Protein AF-A0A812VV67-F1 (afdb_monomer)

Sequence (966 aa):
GTPDAELELPINRCVVRDMWKFAQNNAITRAALGIFGKLQSSSAFGGREEDITLLEQRFRSFDEHSSGKISAETFIKVLKESLQVQISSSEETEFFDRIADVSLPADEEEVQAEDISKHCDRWTREVNYKEFILITKAQRRNITTAAIREVFRAFDENGDGYIKEDDAHSLLGQEFKDTISSYVNKLGKDVIDYRDFSKLVSLEISKAEDQNHSEEAKADVQIVEDPEADPGEAPSHGLAEVPSTCPPLAREVSPTTVVTKRIEPDVREGALPSLESVRSGSHDTTEECDADAQSDEEQLVNVEETSENDPARSQETESKEIIKYKESGSSNRWTNSFSLSLAGSSEYDDSHAGGGLNRVISRPSDIYYIKQLPGFHKKILRPFYAARPVSNVVMGLIRGTSLYARQSVVSKIATIIHTKCGSFFIMPNPKYHTEVDARKGLLSKDAGKFRFVAWWIHPGFVQTIKHWFQKLESEERRTLGSRLQGAGEEGQPGAPPMTTPAGRGSGDFTAGTPGPTGEKGREGNANPGILNVDGNFLNAPYDDPSAQKGGEEFMGSPGDFRFSDVPKPENYLHTYRDLYTKDHVIMLQQLMEGTMRFLRSLFDESFIKNWELNAGFHYPVRTQYATLHMHVRVNSGPFCREDGRGMDAQKLMEILRADRTIFERDDQTMKYQVTENAKVCLLAAAQEYEAANDSPHPCHQISPNMFELGHHAMPTIHDDEDEDEEQGPQERSESPSLPDFQKLYPSHVFDANIQLSQLDDASNQYLVNVQPTLGSAFYQVLYKLRKQSRERYGPDPTHLYPLHVSVTGFFEACGTQLRQLVTGMTELLQQELAGDNAIEVREVVCTPTGYVLYDMHAPAISRFSQRLNAWAQQELGLCVRPKAVNHISLASNRPDEASRDNIKQIFEPGGDSQEGLDVAGAIKTATFDLVFSRLLQRGSFETFDEEGPHRFMEVARIPVTRSTSA

Foldseek 3Di:
DDPDDPPDDAQDPVLVLLLQLLLVAFLLLLLLLLVLLVVPVPDDDDDPCPSLVVLVVLVCVQPPPSPLKHFLVSNVVSCCVRHVDPDDPVNSVVSCCSQLVPPPPPPCPDDDPVVVVVVVVPCRSIDNVVSVSSSSVSLVDDCDPVSLVVSVCQLVVVPPQWRALVSCCVRRNPVCNVVVVVLCVVVVHRIAGSVNSVCSNVVSSVVSVVVVVVVVVVVVPDDDDDDDDDDDDDDDDDDDDDDDDDDDDDDDDDDDDDDDDDDDDDDDDDDDDDDDDDDDDDDDDPDDDPPDDDDPDDDDDDDDDDDDDDDDDDDDDDDDDDDDDDDDDDDDDDDDDDDDDDDDDDDDDDDDDDDDDDPVPPDPFDKFKFWFAFCCCVQFVVVLLLQFAAFLVLVCLLQVVAPQLLLQLLLLQWDWQDALFAIKTKHFDCVQQVDRDNVVASPPPPDLKTKMKIFGDGRVSRVSSVVVSVVSVVVSVVVVVVVVVVVPPPDDDDDDDDDDDDDDDDDDDDDDDDDDDDDDDDDDDDDDDDDDDDDDDDDDDDDDPPDDPDPPPQRDHNVPRDGHPHRDDPLFQQFLLSFQDPRSLRRLVSVVVRVVVSVPVRDDPVLVVPKDKWKKTFHDLASSSRHTMMMIMINNDHPDDPQRRIDTSVRSSVVCVVHSCVSVSSNDTDIGMGGPSNVVSSVVSLVVSCVVPPDPDPDPDPDPVPRPSPDDDDDDDDDDDDDDDDDDDDDDPDDDDDDDVCVLDPPPVPPLPPDLVVFAQDKFKKFKWKAFPPPALLLVLLVVLLVVLCVVPNDAQLQLDHFTFGFWDIWIDGSVLLVVLVVLLQVLLLVLLQDPFDKAFDAWDDDLQFWTKTFIRGVSSQVSSVVSQVCCCVPPVIHIGGDNRTITTSHGPHNDPVSNVVSSVSQALPDPDPSSVSNVVSNVVTWMKIWMWTFPDPDDPVCCVPRNHTRIDTSDIGTSDRPPPD

Mean predicted aligned error: 21.03 Å

Secondary structure (DSSP, 8-state):
-------PPPPPTHHHHHHHHHHHS-HHHHHHHHHHHHHHTTSPPPSS-HHHHHHHHHHHHH-TT-SSEEEHHHHHHHHHHHH-----HHHHHHHHHHHTT----TT-TTS-HHHHHHHGGG---EEEHHHHHHHHHHHTS---HHHHHHHHHHH-TT-SSEEEHHHHHHHH-GGGHHHHHHHHHHHT-SEEEHHHHHHHHHHHHHHHHHHHHHHHHHHTT-PPPPP----------------------------------------------------------------------------PPPP--------------------------------------------------------PPPEEEEEEPTTHIIIIIHHHHHTSPPBHHHHHHHHT--HHHHHHHHTT--EEEEETTEEEEEEE-TTT-----TTT-S--TTTS-EEEEEEEE-HHHHHHHHHHHHHHHHHHHHHHHHHHHTTSSS-PPPPPP-----------------------------------------------TT------TT-PPTT--SBPS-PPPTT---SGGG--SHHHHHHHHHHHHHHHHHHHHHS-HHHHHH--EEEEEE--SSGGG-S-EEEEEESS--SS-TT-SEEEHHHHHHHHHH-TTHHHH--SPEEEEEEHHHHHHHHHHHHHHHHHH--S-------GGGS-SS---PPPP-PPP-------------PPPPPPHHHHS------TTSSGGGS-SS-EEEEEEEEEPTT-HHHHHHHHHHHHHHHHH---GGGGS-S-EE-B--EEE-HHHHHHHHHHHHHHHHHHTTSS---EEEEEEE-TTS-EEEEEE-HHHHHHHHHHHHHHHHHH-----B----EEEEE-----HHHHHHHHHHHSS--SSHHHHHHHHHHHT--EEEEEEEEEE---STTHHHH-SPEEEEEEEEE-------

Solvent-accessible surface area (backbone atoms only — not comparable to full-atom values): 61150 Å² total; per-residue (Å²): 147,72,84,82,82,76,82,77,77,77,37,59,62,64,55,59,55,51,51,54,52,52,57,69,46,52,70,70,47,46,50,43,33,42,47,50,22,62,76,54,70,84,61,93,81,75,91,79,50,61,49,57,52,51,50,50,53,53,54,53,73,65,20,88,78,72,72,43,42,34,44,48,70,57,52,52,49,52,48,37,70,53,46,74,52,91,74,52,78,64,58,52,52,55,55,44,53,50,69,66,65,66,77,73,75,89,81,68,90,78,71,59,75,76,57,54,63,67,59,58,78,72,62,74,54,66,39,52,54,52,60,49,53,35,27,54,55,30,70,78,42,87,84,43,77,66,56,54,50,57,43,48,50,69,37,17,75,84,69,81,65,47,31,36,65,67,35,47,32,76,74,70,37,76,88,47,48,69,63,51,52,53,53,30,58,75,70,75,33,85,51,42,37,63,66,57,49,49,48,54,46,48,50,58,61,45,52,65,55,62,54,56,66,58,50,63,68,53,69,78,67,76,74,87,83,83,88,90,85,86,88,83,83,87,84,89,86,82,91,84,84,88,84,90,85,88,90,89,87,86,90,84,86,88,89,86,85,87,84,89,82,90,84,87,90,87,84,87,81,90,81,88,85,90,84,83,89,84,82,93,78,92,73,92,78,84,84,74,85,88,85,84,89,83,79,100,74,90,84,89,83,91,79,89,84,84,88,82,89,88,87,84,84,89,78,89,80,90,85,88,86,90,88,82,89,82,91,82,87,82,89,83,83,90,88,85,83,88,86,87,88,88,83,86,82,95,81,88,88,86,84,90,87,85,91,75,89,77,71,87,70,76,69,84,65,55,77,42,62,41,46,45,55,54,38,42,56,71,73,30,47,48,52,51,44,58,75,39,42,38,24,28,62,59,48,22,58,41,70,60,64,28,61,68,58,50,43,25,45,69,46,65,56,32,53,75,36,72,38,82,75,22,32,30,47,34,31,66,26,66,92,76,44,88,70,76,42,69,86,75,43,86,66,52,87,82,74,81,44,46,50,32,36,29,40,58,36,55,58,92,47,43,64,52,32,49,52,51,51,53,49,47,61,49,51,54,54,49,59,53,49,53,58,57,58,73,72,67,75,87,78,82,82,83,82,84,90,79,79,87,80,87,82,87,82,87,81,88,87,89,86,80,88,81,88,84,90,89,83,83,90,85,88,82,90,78,88,83,87,84,84,88,85,86,86,89,89,86,88,79,83,90,75,78,86,88,78,78,92,84,76,79,90,81,72,75,57,82,88,41,73,50,67,38,93,47,70,53,60,88,89,67,51,37,35,73,59,67,48,42,50,75,56,46,51,51,21,53,52,38,46,51,54,40,49,52,54,52,52,58,73,77,46,54,73,75,56,62,73,74,59,45,81,26,44,22,31,45,68,48,52,40,75,52,46,46,42,28,44,37,42,37,24,31,58,59,58,72,67,46,56,97,48,49,51,36,43,39,50,67,60,48,45,51,50,41,70,76,42,32,49,62,49,67,64,28,74,60,71,44,74,33,38,37,41,51,59,32,50,54,44,54,50,53,27,50,53,53,48,48,69,75,62,74,60,101,63,93,65,83,84,77,58,74,87,68,52,54,64,74,68,90,75,82,83,82,81,86,76,79,92,81,88,89,84,92,79,84,90,77,91,80,92,73,78,86,82,73,85,56,66,68,72,77,56,63,84,70,78,68,58,81,83,74,53,70,84,71,49,60,75,57,75,42,47,30,38,38,28,38,28,53,28,86,86,35,61,31,36,53,52,54,54,52,44,49,50,54,46,31,74,75,69,48,81,42,66,44,63,39,49,78,72,38,24,53,31,35,46,77,30,68,50,34,37,76,53,49,60,54,48,55,54,51,51,52,54,47,44,53,61,39,46,71,49,100,51,68,70,42,74,61,60,70,46,74,47,91,86,9,33,29,29,36,38,34,49,27,67,30,56,30,52,33,25,53,49,48,22,56,47,33,36,70,78,67,71,31,78,48,48,57,36,78,38,46,42,33,62,74,42,40,85,36,77,50,62,69,60,36,53,56,53,40,60,66,73,39,53,81,45,100,46,74,68,16,54,52,45,48,53,18,54,76,63,47,53,40,22,42,36,36,29,35,61,75,40,84,41,46,71,94,42,32,92,80,65,32,44,46,39,68,44,80,71,46,77,46,72,68,60,73,78,73,83,126

pLDDT: mean 71.44, std 26.39, range [21.19, 98.5]

Radius of gyration: 40.29 Å; Cα contacts (8 Å, |Δi|>4): 1019; chains: 1; bounding box: 133×134×86 Å

Structure (mmCIF, N/CA/C/O backbone):
data_AF-A0A812VV67-F1
#
_entry.id   AF-A0A812VV67-F1
#
loop_
_atom_site.group_PDB
_atom_site.id
_atom_site.type_symbol
_atom_site.label_atom_id
_atom_site.label_alt_id
_atom_site.label_comp_id
_atom_site.label_asym_id
_atom_site.label_entity_id
_atom_site.label_seq_id
_atom_site.pdbx_PDB_ins_code
_atom_site.Cartn_x
_atom_site.Cartn_y
_atom_site.Cartn_z
_atom_site.occupancy
_atom_site.B_iso_or_equiv
_atom_site.auth_seq_id
_atom_site.auth_comp_id
_atom_site.auth_asym_id
_atom_site.auth_atom_id
_atom_site.pdbx_PDB_model_num
ATOM 1 N N . GLY A 1 1 ? -45.642 11.948 -41.168 1.00 39.47 1 GLY A N 1
ATOM 2 C CA . GLY A 1 1 ? -44.635 12.997 -41.390 1.00 39.47 1 GLY A CA 1
ATOM 3 C C . GLY A 1 1 ? -44.727 14.009 -40.277 1.00 39.47 1 GLY A C 1
ATOM 4 O O . GLY A 1 1 ? -45.273 15.079 -40.486 1.00 39.47 1 GLY A O 1
ATOM 5 N N . THR A 1 2 ? -44.226 13.621 -39.114 1.00 33.94 2 THR A N 1
ATOM 6 C CA . THR A 1 2 ? -43.904 14.444 -37.944 1.00 33.94 2 THR A CA 1
ATOM 7 C C . THR A 1 2 ? -42.638 13.780 -37.407 1.00 33.94 2 THR A C 1
ATOM 9 O O . THR A 1 2 ? -42.670 12.555 -37.270 1.00 33.94 2 THR A O 1
ATOM 12 N N . PRO A 1 3 ? -41.515 14.498 -37.259 1.00 44.41 3 PRO A N 1
ATOM 13 C CA . PRO A 1 3 ? -40.272 13.885 -36.810 1.00 44.41 3 PRO A CA 1
ATOM 14 C C . PRO A 1 3 ? -40.444 13.407 -35.366 1.00 44.41 3 PRO A C 1
ATOM 16 O O . PRO A 1 3 ? -41.180 14.025 -34.595 1.00 44.41 3 PRO A O 1
ATOM 19 N N . ASP A 1 4 ? -39.827 12.269 -35.066 1.00 41.59 4 ASP A N 1
ATOM 20 C CA . ASP A 1 4 ? -39.929 11.538 -33.809 1.00 41.59 4 ASP A CA 1
ATOM 21 C C . ASP A 1 4 ? -39.682 12.446 -32.595 1.00 41.59 4 ASP A C 1
ATOM 23 O O . ASP A 1 4 ? -38.682 13.158 -32.524 1.00 41.59 4 ASP A O 1
ATOM 27 N N . ALA A 1 5 ? -40.612 12.427 -31.637 1.00 45.59 5 ALA A N 1
ATOM 28 C CA . ALA A 1 5 ? -40.388 12.995 -30.317 1.00 45.59 5 ALA A CA 1
ATOM 29 C C . ALA A 1 5 ? -39.431 12.055 -29.572 1.00 45.59 5 ALA A C 1
ATOM 31 O O . ALA A 1 5 ? -39.859 11.037 -29.026 1.00 45.59 5 ALA A O 1
ATOM 32 N N . GLU A 1 6 ? -38.134 12.360 -29.618 1.00 44.91 6 GLU A N 1
ATOM 33 C CA . GLU A 1 6 ? -37.131 11.724 -28.764 1.00 44.91 6 GLU A CA 1
ATOM 34 C C . GLU A 1 6 ? -37.592 11.841 -27.303 1.00 44.91 6 GLU A C 1
ATOM 36 O O . GLU A 1 6 ? -37.841 12.934 -26.794 1.00 44.91 6 GLU A O 1
ATOM 41 N N . LEU A 1 7 ? -37.778 10.695 -26.644 1.00 48.62 7 LEU A N 1
ATOM 42 C CA . LEU A 1 7 ? -38.094 10.610 -25.221 1.00 48.62 7 LEU A CA 1
ATOM 43 C C . LEU A 1 7 ? -36.892 11.142 -24.431 1.00 48.62 7 LEU A C 1
ATOM 45 O O . LEU A 1 7 ? -35.936 10.409 -24.189 1.00 48.62 7 LEU A O 1
ATOM 49 N N . GLU A 1 8 ? -36.926 12.423 -24.061 1.00 57.84 8 GLU A N 1
ATOM 50 C CA . GLU A 1 8 ? -35.922 13.030 -23.185 1.00 57.84 8 GLU A CA 1
ATOM 51 C C . GLU A 1 8 ? -35.868 12.262 -21.855 1.00 57.84 8 GLU A C 1
ATOM 53 O O . GLU A 1 8 ? -36.875 12.126 -21.154 1.00 57.84 8 GLU A O 1
ATOM 58 N N . LEU A 1 9 ? -34.690 11.734 -21.513 1.00 61.88 9 LEU A N 1
ATOM 59 C CA . LEU A 1 9 ? -34.477 11.041 -20.246 1.00 61.88 9 LEU A CA 1
ATOM 60 C C . LEU A 1 9 ? -34.614 12.040 -19.080 1.00 61.88 9 LEU A C 1
ATOM 62 O O . LEU A 1 9 ? -34.042 13.131 -19.143 1.00 61.88 9 LEU A O 1
ATOM 66 N N . PRO A 1 10 ? -35.351 11.698 -18.008 1.00 75.38 10 PRO A N 1
ATOM 67 C CA . PRO A 1 10 ? -35.519 12.586 -16.863 1.00 75.38 10 PRO A CA 1
ATOM 68 C C . PRO A 1 10 ? -34.181 12.811 -16.142 1.00 75.38 10 PRO A C 1
ATOM 70 O O . PRO A 1 10 ? -33.437 11.863 -15.887 1.00 75.38 10 PRO A O 1
ATOM 73 N N . ILE A 1 11 ? -33.886 14.065 -15.778 1.00 77.56 11 ILE A N 1
ATOM 74 C CA . ILE A 1 11 ? -32.690 14.409 -14.996 1.00 77.56 11 ILE A CA 1
ATOM 75 C C . ILE A 1 11 ? -32.801 13.766 -13.609 1.00 77.56 11 ILE A C 1
ATOM 77 O O . ILE A 1 11 ? -33.846 13.824 -12.958 1.00 77.56 11 ILE A O 1
ATOM 81 N N . ASN A 1 12 ? -31.717 13.147 -13.143 1.00 77.00 12 ASN A N 1
ATOM 82 C CA . ASN A 1 12 ? -31.704 12.434 -11.874 1.00 77.00 12 ASN A CA 1
ATOM 83 C C . ASN A 1 12 ? -31.952 13.392 -10.689 1.00 77.00 12 ASN A C 1
ATOM 85 O O . ASN A 1 12 ? -31.243 14.385 -10.515 1.00 77.00 12 ASN A O 1
ATOM 89 N N . ARG A 1 13 ? -32.911 13.057 -9.812 1.00 76.81 13 ARG A N 1
ATOM 90 C CA . ARG A 1 13 ? -33.230 13.829 -8.593 1.00 76.81 13 ARG A CA 1
ATOM 91 C C . ARG A 1 13 ? -32.046 13.985 -7.634 1.00 76.81 13 ARG A C 1
ATOM 93 O O . ARG A 1 13 ? -32.022 14.943 -6.864 1.00 76.81 13 ARG A O 1
ATOM 100 N N . CYS A 1 14 ? -31.036 13.114 -7.712 1.00 76.62 14 CYS A N 1
ATOM 101 C CA . CYS A 1 14 ? -29.779 13.275 -6.981 1.00 76.62 14 CYS A CA 1
ATOM 102 C C . CYS A 1 14 ? -29.118 14.631 -7.244 1.00 76.62 14 CYS A C 1
ATOM 104 O O . CYS A 1 14 ? -28.494 15.156 -6.329 1.00 76.62 14 CYS A O 1
ATOM 106 N N . VAL A 1 15 ? -29.302 15.225 -8.435 1.00 76.88 15 VAL A N 1
ATOM 107 C CA . VAL A 1 15 ? -28.765 16.559 -8.740 1.00 76.88 15 VAL A CA 1
ATOM 108 C C . VAL A 1 15 ? -29.267 17.575 -7.720 1.00 76.88 15 VAL A C 1
ATOM 110 O O . VAL A 1 15 ? -28.433 18.247 -7.136 1.00 76.88 15 VAL A O 1
ATOM 113 N N . VAL A 1 16 ? -30.578 17.623 -7.432 1.00 71.00 16 VAL A N 1
ATOM 114 C CA . VAL A 1 16 ? -31.205 18.561 -6.467 1.00 71.00 16 VAL A CA 1
ATOM 115 C C . VAL A 1 16 ? -30.629 18.408 -5.068 1.00 71.00 16 VAL A C 1
ATOM 117 O O . VAL A 1 16 ? -30.339 19.393 -4.393 1.00 71.00 16 VAL A O 1
ATOM 120 N N . ARG A 1 17 ? -30.426 17.161 -4.645 1.00 74.69 17 ARG A N 1
ATOM 121 C CA . ARG A 1 17 ? -29.826 16.846 -3.349 1.00 74.69 17 ARG A CA 1
ATOM 122 C C . ARG A 1 17 ? -28.382 17.343 -3.266 1.00 74.69 17 ARG A C 1
ATOM 124 O O . ARG A 1 17 ? -28.009 17.928 -2.252 1.00 74.69 17 ARG A O 1
ATOM 131 N N . ASP A 1 18 ? -27.601 17.174 -4.331 1.00 78.44 18 ASP A N 1
ATOM 132 C CA . ASP A 1 18 ? -26.246 17.733 -4.428 1.00 78.44 18 ASP A CA 1
ATOM 133 C C . ASP A 1 18 ? -26.292 19.278 -4.325 1.00 78.44 18 ASP A C 1
ATOM 135 O O . ASP A 1 18 ? -25.490 19.883 -3.609 1.00 78.44 18 ASP A O 1
ATOM 139 N N . MET A 1 19 ? -27.309 19.925 -4.920 1.00 72.81 19 MET A N 1
ATOM 140 C CA . MET A 1 19 ? -27.523 21.385 -4.811 1.00 72.81 19 MET A CA 1
ATOM 141 C C . MET A 1 19 ? -27.795 21.839 -3.385 1.00 72.81 19 MET A C 1
ATOM 143 O O . MET A 1 19 ? -27.248 22.842 -2.930 1.00 72.81 19 MET A O 1
ATOM 147 N N . TRP A 1 20 ? -28.675 21.127 -2.690 1.00 74.12 20 TRP A N 1
ATOM 148 C CA . TRP A 1 20 ? -29.076 21.508 -1.345 1.00 74.12 20 TRP A CA 1
ATOM 149 C C . TRP A 1 20 ? -27.904 21.378 -0.373 1.00 74.12 20 TRP A C 1
ATOM 151 O O . TRP A 1 20 ? -27.636 22.291 0.405 1.00 74.12 20 TRP A O 1
ATOM 161 N N . LYS A 1 21 ? -27.114 20.308 -0.510 1.00 77.31 21 LYS A N 1
ATOM 162 C CA . LYS A 1 21 ? -25.864 20.124 0.241 1.00 77.31 21 LYS A CA 1
ATOM 163 C C . LYS A 1 21 ? -24.844 21.211 -0.063 1.00 77.31 21 LYS A C 1
ATOM 165 O O . LYS A 1 21 ? -24.182 21.710 0.840 1.00 77.31 21 LYS A O 1
ATOM 170 N N . PHE A 1 22 ? -24.722 21.612 -1.327 1.00 78.88 22 PHE A N 1
ATOM 171 C CA . PHE A 1 22 ? -23.852 22.724 -1.689 1.00 78.88 22 PHE A CA 1
ATOM 172 C C . PHE A 1 22 ? -24.243 24.024 -0.974 1.00 78.88 22 PHE A C 1
ATOM 174 O O . PHE A 1 22 ? -23.369 24.686 -0.414 1.00 78.88 22 PHE A O 1
ATOM 181 N N . ALA A 1 23 ? -25.536 24.358 -0.937 1.00 75.88 23 ALA A N 1
ATOM 182 C CA . ALA A 1 23 ? -26.024 25.554 -0.250 1.00 75.88 23 ALA A CA 1
ATOM 183 C C . ALA A 1 23 ? -25.760 25.523 1.271 1.00 75.88 23 ALA A C 1
ATOM 185 O O . ALA A 1 23 ? -25.699 26.573 1.906 1.00 75.88 23 ALA A O 1
ATOM 186 N N . GLN A 1 24 ? -25.569 24.336 1.854 1.00 79.69 24 GLN A N 1
ATOM 187 C CA . GLN A 1 24 ? -25.233 24.158 3.272 1.00 79.69 24 GLN A CA 1
ATOM 188 C C . GLN A 1 24 ? -23.740 24.217 3.579 1.00 79.69 24 GLN A C 1
ATOM 190 O O . GLN A 1 24 ? -23.358 24.474 4.722 1.00 79.69 24 GLN A O 1
ATOM 195 N N . ASN A 1 25 ? -22.890 23.988 2.580 1.00 82.69 25 ASN A N 1
ATOM 196 C CA . ASN A 1 25 ? -21.449 24.043 2.767 1.00 82.69 25 ASN A CA 1
ATOM 197 C C . ASN A 1 25 ? -21.012 25.469 3.106 1.00 82.69 25 ASN A C 1
ATOM 199 O O . ASN A 1 25 ? -21.520 26.443 2.553 1.00 82.69 25 ASN A O 1
ATOM 203 N N . ASN A 1 26 ? -20.012 25.597 3.976 1.00 85.50 26 ASN A N 1
ATOM 204 C CA . ASN A 1 26 ? -19.416 26.895 4.284 1.00 85.50 26 ASN A CA 1
ATOM 205 C C . ASN A 1 26 ? -18.694 27.506 3.070 1.00 85.50 26 ASN A C 1
ATOM 207 O O . ASN A 1 26 ? -18.261 26.787 2.169 1.00 85.50 26 ASN A O 1
ATOM 211 N N . ALA A 1 27 ? -18.522 28.831 3.072 1.00 84.50 27 ALA A N 1
ATOM 212 C CA . ALA A 1 27 ? -17.929 29.579 1.960 1.00 84.50 27 ALA A CA 1
ATOM 213 C C . ALA A 1 27 ? -16.558 29.036 1.508 1.00 84.50 27 ALA A C 1
ATOM 215 O O . ALA A 1 27 ? -16.323 28.890 0.310 1.00 84.50 27 ALA A O 1
ATOM 216 N N . ILE A 1 28 ? -15.693 28.642 2.453 1.00 87.19 28 ILE A N 1
ATOM 217 C CA . ILE A 1 28 ? -14.367 28.068 2.162 1.00 87.19 28 ILE A CA 1
ATOM 218 C C . ILE A 1 28 ? -14.507 26.757 1.377 1.00 87.19 28 ILE A C 1
ATOM 220 O O . ILE A 1 28 ? -13.848 26.558 0.359 1.00 87.19 28 ILE A O 1
ATOM 224 N N . THR A 1 29 ? -15.408 25.877 1.811 1.00 88.81 29 THR A N 1
ATOM 225 C CA . THR A 1 29 ? -15.679 24.598 1.141 1.00 88.81 29 THR A CA 1
ATOM 226 C C . THR A 1 29 ? -16.309 24.819 -0.230 1.00 88.81 29 THR A C 1
ATOM 228 O O . THR A 1 29 ? -15.934 24.152 -1.193 1.00 88.81 29 THR A O 1
ATOM 231 N N . ARG A 1 30 ? -17.238 25.775 -0.354 1.00 86.44 30 ARG A N 1
ATOM 232 C CA . ARG A 1 30 ? -17.868 26.121 -1.637 1.00 86.44 30 ARG A CA 1
ATOM 233 C C . ARG A 1 30 ? -16.834 26.593 -2.655 1.00 86.44 30 ARG A C 1
ATOM 235 O O . ARG A 1 30 ? -16.796 26.080 -3.771 1.00 86.44 30 ARG A O 1
ATOM 242 N N . ALA A 1 31 ? -15.943 27.491 -2.250 1.00 88.31 31 ALA A N 1
ATOM 243 C CA . ALA A 1 31 ? -14.860 27.955 -3.106 1.00 88.31 31 ALA A CA 1
ATOM 244 C C . ALA A 1 31 ? -13.839 26.857 -3.420 1.00 88.31 31 ALA A C 1
ATOM 246 O O . ALA A 1 31 ? -13.394 26.752 -4.563 1.00 88.31 31 ALA A O 1
ATOM 247 N N . ALA A 1 32 ? -13.531 25.982 -2.457 1.00 89.94 32 ALA A N 1
ATOM 248 C CA . ALA A 1 32 ? -12.706 24.804 -2.700 1.00 89.94 32 ALA A CA 1
ATOM 249 C C . ALA A 1 32 ? -13.310 23.915 -3.803 1.00 89.94 32 ALA A C 1
ATOM 251 O O . ALA A 1 32 ? -12.615 23.576 -4.760 1.00 89.94 32 ALA A O 1
ATOM 252 N N . LEU A 1 33 ? -14.612 23.610 -3.726 1.00 87.94 33 LEU A N 1
ATOM 253 C CA . LEU A 1 33 ? -15.373 22.883 -4.759 1.00 87.94 33 LEU A CA 1
ATOM 254 C C . LEU A 1 33 ? -15.384 23.605 -6.110 1.00 87.94 33 LEU A C 1
ATOM 256 O O . LEU A 1 33 ? -15.214 22.962 -7.148 1.00 87.94 33 LEU A O 1
ATOM 260 N N . GLY A 1 34 ? -15.493 24.934 -6.111 1.00 86.75 34 GLY A N 1
ATOM 261 C CA . GLY A 1 34 ? -15.362 25.740 -7.324 1.00 86.75 34 GLY A CA 1
ATOM 262 C C . GLY A 1 34 ? -13.986 25.589 -7.982 1.00 86.75 34 GLY A C 1
ATOM 263 O O . GLY A 1 34 ? -13.895 25.383 -9.195 1.00 86.75 34 GLY A O 1
ATOM 264 N N . ILE A 1 35 ? -12.906 25.629 -7.194 1.00 87.50 35 ILE A N 1
ATOM 265 C CA . ILE A 1 35 ? -11.535 25.433 -7.692 1.00 87.50 35 ILE A CA 1
ATOM 266 C C . ILE A 1 35 ? -11.331 23.995 -8.181 1.00 87.50 35 ILE A C 1
ATOM 268 O O . ILE A 1 35 ? -10.756 23.809 -9.255 1.00 87.50 35 ILE A O 1
ATOM 272 N N . PHE A 1 36 ? -11.841 22.987 -7.462 1.00 86.69 36 PHE A N 1
ATOM 273 C CA . PHE A 1 36 ? -11.803 21.586 -7.900 1.00 86.69 36 PHE A CA 1
ATOM 274 C C . PHE A 1 36 ? -12.396 21.415 -9.295 1.00 86.69 36 PHE A C 1
ATOM 276 O O . PHE A 1 36 ? -11.761 20.817 -10.167 1.00 86.69 36 PHE A O 1
ATOM 283 N N . GLY A 1 37 ? -13.583 21.981 -9.519 1.00 83.62 37 GLY A N 1
ATOM 284 C CA . GLY A 1 37 ? -14.220 21.920 -10.824 1.00 83.62 37 GLY A CA 1
ATOM 285 C C . GLY A 1 37 ? -13.379 22.609 -11.902 1.00 83.62 37 GLY A C 1
ATOM 286 O O . GLY A 1 37 ? -13.169 22.019 -12.960 1.00 83.62 37 GLY A O 1
ATOM 287 N N . LYS A 1 38 ? -12.809 23.798 -11.623 1.00 83.31 38 LYS A N 1
ATOM 288 C CA . LYS A 1 38 ? -11.932 24.514 -12.577 1.00 83.31 38 LYS A CA 1
ATOM 289 C C . LYS A 1 38 ? -10.697 23.698 -12.957 1.00 83.31 38 LYS A C 1
ATOM 291 O O . LYS A 1 38 ? -10.424 23.555 -14.150 1.00 83.31 38 LYS A O 1
ATOM 296 N N . LEU A 1 39 ? -9.983 23.149 -11.970 1.00 79.12 39 LEU A N 1
ATOM 297 C CA . LEU A 1 39 ? -8.736 22.395 -12.170 1.00 79.12 39 LEU A CA 1
ATOM 298 C C . LEU A 1 39 ? -8.922 21.144 -13.034 1.00 79.12 39 LEU A C 1
ATOM 300 O O . LEU A 1 39 ? -7.978 20.697 -13.677 1.00 79.12 39 LEU A O 1
ATOM 304 N N . GLN A 1 40 ? -10.133 20.592 -13.064 1.00 72.62 40 GLN A N 1
ATOM 305 C CA . GLN A 1 40 ? -10.426 19.332 -13.738 1.00 72.62 40 GLN A CA 1
ATOM 306 C C . GLN A 1 40 ? -11.199 19.497 -15.054 1.00 72.62 40 GLN A C 1
ATOM 308 O O . GLN A 1 40 ? -11.503 18.501 -15.698 1.00 72.62 40 GLN A O 1
ATOM 313 N N . SER A 1 41 ? -11.519 20.725 -15.476 1.00 65.19 41 SER A N 1
ATOM 314 C CA . SER A 1 41 ? -12.292 21.019 -16.702 1.00 65.19 41 SER A CA 1
ATOM 315 C C . SER A 1 41 ? -11.621 20.569 -18.016 1.00 65.19 41 SER A C 1
ATOM 317 O O . SER A 1 41 ? -12.221 20.709 -19.078 1.00 65.19 41 SER A O 1
ATOM 319 N N . SER A 1 42 ? -10.366 20.109 -17.977 1.00 56.50 42 SER A N 1
ATOM 320 C CA . SER A 1 42 ? -9.498 19.901 -19.146 1.00 56.50 42 SER A CA 1
ATOM 321 C C . SER A 1 42 ? -9.406 18.453 -19.659 1.00 56.50 42 SER A C 1
ATOM 323 O O . SER A 1 42 ? -8.772 18.235 -20.690 1.00 56.50 42 SER A O 1
ATOM 325 N N . SER A 1 43 ? -10.043 17.474 -19.008 1.00 50.12 43 SER A N 1
ATOM 326 C CA . SER A 1 43 ? -10.029 16.053 -19.407 1.00 50.12 43 SER A CA 1
ATOM 327 C C . SER A 1 43 ? -11.411 15.565 -19.859 1.00 50.12 43 SER A C 1
ATOM 329 O O . SER A 1 43 ? -12.410 15.911 -19.239 1.00 50.12 43 SER A O 1
ATOM 331 N N . ALA A 1 44 ? -11.478 14.757 -20.924 1.00 46.31 44 ALA A N 1
ATOM 332 C CA . ALA A 1 44 ? -12.731 14.206 -21.450 1.00 46.31 44 ALA A CA 1
ATOM 333 C C . ALA A 1 44 ? -13.393 13.251 -20.433 1.00 46.31 44 ALA A C 1
ATOM 335 O O . ALA A 1 44 ? -12.730 12.372 -19.892 1.00 46.31 44 ALA A O 1
ATOM 336 N N . PHE A 1 45 ? -14.684 13.458 -20.159 1.00 57.28 45 PHE A N 1
ATOM 337 C CA . PHE A 1 45 ? -15.411 12.871 -19.024 1.00 57.28 45 PHE A CA 1
ATOM 338 C C . PHE A 1 45 ? -16.186 11.593 -19.385 1.00 57.28 45 PHE A C 1
ATOM 340 O O . PHE A 1 45 ? -16.713 11.479 -20.491 1.00 57.28 45 PHE A O 1
ATOM 347 N N . GLY A 1 46 ? -16.295 10.653 -18.436 1.00 46.66 46 GLY A N 1
ATOM 348 C CA . GLY A 1 46 ? -17.040 9.396 -18.580 1.00 46.66 46 GLY A CA 1
ATOM 349 C C . GLY A 1 46 ? -18.446 9.419 -17.955 1.00 46.66 46 GLY A C 1
ATOM 350 O O . GLY A 1 46 ? -18.602 9.793 -16.797 1.00 46.66 46 GLY A O 1
ATOM 351 N N . GLY A 1 47 ? -19.453 8.996 -18.732 1.00 47.16 47 GLY A N 1
ATOM 352 C CA . GLY A 1 47 ? -20.746 8.360 -18.385 1.00 47.16 47 GLY A CA 1
ATOM 353 C C . GLY A 1 47 ? -21.720 8.940 -17.337 1.00 47.16 47 GLY A C 1
ATOM 354 O O . GLY A 1 47 ? -22.925 8.814 -17.514 1.00 47.16 47 GLY A O 1
ATOM 355 N N . ARG A 1 48 ? -21.270 9.553 -16.234 1.00 59.91 48 ARG A N 1
ATOM 356 C CA . ARG A 1 48 ? -22.135 9.955 -15.096 1.00 59.91 48 ARG A CA 1
ATOM 357 C C . ARG A 1 48 ? -22.545 11.428 -15.059 1.00 59.91 48 ARG A C 1
ATOM 359 O O . ARG A 1 48 ? -23.219 11.838 -14.120 1.00 59.91 48 ARG A O 1
ATOM 366 N N . GLU A 1 49 ? -22.135 12.222 -16.043 1.00 71.12 49 GLU A N 1
ATOM 367 C CA . GLU A 1 49 ? -22.462 13.655 -16.119 1.00 71.12 49 GLU A CA 1
ATOM 368 C C . GLU A 1 49 ? -23.483 13.982 -17.221 1.00 71.12 49 GLU A C 1
ATOM 370 O O . GLU A 1 49 ? -23.690 15.157 -17.520 1.00 71.12 49 GLU A O 1
ATOM 375 N N . GLU A 1 50 ? -24.125 12.989 -17.845 1.00 80.06 50 GLU A N 1
ATOM 376 C CA . GLU A 1 50 ? -25.137 13.233 -18.888 1.00 80.06 50 GLU A CA 1
ATOM 377 C C . GLU A 1 50 ? -26.316 14.057 -18.351 1.00 80.06 50 GLU A C 1
ATOM 379 O O . GLU A 1 50 ? -26.764 15.002 -18.998 1.00 80.06 50 GLU A O 1
ATOM 384 N N . ASP A 1 51 ? -26.746 13.779 -17.120 1.00 80.44 51 ASP A N 1
ATOM 385 C CA . ASP A 1 51 ? -27.817 14.502 -16.434 1.00 80.44 51 ASP A CA 1
ATOM 386 C C . ASP A 1 51 ? -27.420 15.951 -16.089 1.00 80.44 51 ASP A C 1
ATOM 388 O O . ASP A 1 51 ? -28.210 16.877 -16.280 1.00 80.44 51 ASP A O 1
ATOM 392 N N . ILE A 1 52 ? -26.175 16.178 -15.660 1.00 84.62 52 ILE A N 1
ATOM 393 C CA . ILE A 1 52 ? -25.634 17.522 -15.410 1.00 84.62 52 ILE A CA 1
ATOM 394 C C . ILE A 1 52 ? -25.425 18.283 -16.721 1.00 84.62 52 ILE A C 1
ATOM 396 O O . ILE A 1 52 ? -25.668 19.486 -16.776 1.00 84.62 52 ILE A O 1
ATOM 400 N N . THR A 1 53 ? -24.990 17.607 -17.782 1.00 86.88 53 THR A N 1
ATOM 401 C CA . THR A 1 53 ? -24.791 18.217 -19.104 1.00 86.88 53 THR A CA 1
ATOM 402 C C . THR A 1 53 ? -26.129 18.637 -19.703 1.00 86.88 53 THR A C 1
ATOM 404 O O . THR A 1 53 ? -26.243 19.743 -20.235 1.00 86.88 53 THR A O 1
ATOM 407 N N . LEU A 1 54 ? -27.165 17.807 -19.541 1.00 87.81 54 LEU A N 1
ATOM 408 C CA . LEU A 1 54 ? -28.532 18.147 -19.924 1.00 87.81 54 LEU A CA 1
ATOM 409 C C . LEU A 1 54 ? -29.056 19.335 -19.103 1.00 87.81 54 LEU A C 1
ATOM 411 O O . LEU A 1 54 ? -29.626 20.268 -19.671 1.00 87.81 54 LEU A O 1
ATOM 415 N N . LEU A 1 55 ? -28.796 19.362 -17.790 1.00 88.00 55 LEU A N 1
ATOM 416 C CA . LEU A 1 55 ? -29.162 20.493 -16.933 1.00 88.00 55 LEU A CA 1
ATOM 417 C C . LEU A 1 55 ? -28.418 21.784 -17.324 1.00 88.00 55 LEU A C 1
ATOM 419 O O . LEU A 1 55 ? -29.018 22.856 -17.376 1.00 88.00 55 LEU A O 1
ATOM 423 N N . GLU A 1 56 ? -27.130 21.692 -17.656 1.00 92.38 56 GLU A N 1
ATOM 424 C CA . GLU A 1 56 ? -26.326 22.815 -18.149 1.00 92.38 56 GLU A CA 1
ATOM 425 C C . GLU A 1 56 ? -26.881 23.351 -19.475 1.00 92.38 56 GLU A C 1
ATOM 427 O O . GLU A 1 56 ? -27.008 24.564 -19.650 1.00 92.38 56 GLU A O 1
ATOM 432 N N . GLN A 1 57 ? -27.254 22.461 -20.400 1.00 92.06 57 GLN A N 1
ATOM 433 C CA . GLN A 1 57 ? -27.879 22.833 -21.669 1.00 92.06 57 GLN A CA 1
ATOM 434 C C . GLN A 1 57 ? -29.228 23.527 -21.447 1.00 92.06 57 GLN A C 1
ATOM 436 O O . GLN A 1 57 ? -29.523 24.522 -22.117 1.00 92.06 57 GLN A O 1
ATOM 441 N N . ARG A 1 58 ? -30.020 23.052 -20.477 1.00 90.75 58 ARG A N 1
ATOM 442 C CA . ARG A 1 58 ? -31.281 23.687 -20.081 1.00 90.75 58 ARG A CA 1
ATOM 443 C C . ARG A 1 58 ? -31.042 25.083 -19.529 1.00 90.75 58 ARG A C 1
ATOM 445 O O . ARG A 1 58 ? -31.623 26.020 -20.065 1.00 90.75 58 ARG A O 1
ATOM 452 N N . PHE A 1 59 ? -30.135 25.269 -18.572 1.00 93.81 59 PHE A N 1
ATOM 453 C CA . PHE A 1 59 ? -29.808 26.614 -18.086 1.00 93.81 59 PHE A CA 1
ATOM 454 C C . PHE A 1 59 ? -29.306 27.539 -19.196 1.00 93.81 59 PHE A C 1
ATOM 456 O O . PHE A 1 59 ? -29.742 28.684 -19.290 1.00 93.81 59 PHE A O 1
ATOM 463 N N . ARG A 1 60 ? -28.458 27.025 -20.092 1.00 95.00 60 ARG A N 1
ATOM 464 C CA . ARG A 1 60 ? -27.939 27.785 -21.234 1.00 95.00 60 ARG A CA 1
ATOM 465 C C . ARG A 1 60 ? -29.048 28.261 -22.177 1.00 95.00 60 ARG A C 1
ATOM 467 O O . ARG A 1 60 ? -28.915 29.334 -22.751 1.00 95.00 60 ARG A O 1
ATOM 474 N N . SER A 1 61 ? -30.141 27.506 -22.318 1.00 94.56 61 SER A N 1
ATOM 475 C CA . SER A 1 61 ? -31.287 27.914 -23.148 1.00 94.56 61 SER A CA 1
ATOM 476 C C . SER A 1 61 ? -32.052 29.125 -22.598 1.00 94.56 61 SER A C 1
ATOM 478 O O . SER A 1 61 ? -32.714 29.818 -23.366 1.00 94.56 61 SER A O 1
ATOM 480 N N . PHE A 1 62 ? -31.919 29.406 -21.298 1.00 92.94 62 PHE A N 1
ATOM 481 C CA . PHE A 1 62 ? -32.523 30.557 -20.624 1.00 92.94 62 PHE A CA 1
ATOM 482 C C . PHE A 1 62 ? -31.525 31.698 -20.344 1.00 92.94 62 PHE A C 1
ATOM 484 O O . PHE A 1 62 ? -31.910 32.751 -19.843 1.00 92.94 62 PHE A O 1
ATOM 491 N N . ASP A 1 63 ? -30.247 31.513 -20.676 1.00 94.94 63 ASP A N 1
ATOM 492 C CA . ASP A 1 63 ? -29.189 32.520 -20.561 1.00 94.94 63 ASP A CA 1
ATOM 493 C C . ASP A 1 63 ? -29.023 33.259 -21.896 1.00 94.94 63 ASP A C 1
ATOM 495 O O . ASP A 1 63 ? -28.076 33.017 -22.651 1.00 94.94 63 ASP A O 1
ATOM 499 N N . GLU A 1 64 ? -29.963 34.161 -22.203 1.00 93.56 64 GLU A N 1
ATOM 500 C CA . GLU A 1 64 ? -30.034 34.890 -23.486 1.00 93.56 64 GLU A CA 1
ATOM 501 C C . GLU A 1 64 ? -28.724 35.607 -23.853 1.00 93.56 64 GLU A C 1
ATOM 503 O O . GLU A 1 64 ? -28.384 35.756 -25.029 1.00 93.56 64 GLU A O 1
ATOM 508 N N . HIS A 1 65 ? -27.962 36.038 -22.847 1.00 93.19 65 HIS A N 1
ATOM 509 C CA . HIS A 1 65 ? -26.706 36.765 -23.021 1.00 93.19 65 HIS A CA 1
ATOM 510 C C . HIS A 1 65 ? -25.460 35.874 -22.927 1.00 93.19 65 HIS A C 1
ATOM 512 O O . HIS A 1 65 ? -24.343 36.384 -23.033 1.00 93.19 65 HIS A O 1
ATOM 518 N N . SER A 1 66 ? -25.621 34.557 -22.733 1.00 91.88 66 SER A N 1
ATOM 519 C CA . SER A 1 66 ? -24.518 33.608 -22.491 1.00 91.88 66 SER A CA 1
ATOM 520 C C . SER A 1 66 ? -23.583 34.036 -21.348 1.00 91.88 66 SER A C 1
ATOM 522 O O . SER A 1 66 ? -22.402 33.659 -21.293 1.00 91.88 66 SER A O 1
ATOM 524 N N . SER A 1 67 ? -24.120 34.827 -20.423 1.00 93.06 67 SER A N 1
ATOM 525 C CA . SER A 1 67 ? -23.414 35.454 -19.310 1.00 93.06 67 SER A CA 1
ATOM 526 C C . SER A 1 67 ? -22.925 34.427 -18.284 1.00 93.06 67 SER A C 1
ATOM 528 O O . SER A 1 67 ? -21.990 34.688 -17.529 1.00 93.06 67 SER A O 1
ATOM 530 N N . GLY A 1 68 ? -23.506 33.223 -18.293 1.00 91.50 68 GLY A N 1
ATOM 531 C CA . GLY A 1 68 ? -23.383 32.247 -17.216 1.00 91.50 68 GLY A CA 1
ATOM 532 C C . GLY A 1 68 ? -24.295 32.533 -16.030 1.00 91.50 68 GLY A C 1
ATOM 533 O O . GLY A 1 68 ? -24.205 31.823 -15.031 1.00 91.50 68 GLY A O 1
ATOM 534 N N . LYS A 1 69 ? -25.153 33.551 -16.136 1.00 93.12 69 LYS A N 1
ATOM 535 C CA . LYS A 1 69 ? -26.087 33.982 -15.106 1.00 93.12 69 LYS A CA 1
ATOM 536 C C . LYS A 1 69 ? -27.514 33.972 -15.642 1.00 93.12 69 LYS A C 1
ATOM 538 O O . LYS A 1 69 ? -27.740 34.269 -16.809 1.00 93.12 69 LYS A O 1
ATOM 543 N N . ILE A 1 70 ? -28.468 33.634 -14.785 1.00 92.56 70 ILE A N 1
ATOM 544 C CA . ILE A 1 70 ? -29.907 33.727 -15.070 1.00 92.56 70 ILE A CA 1
ATOM 545 C C . ILE A 1 70 ? -30.634 34.277 -13.846 1.00 92.56 70 ILE A C 1
ATOM 547 O O . ILE A 1 70 ? -30.099 34.208 -12.740 1.00 92.56 70 ILE A O 1
ATOM 551 N N . SER A 1 71 ? -31.842 34.820 -14.011 1.00 91.00 71 SER A N 1
ATOM 552 C CA . SER A 1 71 ? -32.622 35.278 -12.853 1.00 91.00 71 SER A CA 1
ATOM 553 C C . SER A 1 71 ? -32.973 34.103 -11.930 1.00 91.00 71 SER A C 1
ATOM 555 O O . SER A 1 71 ? -33.125 32.968 -12.391 1.00 91.00 71 SER A O 1
ATOM 557 N N . ALA A 1 72 ? -33.124 34.365 -10.635 1.00 85.12 72 ALA A N 1
ATOM 558 C CA . ALA A 1 72 ? -33.532 33.383 -9.634 1.00 85.12 72 ALA A CA 1
ATOM 559 C C . ALA A 1 72 ? -34.823 32.649 -10.029 1.00 85.12 72 ALA A C 1
ATOM 561 O O . ALA A 1 72 ? -34.892 31.422 -9.967 1.00 85.12 72 ALA A O 1
ATOM 562 N N . GLU A 1 73 ? -35.816 33.383 -10.529 1.00 87.62 73 GLU A N 1
ATOM 563 C CA . GLU A 1 73 ? -37.098 32.833 -10.985 1.00 87.62 73 GLU A CA 1
ATOM 564 C C . GLU A 1 73 ? -36.896 31.883 -12.167 1.00 87.62 73 GLU A C 1
ATOM 566 O O . GLU A 1 73 ? -37.509 30.817 -12.247 1.00 87.62 73 GLU A O 1
ATOM 571 N N . THR A 1 74 ? -35.991 32.254 -13.072 1.00 91.06 74 THR A N 1
ATOM 572 C CA . THR A 1 74 ? -35.624 31.448 -14.235 1.00 91.06 74 THR A CA 1
ATOM 573 C C . THR A 1 74 ? -34.869 30.188 -13.812 1.00 91.06 74 THR A C 1
ATOM 575 O O . THR A 1 74 ? -35.144 29.105 -14.324 1.00 91.06 74 THR A O 1
ATOM 578 N N . PHE A 1 75 ? -33.977 30.295 -12.826 1.00 88.88 75 PHE A N 1
ATOM 579 C CA . PHE A 1 75 ? -33.263 29.158 -12.249 1.00 88.88 75 PHE A CA 1
ATOM 580 C C . PHE A 1 75 ? -34.234 28.150 -11.610 1.00 88.88 75 PHE A C 1
ATOM 582 O O . PHE A 1 75 ? -34.174 26.964 -11.933 1.00 88.88 75 PHE A O 1
ATOM 589 N N . ILE A 1 76 ? -35.192 28.614 -10.793 1.00 83.88 76 ILE A N 1
ATOM 590 C CA . ILE A 1 76 ? -36.252 27.770 -10.201 1.00 83.88 76 ILE A CA 1
ATOM 591 C C . ILE A 1 76 ? -37.064 27.083 -11.283 1.00 83.88 76 ILE A C 1
ATOM 593 O O . ILE A 1 76 ? -37.326 25.882 -11.201 1.00 83.88 76 ILE A O 1
ATOM 597 N N . LYS A 1 77 ? -37.487 27.855 -12.286 1.00 88.12 77 LYS A N 1
ATOM 598 C CA . LYS A 1 77 ? -38.297 27.341 -13.382 1.00 88.12 77 LYS A CA 1
ATOM 599 C C . LYS A 1 77 ? -37.585 26.182 -14.076 1.00 88.12 77 LYS A C 1
ATOM 601 O O . LYS A 1 77 ? -38.186 25.122 -14.225 1.00 88.12 77 LYS A O 1
ATOM 606 N N . VAL A 1 78 ? -36.299 26.341 -14.400 1.00 89.31 78 VAL A N 1
ATOM 607 C CA . VAL A 1 78 ? -35.491 25.277 -15.014 1.00 89.31 78 VAL A CA 1
ATOM 608 C C . VAL A 1 78 ? -35.412 24.042 -14.118 1.00 89.31 78 VAL A C 1
ATOM 610 O O . VAL A 1 78 ? -35.573 22.932 -14.623 1.00 89.31 78 VAL A O 1
ATOM 613 N N . LEU A 1 79 ? -35.218 24.196 -12.804 1.00 84.31 79 LEU A N 1
ATOM 614 C CA . LEU A 1 79 ? -35.174 23.053 -11.885 1.00 84.31 79 LEU A CA 1
ATOM 615 C C . LEU A 1 79 ? -36.518 22.328 -11.782 1.00 84.31 79 LEU A C 1
ATOM 617 O O . LEU A 1 79 ? -36.557 21.104 -11.894 1.00 84.31 79 LEU A O 1
ATOM 621 N N . LYS A 1 80 ? -37.621 23.067 -11.614 1.00 84.00 80 LYS A N 1
ATOM 622 C CA . LYS A 1 80 ? -38.977 22.499 -11.543 1.00 84.00 80 LYS A CA 1
ATOM 623 C C . LYS A 1 80 ? -39.324 21.735 -12.816 1.00 84.00 80 LYS A C 1
ATOM 625 O O . LYS A 1 80 ? -39.811 20.608 -12.740 1.00 84.00 80 LYS A O 1
ATOM 630 N N . GLU A 1 81 ? -39.041 22.335 -13.972 1.00 85.00 81 GLU A N 1
ATOM 631 C CA . GLU A 1 81 ? -39.318 21.738 -15.280 1.00 85.00 81 GLU A CA 1
ATOM 632 C C . GLU A 1 81 ? -38.425 20.523 -15.557 1.00 85.00 81 GLU A C 1
ATOM 634 O O . GLU A 1 81 ? -38.916 19.509 -16.049 1.00 85.00 81 GLU A O 1
ATOM 639 N N . SER A 1 82 ? -37.135 20.589 -15.214 1.00 82.06 82 SER A N 1
ATOM 640 C CA . SER A 1 82 ? -36.174 19.540 -15.587 1.00 82.06 82 SER A CA 1
ATOM 641 C C . SER A 1 82 ? -36.152 18.349 -14.624 1.00 82.06 82 SER A C 1
ATOM 643 O O . SER A 1 82 ? -35.802 17.244 -15.032 1.00 82.06 82 SER A O 1
ATOM 645 N N . LEU A 1 83 ? -36.513 18.553 -13.352 1.00 75.25 83 LEU A N 1
ATOM 646 C CA . LEU A 1 83 ? -36.394 17.532 -12.297 1.00 75.25 83 LEU A CA 1
ATOM 647 C C . LEU A 1 83 ? -37.753 17.016 -11.800 1.00 75.25 83 LEU A C 1
ATOM 649 O O . LEU A 1 83 ? -37.797 16.078 -11.001 1.00 75.25 83 LEU A O 1
ATOM 653 N N . GLN A 1 84 ? -38.860 17.617 -12.260 1.00 79.12 84 GLN A N 1
ATOM 654 C CA . GLN A 1 84 ? -40.229 17.278 -11.846 1.00 79.12 84 GLN A CA 1
ATOM 655 C C . GLN A 1 84 ? -40.386 17.232 -10.313 1.00 79.12 84 GLN A C 1
ATOM 657 O O . GLN A 1 84 ? -41.023 16.331 -9.758 1.00 79.12 84 GLN A O 1
ATOM 662 N N . VAL A 1 85 ? -39.744 18.172 -9.611 1.00 70.56 85 VAL A N 1
ATOM 663 C CA . VAL A 1 85 ? -39.792 18.271 -8.145 1.00 70.56 85 VAL A CA 1
ATOM 664 C C . VAL A 1 85 ? -40.851 19.292 -7.744 1.00 70.56 85 VAL A C 1
ATOM 666 O O . VAL A 1 85 ? -40.847 20.426 -8.224 1.00 70.56 85 VAL A O 1
ATOM 669 N N . GLN A 1 86 ? -41.754 18.890 -6.849 1.00 72.88 86 GLN A N 1
ATOM 670 C CA . GLN A 1 86 ? -42.679 19.798 -6.174 1.00 72.88 86 GLN A CA 1
ATOM 671 C C . GLN A 1 86 ? -41.938 20.458 -5.006 1.00 72.88 86 GLN A C 1
ATOM 673 O O . GLN A 1 86 ? -41.969 19.952 -3.893 1.00 72.88 86 GLN A O 1
ATOM 678 N N . ILE A 1 87 ? -41.217 21.546 -5.279 1.00 72.19 87 ILE A N 1
ATOM 679 C CA . ILE A 1 87 ? -40.616 22.378 -4.228 1.00 72.19 87 ILE A CA 1
ATOM 680 C C . ILE A 1 87 ? -41.710 23.316 -3.708 1.00 72.19 87 ILE A C 1
ATOM 682 O O . ILE A 1 87 ? -42.453 23.899 -4.506 1.00 72.19 87 ILE A O 1
ATOM 686 N N . SER A 1 88 ? -41.858 23.422 -2.387 1.00 80.12 88 SER A N 1
ATOM 687 C CA . SER A 1 88 ? -42.797 24.371 -1.783 1.00 80.12 88 SER A CA 1
ATOM 688 C C . SER A 1 88 ? -42.281 25.812 -1.902 1.00 80.12 88 SER A C 1
ATOM 690 O O . SER A 1 88 ? -41.077 26.064 -1.943 1.00 80.12 88 SER A O 1
ATOM 692 N N . SER A 1 89 ? -43.183 26.800 -1.896 1.00 73.75 89 SER A N 1
ATOM 693 C CA . SER A 1 89 ? -42.793 28.218 -1.986 1.00 73.75 89 SER A CA 1
ATOM 694 C C . SER A 1 89 ? -41.905 28.684 -0.820 1.00 73.75 89 SER A C 1
ATOM 696 O O . SER A 1 89 ? -41.122 29.621 -0.972 1.00 73.75 89 SER A O 1
ATOM 698 N N . SER A 1 90 ? -42.010 28.039 0.348 1.00 78.00 90 SER A N 1
ATOM 699 C CA . SER A 1 90 ? -41.147 28.303 1.506 1.00 78.00 90 SER A CA 1
ATOM 700 C C . SER A 1 90 ? -39.735 27.752 1.318 1.00 78.00 90 SER A C 1
ATOM 702 O O . SER A 1 90 ? -38.777 28.463 1.605 1.00 78.00 90 SER A O 1
ATOM 704 N N . GLU A 1 91 ? -39.595 26.534 0.789 1.00 74.00 91 GLU A N 1
ATOM 705 C CA . GLU A 1 91 ? -38.285 25.931 0.498 1.00 74.00 91 GLU A CA 1
ATOM 706 C C . GLU A 1 91 ? -37.561 26.674 -0.625 1.00 74.00 91 GLU A C 1
ATOM 708 O O . GLU A 1 91 ? -36.345 26.828 -0.568 1.00 74.00 91 GLU A O 1
ATOM 713 N N . GLU A 1 92 ? -38.298 27.184 -1.619 1.00 75.12 92 GLU A N 1
ATOM 714 C CA . GLU A 1 92 ? -37.745 28.094 -2.627 1.00 75.12 92 GLU A CA 1
ATOM 715 C C . GLU A 1 92 ? -37.135 29.324 -1.959 1.00 75.12 92 GLU A C 1
ATOM 717 O O . GLU A 1 92 ? -35.967 29.629 -2.178 1.00 75.12 92 GLU A O 1
ATOM 722 N N . THR A 1 93 ? -37.893 29.999 -1.096 1.00 73.94 93 THR A N 1
ATOM 723 C CA . THR A 1 93 ? -37.415 31.213 -0.422 1.00 73.94 93 THR A CA 1
ATOM 724 C C . THR A 1 93 ? -36.171 30.928 0.430 1.00 73.94 93 THR A C 1
ATOM 726 O O . THR A 1 93 ? -35.161 31.615 0.290 1.00 73.94 93 THR A O 1
ATOM 729 N N . GLU A 1 94 ? -36.188 29.854 1.225 1.00 76.69 94 GLU A N 1
ATOM 730 C CA . GLU A 1 94 ? -35.057 29.462 2.078 1.00 76.69 94 GLU A CA 1
ATOM 731 C C . GLU A 1 94 ? -33.810 29.069 1.270 1.00 76.69 94 GLU A C 1
ATOM 733 O O . GLU A 1 94 ? -32.685 29.436 1.620 1.00 76.69 94 GLU A O 1
ATOM 738 N N . PHE A 1 95 ? -33.994 28.344 0.165 1.00 72.44 95 PHE A N 1
ATOM 739 C CA . PHE A 1 95 ? -32.909 27.965 -0.736 1.00 72.44 95 PHE A CA 1
ATOM 740 C C . PHE A 1 95 ? -32.236 29.198 -1.354 1.00 72.44 95 PHE A C 1
ATOM 742 O O . PHE A 1 95 ? -31.006 29.261 -1.431 1.00 72.44 95 PHE A O 1
ATOM 749 N N . PHE A 1 96 ? -33.020 30.208 -1.745 1.00 69.62 96 PHE A N 1
ATOM 750 C CA . PHE A 1 96 ? -32.487 31.439 -2.329 1.00 69.62 96 PHE A CA 1
ATOM 751 C C . PHE A 1 96 ? -31.832 32.361 -1.325 1.00 69.62 96 PHE A C 1
ATOM 753 O O . PHE A 1 96 ? -30.784 32.917 -1.641 1.00 69.62 96 PHE A O 1
ATOM 760 N N . ASP A 1 97 ? -32.400 32.513 -0.135 1.00 71.44 97 ASP A N 1
ATOM 761 C CA . ASP A 1 97 ? -31.786 33.360 0.885 1.00 71.44 97 ASP A CA 1
ATOM 762 C C . ASP A 1 97 ? -30.409 32.810 1.300 1.00 71.44 97 ASP A C 1
ATOM 764 O O . ASP A 1 97 ? -29.502 33.581 1.608 1.00 71.44 97 ASP A O 1
ATOM 768 N N . ARG A 1 98 ? -30.196 31.490 1.175 1.00 72.00 98 ARG A N 1
ATOM 769 C CA . ARG A 1 98 ? -28.887 30.849 1.383 1.00 72.00 98 ARG A CA 1
ATOM 770 C C . ARG A 1 98 ? -27.926 30.965 0.202 1.00 72.00 98 ARG A C 1
ATOM 772 O O . ARG A 1 98 ? -26.733 31.140 0.420 1.00 72.00 98 ARG A O 1
ATOM 779 N N . ILE A 1 99 ? -28.404 30.845 -1.038 1.00 66.19 99 ILE A N 1
ATOM 780 C CA . ILE A 1 99 ? -27.533 30.930 -2.228 1.00 66.19 99 ILE A CA 1
ATOM 781 C C . ILE A 1 99 ? -27.167 32.373 -2.569 1.00 66.19 99 ILE A C 1
ATOM 783 O O . ILE A 1 99 ? -26.057 32.627 -3.030 1.00 66.19 99 ILE A O 1
ATOM 787 N N . ALA A 1 100 ? -28.089 33.311 -2.361 1.00 64.81 100 ALA A N 1
ATOM 788 C CA . ALA A 1 100 ? -27.858 34.720 -2.644 1.00 64.81 100 ALA A CA 1
ATOM 789 C C . ALA A 1 100 ? -26.987 35.405 -1.574 1.00 64.81 100 ALA A C 1
ATOM 791 O O . ALA A 1 100 ? -26.566 36.533 -1.805 1.00 64.81 100 ALA A O 1
ATOM 792 N N . ASP A 1 101 ? -26.738 34.741 -0.434 1.00 58.56 101 ASP A N 1
ATOM 793 C CA . ASP A 1 101 ? -25.940 35.214 0.713 1.00 58.56 101 ASP A CA 1
ATOM 794 C C . ASP A 1 101 ? -26.265 36.669 1.122 1.00 58.56 101 ASP A C 1
ATOM 796 O O . ASP A 1 101 ? -25.417 37.436 1.577 1.00 58.56 101 ASP A O 1
ATOM 800 N N . VAL A 1 102 ? -27.529 37.082 0.940 1.00 53.97 102 VAL A N 1
ATOM 801 C CA . VAL A 1 102 ? -28.013 38.413 1.322 1.00 53.97 102 VAL A CA 1
ATOM 802 C C . VAL A 1 102 ? -28.421 38.350 2.787 1.00 53.97 102 VAL A C 1
ATOM 804 O O . VAL A 1 102 ? -29.601 38.269 3.123 1.00 53.97 102 VAL A O 1
ATOM 807 N N . SER A 1 103 ? -27.431 38.377 3.676 1.00 47.09 103 SER A N 1
ATOM 808 C CA . SER A 1 103 ? -27.680 38.686 5.083 1.00 47.09 103 SER A CA 1
ATOM 809 C C . SER A 1 103 ? -28.128 40.147 5.168 1.00 47.09 103 SER A C 1
ATOM 811 O O . SER A 1 103 ? -27.307 41.062 5.098 1.00 47.09 103 SER A O 1
ATOM 813 N N . LEU A 1 104 ? -29.440 40.385 5.249 1.00 48.19 104 LEU A N 1
ATOM 814 C CA . LEU A 1 104 ? -29.958 41.716 5.561 1.00 48.19 104 LEU A CA 1
ATOM 815 C C . LEU A 1 104 ? -29.458 42.099 6.967 1.00 48.19 104 LEU A C 1
ATOM 817 O O . LEU A 1 104 ? -29.577 41.279 7.882 1.00 48.19 104 LEU A O 1
ATOM 821 N N . PRO A 1 105 ? -28.870 43.293 7.159 1.00 48.69 105 PRO A N 1
ATOM 822 C CA . PRO A 1 105 ? -28.377 43.713 8.464 1.00 48.69 105 PRO A CA 1
ATOM 823 C C . PRO A 1 105 ? -29.528 43.714 9.476 1.00 48.69 105 PRO A C 1
ATOM 825 O O . PRO A 1 105 ? -30.566 44.330 9.245 1.00 48.69 105 PRO A O 1
ATOM 828 N N . ALA A 1 106 ? -29.338 43.011 10.593 1.00 50.53 106 ALA A N 1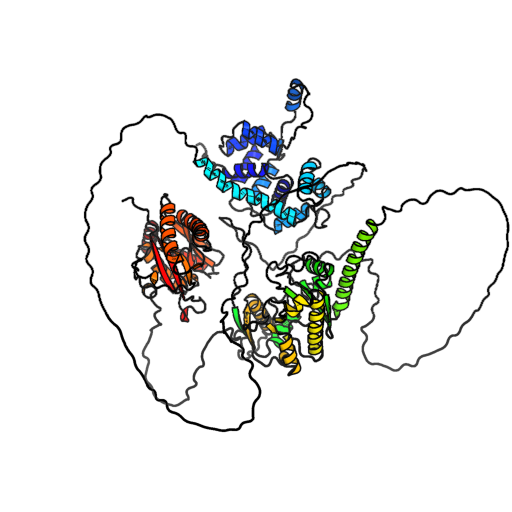
ATOM 829 C CA . ALA A 1 106 ? -30.359 42.799 11.620 1.00 50.53 106 ALA A CA 1
ATOM 830 C C . ALA A 1 106 ? -30.737 44.076 12.405 1.00 50.53 106 ALA A C 1
ATOM 832 O O . ALA A 1 106 ? -31.664 44.038 13.208 1.00 50.53 106 ALA A O 1
ATOM 833 N N . ASP A 1 107 ? -30.058 45.201 12.155 1.00 48.50 107 ASP A N 1
ATOM 834 C CA . ASP A 1 107 ? -30.079 46.376 13.033 1.00 48.50 107 ASP A CA 1
ATOM 835 C C . ASP A 1 107 ? -30.854 47.591 12.475 1.00 48.50 107 ASP A C 1
ATOM 837 O O . ASP A 1 107 ? -30.828 48.664 13.077 1.00 48.50 107 ASP A O 1
ATOM 841 N N . GLU A 1 108 ? -31.583 47.464 11.359 1.00 49.03 108 GLU A N 1
ATOM 842 C CA . GLU A 1 108 ? -32.446 48.541 10.832 1.00 49.03 108 GLU A CA 1
ATOM 843 C C . GLU A 1 108 ? -33.939 48.210 10.996 1.00 49.03 108 GLU A C 1
ATOM 845 O O . GLU A 1 108 ? -34.676 47.990 10.038 1.00 49.03 108 GLU A O 1
ATOM 850 N N . GLU A 1 109 ? -34.404 48.190 12.247 1.00 51.84 109 GLU A N 1
ATOM 851 C CA . GLU A 1 109 ? -35.780 47.829 12.627 1.00 51.84 109 GLU A CA 1
ATOM 852 C C . GLU A 1 109 ? -36.847 48.915 12.341 1.00 51.84 109 GLU A C 1
ATOM 854 O O . GLU A 1 109 ? -37.995 48.773 12.754 1.00 51.84 109 GLU A O 1
ATOM 859 N N . GLU A 1 110 ? -36.532 50.006 11.627 1.00 52.34 110 GLU A N 1
ATOM 860 C CA . GLU A 1 110 ? -37.493 51.117 11.468 1.00 52.34 110 GLU A CA 1
ATOM 861 C C . GLU A 1 110 ? -37.453 51.861 10.118 1.00 52.34 110 GLU A C 1
ATOM 863 O O . GLU A 1 110 ? -37.826 53.033 10.028 1.00 52.34 110 GLU A O 1
ATOM 868 N N . VAL A 1 111 ? -37.063 51.188 9.029 1.00 49.81 111 VAL A N 1
ATOM 869 C CA . VAL A 1 111 ? -37.317 51.710 7.673 1.00 49.81 111 VAL A CA 1
ATOM 870 C C . VAL A 1 111 ? -38.675 51.194 7.191 1.00 49.81 111 VAL A C 1
ATOM 872 O O . VAL A 1 111 ? -38.899 49.995 7.051 1.00 49.81 111 VAL A O 1
ATOM 875 N N . GLN A 1 112 ? -39.609 52.125 6.981 1.00 50.34 112 GLN A N 1
ATOM 876 C CA . GLN A 1 112 ? -41.003 51.871 6.609 1.00 50.34 112 GLN A CA 1
ATOM 877 C C . GLN A 1 112 ? -41.125 50.847 5.466 1.00 50.34 112 GLN A C 1
ATOM 879 O O . GLN A 1 112 ? -40.526 51.006 4.402 1.00 50.34 112 GLN A O 1
ATOM 884 N N . ALA A 1 113 ? -41.975 49.833 5.665 1.00 55.03 113 ALA A N 1
ATOM 885 C CA . ALA A 1 113 ? -42.248 48.747 4.716 1.00 55.03 113 ALA A CA 1
ATOM 886 C C . ALA A 1 113 ? -42.661 49.214 3.298 1.00 55.03 113 ALA A C 1
ATOM 888 O O . ALA A 1 113 ? -42.590 48.441 2.344 1.00 55.03 113 ALA A O 1
ATOM 889 N N . GLU A 1 114 ? -43.053 50.482 3.133 1.00 54.44 114 GLU A N 1
ATOM 890 C CA . GLU A 1 114 ? -43.411 51.073 1.839 1.00 54.44 114 GLU A CA 1
ATOM 891 C C . GLU A 1 114 ? -42.203 51.496 0.974 1.00 54.44 114 GLU A C 1
ATOM 893 O O . GLU A 1 114 ? -42.355 51.573 -0.248 1.00 54.44 114 GLU A O 1
ATOM 898 N N . ASP A 1 115 ? -41.005 51.696 1.547 1.00 55.16 115 ASP A N 1
ATOM 899 C CA . ASP A 1 115 ? -39.782 52.016 0.779 1.00 55.16 115 ASP A CA 1
ATOM 900 C C . ASP A 1 115 ? -38.945 50.770 0.433 1.00 55.16 115 ASP A C 1
ATOM 902 O O . ASP A 1 115 ? -38.319 50.720 -0.630 1.00 55.16 115 ASP A O 1
ATOM 906 N N . ILE A 1 116 ? -39.021 49.703 1.238 1.00 55.62 116 ILE A N 1
ATOM 907 C CA . ILE A 1 116 ? -38.379 48.408 0.929 1.00 55.62 116 ILE A CA 1
ATOM 908 C C . ILE A 1 116 ? -39.049 47.753 -0.292 1.00 55.62 116 ILE A C 1
ATOM 910 O O . ILE A 1 116 ? -38.362 47.248 -1.182 1.00 55.62 116 ILE A O 1
ATOM 914 N N . SER A 1 117 ? -40.378 47.869 -0.422 1.00 53.06 117 SER A N 1
ATOM 915 C CA . SER A 1 117 ? -41.113 47.361 -1.592 1.00 53.06 117 SER A CA 1
ATOM 916 C C . SER A 1 117 ? -40.718 48.046 -2.906 1.00 53.06 117 SER A C 1
ATOM 918 O O . SER A 1 117 ? -40.822 47.414 -3.952 1.00 53.06 117 SER A O 1
ATOM 920 N N . LYS A 1 118 ? -40.252 49.304 -2.888 1.00 54.84 118 LYS A N 1
ATOM 921 C CA . LYS A 1 118 ? -39.794 50.008 -4.103 1.00 54.84 118 LYS A CA 1
ATOM 922 C C . LYS A 1 118 ? -38.313 49.789 -4.409 1.00 54.84 118 LYS A C 1
ATOM 924 O O . LYS A 1 118 ? -37.903 49.991 -5.552 1.00 54.84 118 LYS A O 1
ATOM 929 N N . HIS A 1 119 ? -37.515 49.378 -3.421 1.00 49.56 119 HIS A N 1
ATOM 930 C CA . HIS A 1 119 ? -36.091 49.095 -3.610 1.00 49.56 119 HIS A CA 1
ATOM 931 C C . HIS A 1 119 ? -35.782 47.622 -3.927 1.00 49.56 119 HIS A C 1
ATOM 933 O O . HIS A 1 119 ? -34.784 47.362 -4.607 1.00 49.56 119 HIS A O 1
ATOM 939 N N . CYS A 1 120 ? -36.651 46.680 -3.540 1.00 50.09 120 CYS A N 1
ATOM 940 C CA . CYS A 1 120 ? -36.532 45.261 -3.901 1.00 50.09 120 CYS A CA 1
ATOM 941 C C . CYS A 1 120 ? -36.832 44.963 -5.382 1.00 50.09 120 CYS A C 1
ATOM 943 O O . CYS A 1 120 ? -36.254 44.026 -5.924 1.00 50.09 120 CYS A O 1
ATOM 945 N N . ASP A 1 121 ? -37.614 45.797 -6.076 1.00 49.59 121 ASP A N 1
ATOM 946 C CA . ASP A 1 121 ? -37.948 45.603 -7.502 1.00 49.59 121 ASP A CA 1
ATOM 947 C C . ASP A 1 121 ? -36.752 45.772 -8.466 1.00 49.59 121 ASP A C 1
ATOM 949 O O . ASP A 1 121 ? -36.885 45.544 -9.670 1.00 49.59 121 ASP A O 1
ATOM 953 N N . ARG A 1 122 ? -35.568 46.184 -7.979 1.00 48.22 122 ARG A N 1
ATOM 954 C CA . ARG A 1 122 ? -34.409 46.496 -8.840 1.00 48.22 122 ARG A CA 1
ATOM 955 C C . ARG A 1 122 ? -33.224 45.539 -8.730 1.00 48.22 122 ARG A C 1
ATOM 957 O O . ARG A 1 122 ? -32.332 45.609 -9.572 1.00 48.22 122 ARG A O 1
ATOM 964 N N . TRP A 1 123 ? -33.203 44.653 -7.742 1.00 50.16 123 TRP A N 1
ATOM 965 C CA . TRP A 1 123 ? -32.169 43.624 -7.640 1.00 50.16 123 TRP A CA 1
ATOM 966 C C . TRP A 1 123 ? -32.770 42.317 -8.128 1.00 50.16 123 TRP A C 1
ATOM 968 O O . TRP A 1 123 ? -33.165 41.465 -7.339 1.00 50.16 123 TRP A O 1
ATOM 978 N N . THR A 1 124 ? -32.867 42.174 -9.451 1.00 62.88 124 THR A N 1
ATOM 979 C CA . THR A 1 124 ? -33.053 40.858 -10.064 1.00 62.88 124 THR A CA 1
ATOM 980 C C . THR A 1 124 ? -31.925 39.972 -9.551 1.00 62.88 124 THR A C 1
ATOM 982 O O . THR A 1 124 ? -30.769 40.166 -9.928 1.00 62.88 124 THR A O 1
ATOM 985 N N . ARG A 1 125 ? -32.243 39.074 -8.612 1.00 79.62 125 ARG A N 1
ATOM 986 C CA . ARG A 1 125 ? -31.285 38.152 -7.997 1.00 79.62 125 ARG A CA 1
ATOM 987 C C . ARG A 1 125 ? -30.773 37.237 -9.111 1.00 79.62 125 ARG A C 1
ATOM 989 O O . ARG A 1 125 ? -31.473 36.324 -9.533 1.00 79.62 125 ARG A O 1
ATOM 996 N N . GLU A 1 126 ? -29.603 37.536 -9.665 1.00 86.19 126 GLU A N 1
ATOM 997 C CA . GLU A 1 126 ? -28.975 36.719 -10.704 1.00 86.19 126 GLU A CA 1
ATOM 998 C C . GLU A 1 126 ? -28.189 35.567 -10.065 1.00 86.19 126 GLU A C 1
ATOM 1000 O O . GLU A 1 126 ? -27.373 35.783 -9.172 1.00 86.19 126 GLU A O 1
ATOM 1005 N N . VAL A 1 127 ? -28.393 34.344 -10.553 1.00 85.31 127 VAL A N 1
ATOM 1006 C CA . VAL A 1 127 ? -27.673 33.134 -10.136 1.00 85.31 127 VAL A CA 1
ATOM 1007 C C . VAL A 1 127 ? -26.654 32.756 -11.199 1.00 85.31 127 VAL A C 1
ATOM 1009 O O . VAL A 1 127 ? -27.010 32.568 -12.364 1.00 85.31 127 VAL A O 1
ATOM 1012 N N . ASN A 1 128 ? -25.393 32.575 -10.803 1.00 88.56 128 ASN A N 1
ATOM 1013 C CA . ASN A 1 128 ? -24.337 32.055 -11.671 1.00 88.56 128 ASN A CA 1
ATOM 1014 C C . ASN A 1 128 ? -24.479 30.532 -11.852 1.00 88.56 128 ASN A C 1
ATOM 1016 O O . ASN A 1 128 ? -23.855 29.742 -11.141 1.00 88.56 128 ASN A O 1
ATOM 1020 N N . TYR A 1 129 ? -25.303 30.098 -12.810 1.00 88.56 129 TYR A N 1
ATOM 1021 C CA . TYR A 1 129 ? -25.538 28.669 -13.032 1.00 88.56 129 TYR A CA 1
ATOM 1022 C C . TYR A 1 129 ? -24.279 27.928 -13.525 1.00 88.56 129 TYR A C 1
ATOM 1024 O O . TYR A 1 129 ? -24.188 26.713 -13.370 1.00 88.56 129 TYR A O 1
ATOM 1032 N N . LYS A 1 130 ? -23.295 28.621 -14.124 1.00 86.31 130 LYS A N 1
ATOM 1033 C CA . LYS A 1 130 ? -22.037 27.977 -14.555 1.00 86.31 130 LYS A CA 1
ATOM 1034 C C . LYS A 1 130 ? -21.207 27.530 -13.363 1.00 86.31 130 LYS A C 1
ATOM 1036 O O . LYS A 1 130 ? -20.680 26.422 -13.367 1.00 86.31 130 LYS A O 1
ATOM 1041 N N . GLU A 1 131 ? -21.102 28.384 -12.354 1.00 83.50 131 GLU A N 1
ATOM 1042 C CA . GLU A 1 131 ? -20.451 28.045 -11.089 1.00 83.50 131 GLU A CA 1
ATOM 1043 C C . GLU A 1 131 ? -21.195 26.919 -10.377 1.00 83.50 131 GLU A C 1
ATOM 1045 O O . GLU A 1 131 ? -20.579 25.952 -9.936 1.00 83.50 131 GLU A O 1
ATOM 1050 N N . PHE A 1 132 ? -22.525 26.984 -10.391 1.00 83.25 132 PHE A N 1
ATOM 1051 C CA . PHE A 1 132 ? -23.382 25.918 -9.896 1.00 83.25 132 PHE A CA 1
ATOM 1052 C C . PHE A 1 132 ? -23.083 24.559 -10.564 1.00 83.25 132 PHE A C 1
ATOM 1054 O O . PHE A 1 132 ? -22.740 23.601 -9.873 1.00 83.25 132 PHE A O 1
ATOM 1061 N N . ILE A 1 133 ? -23.121 24.479 -11.900 1.00 87.50 133 ILE A N 1
ATOM 1062 C CA . ILE A 1 133 ? -22.840 23.239 -12.644 1.00 87.50 133 ILE A CA 1
ATOM 1063 C C . ILE A 1 133 ? -21.429 22.728 -12.352 1.00 87.50 133 ILE A C 1
ATOM 1065 O O . ILE A 1 133 ? -21.226 21.531 -12.146 1.00 87.50 133 ILE A O 1
ATOM 1069 N N . LEU A 1 134 ? -20.449 23.631 -12.320 1.00 84.06 134 LEU A N 1
ATOM 1070 C CA . LEU A 1 134 ? -19.053 23.298 -12.062 1.00 84.06 134 LEU A CA 1
ATOM 1071 C C . LEU A 1 134 ? -18.867 22.620 -10.699 1.00 84.06 134 LEU A C 1
ATOM 1073 O O . LEU A 1 134 ? -18.098 21.666 -10.568 1.00 84.06 134 LEU A O 1
ATOM 1077 N N . ILE A 1 135 ? -19.602 23.093 -9.699 1.00 79.25 135 ILE A N 1
ATOM 1078 C CA . ILE A 1 135 ? -19.539 22.583 -8.334 1.00 79.25 135 ILE A CA 1
ATOM 1079 C C . ILE A 1 135 ? -20.288 21.257 -8.194 1.00 79.25 135 ILE A C 1
ATOM 1081 O O . ILE A 1 135 ? -19.764 20.336 -7.566 1.00 79.25 135 ILE A O 1
ATOM 1085 N N . THR A 1 136 ? -21.458 21.108 -8.821 1.00 83.38 136 THR A N 1
ATOM 1086 C CA . THR A 1 136 ? -22.164 19.816 -8.862 1.00 83.38 136 THR A CA 1
ATOM 1087 C C . THR A 1 136 ? -21.296 18.742 -9.525 1.00 83.38 136 THR A C 1
ATOM 1089 O O . THR A 1 136 ? -21.208 17.623 -9.020 1.00 83.38 136 THR A O 1
ATOM 1092 N N . LYS A 1 137 ? -20.568 19.091 -10.599 1.00 84.31 137 LYS A N 1
ATOM 1093 C CA . LYS A 1 137 ? -19.565 18.198 -11.210 1.00 84.31 137 LYS A CA 1
ATOM 1094 C C . LYS A 1 137 ? -18.452 17.842 -10.223 1.00 84.31 137 LYS A C 1
ATOM 1096 O O . LYS A 1 137 ? -18.089 16.676 -10.119 1.00 84.31 137 LYS A O 1
ATOM 1101 N N . ALA A 1 138 ? -17.937 18.813 -9.466 1.00 80.94 138 ALA A N 1
ATOM 1102 C CA . ALA A 1 138 ? -16.882 18.573 -8.480 1.00 80.94 138 ALA A CA 1
ATOM 1103 C C . ALA A 1 138 ? -17.323 17.640 -7.335 1.00 80.94 138 ALA A C 1
ATOM 1105 O O . ALA A 1 138 ? -16.555 16.766 -6.945 1.00 80.94 138 ALA A O 1
ATOM 1106 N N . GLN A 1 139 ? -18.553 17.782 -6.827 1.00 80.19 139 GLN A N 1
ATOM 1107 C CA . GLN A 1 139 ? -19.081 16.943 -5.738 1.00 80.19 139 GLN A CA 1
ATOM 1108 C C . GLN A 1 139 ? -19.270 15.478 -6.133 1.00 80.19 139 GLN A C 1
ATOM 1110 O O . GLN A 1 139 ? -19.106 14.589 -5.303 1.00 80.19 139 GLN A O 1
ATOM 1115 N N . ARG A 1 140 ? -19.603 15.210 -7.398 1.00 78.12 140 ARG A N 1
ATOM 1116 C CA . ARG A 1 140 ? -19.788 13.838 -7.893 1.00 78.12 140 ARG A CA 1
ATOM 1117 C C . ARG A 1 140 ? -18.489 13.112 -8.204 1.00 78.12 140 ARG A C 1
ATOM 1119 O O . ARG A 1 140 ? -18.512 11.930 -8.549 1.00 78.12 140 ARG A O 1
ATOM 1126 N N . ARG A 1 141 ? -17.359 13.808 -8.102 1.00 76.06 141 ARG A N 1
ATOM 1127 C CA . ARG A 1 141 ? -16.035 13.242 -8.332 1.00 76.06 141 ARG A CA 1
ATOM 1128 C C . ARG A 1 141 ? -15.409 12.851 -7.007 1.00 76.06 141 ARG A C 1
ATOM 1130 O O . ARG A 1 141 ? -15.563 13.525 -5.995 1.00 76.06 141 ARG A O 1
ATOM 1137 N N . ASN A 1 142 ? -14.627 11.778 -7.041 1.00 72.94 142 ASN A N 1
ATOM 1138 C CA . ASN A 1 142 ? -13.802 11.394 -5.905 1.00 72.94 142 ASN A CA 1
ATOM 1139 C C . ASN A 1 142 ? -12.710 12.453 -5.704 1.00 72.94 142 ASN A C 1
ATOM 1141 O O . ASN A 1 142 ? -11.705 12.478 -6.421 1.00 72.94 142 ASN A O 1
ATOM 1145 N N . ILE A 1 143 ? -12.914 13.345 -4.734 1.00 81.25 143 ILE A N 1
ATOM 1146 C CA . ILE A 1 143 ? -11.948 14.385 -4.379 1.00 81.25 143 ILE A CA 1
ATOM 1147 C C . ILE A 1 143 ? -10.735 13.713 -3.726 1.00 81.25 143 ILE A C 1
ATOM 1149 O O . ILE A 1 143 ? -10.775 13.244 -2.590 1.00 81.25 143 ILE A O 1
ATOM 1153 N N . THR A 1 144 ? -9.634 13.628 -4.473 1.00 81.50 144 THR A N 1
ATOM 1154 C CA . THR A 1 144 ? -8.402 12.989 -4.000 1.00 81.50 144 THR A CA 1
ATOM 1155 C C . THR A 1 144 ? -7.611 13.913 -3.074 1.00 81.50 144 THR A C 1
ATOM 1157 O O . THR A 1 144 ? -7.647 15.138 -3.187 1.00 81.50 144 THR A O 1
ATOM 1160 N N . THR A 1 145 ? -6.782 13.336 -2.200 1.00 82.44 145 THR A N 1
ATOM 1161 C CA . THR A 1 145 ? -5.863 14.106 -1.341 1.00 82.44 145 THR A CA 1
ATOM 1162 C C . THR A 1 145 ? -4.845 14.933 -2.141 1.00 82.44 145 THR A C 1
ATOM 1164 O O . THR A 1 145 ? -4.275 15.888 -1.620 1.00 82.44 145 THR A O 1
ATOM 1167 N N . ALA A 1 146 ? -4.561 14.563 -3.394 1.00 81.88 146 ALA A N 1
ATOM 1168 C CA . ALA A 1 146 ? -3.729 15.372 -4.284 1.00 81.88 146 ALA A CA 1
ATOM 1169 C C . ALA A 1 146 ? -4.479 16.631 -4.729 1.00 81.88 146 ALA A C 1
ATOM 1171 O O . ALA A 1 146 ? -3.944 17.730 -4.635 1.00 81.88 146 ALA A O 1
ATOM 1172 N N . ALA A 1 147 ? -5.748 16.483 -5.108 1.00 85.62 147 ALA A N 1
ATOM 1173 C CA . ALA A 1 147 ? -6.576 17.611 -5.492 1.00 85.62 147 ALA A CA 1
ATOM 1174 C C . ALA A 1 147 ? -6.776 18.583 -4.308 1.00 85.62 147 ALA A C 1
ATOM 1176 O O . ALA A 1 147 ? -6.659 19.790 -4.496 1.00 85.62 147 ALA A O 1
ATOM 1177 N N . ILE A 1 148 ? -7.016 18.085 -3.081 1.00 91.69 148 ILE A N 1
ATOM 1178 C CA . ILE A 1 148 ? -7.149 18.943 -1.881 1.00 91.69 148 ILE A CA 1
ATOM 1179 C C . ILE A 1 148 ? -5.881 19.778 -1.661 1.00 91.69 148 ILE A C 1
ATOM 1181 O O . ILE A 1 148 ? -5.974 20.941 -1.277 1.00 91.69 148 ILE A O 1
ATOM 1185 N N . ARG A 1 149 ? -4.695 19.219 -1.941 1.00 91.00 149 ARG A N 1
ATOM 1186 C CA . ARG A 1 149 ? -3.425 19.960 -1.867 1.00 91.00 149 ARG A CA 1
ATOM 1187 C C . ARG A 1 149 ? -3.324 21.068 -2.903 1.00 91.00 149 ARG A C 1
ATOM 1189 O O . ARG A 1 149 ? -2.860 22.146 -2.556 1.00 91.00 149 ARG A O 1
ATOM 1196 N N . GLU A 1 150 ? -3.742 20.823 -4.140 1.00 91.88 150 GLU A N 1
ATOM 1197 C CA . GLU A 1 150 ? -3.723 21.866 -5.174 1.00 91.88 150 GLU A CA 1
ATOM 1198 C C . GLU A 1 150 ? -4.706 22.994 -4.855 1.00 91.88 150 GLU A C 1
ATOM 1200 O O . GLU A 1 150 ? -4.368 24.164 -5.010 1.00 91.88 150 GLU A O 1
ATOM 1205 N N . VAL A 1 151 ? -5.887 22.665 -4.325 1.00 93.75 151 VAL A N 1
ATOM 1206 C CA . VAL A 1 151 ? -6.829 23.688 -3.859 1.00 93.75 151 VAL A CA 1
ATOM 1207 C C . VAL A 1 151 ? -6.249 24.461 -2.680 1.00 93.75 151 VAL A C 1
ATOM 1209 O O . VAL A 1 151 ? -6.293 25.683 -2.691 1.00 93.75 151 VAL A O 1
ATOM 1212 N N . PHE A 1 152 ? -5.646 23.784 -1.701 1.00 95.44 152 PHE A N 1
ATOM 1213 C CA . PHE A 1 152 ? -4.987 24.462 -0.584 1.00 95.44 152 PHE A CA 1
ATOM 1214 C C . PHE A 1 152 ? -3.924 25.457 -1.065 1.00 95.44 152 PHE A C 1
ATOM 1216 O O . PHE A 1 152 ? -3.901 26.582 -0.591 1.00 95.44 152 PHE A O 1
ATOM 1223 N N . ARG A 1 153 ? -3.104 25.090 -2.059 1.00 94.06 153 ARG A N 1
ATOM 1224 C CA . ARG A 1 153 ? -2.121 26.008 -2.666 1.00 94.06 153 ARG A CA 1
ATOM 1225 C C . ARG A 1 153 ? -2.755 27.205 -3.367 1.00 94.06 153 ARG A C 1
ATOM 1227 O O . ARG A 1 153 ? -2.127 28.247 -3.444 1.00 94.06 153 ARG A O 1
ATOM 1234 N N . ALA A 1 154 ? -3.963 27.055 -3.904 1.00 93.56 154 ALA A N 1
ATOM 1235 C CA . ALA A 1 154 ? -4.684 28.175 -4.499 1.00 93.56 154 ALA A CA 1
ATOM 1236 C C . ALA A 1 154 ? -5.194 29.165 -3.439 1.00 93.56 154 ALA A C 1
ATOM 1238 O O . ALA A 1 154 ? -5.336 30.343 -3.745 1.00 93.56 154 ALA A O 1
ATOM 1239 N N . PHE A 1 155 ? -5.461 28.693 -2.215 1.00 93.56 155 PHE A N 1
ATOM 1240 C CA . PHE A 1 155 ? -5.761 29.552 -1.068 1.00 93.56 155 PHE A CA 1
ATOM 1241 C C . PHE A 1 155 ? -4.496 30.094 -0.390 1.00 93.56 155 PHE A C 1
ATOM 1243 O O . PHE A 1 155 ? -4.542 31.183 0.150 1.00 93.56 155 PHE A O 1
ATOM 1250 N N . ASP A 1 156 ? -3.389 29.354 -0.382 1.00 95.12 156 ASP A N 1
ATOM 1251 C CA . ASP A 1 156 ? -2.099 29.761 0.191 1.00 95.12 156 ASP A CA 1
ATOM 1252 C C . ASP A 1 156 ? -1.257 30.498 -0.869 1.00 95.12 156 ASP A C 1
ATOM 1254 O O . ASP A 1 156 ? -0.282 29.965 -1.404 1.00 95.12 156 ASP A O 1
ATOM 1258 N N . GLU A 1 157 ? -1.674 31.723 -1.216 1.00 92.06 157 GLU A N 1
ATOM 1259 C CA . GLU A 1 157 ? -1.082 32.530 -2.302 1.00 92.06 157 GLU A CA 1
ATOM 1260 C C . GLU A 1 157 ? 0.426 32.773 -2.102 1.00 92.06 157 GLU A C 1
ATOM 1262 O O . GLU A 1 157 ? 1.197 32.861 -3.062 1.00 92.06 157 GLU A O 1
ATOM 1267 N N . ASN A 1 158 ? 0.863 32.848 -0.843 1.00 92.25 158 ASN A N 1
ATOM 1268 C CA . ASN A 1 158 ? 2.249 33.115 -0.471 1.00 92.25 158 ASN A CA 1
ATOM 1269 C C . ASN A 1 158 ? 3.110 31.832 -0.331 1.00 92.25 158 ASN A C 1
ATOM 1271 O O . ASN A 1 158 ? 4.343 31.926 -0.298 1.00 92.25 158 ASN A O 1
ATOM 1275 N N . GLY A 1 159 ? 2.486 30.648 -0.305 1.00 93.00 159 GLY A N 1
ATOM 1276 C CA . GLY A 1 159 ? 3.143 29.342 -0.251 1.00 93.00 159 GLY A CA 1
ATOM 1277 C C . GLY A 1 159 ? 3.847 29.038 1.073 1.00 93.00 159 GLY A C 1
ATOM 1278 O O . GLY A 1 159 ? 4.788 28.233 1.092 1.00 93.00 159 GLY A O 1
ATOM 1279 N N . ASP A 1 160 ? 3.457 29.692 2.169 1.00 93.06 160 ASP A N 1
ATOM 1280 C CA . ASP A 1 160 ? 4.083 29.510 3.483 1.00 93.06 160 ASP A CA 1
ATOM 1281 C C . ASP A 1 160 ? 3.511 28.329 4.286 1.00 93.06 160 ASP A C 1
ATOM 1283 O O . ASP A 1 160 ? 4.042 27.981 5.350 1.00 93.06 160 ASP A O 1
ATOM 1287 N N . GLY A 1 161 ? 2.507 27.648 3.729 1.00 94.00 161 GLY A N 1
ATOM 1288 C CA . GLY A 1 161 ? 1.843 26.489 4.311 1.00 94.00 161 GLY A CA 1
ATOM 1289 C C . GLY A 1 161 ? 0.619 26.836 5.154 1.00 94.00 161 GLY A C 1
ATOM 1290 O O . GLY A 1 161 ? 0.096 25.932 5.820 1.00 94.00 161 GLY A O 1
ATOM 1291 N N . TYR A 1 162 ? 0.169 28.094 5.143 1.00 94.56 162 TYR A N 1
ATOM 1292 C CA . TYR A 1 162 ? -0.961 28.579 5.929 1.00 94.56 162 TYR A CA 1
ATOM 1293 C C . TYR A 1 162 ? -1.852 29.517 5.109 1.00 94.56 162 TYR A C 1
ATOM 1295 O O . TYR A 1 162 ? -1.382 30.449 4.476 1.00 94.56 162 TYR A O 1
ATOM 1303 N N . ILE A 1 163 ? -3.166 29.321 5.200 1.00 93.25 163 ILE A N 1
ATOM 1304 C CA . ILE A 1 163 ? -4.154 30.259 4.664 1.00 93.25 163 ILE A CA 1
ATOM 1305 C C . ILE A 1 163 ? -4.428 31.297 5.750 1.00 93.25 163 ILE A C 1
ATOM 1307 O O . ILE A 1 163 ? -5.007 30.973 6.797 1.00 93.25 163 ILE A O 1
ATOM 1311 N N . LYS A 1 164 ? -3.991 32.533 5.521 1.00 92.12 164 LYS A N 1
ATOM 1312 C CA . LYS A 1 164 ? -4.286 33.684 6.381 1.00 92.12 164 LYS A CA 1
ATOM 1313 C C . LYS A 1 164 ? -5.600 34.324 5.964 1.00 92.12 164 LYS A C 1
ATOM 1315 O O . LYS A 1 164 ? -6.143 34.052 4.894 1.00 92.12 164 LYS A O 1
ATOM 1320 N N . GLU A 1 165 ? -6.087 35.219 6.815 1.00 88.75 165 GLU A N 1
ATOM 1321 C CA . GLU A 1 165 ? -7.281 36.010 6.529 1.00 88.75 165 GLU A CA 1
ATOM 1322 C C . GLU A 1 165 ? -7.161 36.735 5.178 1.00 88.75 165 GLU A C 1
ATOM 1324 O O . GLU A 1 165 ? -8.052 36.617 4.343 1.00 88.75 165 GLU A O 1
ATOM 1329 N N . ASP A 1 166 ? -6.024 37.393 4.925 1.00 88.25 166 ASP A N 1
ATOM 1330 C CA . ASP A 1 166 ? -5.753 38.112 3.674 1.00 88.25 166 ASP A CA 1
ATOM 1331 C C . ASP A 1 166 ? -5.749 37.192 2.443 1.00 88.25 166 ASP A C 1
ATOM 1333 O O . ASP A 1 166 ? -6.277 37.573 1.397 1.00 88.25 166 ASP A O 1
ATOM 1337 N N . ASP A 1 167 ? -5.213 35.971 2.565 1.00 89.00 167 ASP A N 1
ATOM 1338 C CA . ASP A 1 167 ? -5.190 35.024 1.446 1.00 89.00 167 ASP A CA 1
ATOM 1339 C C . ASP A 1 167 ? -6.622 34.540 1.119 1.00 89.00 167 ASP A C 1
ATOM 1341 O O . ASP A 1 167 ? -7.026 34.449 -0.044 1.00 89.00 167 ASP A O 1
ATOM 1345 N N . ALA A 1 168 ? -7.445 34.314 2.150 1.00 85.44 168 ALA A N 1
ATOM 1346 C CA . ALA A 1 168 ? -8.853 33.970 1.979 1.00 85.44 168 ALA A CA 1
ATOM 1347 C C . ALA A 1 168 ? -9.682 35.145 1.417 1.00 85.44 168 ALA A C 1
ATOM 1349 O O . ALA A 1 168 ? -10.558 34.911 0.585 1.00 85.44 168 ALA A O 1
ATOM 1350 N N . HIS A 1 169 ? -9.381 36.394 1.797 1.00 84.50 169 HIS A N 1
ATOM 1351 C CA . HIS A 1 169 ? -10.000 37.609 1.237 1.00 84.50 169 HIS A CA 1
ATOM 1352 C C . HIS A 1 169 ? -9.694 37.802 -0.243 1.00 84.50 169 HIS A C 1
ATOM 1354 O O . HIS A 1 169 ? -10.599 38.121 -1.014 1.00 84.50 169 HIS A O 1
ATOM 1360 N N . SER A 1 170 ? -8.432 37.599 -0.633 1.00 87.62 170 SER A N 1
ATOM 1361 C CA . SER A 1 170 ? -7.966 37.699 -2.024 1.00 87.62 170 SER A CA 1
ATOM 1362 C C . SER A 1 170 ? -8.787 36.791 -2.946 1.00 87.62 170 SER A C 1
ATOM 1364 O O . SER A 1 170 ? -9.177 37.181 -4.050 1.00 87.62 170 SER A O 1
ATOM 1366 N N . LEU A 1 171 ? -9.113 35.590 -2.458 1.00 84.94 171 LEU A N 1
ATOM 1367 C CA . LEU A 1 171 ? -9.801 34.569 -3.236 1.00 84.94 171 LEU A CA 1
ATOM 1368 C C . LEU A 1 171 ? -11.335 34.626 -3.141 1.00 84.94 171 LEU A C 1
ATOM 1370 O O . LEU A 1 171 ? -12.009 34.369 -4.140 1.00 84.94 171 LEU A O 1
ATOM 1374 N N . LEU A 1 172 ? -11.887 34.906 -1.956 1.00 83.44 172 LEU A N 1
ATOM 1375 C CA . LEU A 1 172 ? -13.332 34.852 -1.696 1.00 83.44 172 LEU A CA 1
ATOM 1376 C C . LEU A 1 172 ? -14.033 36.200 -1.879 1.00 83.44 172 LEU A C 1
ATOM 1378 O O . LEU A 1 172 ? -15.218 36.206 -2.188 1.00 83.44 172 LEU A O 1
ATOM 1382 N N . GLY A 1 173 ? -13.322 37.316 -1.719 1.00 86.12 173 GLY A N 1
ATOM 1383 C CA . GLY A 1 173 ? -13.914 38.650 -1.636 1.00 86.12 173 GLY A CA 1
ATOM 1384 C C . GLY A 1 173 ? -14.066 39.138 -0.191 1.00 86.12 173 GLY A C 1
ATOM 1385 O O . GLY A 1 173 ? -14.082 38.361 0.768 1.00 86.12 173 GLY A O 1
ATOM 1386 N N . GLN A 1 174 ? -14.167 40.460 -0.031 1.00 81.25 174 GLN A N 1
ATOM 1387 C CA . GLN A 1 174 ? -14.189 41.133 1.273 1.00 81.25 174 GLN A CA 1
ATOM 1388 C C . GLN A 1 174 ? -15.459 40.824 2.081 1.00 81.25 174 GLN A C 1
ATOM 1390 O O . GLN A 1 174 ? -15.448 40.910 3.311 1.00 81.25 174 GLN A O 1
ATOM 1395 N N . GLU A 1 175 ? -16.535 40.463 1.389 1.00 74.44 175 GLU A N 1
ATOM 1396 C CA . GLU A 1 175 ? -17.844 40.103 1.925 1.00 74.44 175 GLU A CA 1
ATOM 1397 C C . GLU A 1 175 ? -17.827 38.822 2.776 1.00 74.44 175 GLU A C 1
ATOM 1399 O O . GLU A 1 175 ? -18.686 38.651 3.636 1.00 74.44 175 GLU A O 1
ATOM 1404 N N . PHE A 1 176 ? -16.814 37.958 2.629 1.00 75.56 176 PHE A N 1
ATOM 1405 C CA . PHE A 1 176 ? -16.707 36.715 3.406 1.00 75.56 176 PHE A CA 1
ATOM 1406 C C . PHE A 1 176 ? -15.900 36.853 4.701 1.00 75.56 176 PHE A C 1
ATOM 1408 O O . PHE A 1 176 ? -15.670 35.849 5.384 1.00 75.56 176 PHE A O 1
ATOM 1415 N N . LYS A 1 177 ? -15.511 38.082 5.075 1.00 78.06 177 LYS A N 1
ATOM 1416 C CA . LYS A 1 177 ? -14.679 38.365 6.253 1.00 78.06 177 LYS A CA 1
ATOM 1417 C C . LYS A 1 177 ? -15.164 37.684 7.513 1.00 78.06 177 LYS A C 1
ATOM 1419 O O . LYS A 1 177 ? -14.453 36.867 8.089 1.00 78.06 177 LYS A O 1
ATOM 1424 N N . ASP A 1 178 ? -16.397 37.975 7.894 1.00 77.56 178 ASP A N 1
ATOM 1425 C CA . ASP A 1 178 ? -16.931 37.539 9.178 1.00 77.56 178 ASP A CA 1
ATOM 1426 C C . ASP A 1 178 ? -17.108 36.016 9.218 1.00 77.56 178 ASP A C 1
ATOM 1428 O O . ASP A 1 178 ? -16.914 35.381 10.258 1.00 77.56 178 ASP A O 1
ATOM 1432 N N . THR A 1 179 ? -17.378 35.404 8.059 1.00 74.88 179 THR A N 1
ATOM 1433 C CA . THR A 1 179 ? -17.451 33.946 7.918 1.00 74.88 179 THR A CA 1
ATOM 1434 C C . THR A 1 179 ? -16.081 33.306 8.138 1.00 74.88 179 THR A C 1
ATOM 1436 O O . THR A 1 179 ? -15.971 32.350 8.908 1.00 74.88 179 THR A O 1
ATOM 1439 N N . ILE A 1 180 ? -15.027 33.837 7.511 1.00 77.81 180 ILE A N 1
ATOM 1440 C CA . ILE A 1 180 ? -13.654 33.331 7.664 1.00 77.81 180 ILE A CA 1
ATOM 1441 C C . ILE A 1 180 ? -13.180 33.536 9.106 1.00 77.81 180 ILE A C 1
ATOM 1443 O O . ILE A 1 180 ? -12.740 32.576 9.741 1.00 77.81 180 ILE A O 1
ATOM 1447 N N . SER A 1 181 ? -13.355 34.741 9.661 1.00 79.75 181 SER A N 1
ATOM 1448 C CA . SER A 1 181 ? -12.995 35.054 11.048 1.00 79.75 181 SER A CA 1
ATOM 1449 C C . SER A 1 181 ? -13.725 34.148 12.045 1.00 79.75 181 SER A C 1
ATOM 1451 O O . SER A 1 181 ? -13.118 33.684 13.005 1.00 79.75 181 SER A O 1
ATOM 1453 N N . SER A 1 182 ? -14.998 33.808 11.807 1.00 81.94 182 SER A N 1
ATOM 1454 C CA . SER A 1 182 ? -15.743 32.853 12.644 1.00 81.94 182 SER A CA 1
ATOM 1455 C C . SER A 1 182 ? -15.112 31.453 12.654 1.00 81.94 182 SER A C 1
ATOM 1457 O O . SER A 1 182 ? -15.015 30.821 13.709 1.00 81.94 182 SER A O 1
ATOM 1459 N N . TYR A 1 183 ? -14.634 30.965 11.505 1.00 78.50 183 TYR A N 1
ATOM 1460 C CA . TYR A 1 183 ? -13.957 29.664 11.409 1.00 78.50 183 TYR A CA 1
ATOM 1461 C C . TYR A 1 183 ? -12.579 29.663 12.075 1.00 78.50 183 TYR A C 1
ATOM 1463 O O . TYR A 1 183 ? -12.267 28.755 12.846 1.00 78.50 183 TYR A O 1
ATOM 1471 N N . VAL A 1 184 ? -11.791 30.702 11.811 1.00 79.00 184 VAL A N 1
ATOM 1472 C CA . VAL A 1 184 ? -10.477 30.968 12.420 1.00 79.00 184 VAL A CA 1
ATOM 1473 C C . VAL A 1 184 ? -10.606 31.014 13.954 1.00 79.00 184 VAL A C 1
ATOM 1475 O O . VAL A 1 184 ? -9.926 30.275 14.672 1.00 79.00 184 VAL A O 1
ATOM 1478 N N . ASN A 1 185 ? -11.609 31.738 14.463 1.00 79.19 185 ASN A N 1
ATOM 1479 C CA . ASN A 1 185 ? -11.916 31.822 15.893 1.00 79.19 185 ASN A CA 1
ATOM 1480 C C . ASN A 1 185 ? -12.326 30.473 16.506 1.00 79.19 185 ASN A C 1
ATOM 1482 O O . ASN A 1 185 ? -11.877 30.144 17.603 1.00 79.19 185 ASN A O 1
ATOM 1486 N N . LYS A 1 186 ? -13.133 29.657 15.808 1.00 81.06 186 LYS A N 1
ATOM 1487 C CA . LYS A 1 186 ? -13.521 28.310 16.283 1.00 81.06 186 LYS A CA 1
ATOM 1488 C C . LYS A 1 186 ? -12.329 27.366 16.435 1.00 81.06 186 LYS A C 1
ATOM 1490 O O . LYS A 1 186 ? -12.358 26.492 17.298 1.00 81.06 186 LYS A O 1
ATOM 1495 N N . LEU A 1 187 ? -11.299 27.526 15.606 1.00 77.56 187 LEU A N 1
ATOM 1496 C CA . LEU A 1 187 ? -10.067 26.739 15.689 1.00 77.56 187 LEU A CA 1
ATOM 1497 C C . LEU A 1 187 ? -9.079 27.289 16.730 1.00 77.56 187 LEU A C 1
ATOM 1499 O O . LEU A 1 187 ? -8.112 26.602 17.061 1.00 77.56 187 LEU A O 1
ATOM 1503 N N . GLY A 1 188 ? -9.310 28.503 17.245 1.00 83.56 188 GLY A N 1
ATOM 1504 C CA . GLY A 1 188 ? -8.391 29.191 18.154 1.00 83.56 188 GLY A CA 1
ATOM 1505 C C . GLY A 1 188 ? -7.040 29.509 17.507 1.00 83.56 188 GLY A C 1
ATOM 1506 O O . GLY A 1 188 ? -6.020 29.539 18.197 1.00 83.56 188 GLY A O 1
ATOM 1507 N N . LYS A 1 189 ? -7.015 29.675 16.180 1.00 83.69 189 LYS A N 1
ATOM 1508 C CA . LYS A 1 189 ? -5.814 29.960 15.388 1.00 83.69 189 LYS A CA 1
ATOM 1509 C C . LYS A 1 189 ? -6.127 31.072 14.402 1.00 83.69 189 LYS A C 1
ATOM 1511 O O . LYS A 1 189 ? -7.135 30.966 13.725 1.00 83.69 189 LYS A O 1
ATOM 1516 N N . ASP A 1 190 ? -5.210 32.021 14.229 1.00 88.12 190 ASP A N 1
ATOM 1517 C CA . ASP A 1 190 ? -5.331 33.121 13.253 1.00 88.12 190 ASP A CA 1
ATOM 1518 C C . ASP A 1 190 ? -5.106 32.678 11.791 1.00 88.12 190 ASP A C 1
A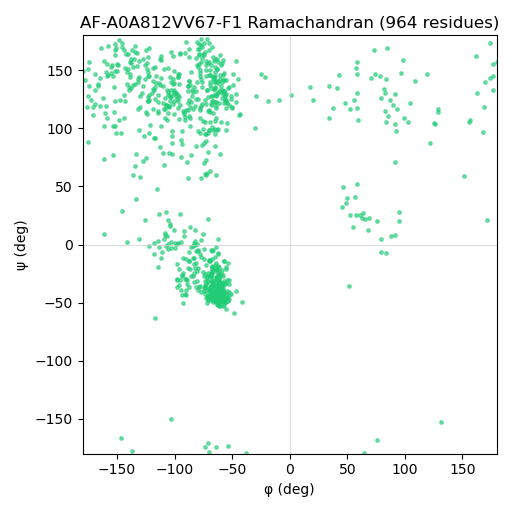TOM 1520 O O . ASP A 1 190 ? -5.207 33.478 10.863 1.00 88.12 190 ASP A O 1
ATOM 1524 N N . VAL A 1 191 ? -4.762 31.403 11.574 1.00 92.19 191 VAL A N 1
ATOM 1525 C CA . VAL A 1 191 ? -4.423 30.831 10.265 1.00 92.19 191 VAL A CA 1
ATOM 1526 C C . VAL A 1 191 ? -4.946 29.402 10.127 1.00 92.19 191 VAL A C 1
ATOM 1528 O O . VAL A 1 191 ? -5.036 28.668 11.116 1.00 92.19 191 VAL A O 1
ATOM 1531 N N . ILE A 1 192 ? -5.237 28.982 8.894 1.00 92.94 192 ILE A N 1
ATOM 1532 C CA . ILE A 1 192 ? -5.686 27.622 8.570 1.00 92.94 192 ILE A CA 1
ATOM 1533 C C . ILE A 1 192 ? -4.535 26.866 7.899 1.00 92.94 192 ILE A C 1
ATOM 1535 O O . ILE A 1 192 ? -4.130 27.190 6.786 1.00 92.94 192 ILE A O 1
ATOM 1539 N N . ASP A 1 193 ? -4.003 25.838 8.559 1.00 94.88 193 ASP A N 1
ATOM 1540 C CA . ASP A 1 193 ? -2.994 24.958 7.957 1.00 94.88 193 ASP A CA 1
ATOM 1541 C C . ASP A 1 193 ? -3.629 23.909 7.019 1.00 94.88 193 ASP A C 1
ATOM 1543 O O . ASP A 1 193 ? -4.847 23.698 7.004 1.00 94.88 193 ASP A O 1
ATOM 1547 N N . TYR A 1 194 ? -2.805 23.206 6.231 1.00 94.75 194 TYR A N 1
ATOM 1548 C CA . TYR A 1 194 ? -3.295 22.179 5.299 1.00 94.75 194 TYR A CA 1
ATOM 1549 C C . TYR A 1 194 ? -4.120 21.079 5.981 1.00 94.75 194 TYR A C 1
ATOM 1551 O O . TYR A 1 194 ? -5.050 20.540 5.378 1.00 94.75 194 TYR A O 1
ATOM 1559 N N . ARG A 1 195 ? -3.798 20.713 7.227 1.00 90.25 195 ARG A N 1
ATOM 1560 C CA . ARG A 1 195 ? -4.511 19.646 7.941 1.00 90.25 195 ARG A CA 1
ATOM 1561 C C . ARG A 1 195 ? -5.912 20.110 8.309 1.00 90.25 195 ARG A C 1
ATOM 1563 O O . ARG A 1 195 ? -6.858 19.347 8.115 1.00 90.25 195 ARG A O 1
ATOM 1570 N N . ASP A 1 196 ? -6.035 21.325 8.823 1.00 92.50 196 ASP A N 1
ATOM 1571 C CA . ASP A 1 196 ? -7.318 21.910 9.201 1.00 92.50 196 ASP A CA 1
ATOM 1572 C C . ASP A 1 196 ? -8.180 22.169 7.961 1.00 92.50 196 ASP A C 1
ATOM 1574 O O . ASP A 1 196 ? -9.346 21.777 7.943 1.00 92.50 196 ASP A O 1
ATOM 1578 N N . PHE A 1 197 ? -7.584 22.677 6.878 1.00 94.44 197 PHE A N 1
ATOM 1579 C CA . PHE A 1 197 ? -8.259 22.817 5.585 1.00 94.44 197 PHE A CA 1
ATOM 1580 C C . PHE A 1 197 ? -8.718 21.465 5.020 1.00 94.44 197 PHE A C 1
ATOM 1582 O O . PHE A 1 197 ? -9.873 21.302 4.632 1.00 94.44 197 PHE A O 1
ATOM 1589 N N . SER A 1 198 ? -7.839 20.458 5.013 1.00 92.75 198 SER A N 1
ATOM 1590 C CA . SER A 1 198 ? -8.160 19.121 4.506 1.00 92.75 198 SER A CA 1
ATOM 1591 C C . SER A 1 198 ? -9.258 18.453 5.326 1.00 92.75 198 SER A C 1
ATOM 1593 O O . SER A 1 198 ? -10.134 17.825 4.734 1.00 92.75 198 SER A O 1
ATOM 1595 N N . LYS A 1 199 ? -9.252 18.603 6.656 1.00 89.69 199 LYS A N 1
ATOM 1596 C CA . LYS A 1 199 ? -10.344 18.129 7.516 1.00 89.69 199 LYS A CA 1
ATOM 1597 C C . LYS A 1 199 ? -11.639 18.868 7.227 1.00 89.69 199 LYS A C 1
ATOM 1599 O O . LYS A 1 199 ? -12.656 18.207 7.111 1.00 89.69 199 LYS A O 1
ATOM 1604 N 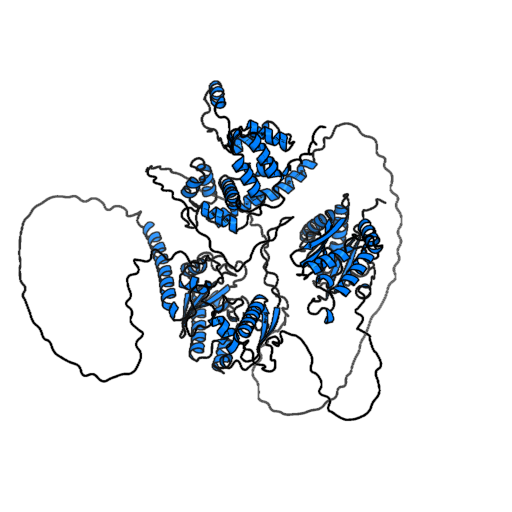N . LEU A 1 200 ? -11.599 20.193 7.100 1.00 89.31 200 LEU A N 1
ATOM 1605 C CA . LEU A 1 200 ? -12.775 21.015 6.824 1.00 89.31 200 LEU A CA 1
ATOM 1606 C C . LEU A 1 200 ? -13.437 20.596 5.508 1.00 89.31 200 LEU A C 1
ATOM 1608 O O . LEU A 1 200 ? -14.625 20.297 5.493 1.00 89.31 200 LEU A O 1
ATOM 1612 N N . VAL A 1 201 ? -12.650 20.465 4.440 1.00 89.38 201 VAL A N 1
ATOM 1613 C CA . VAL A 1 201 ? -13.140 20.028 3.127 1.00 89.38 201 VAL A CA 1
ATOM 1614 C C . VAL A 1 201 ? -13.619 18.573 3.171 1.00 89.38 201 VAL A C 1
ATOM 1616 O O . VAL A 1 201 ? -14.710 18.276 2.697 1.00 89.38 201 VAL A O 1
ATOM 1619 N N . SER A 1 202 ? -12.853 17.659 3.779 1.00 87.75 202 SER A N 1
ATOM 1620 C CA . SER A 1 202 ? -13.216 16.230 3.816 1.00 87.75 202 SER A CA 1
ATOM 1621 C C . SER A 1 202 ? -14.430 15.953 4.700 1.00 87.75 202 SER A C 1
ATOM 1623 O O . SER A 1 202 ? -15.256 15.122 4.340 1.00 87.75 202 SER A O 1
ATOM 1625 N N . LEU A 1 203 ? -14.550 16.633 5.845 1.00 84.69 203 LEU A N 1
ATOM 1626 C CA . LEU A 1 203 ? -15.677 16.485 6.765 1.00 84.69 203 LEU A CA 1
ATOM 1627 C C . LEU A 1 203 ? -16.973 16.920 6.090 1.00 84.69 203 LEU A C 1
ATOM 1629 O O . LEU A 1 203 ? -17.966 16.213 6.197 1.00 84.69 203 LEU A O 1
ATOM 1633 N N . GLU A 1 204 ? -16.956 18.030 5.357 1.00 80.75 204 GLU A N 1
ATOM 1634 C CA . GLU A 1 204 ? -18.163 18.520 4.694 1.00 80.75 204 GLU A CA 1
ATOM 1635 C C . GLU A 1 204 ? -18.549 17.666 3.481 1.00 80.75 204 GLU A C 1
ATOM 1637 O O . GLU A 1 204 ? -19.731 17.405 3.267 1.00 80.75 204 GLU A O 1
ATOM 1642 N N . ILE A 1 205 ? -17.564 17.123 2.755 1.00 80.06 205 ILE A N 1
ATOM 1643 C CA . ILE A 1 205 ? -17.813 16.112 1.715 1.00 80.06 205 ILE A CA 1
ATOM 1644 C C . ILE A 1 205 ? -18.365 14.811 2.329 1.00 80.06 205 ILE A C 1
ATOM 1646 O O . ILE A 1 205 ? -19.222 14.177 1.727 1.00 80.06 205 ILE A O 1
ATOM 1650 N N . SER A 1 206 ? -17.927 14.426 3.534 1.00 76.25 206 SER A N 1
ATOM 1651 C CA . SER A 1 206 ? -18.356 13.174 4.189 1.00 76.25 206 SER A CA 1
ATOM 1652 C C . SER A 1 206 ? -19.715 13.295 4.891 1.00 76.25 206 SER A C 1
ATOM 1654 O O . SER A 1 206 ? -20.523 12.376 4.820 1.00 76.25 206 SER A O 1
ATOM 1656 N N . LYS A 1 207 ? -20.036 14.444 5.509 1.00 73.31 207 LYS A N 1
ATOM 1657 C CA . LYS A 1 207 ? -21.381 14.718 6.061 1.00 73.31 207 LYS A CA 1
ATOM 1658 C C . LYS A 1 207 ? -22.466 14.601 4.991 1.00 73.31 207 LYS A C 1
ATOM 1660 O O . LYS A 1 207 ? -23.583 14.173 5.280 1.00 73.31 207 LYS A O 1
ATOM 1665 N N . ALA A 1 208 ? -22.121 14.955 3.752 1.00 58.81 208 ALA A N 1
ATOM 1666 C CA . ALA A 1 208 ? -22.975 14.771 2.590 1.00 58.81 208 ALA A CA 1
ATOM 1667 C C . ALA A 1 208 ? -23.242 13.291 2.252 1.00 58.81 208 ALA A C 1
ATOM 1669 O O . ALA A 1 208 ? -24.193 13.022 1.517 1.00 58.81 208 ALA A O 1
ATOM 1670 N N . GLU A 1 209 ? -22.461 12.336 2.757 1.00 59.62 209 GLU A N 1
ATOM 1671 C CA . GLU A 1 209 ? -22.704 10.899 2.589 1.00 59.62 209 GLU A CA 1
ATOM 1672 C C . GLU A 1 209 ? -23.585 10.339 3.717 1.00 59.62 209 GLU A C 1
ATOM 1674 O O . GLU A 1 209 ? -24.562 9.648 3.428 1.00 59.62 209 GLU A O 1
ATOM 1679 N N . ASP A 1 210 ? -23.336 10.723 4.974 1.00 53.47 210 ASP A N 1
ATOM 1680 C CA . ASP A 1 210 ? -24.050 10.192 6.150 1.00 53.47 210 ASP A CA 1
ATOM 1681 C C . ASP A 1 210 ? -25.525 10.628 6.230 1.00 53.47 210 ASP A C 1
ATOM 1683 O O . ASP A 1 210 ? -26.400 9.842 6.607 1.00 53.47 210 ASP A O 1
ATOM 1687 N N . GLN A 1 211 ? -25.844 11.862 5.822 1.00 53.34 211 GLN A N 1
ATOM 1688 C CA . GLN A 1 211 ? -27.235 12.341 5.800 1.00 53.34 211 GLN A CA 1
ATOM 1689 C C . GLN A 1 211 ? -28.097 11.620 4.748 1.00 53.34 211 GLN A C 1
ATOM 1691 O O . GLN A 1 211 ? -29.311 11.512 4.943 1.00 53.34 211 GLN A O 1
ATOM 1696 N N . ASN A 1 212 ? -27.488 11.043 3.696 1.00 53.03 212 ASN A N 1
ATOM 1697 C CA . ASN A 1 212 ? -28.214 10.291 2.660 1.00 53.03 212 ASN A CA 1
ATOM 1698 C C . ASN A 1 212 ? -28.951 9.082 3.228 1.00 53.03 212 ASN A C 1
ATOM 1700 O O . ASN A 1 212 ? -30.035 8.758 2.759 1.00 53.03 212 ASN A O 1
ATOM 1704 N N . HIS A 1 213 ? -28.377 8.435 4.241 1.00 51.03 213 HIS A N 1
ATOM 1705 C CA . HIS A 1 213 ? -28.952 7.228 4.824 1.00 51.03 213 HIS A CA 1
ATOM 1706 C C . HIS A 1 213 ? -30.052 7.522 5.851 1.00 51.03 213 HIS A C 1
ATOM 1708 O O . HIS A 1 213 ? -30.880 6.653 6.116 1.00 51.03 213 HIS A O 1
ATOM 1714 N N . SER A 1 214 ? -30.096 8.737 6.414 1.00 46.91 214 SER A N 1
ATOM 1715 C CA . SER A 1 214 ? -31.069 9.088 7.459 1.00 46.91 214 SER A CA 1
ATOM 1716 C C . SER A 1 214 ? -32.377 9.688 6.926 1.00 46.91 214 SER A C 1
ATOM 1718 O O . SER A 1 214 ? -33.419 9.499 7.551 1.00 46.91 214 SER A O 1
ATOM 1720 N N . GLU A 1 215 ? -32.348 10.391 5.785 1.00 46.59 215 GLU A N 1
ATOM 1721 C CA . GLU A 1 215 ? -33.545 11.036 5.214 1.00 46.59 215 GLU A CA 1
ATOM 1722 C C . GLU A 1 215 ? -34.336 10.120 4.270 1.00 46.59 215 GLU A C 1
ATOM 1724 O O . GLU A 1 215 ? -35.566 10.140 4.315 1.00 46.59 215 GLU A O 1
ATOM 1729 N N . GLU A 1 216 ? -33.677 9.231 3.512 1.00 46.09 216 GLU A N 1
ATOM 1730 C CA . GLU A 1 216 ? -34.369 8.171 2.748 1.00 46.09 216 GLU A CA 1
ATOM 1731 C C . GLU A 1 216 ? -35.148 7.226 3.684 1.00 46.09 216 GLU A C 1
ATOM 1733 O O . GLU A 1 216 ? -36.251 6.804 3.355 1.00 46.09 216 GLU A O 1
ATOM 1738 N N . ALA A 1 217 ? -34.658 6.996 4.908 1.00 44.66 217 ALA A N 1
ATOM 1739 C CA . ALA A 1 217 ? -35.366 6.212 5.922 1.00 44.66 217 ALA A CA 1
ATOM 1740 C C . ALA A 1 217 ? -36.590 6.927 6.539 1.00 44.66 217 ALA A C 1
ATOM 1742 O O . ALA A 1 217 ? -37.430 6.274 7.156 1.00 44.66 217 ALA A O 1
ATOM 1743 N N . LYS A 1 218 ? -36.698 8.258 6.406 1.00 39.12 218 LYS A N 1
ATOM 1744 C CA . LYS A 1 218 ? -37.819 9.050 6.948 1.00 39.12 218 LYS A CA 1
ATOM 1745 C C . LYS A 1 218 ? -38.892 9.360 5.904 1.00 39.12 218 LYS A C 1
ATOM 1747 O O . LYS A 1 218 ? -40.060 9.459 6.272 1.00 39.12 218 LYS A O 1
ATOM 1752 N N . ALA A 1 219 ? -38.519 9.485 4.630 1.00 40.09 219 ALA A N 1
ATOM 1753 C CA . ALA A 1 219 ? -39.461 9.760 3.543 1.00 40.09 219 ALA A CA 1
ATOM 1754 C C . ALA A 1 219 ? -40.422 8.585 3.261 1.00 40.09 219 ALA A C 1
ATOM 1756 O O . ALA A 1 219 ? -41.561 8.821 2.869 1.00 40.09 219 ALA A O 1
ATOM 1757 N N . ASP A 1 220 ? -40.015 7.343 3.549 1.00 38.09 220 ASP A N 1
ATOM 1758 C CA . ASP A 1 220 ? -40.846 6.143 3.351 1.00 38.09 220 ASP A CA 1
ATOM 1759 C C . ASP A 1 220 ? -41.851 5.860 4.495 1.00 38.09 220 ASP A C 1
ATOM 1761 O O . ASP A 1 220 ? -42.618 4.901 4.415 1.00 38.09 220 ASP A O 1
ATOM 1765 N N . VAL A 1 221 ? -41.897 6.681 5.558 1.00 36.22 221 VAL A N 1
ATOM 1766 C CA . VAL A 1 221 ? -42.718 6.413 6.767 1.00 36.22 221 VAL A CA 1
ATOM 1767 C C . VAL A 1 221 ? -43.962 7.312 6.900 1.00 36.22 221 VAL A C 1
ATOM 1769 O O . VAL A 1 221 ? -44.767 7.116 7.805 1.00 36.22 221 VAL A O 1
ATOM 1772 N N . GLN A 1 222 ? -44.218 8.252 5.985 1.00 34.31 222 GLN A N 1
ATOM 1773 C CA . GLN A 1 222 ? -45.475 9.024 5.990 1.00 34.31 222 GLN A CA 1
ATOM 1774 C C . GLN A 1 222 ? -46.435 8.568 4.886 1.00 34.31 222 GLN A C 1
ATOM 1776 O O . GLN A 1 222 ? -46.593 9.225 3.859 1.00 34.31 222 GLN A O 1
ATOM 1781 N N . ILE A 1 223 ? -47.128 7.452 5.137 1.00 33.75 223 ILE A N 1
ATOM 1782 C CA . ILE A 1 223 ? -48.403 7.143 4.480 1.00 33.75 223 ILE A CA 1
ATOM 1783 C C . ILE A 1 223 ? -49.532 7.536 5.436 1.00 33.75 223 ILE A C 1
ATOM 1785 O O . ILE A 1 223 ? -49.546 7.164 6.604 1.00 33.75 223 ILE A O 1
ATOM 1789 N N . VAL A 1 224 ? -50.446 8.333 4.894 1.00 36.19 224 VAL A N 1
ATOM 1790 C CA . VAL A 1 224 ? -51.668 8.879 5.489 1.00 36.19 224 VAL A CA 1
ATOM 1791 C C . VAL A 1 224 ? -52.513 7.778 6.149 1.00 36.19 224 VAL A C 1
ATOM 1793 O O . VAL A 1 224 ? -52.989 6.880 5.459 1.00 36.19 224 VAL A O 1
ATOM 1796 N N . GLU A 1 225 ? -52.737 7.869 7.463 1.00 35.59 225 GLU A N 1
ATOM 1797 C CA . GLU A 1 225 ? -53.817 7.146 8.146 1.00 35.59 225 GLU A CA 1
ATOM 1798 C C . GLU A 1 225 ? -55.113 7.965 8.052 1.00 35.59 225 GLU A C 1
ATOM 1800 O O . GLU A 1 225 ? -55.158 9.119 8.483 1.00 35.59 225 GLU A O 1
ATOM 1805 N N . ASP A 1 226 ? -56.160 7.357 7.491 1.00 30.17 226 ASP A N 1
ATOM 1806 C CA . ASP A 1 226 ? -57.546 7.835 7.561 1.00 30.17 226 ASP A CA 1
ATOM 1807 C C . ASP A 1 226 ? -58.271 7.085 8.706 1.00 30.17 226 ASP A C 1
ATOM 1809 O O . ASP A 1 226 ? -57.978 5.904 8.929 1.00 30.17 226 ASP A O 1
ATOM 1813 N N . PRO A 1 227 ? -59.187 7.725 9.462 1.00 45.97 227 PRO A N 1
ATOM 1814 C CA . PRO A 1 227 ? -59.709 7.193 10.718 1.00 45.97 227 PRO A CA 1
ATOM 1815 C C . PRO A 1 227 ? -61.037 6.422 10.564 1.00 45.97 227 PRO A C 1
ATOM 1817 O O . PRO A 1 227 ? -61.778 6.614 9.608 1.00 45.97 227 PRO A O 1
ATOM 1820 N N . GLU A 1 228 ? -61.353 5.648 11.612 1.00 37.00 228 GLU A N 1
ATOM 1821 C CA . GLU A 1 228 ? -62.635 4.998 11.977 1.00 37.00 228 GLU A CA 1
ATOM 1822 C C . GLU A 1 228 ? -62.796 3.485 11.703 1.00 37.00 228 GLU A C 1
ATOM 1824 O O . GLU A 1 228 ? -63.100 3.057 10.594 1.00 37.00 228 GLU A O 1
ATOM 1829 N N . ALA A 1 229 ? -62.738 2.683 12.783 1.00 31.53 229 ALA A N 1
ATOM 1830 C CA . ALA A 1 229 ? -63.839 1.806 13.227 1.00 31.53 229 ALA A CA 1
ATOM 1831 C C . ALA A 1 229 ? -63.576 1.205 14.637 1.00 31.53 229 ALA A C 1
ATOM 1833 O O . ALA A 1 229 ? -62.495 0.700 14.925 1.00 31.53 229 ALA A O 1
ATOM 1834 N N . ASP A 1 230 ? -64.604 1.289 15.487 1.00 33.31 230 ASP A N 1
ATOM 1835 C CA . ASP A 1 230 ? -64.745 0.894 16.910 1.00 33.31 230 ASP A CA 1
ATOM 1836 C C . ASP A 1 230 ? -64.930 -0.653 17.097 1.00 33.31 230 ASP A C 1
ATOM 1838 O O . ASP A 1 230 ? -64.974 -1.365 16.089 1.00 33.31 230 ASP A O 1
ATOM 1842 N N . PRO A 1 231 ? -65.025 -1.258 18.314 1.00 49.19 231 PRO A N 1
ATOM 1843 C CA . PRO A 1 231 ? -64.343 -2.512 18.637 1.00 49.19 231 PRO A CA 1
ATOM 1844 C C . PRO A 1 231 ? -65.327 -3.686 18.828 1.00 49.19 231 PRO A C 1
ATOM 1846 O O . PRO A 1 231 ? -66.517 -3.512 19.091 1.00 49.19 231 PRO A O 1
ATOM 1849 N N . GLY A 1 232 ? -64.833 -4.924 18.760 1.00 29.72 232 GLY A N 1
ATOM 1850 C CA . GLY A 1 232 ? -65.686 -6.103 18.926 1.00 29.72 232 GLY A CA 1
ATOM 1851 C C . GLY A 1 232 ? -64.967 -7.326 19.481 1.00 29.72 232 GLY A C 1
ATOM 1852 O O . GLY A 1 232 ? -64.298 -8.032 18.743 1.00 29.72 232 GLY A O 1
ATOM 1853 N N . GLU A 1 233 ? -65.185 -7.548 20.778 1.00 31.02 233 GLU A N 1
ATOM 1854 C CA . GLU A 1 233 ? -65.318 -8.834 21.486 1.00 31.02 233 GLU A CA 1
ATOM 1855 C C . GLU A 1 233 ? -64.188 -9.888 21.465 1.00 31.02 233 GLU A C 1
ATOM 1857 O O . GLU A 1 233 ? -63.880 -10.550 20.480 1.00 31.02 233 GLU A O 1
ATOM 1862 N N . ALA A 1 234 ? -63.680 -10.145 22.677 1.00 37.66 234 ALA A N 1
ATOM 1863 C CA . ALA A 1 234 ? -62.955 -11.349 23.072 1.00 37.66 234 ALA A CA 1
ATOM 1864 C C . ALA A 1 234 ? -63.855 -12.602 23.065 1.00 37.66 234 ALA A C 1
ATOM 1866 O O . ALA A 1 234 ? -65.070 -12.500 23.256 1.00 37.66 234 ALA A O 1
ATOM 1867 N N . PRO A 1 235 ? -63.247 -13.803 23.037 1.00 39.81 235 PRO A N 1
ATOM 1868 C CA . PRO A 1 235 ? -63.530 -14.704 24.151 1.00 39.81 235 PRO A CA 1
ATOM 1869 C C . PRO A 1 235 ? -62.317 -15.484 24.680 1.00 39.81 235 PRO A C 1
ATOM 1871 O O . PRO A 1 235 ? -61.408 -15.902 23.967 1.00 39.81 235 PRO A O 1
ATOM 1874 N N . SER A 1 236 ? -62.383 -15.698 25.988 1.00 37.47 236 SER A N 1
ATOM 1875 C CA . SER A 1 236 ? -61.593 -16.587 26.831 1.00 37.47 236 SER A CA 1
ATOM 1876 C C . SER A 1 236 ? -61.951 -18.064 26.624 1.00 37.47 236 SER A C 1
ATOM 1878 O O . SER A 1 236 ? -63.102 -18.366 26.350 1.00 37.47 236 SER A O 1
ATOM 1880 N N . HIS A 1 237 ? -60.979 -18.967 26.813 1.00 34.19 237 HIS A N 1
ATOM 1881 C CA . HIS A 1 237 ? -61.061 -20.368 27.297 1.00 34.19 237 HIS A CA 1
ATOM 1882 C C . HIS A 1 237 ? -59.667 -20.998 27.060 1.00 34.19 237 HIS A C 1
ATOM 1884 O O . HIS A 1 237 ? -59.061 -20.739 26.033 1.00 34.19 237 HIS A O 1
ATOM 1890 N N . GLY A 1 238 ? -59.039 -21.818 27.901 1.00 29.62 238 GLY A N 1
ATOM 1891 C CA . GLY A 1 238 ? -59.373 -22.452 29.169 1.00 29.62 238 GLY A CA 1
ATOM 1892 C C . GLY A 1 238 ? -58.196 -23.371 29.554 1.00 29.62 238 GLY A C 1
ATOM 1893 O O . GLY A 1 238 ? -57.533 -23.936 28.689 1.00 29.62 238 GLY A O 1
ATOM 1894 N N . LEU A 1 239 ? -57.919 -23.469 30.854 1.00 35.09 239 LEU A N 1
ATOM 1895 C CA . LEU A 1 239 ? -56.902 -24.326 31.472 1.00 35.09 239 LEU A CA 1
ATOM 1896 C C . LEU A 1 239 ? -57.277 -25.816 31.383 1.00 35.09 239 LEU A C 1
ATOM 1898 O O . LEU A 1 239 ? -58.444 -26.160 31.570 1.00 35.09 239 LEU A O 1
ATOM 1902 N N . ALA A 1 240 ? -56.280 -26.693 31.230 1.00 31.75 240 ALA A N 1
ATOM 1903 C CA . ALA A 1 240 ? -56.368 -28.101 31.622 1.00 31.75 240 ALA A CA 1
ATOM 1904 C C . ALA A 1 240 ? -54.994 -28.624 32.086 1.00 31.75 240 ALA A C 1
ATOM 1906 O O . ALA A 1 240 ? -53.997 -28.520 31.375 1.00 31.75 240 ALA A O 1
ATOM 1907 N N . GLU A 1 241 ? -54.972 -29.154 33.308 1.00 32.75 241 GLU A N 1
ATOM 1908 C CA . GLU A 1 241 ? -53.844 -29.761 34.021 1.00 32.75 241 GLU A CA 1
ATOM 1909 C C . GLU A 1 241 ? -53.721 -31.292 33.777 1.00 32.75 241 GLU A C 1
ATOM 1911 O O . GLU A 1 241 ? -54.664 -31.925 33.298 1.00 32.75 241 GLU A O 1
ATOM 1916 N N . VAL A 1 242 ? -52.623 -31.863 34.325 1.00 32.69 242 VAL A N 1
ATOM 1917 C CA . VAL A 1 242 ? -52.428 -33.237 34.891 1.00 32.69 242 VAL A CA 1
ATOM 1918 C C . VAL A 1 242 ? -51.800 -34.307 33.942 1.00 32.69 242 VAL A C 1
ATOM 1920 O O . VAL A 1 242 ? -52.154 -34.303 32.767 1.00 32.69 242 VAL A O 1
ATOM 1923 N N . PRO A 1 243 ? -50.983 -35.321 34.380 1.00 45.81 243 PRO A N 1
ATOM 1924 C CA . PRO A 1 243 ? -50.118 -35.526 35.573 1.00 45.81 243 PRO A CA 1
ATOM 1925 C C . PRO A 1 243 ? -48.661 -36.048 35.334 1.00 45.81 243 PRO A C 1
ATOM 1927 O O . PRO A 1 243 ? -48.325 -36.679 34.339 1.00 45.81 243 PRO A O 1
ATOM 1930 N N . SER A 1 244 ? -47.868 -35.897 36.406 1.00 33.06 244 SER A N 1
ATOM 1931 C CA . SER A 1 244 ? -46.759 -36.711 36.975 1.00 33.06 244 SER A CA 1
ATOM 1932 C C . SER A 1 244 ? -46.645 -38.221 36.637 1.00 33.06 244 SER A C 1
ATOM 1934 O O . SER A 1 244 ? -47.650 -38.928 36.668 1.00 33.06 244 SER A O 1
ATOM 1936 N N . THR A 1 245 ? -45.409 -38.751 36.488 1.00 28.64 245 THR A N 1
ATOM 1937 C CA . THR A 1 245 ? -44.778 -39.766 37.396 1.00 28.64 245 THR A CA 1
ATOM 1938 C C . THR A 1 245 ? -43.381 -40.259 36.930 1.00 28.64 245 THR A C 1
ATOM 1940 O O . THR A 1 245 ? -43.188 -40.619 35.775 1.00 28.64 245 THR A O 1
ATOM 1943 N N . CYS A 1 246 ? -42.409 -40.304 37.859 1.00 30.56 246 CYS A N 1
ATOM 1944 C CA . CYS A 1 246 ? -41.071 -40.938 37.746 1.00 30.56 246 CYS A CA 1
ATOM 1945 C C . CYS A 1 246 ? -41.131 -42.481 37.944 1.00 30.56 246 CYS A C 1
ATOM 1947 O O . CYS A 1 246 ? -42.177 -42.966 38.384 1.00 30.56 246 CYS A O 1
ATOM 1949 N N . PRO A 1 247 ? -40.039 -43.269 37.734 1.00 43.72 247 PRO A N 1
ATOM 1950 C CA . PRO A 1 247 ? -39.023 -43.454 38.797 1.00 43.72 247 PRO A CA 1
ATOM 1951 C C . PRO A 1 247 ? -37.551 -43.748 38.349 1.00 43.72 247 PRO A C 1
ATOM 1953 O O . PRO A 1 247 ? -37.299 -43.986 37.169 1.00 43.72 247 PRO A O 1
ATOM 1956 N N . PRO A 1 248 ? -36.578 -43.767 39.299 1.00 52.34 248 PRO A N 1
ATOM 1957 C CA . PRO A 1 248 ? -35.128 -43.923 39.069 1.00 52.34 248 PRO A CA 1
ATOM 1958 C C . PRO A 1 248 ? -34.523 -45.254 39.593 1.00 52.34 248 PRO A C 1
ATOM 1960 O O . PRO A 1 248 ? -35.048 -45.841 40.534 1.00 52.34 248 PRO A O 1
ATOM 1963 N N . LEU A 1 249 ? -33.357 -45.668 39.069 1.00 32.31 249 LEU A N 1
ATOM 1964 C CA . LEU A 1 249 ? -32.442 -46.710 39.604 1.00 32.31 249 LEU A CA 1
ATOM 1965 C C . LEU A 1 249 ? -31.008 -46.351 39.122 1.00 32.31 249 LEU A C 1
ATOM 1967 O O . LEU A 1 249 ? -30.832 -46.195 37.923 1.00 32.31 249 LEU A O 1
ATOM 1971 N N . ALA A 1 250 ? -29.986 -45.977 39.907 1.00 31.73 250 ALA A N 1
ATOM 1972 C CA . ALA A 1 250 ? -29.301 -46.538 41.088 1.00 31.73 250 ALA A CA 1
ATOM 1973 C C . ALA A 1 250 ? -28.095 -47.469 40.768 1.00 31.73 250 ALA A C 1
ATOM 1975 O O . ALA A 1 250 ? -28.303 -48.560 40.252 1.00 31.73 250 ALA A O 1
ATOM 1976 N N . ARG A 1 251 ? -26.902 -47.060 41.274 1.00 31.83 251 ARG A N 1
ATOM 1977 C CA . ARG A 1 251 ? -25.733 -47.861 41.765 1.00 31.83 251 ARG A CA 1
ATOM 1978 C C . ARG A 1 251 ? -24.841 -48.569 40.711 1.00 31.83 251 ARG A C 1
ATOM 1980 O O . ARG A 1 251 ? -25.351 -49.015 39.704 1.00 31.83 251 ARG A O 1
ATOM 1987 N N . GLU A 1 252 ? -23.518 -48.766 40.840 1.00 30.83 252 GLU A N 1
ATOM 1988 C CA . GLU A 1 252 ? -22.500 -48.574 41.895 1.00 30.83 252 GLU A CA 1
ATOM 1989 C C . GLU A 1 252 ? -21.072 -48.884 41.328 1.00 30.83 252 GLU A C 1
ATOM 1991 O O . GLU A 1 252 ? -20.952 -49.697 40.419 1.00 30.83 252 GLU A O 1
ATOM 1996 N N . VAL A 1 253 ? -20.021 -48.323 41.963 1.00 29.41 253 VAL A N 1
ATOM 1997 C CA . VAL A 1 253 ? -18.714 -48.960 42.325 1.00 29.41 253 VAL A CA 1
ATOM 1998 C C . VAL A 1 253 ? -17.548 -49.077 41.294 1.00 29.41 253 VAL A C 1
ATOM 2000 O O . VAL A 1 253 ? -17.586 -49.834 40.332 1.00 29.41 253 VAL A O 1
ATOM 2003 N N . SER A 1 254 ? -16.444 -48.367 41.603 1.00 33.03 254 SER A N 1
ATOM 2004 C CA . SER A 1 254 ? -15.017 -48.542 41.185 1.00 33.03 254 SER A CA 1
ATOM 2005 C C . SER A 1 254 ? -14.372 -49.803 41.849 1.00 33.03 254 SER A C 1
ATOM 2007 O O . SER A 1 254 ? -15.119 -50.464 42.556 1.00 33.03 254 SER A O 1
ATOM 2009 N N . PRO A 1 255 ? -13.048 -50.160 41.825 1.00 51.53 255 PRO A N 1
ATOM 2010 C CA . PRO A 1 255 ? -11.829 -49.490 41.314 1.00 51.53 255 PRO A CA 1
ATOM 2011 C C . PRO A 1 255 ? -10.711 -50.435 40.728 1.00 51.53 255 PRO A C 1
ATOM 2013 O O . PRO A 1 255 ? -10.866 -51.649 40.623 1.00 51.53 255 PRO A O 1
ATOM 2016 N N . THR A 1 256 ? -9.508 -49.856 40.523 1.00 31.45 256 THR A N 1
ATOM 2017 C CA . THR A 1 256 ? -8.136 -50.380 40.833 1.00 31.45 256 THR A CA 1
ATOM 2018 C C . THR A 1 256 ? -7.207 -51.035 39.765 1.00 31.45 256 THR A C 1
ATOM 2020 O O . THR A 1 256 ? -7.323 -52.210 39.454 1.00 31.45 256 THR A O 1
ATOM 2023 N N . THR A 1 257 ? -6.142 -50.274 39.418 1.00 31.02 257 THR A N 1
ATOM 2024 C CA . THR A 1 257 ? -4.664 -50.551 39.467 1.00 31.02 257 THR A CA 1
ATOM 2025 C C . THR A 1 257 ? -3.883 -51.528 38.554 1.00 31.02 257 THR A C 1
ATOM 2027 O O . THR A 1 257 ? -4.234 -52.691 38.425 1.00 31.02 257 THR A O 1
ATOM 2030 N N . VAL A 1 258 ? -2.648 -51.055 38.230 1.00 28.73 258 VAL A N 1
ATOM 2031 C CA . VAL A 1 258 ? -1.323 -51.759 38.164 1.00 28.73 258 VAL A CA 1
ATOM 2032 C C . VAL A 1 258 ? -0.995 -52.521 36.858 1.00 28.73 258 VAL A C 1
ATOM 2034 O O . VAL A 1 258 ? -1.850 -53.208 36.334 1.00 28.73 258 VAL A O 1
ATOM 2037 N N . VAL A 1 259 ? 0.223 -52.587 36.286 1.00 29.14 259 VAL A N 1
ATOM 2038 C CA . VAL A 1 259 ? 1.508 -51.845 36.318 1.00 29.14 259 VAL A CA 1
ATOM 2039 C C . VAL A 1 259 ? 2.510 -52.613 35.404 1.00 29.14 259 VAL A C 1
ATOM 2041 O O . VAL A 1 259 ? 2.417 -53.830 35.275 1.00 29.14 259 VAL A O 1
ATOM 2044 N N . THR A 1 260 ? 3.524 -51.912 34.873 1.00 29.70 260 THR A N 1
ATOM 2045 C CA . THR A 1 260 ? 4.890 -52.347 34.447 1.00 29.70 260 THR A CA 1
ATOM 2046 C C . THR A 1 260 ? 5.262 -53.016 33.102 1.00 29.70 260 THR A C 1
ATOM 2048 O O . THR A 1 260 ? 4.833 -54.115 32.781 1.00 29.70 260 THR A O 1
ATOM 2051 N N . LYS A 1 261 ? 6.361 -52.420 32.577 1.00 29.39 261 LYS A N 1
ATOM 2052 C CA . LYS A 1 261 ? 7.648 -52.954 32.040 1.00 29.39 261 LYS A CA 1
ATOM 2053 C C . LYS A 1 261 ? 7.745 -53.216 30.527 1.00 29.39 261 LYS A C 1
ATOM 2055 O O . LYS A 1 261 ? 6.963 -53.983 30.000 1.00 29.39 261 LYS A O 1
ATOM 2060 N N . ARG A 1 262 ? 8.620 -52.525 29.767 1.00 29.83 262 ARG A N 1
ATOM 2061 C CA . ARG A 1 262 ? 10.112 -52.350 29.778 1.00 29.83 262 ARG A CA 1
ATOM 2062 C C . ARG A 1 262 ? 10.783 -53.404 28.887 1.00 29.83 262 ARG A C 1
ATOM 2064 O O . ARG A 1 262 ? 10.540 -54.579 29.129 1.00 29.83 262 ARG A O 1
ATOM 2071 N N . ILE A 1 263 ? 11.667 -52.969 27.975 1.00 31.23 263 ILE A N 1
ATOM 2072 C CA . ILE A 1 263 ? 13.061 -53.435 27.743 1.00 31.23 263 ILE A CA 1
ATOM 2073 C C . ILE A 1 263 ? 13.593 -52.846 26.411 1.00 31.23 263 ILE A C 1
ATOM 2075 O O . ILE A 1 263 ? 13.047 -53.119 25.349 1.00 31.23 263 ILE A O 1
ATOM 2079 N N . GLU A 1 264 ? 14.657 -52.039 26.514 1.00 40.44 264 GLU A N 1
ATOM 2080 C CA . GLU A 1 264 ? 15.666 -51.752 25.470 1.00 40.44 264 GLU A CA 1
ATOM 2081 C C . GLU A 1 264 ? 16.636 -52.942 25.324 1.00 40.44 264 GLU A C 1
ATOM 2083 O O . GLU A 1 264 ? 16.652 -53.819 26.192 1.00 40.44 264 GLU A O 1
ATOM 2088 N N . PRO A 1 265 ? 17.498 -52.981 24.296 1.00 58.16 265 PRO A N 1
ATOM 2089 C CA . PRO A 1 265 ? 18.927 -52.656 24.528 1.00 58.16 265 PRO A CA 1
ATOM 2090 C C . PRO A 1 265 ? 19.592 -51.989 23.293 1.00 58.16 265 PRO A C 1
ATOM 2092 O O . PRO A 1 265 ? 18.995 -51.980 22.223 1.00 58.16 265 PRO A O 1
ATOM 2095 N N . ASP A 1 266 ? 20.841 -51.516 23.242 1.00 39.69 266 ASP A N 1
ATOM 2096 C CA . ASP A 1 266 ? 21.941 -51.110 24.144 1.00 39.69 266 ASP A CA 1
ATOM 2097 C C . ASP A 1 266 ? 23.148 -50.805 23.196 1.00 39.69 266 ASP A C 1
ATOM 2099 O O . ASP A 1 266 ? 23.089 -51.133 22.008 1.00 39.69 266 ASP A O 1
ATOM 2103 N N . VAL A 1 267 ? 24.250 -50.278 23.753 1.00 35.00 267 VAL A N 1
ATOM 2104 C CA . VAL A 1 267 ? 25.672 -50.329 23.312 1.00 35.00 267 VAL A CA 1
ATOM 2105 C C . VAL A 1 267 ? 26.387 -48.973 23.058 1.00 35.00 267 VAL A C 1
ATOM 2107 O O . VAL A 1 267 ? 26.471 -48.500 21.931 1.00 35.00 267 VAL A O 1
ATOM 2110 N N . ARG A 1 268 ? 26.958 -48.439 24.168 1.00 39.38 268 ARG A N 1
ATOM 2111 C CA . ARG A 1 268 ? 28.403 -48.161 24.498 1.00 39.38 268 ARG A CA 1
ATOM 2112 C C . ARG A 1 268 ? 29.267 -47.243 23.600 1.00 39.38 268 ARG A C 1
ATOM 2114 O O . ARG A 1 268 ? 29.103 -47.233 22.396 1.00 39.38 268 ARG A O 1
ATOM 2121 N N . GLU A 1 269 ? 30.312 -46.528 24.057 1.00 39.41 269 GLU A N 1
ATOM 2122 C CA . GLU A 1 269 ? 31.059 -46.350 25.333 1.00 39.41 269 GLU A CA 1
ATOM 2123 C C . GLU A 1 269 ? 31.961 -45.091 25.185 1.00 39.41 269 GLU A C 1
ATOM 2125 O O . GLU A 1 269 ? 32.528 -44.882 24.117 1.00 39.41 269 GLU A O 1
ATOM 2130 N N . GLY A 1 270 ? 32.086 -44.215 26.196 1.00 30.47 270 GLY A N 1
ATOM 2131 C CA . GLY A 1 270 ? 33.326 -44.014 26.989 1.00 30.47 270 GLY A CA 1
ATOM 2132 C C . GLY A 1 270 ? 33.855 -42.562 26.861 1.00 30.47 270 GLY A C 1
ATOM 2133 O O . GLY A 1 270 ? 33.673 -41.960 25.816 1.00 30.47 270 GLY A O 1
ATOM 2134 N N . ALA A 1 271 ? 34.494 -41.876 27.817 1.00 30.30 271 ALA A N 1
ATOM 2135 C CA . ALA A 1 271 ? 34.893 -42.124 29.202 1.00 30.30 271 ALA A CA 1
ATOM 2136 C C . ALA A 1 271 ? 35.191 -40.766 29.923 1.00 30.30 271 ALA A C 1
ATOM 2138 O O . ALA A 1 271 ? 35.463 -39.762 29.276 1.00 30.30 271 ALA A O 1
ATOM 2139 N N . LEU A 1 272 ? 35.119 -40.809 31.263 1.00 34.38 272 LEU A N 1
ATOM 2140 C CA . LEU A 1 272 ? 35.429 -39.888 32.400 1.00 34.38 272 LEU A CA 1
ATOM 2141 C C . LEU A 1 272 ? 36.696 -38.966 32.326 1.00 34.38 272 LEU A C 1
ATOM 2143 O O . LEU A 1 272 ? 37.465 -39.151 31.387 1.00 34.38 272 LEU A O 1
ATOM 2147 N N . PRO A 1 273 ? 37.055 -38.107 33.342 1.00 49.25 273 PRO A N 1
ATOM 2148 C CA . PRO A 1 273 ? 36.421 -37.806 34.657 1.00 49.25 273 PRO A CA 1
ATOM 2149 C C . PRO A 1 273 ? 36.354 -36.316 35.146 1.00 49.25 273 PRO A C 1
ATOM 2151 O O . PRO A 1 273 ? 37.179 -35.472 34.819 1.00 49.25 273 PRO A O 1
ATOM 2154 N N . SER A 1 274 ? 35.385 -36.090 36.051 1.00 35.09 274 SER A N 1
ATOM 2155 C CA . SER A 1 274 ? 35.264 -35.227 37.261 1.00 35.09 274 SER A CA 1
ATOM 2156 C C . SER A 1 274 ? 36.186 -34.025 37.581 1.00 35.09 274 SER A C 1
ATOM 2158 O O . SER A 1 274 ? 37.394 -34.203 37.729 1.00 35.09 274 SER A O 1
ATOM 2160 N N . LEU A 1 275 ? 35.570 -32.903 38.013 1.00 32.06 275 LEU A N 1
ATOM 2161 C CA . LEU A 1 275 ? 35.886 -32.216 39.289 1.00 32.06 275 LEU A CA 1
ATOM 2162 C C . LEU A 1 275 ? 34.799 -31.195 39.728 1.00 32.06 275 LEU A C 1
ATOM 2164 O O . LEU A 1 275 ? 34.483 -30.252 39.016 1.00 32.06 275 LEU A O 1
ATOM 2168 N N . GLU A 1 276 ? 34.240 -31.472 40.910 1.00 29.69 276 GLU A N 1
ATOM 2169 C CA . GLU A 1 276 ? 33.735 -30.606 41.997 1.00 29.69 276 GLU A CA 1
ATOM 2170 C C . GLU A 1 276 ? 32.995 -29.266 41.750 1.00 29.69 276 GLU A C 1
ATOM 2172 O O . GLU A 1 276 ? 33.570 -28.253 41.378 1.00 29.69 276 GLU A O 1
ATOM 2177 N N . SER A 1 277 ? 31.727 -29.267 42.201 1.00 35.22 277 SER A N 1
ATOM 2178 C CA . SER A 1 277 ? 31.134 -28.367 43.215 1.00 35.22 277 SER A CA 1
ATOM 2179 C C . SER A 1 277 ? 31.287 -26.845 43.047 1.00 35.22 277 SER A C 1
ATOM 2181 O O . SER A 1 277 ? 32.358 -26.315 43.313 1.00 35.22 277 SER A O 1
ATOM 2183 N N . VAL A 1 278 ? 30.155 -26.134 42.872 1.00 32.84 278 VAL A N 1
ATOM 2184 C CA . VAL A 1 278 ? 29.701 -25.031 43.759 1.00 32.84 278 VAL A CA 1
ATOM 2185 C C . VAL A 1 278 ? 28.281 -24.540 43.383 1.00 32.84 278 VAL A C 1
ATOM 2187 O O . VAL A 1 278 ? 28.028 -24.101 42.271 1.00 32.84 278 VAL A O 1
ATOM 2190 N N . ARG A 1 279 ? 27.402 -24.582 44.397 1.00 30.86 279 ARG A N 1
ATOM 2191 C CA . ARG A 1 279 ? 26.236 -23.725 44.726 1.00 30.86 279 ARG A CA 1
ATOM 2192 C C . ARG A 1 279 ? 25.049 -23.556 43.758 1.00 30.86 279 ARG A C 1
ATOM 2194 O O . ARG A 1 279 ? 25.038 -22.745 42.845 1.00 30.86 279 ARG A O 1
ATOM 2201 N N . SER A 1 280 ? 23.976 -24.214 44.195 1.00 32.16 280 SER A N 1
ATOM 2202 C CA . SER A 1 280 ? 22.557 -23.841 44.177 1.00 32.16 280 SER A CA 1
ATOM 2203 C C . SER A 1 280 ? 22.202 -22.354 43.995 1.00 32.16 280 SER A C 1
ATOM 2205 O O . SER A 1 280 ? 22.499 -21.526 44.860 1.00 32.16 280 SER A O 1
ATOM 2207 N N . GLY A 1 281 ? 21.403 -22.086 42.964 1.00 29.33 281 GLY A N 1
ATOM 2208 C CA . GLY A 1 281 ? 20.442 -20.988 42.884 1.00 29.33 281 GLY A CA 1
ATOM 2209 C C . GLY A 1 281 ? 19.225 -21.490 42.108 1.00 29.33 281 GLY A C 1
ATOM 2210 O O . GLY A 1 281 ? 19.333 -21.782 40.923 1.00 29.33 281 GLY A O 1
ATOM 2211 N N . SER A 1 282 ? 18.107 -21.689 42.801 1.00 34.16 282 SER A N 1
ATOM 2212 C CA . SER A 1 282 ? 16.824 -22.109 42.237 1.00 34.16 282 SER A CA 1
ATOM 2213 C C . SER A 1 282 ? 16.238 -20.992 41.374 1.00 34.16 282 SER A C 1
ATOM 2215 O O . SER A 1 282 ? 15.982 -19.907 41.895 1.00 34.16 282 SER A O 1
ATOM 2217 N N . HIS A 1 283 ? 15.999 -21.267 40.095 1.00 30.23 283 HIS A N 1
ATOM 2218 C CA . HIS A 1 283 ? 15.167 -20.432 39.236 1.00 30.23 283 HIS A CA 1
ATOM 2219 C C . HIS A 1 283 ? 14.077 -21.318 38.631 1.00 30.23 283 HIS A C 1
ATOM 2221 O O . HIS A 1 283 ? 14.379 -22.255 37.891 1.00 30.23 283 HIS A O 1
ATOM 2227 N N . ASP A 1 284 ? 12.829 -21.042 39.015 1.00 34.03 284 ASP A N 1
ATOM 2228 C CA . ASP A 1 284 ? 11.628 -21.542 38.348 1.00 34.03 284 ASP A CA 1
ATOM 2229 C C . ASP A 1 284 ? 11.684 -21.153 36.868 1.00 34.03 284 ASP A C 1
ATOM 2231 O O . ASP A 1 284 ? 11.927 -19.991 36.531 1.00 34.03 284 ASP A O 1
ATOM 2235 N N . THR A 1 285 ? 11.471 -22.138 36.002 1.00 29.36 285 THR A N 1
ATOM 2236 C CA . THR A 1 285 ? 11.251 -21.964 34.564 1.00 29.36 285 THR A CA 1
ATOM 2237 C C . THR A 1 285 ? 9.849 -22.474 34.262 1.00 29.36 285 THR A C 1
ATOM 2239 O O . THR A 1 285 ? 9.624 -23.657 34.033 1.00 29.36 285 THR A O 1
ATOM 2242 N N . THR A 1 286 ? 8.876 -21.570 34.320 1.00 32.25 286 THR A N 1
ATOM 2243 C CA . THR A 1 286 ? 7.643 -21.706 33.546 1.00 32.25 286 THR A CA 1
ATOM 2244 C C . THR A 1 286 ? 7.973 -21.249 32.130 1.00 32.25 286 THR A C 1
ATOM 2246 O O . THR A 1 286 ? 8.057 -20.052 31.866 1.00 32.25 286 THR A O 1
ATOM 2249 N N . GLU A 1 287 ? 8.258 -22.206 31.249 1.00 32.06 287 GLU A N 1
ATOM 2250 C CA . GLU A 1 287 ? 8.303 -21.986 29.803 1.00 32.06 287 GLU A CA 1
ATOM 2251 C C . GLU A 1 287 ? 6.870 -21.760 29.307 1.00 32.06 287 GLU A C 1
ATOM 2253 O O . GLU A 1 287 ? 6.098 -22.701 29.128 1.00 32.06 287 GLU A O 1
ATOM 2258 N N . GLU A 1 288 ? 6.510 -20.493 29.127 1.00 28.06 288 GLU A N 1
ATOM 2259 C CA . GLU A 1 288 ? 5.337 -20.066 28.370 1.00 28.06 288 GLU A CA 1
ATOM 2260 C C . GLU A 1 288 ? 5.804 -19.840 26.923 1.00 28.06 288 GLU A C 1
ATOM 2262 O O . GLU A 1 288 ? 6.684 -19.022 26.651 1.00 28.06 288 GLU A O 1
ATOM 2267 N N . CYS A 1 289 ? 5.310 -20.660 25.995 1.00 27.16 289 CYS A N 1
ATOM 2268 C CA . CYS A 1 289 ? 5.602 -20.538 24.570 1.00 27.16 289 CYS A CA 1
ATOM 2269 C C . CYS A 1 289 ? 4.753 -19.411 23.965 1.00 27.16 289 CYS A C 1
ATOM 2271 O O . CYS A 1 289 ? 3.616 -19.648 23.566 1.00 27.16 289 CYS A O 1
ATOM 2273 N N . ASP A 1 290 ? 5.322 -18.209 23.862 1.00 25.45 290 ASP A N 1
ATOM 2274 C CA . ASP A 1 290 ? 4.770 -17.107 23.067 1.00 25.45 290 ASP A CA 1
ATOM 2275 C C . ASP A 1 290 ? 4.977 -17.387 21.573 1.00 25.45 290 ASP A C 1
ATOM 2277 O O . ASP A 1 290 ? 6.030 -17.112 20.989 1.00 25.45 290 ASP A O 1
ATOM 2281 N N . ALA A 1 291 ? 3.951 -17.957 20.952 1.00 28.73 291 ALA A N 1
ATOM 2282 C CA . ALA A 1 291 ? 3.900 -18.242 19.528 1.00 28.73 291 ALA A CA 1
ATOM 2283 C C . ALA A 1 291 ? 2.809 -17.421 18.827 1.00 28.73 291 ALA A C 1
ATOM 2285 O O . ALA A 1 291 ? 2.069 -17.996 18.054 1.00 28.73 291 ALA A O 1
ATOM 2286 N N . ASP A 1 292 ? 2.712 -16.103 19.047 1.00 29.36 292 ASP A N 1
ATOM 2287 C CA . ASP A 1 292 ? 1.790 -15.245 18.280 1.00 29.36 292 ASP A CA 1
ATOM 2288 C C . ASP A 1 292 ? 2.299 -13.796 18.142 1.00 29.36 292 ASP A C 1
ATOM 2290 O O . ASP A 1 292 ? 2.102 -12.949 19.009 1.00 29.36 292 ASP A O 1
ATOM 2294 N N . ALA A 1 293 ? 2.957 -13.491 17.016 1.00 24.88 293 ALA A N 1
ATOM 2295 C CA . ALA A 1 293 ? 3.182 -12.118 16.537 1.00 24.88 293 ALA A CA 1
ATOM 2296 C C . ALA A 1 293 ? 3.534 -12.112 15.035 1.00 24.88 293 ALA A C 1
ATOM 2298 O O . ALA A 1 293 ? 4.688 -11.919 14.629 1.00 24.88 293 ALA A O 1
ATOM 2299 N N . GLN A 1 294 ? 2.536 -12.345 14.180 1.00 26.41 294 GLN A N 1
ATOM 2300 C CA . GLN A 1 294 ? 2.659 -12.211 12.727 1.00 26.41 294 GLN A CA 1
ATOM 2301 C C . GLN A 1 294 ? 1.682 -11.146 12.198 1.00 26.41 294 GLN A C 1
ATOM 2303 O O . GLN A 1 294 ? 0.505 -11.168 12.524 1.00 26.41 294 GLN A O 1
ATOM 2308 N N . SER A 1 295 ? 2.196 -10.267 11.323 1.00 28.27 295 SER A N 1
ATOM 2309 C CA . SER A 1 295 ? 1.511 -9.207 10.550 1.00 28.27 295 SER A CA 1
ATOM 2310 C C . SER A 1 295 ? 1.452 -7.801 11.185 1.00 28.27 295 SER A C 1
ATOM 2312 O O . SER A 1 295 ? 0.570 -7.482 11.970 1.00 28.27 295 SER A O 1
ATOM 2314 N N . ASP A 1 296 ? 2.382 -6.926 10.773 1.00 28.11 296 ASP A N 1
ATOM 2315 C CA . ASP A 1 296 ? 2.391 -5.484 11.080 1.00 28.11 296 ASP A CA 1
ATOM 2316 C C . ASP A 1 296 ? 1.292 -4.754 10.261 1.00 28.11 296 ASP A C 1
ATOM 2318 O O . ASP A 1 296 ? 1.567 -4.254 9.169 1.00 28.11 296 ASP A O 1
ATOM 2322 N N . GLU A 1 297 ? 0.072 -4.668 10.803 1.00 29.61 297 GLU A N 1
ATOM 2323 C CA . GLU A 1 297 ? -1.005 -3.730 10.425 1.00 29.61 297 GLU A CA 1
ATOM 2324 C C . GLU A 1 297 ? -1.829 -3.400 11.687 1.00 29.61 297 GLU A C 1
ATOM 2326 O O . GLU A 1 297 ? -2.550 -4.252 12.195 1.00 29.61 297 GLU A O 1
ATOM 2331 N N . GLU A 1 298 ? -1.701 -2.188 12.244 1.00 30.62 298 GLU A N 1
ATOM 2332 C CA . GLU A 1 298 ? -2.399 -1.816 13.487 1.00 30.62 298 GLU A CA 1
ATOM 2333 C C . GLU A 1 298 ? -3.820 -1.268 13.252 1.00 30.62 298 GLU A C 1
ATOM 2335 O O . GLU A 1 298 ? -4.078 -0.448 12.362 1.00 30.62 298 GLU A O 1
ATOM 2340 N N . GLN A 1 299 ? -4.717 -1.751 14.117 1.00 28.11 299 GLN A N 1
ATOM 2341 C CA . GLN A 1 299 ? -6.127 -1.420 14.314 1.00 28.11 299 GLN A CA 1
ATOM 2342 C C . GLN A 1 299 ? -6.292 -0.137 15.161 1.00 28.11 299 GLN A C 1
ATOM 2344 O O . GLN A 1 299 ? -5.433 0.187 15.975 1.00 28.11 299 GLN A O 1
ATOM 2349 N N . LEU A 1 300 ? -7.411 0.581 14.999 1.00 27.08 300 LEU A N 1
ATOM 2350 C CA . LEU A 1 300 ? -7.840 1.688 15.871 1.00 27.08 300 LEU A CA 1
ATOM 2351 C C . LEU A 1 300 ? -9.012 1.214 16.747 1.00 27.08 300 LEU A C 1
ATOM 2353 O O . LEU A 1 300 ? -9.984 0.686 16.210 1.00 27.08 300 LEU A O 1
ATOM 2357 N N . VAL A 1 301 ? -8.945 1.452 18.061 1.00 26.80 301 VAL A N 1
ATOM 2358 C CA . VAL A 1 301 ? -10.056 1.280 19.017 1.00 26.80 301 VAL A CA 1
ATOM 2359 C C . VAL A 1 301 ? -10.381 2.639 19.646 1.00 26.80 301 VAL A C 1
ATOM 2361 O O . VAL A 1 301 ? -9.477 3.362 20.063 1.00 26.80 301 VAL A O 1
ATOM 2364 N N . ASN A 1 302 ? -11.671 2.985 19.694 1.00 23.69 302 ASN A N 1
ATOM 2365 C CA . ASN A 1 302 ? -12.208 4.159 20.386 1.00 23.69 302 ASN A CA 1
ATOM 2366 C C . ASN A 1 302 ? -12.417 3.842 21.875 1.00 23.69 302 ASN A C 1
ATOM 2368 O O . ASN A 1 302 ? -13.013 2.816 22.195 1.00 23.69 302 ASN A O 1
ATOM 2372 N N . VAL A 1 303 ? -12.013 4.749 22.768 1.00 26.09 303 VAL A N 1
ATOM 2373 C CA . VAL A 1 303 ? -12.510 4.804 24.153 1.00 26.09 303 VAL A CA 1
ATOM 2374 C C . VAL A 1 303 ? -12.975 6.230 24.436 1.00 26.09 303 VAL A C 1
ATOM 2376 O O . VAL A 1 303 ? -12.279 7.194 24.120 1.00 26.09 303 VAL A O 1
ATOM 2379 N N . GLU A 1 304 ? -14.189 6.321 24.970 1.00 28.03 304 GLU A N 1
ATOM 2380 C CA . GLU A 1 304 ? -14.904 7.530 25.371 1.00 28.03 304 GLU A CA 1
ATOM 2381 C C . GLU A 1 304 ? -14.167 8.276 26.495 1.00 28.03 304 GLU A C 1
ATOM 2383 O O . GLU A 1 304 ? -13.807 7.681 27.510 1.00 28.03 304 GLU A O 1
ATOM 2388 N N . GLU A 1 305 ? -13.986 9.592 26.345 1.00 28.23 305 GLU A N 1
ATOM 2389 C CA . GLU A 1 305 ? -13.604 10.474 27.450 1.00 28.23 305 GLU A CA 1
ATOM 2390 C C . GLU A 1 305 ? -14.854 11.125 28.052 1.00 28.23 305 GLU A C 1
ATOM 2392 O O . GLU A 1 305 ? -15.607 11.845 27.394 1.00 28.23 305 GLU A O 1
ATOM 2397 N N . THR A 1 306 ? -15.054 10.850 29.337 1.00 26.92 306 THR A N 1
ATOM 2398 C CA . THR A 1 306 ? -16.035 11.466 30.229 1.00 26.92 306 THR A CA 1
ATOM 2399 C C . THR A 1 306 ? -15.700 12.932 30.511 1.00 26.92 306 THR A C 1
ATOM 2401 O O . THR A 1 306 ? -14.565 13.274 30.838 1.00 26.92 306 THR A O 1
ATOM 2404 N N . SER A 1 307 ? -16.723 13.780 30.436 1.00 32.47 307 SER A N 1
ATOM 2405 C CA . SER A 1 307 ? -16.720 15.211 30.748 1.00 32.47 307 SER A CA 1
ATOM 2406 C C . SER A 1 307 ? -16.549 15.519 32.240 1.00 32.47 307 SER A C 1
ATOM 2408 O O . SER A 1 307 ? -17.281 14.941 33.040 1.00 32.47 307 SER A O 1
ATOM 2410 N N . GLU A 1 308 ? -15.769 16.548 32.588 1.00 27.81 308 GLU A N 1
ATOM 2411 C CA . GLU A 1 308 ? -16.037 17.396 33.762 1.00 27.81 308 GLU A CA 1
ATOM 2412 C C . GLU A 1 308 ? -15.752 18.882 33.454 1.00 27.81 308 GLU A C 1
ATOM 2414 O O . GLU A 1 308 ? -14.738 19.238 32.853 1.00 27.81 308 GLU A O 1
ATOM 2419 N N . ASN A 1 309 ? -16.716 19.723 33.843 1.00 29.59 309 ASN A N 1
ATOM 2420 C CA . ASN A 1 309 ? -16.772 21.185 33.733 1.00 29.59 309 ASN A CA 1
ATOM 2421 C C . ASN A 1 309 ? -15.948 21.883 34.834 1.00 29.59 309 ASN A C 1
ATOM 2423 O O . ASN A 1 309 ? -15.857 21.352 35.936 1.00 29.59 309 ASN A O 1
ATOM 2427 N N . ASP A 1 310 ? -15.440 23.099 34.578 1.00 31.05 310 ASP A N 1
ATOM 2428 C CA . ASP A 1 310 ? -15.942 24.390 35.128 1.00 31.05 310 ASP A CA 1
ATOM 2429 C C . ASP A 1 310 ? -14.902 25.549 35.030 1.00 31.05 310 ASP A C 1
ATOM 2431 O O . ASP A 1 310 ? -13.720 25.304 34.778 1.00 31.05 310 ASP A O 1
ATOM 2435 N N . PRO A 1 311 ? -15.321 26.835 35.148 1.00 44.41 311 PRO A N 1
ATOM 2436 C CA . PRO A 1 311 ? -14.813 27.939 34.330 1.00 44.41 311 PRO A CA 1
ATOM 2437 C C . PRO A 1 311 ? -14.190 29.089 35.144 1.00 44.41 311 PRO A C 1
ATOM 2439 O O . PRO A 1 311 ? -14.411 29.200 36.347 1.00 44.41 311 PRO A O 1
ATOM 2442 N N . ALA A 1 312 ? -13.509 30.032 34.474 1.00 27.59 312 ALA A N 1
ATOM 2443 C CA . ALA A 1 312 ? -13.446 31.432 34.923 1.00 27.59 312 ALA A CA 1
ATOM 2444 C C . ALA A 1 312 ? -12.798 32.396 33.900 1.00 27.59 312 ALA A C 1
ATOM 2446 O O . ALA A 1 312 ? -11.591 32.363 33.688 1.00 27.59 312 ALA A O 1
ATOM 2447 N N . ARG A 1 313 ? -13.618 33.373 33.470 1.00 27.48 313 ARG A N 1
ATOM 2448 C CA . ARG A 1 313 ? -13.355 34.833 33.509 1.00 27.48 313 ARG A CA 1
ATOM 2449 C C . ARG A 1 313 ? -12.692 35.538 32.300 1.00 27.48 313 ARG A C 1
ATOM 2451 O O . ARG A 1 313 ? -11.483 35.487 32.140 1.00 27.48 313 ARG A O 1
ATOM 2458 N N . SER A 1 314 ? -13.554 36.249 31.545 1.00 30.56 314 SER A N 1
ATOM 2459 C CA . SER A 1 314 ? -13.610 37.720 31.271 1.00 30.56 314 SER A CA 1
ATOM 2460 C C . SER A 1 314 ? -12.294 38.470 30.971 1.00 30.56 314 SER A C 1
ATOM 2462 O O . SER A 1 314 ? -11.312 38.239 31.657 1.00 30.56 314 SER A O 1
ATOM 2464 N N . GLN A 1 315 ? -12.171 39.501 30.126 1.00 28.80 315 GLN A N 1
ATOM 2465 C CA . GLN A 1 315 ? -13.062 40.417 29.387 1.00 28.80 315 GLN A CA 1
ATOM 2466 C C . GLN A 1 315 ? -12.128 41.364 28.582 1.00 28.80 315 GLN A C 1
ATOM 2468 O O . GLN A 1 315 ? -11.078 41.688 29.124 1.00 28.80 315 GLN A O 1
ATOM 2473 N N . GLU A 1 316 ? -12.570 41.849 27.405 1.00 28.98 316 GLU A N 1
ATOM 2474 C CA . GLU A 1 316 ? -12.280 43.175 26.779 1.00 28.98 316 GLU A CA 1
ATOM 2475 C C . GLU A 1 316 ? -10.795 43.559 26.482 1.00 28.98 316 GLU A C 1
ATOM 2477 O O . GLU A 1 316 ? -9.875 43.147 27.167 1.00 28.98 316 GLU A O 1
ATOM 2482 N N . THR A 1 317 ? -10.400 44.309 25.447 1.00 28.02 317 THR A N 1
ATOM 2483 C CA . THR A 1 317 ? -10.984 45.457 24.728 1.00 28.02 317 THR A CA 1
ATOM 2484 C C . THR A 1 317 ? -10.439 45.559 23.292 1.00 28.02 317 THR A C 1
ATOM 2486 O O . THR A 1 317 ? -9.287 45.225 23.024 1.00 28.02 317 THR A O 1
ATOM 2489 N N . GLU A 1 318 ? -11.257 46.136 22.410 1.00 30.61 318 GLU A N 1
ATOM 2490 C CA . GLU A 1 318 ? -10.933 46.623 21.063 1.00 30.61 318 GLU A CA 1
ATOM 2491 C C . GLU A 1 318 ? -9.848 47.716 21.036 1.00 30.61 318 GLU A C 1
ATOM 2493 O O . GLU A 1 318 ? -9.765 48.532 21.954 1.00 30.61 318 GLU A O 1
ATOM 2498 N N . SER A 1 319 ? -9.130 47.838 19.910 1.00 30.91 319 SER A N 1
ATOM 2499 C CA . SER A 1 319 ? -8.773 49.133 19.295 1.00 30.91 319 SER A CA 1
ATOM 2500 C C . SER A 1 319 ? -8.341 48.960 17.832 1.00 30.91 319 SER A C 1
ATOM 2502 O O . SER A 1 319 ? -7.454 48.175 17.512 1.00 30.91 319 SER A O 1
ATOM 2504 N N . LYS A 1 320 ? -9.002 49.721 16.953 1.00 30.61 320 LYS A N 1
ATOM 2505 C CA . LYS A 1 320 ? -8.767 49.868 15.508 1.00 30.61 320 LYS A CA 1
ATOM 2506 C C . LYS A 1 320 ? -7.571 50.786 15.240 1.00 30.61 320 LYS A C 1
ATOM 2508 O O . LYS A 1 320 ? -7.491 51.832 15.873 1.00 30.61 320 LYS A O 1
ATOM 2513 N N . GLU A 1 321 ? -6.789 50.520 14.191 1.00 28.67 321 GLU A N 1
ATOM 2514 C CA . GLU A 1 321 ? -6.195 51.605 13.398 1.00 28.67 321 GLU A CA 1
ATOM 2515 C C . GLU A 1 321 ? -5.900 51.206 11.941 1.00 28.67 321 GLU A C 1
ATOM 2517 O O . GLU A 1 321 ? -5.594 50.064 11.616 1.00 28.67 321 GLU A O 1
ATOM 2522 N N . ILE A 1 322 ? -6.085 52.191 11.064 1.00 29.62 322 ILE A N 1
ATOM 2523 C CA . ILE A 1 322 ? -6.200 52.140 9.603 1.00 29.62 322 ILE A CA 1
ATOM 2524 C C . ILE A 1 322 ? -4.862 52.539 8.973 1.00 29.62 322 ILE A C 1
ATOM 2526 O O . ILE A 1 322 ? -4.412 53.648 9.248 1.00 29.62 322 ILE A O 1
ATOM 2530 N N . ILE A 1 323 ? -4.306 51.764 8.027 1.00 28.17 323 ILE A N 1
ATOM 2531 C CA . ILE A 1 323 ? -3.365 52.282 7.006 1.00 28.17 323 ILE A CA 1
ATOM 2532 C C . ILE A 1 323 ? -3.666 51.658 5.630 1.00 28.17 323 ILE A C 1
ATOM 2534 O O . ILE A 1 323 ? -4.117 50.527 5.511 1.00 28.17 323 ILE A O 1
ATOM 2538 N N . LYS A 1 324 ? -3.479 52.476 4.592 1.00 27.56 324 LYS A N 1
ATOM 2539 C CA . LYS A 1 324 ? -4.115 52.474 3.270 1.00 27.56 324 LYS A CA 1
ATOM 2540 C C . LYS A 1 324 ? -3.044 52.369 2.164 1.00 27.56 324 LYS A C 1
ATOM 2542 O O . LYS A 1 324 ? -2.006 53.012 2.304 1.00 27.56 324 LYS A O 1
ATOM 2547 N N . TYR A 1 325 ? -3.398 51.730 1.035 1.00 28.02 325 TYR A N 1
ATOM 2548 C CA . TYR A 1 325 ? -2.739 51.709 -0.302 1.00 28.02 325 TYR A CA 1
ATOM 2549 C C . TYR A 1 325 ? -1.498 50.792 -0.466 1.00 28.02 325 TYR A C 1
ATOM 2551 O O . TYR A 1 325 ? -0.688 50.698 0.440 1.00 28.02 325 TYR A O 1
ATOM 2559 N N . LYS A 1 326 ? -1.226 50.133 -1.609 1.00 27.39 326 LYS A N 1
ATOM 2560 C CA . LYS A 1 326 ? -1.561 50.433 -3.018 1.00 27.39 326 LYS A CA 1
ATOM 2561 C C . LYS A 1 326 ? -1.303 49.201 -3.914 1.00 27.39 326 LYS A C 1
ATOM 2563 O O . LYS A 1 326 ? -0.238 48.600 -3.820 1.00 27.39 326 LYS A O 1
ATOM 2568 N N . GLU A 1 327 ? -2.229 48.906 -4.821 1.00 27.98 327 GLU A N 1
ATOM 2569 C CA . GLU A 1 327 ? -2.080 47.943 -5.921 1.00 27.98 327 GLU A CA 1
ATOM 2570 C C . GLU A 1 327 ? -1.086 48.416 -6.996 1.00 27.98 327 GLU A C 1
ATOM 2572 O O . GLU A 1 327 ? -1.012 49.609 -7.315 1.00 27.98 327 GLU A O 1
ATOM 2577 N N . SER A 1 328 ? -0.426 47.458 -7.653 1.00 29.20 328 SER A N 1
ATOM 2578 C CA . SER A 1 328 ? -0.076 47.557 -9.075 1.00 29.20 328 SER A CA 1
ATOM 2579 C C . SER A 1 328 ? 0.171 46.163 -9.657 1.00 29.20 328 SER A C 1
ATOM 2581 O O . SER A 1 328 ? 1.176 45.527 -9.343 1.00 29.20 328 SER A O 1
ATOM 2583 N N . GLY A 1 329 ? -0.751 45.702 -10.504 1.00 27.02 329 GLY A N 1
ATOM 2584 C CA . GLY A 1 329 ? -0.624 44.458 -11.257 1.00 27.02 329 GLY A CA 1
ATOM 2585 C C . GLY A 1 329 ? 0.269 44.570 -12.496 1.00 27.02 329 GLY A C 1
ATOM 2586 O O . GLY A 1 329 ? 0.592 45.662 -12.961 1.00 27.02 329 GLY A O 1
ATOM 2587 N N . SER A 1 330 ? 0.611 43.416 -13.073 1.00 26.12 330 SER A N 1
ATOM 2588 C CA . SER A 1 330 ? 0.932 43.294 -14.498 1.00 26.12 330 SER A CA 1
ATOM 2589 C C . SER A 1 330 ? 0.818 41.840 -14.962 1.00 26.12 330 SER A C 1
ATOM 2591 O O . SER A 1 330 ? 1.622 40.985 -14.611 1.00 26.12 330 SER A O 1
ATOM 2593 N N . SER A 1 331 ? -0.169 41.607 -15.823 1.00 29.88 331 SER A N 1
ATOM 2594 C CA . SER A 1 331 ? -0.309 40.455 -16.719 1.00 29.88 331 SER A CA 1
ATOM 2595 C C . SER A 1 331 ? 0.898 40.325 -17.664 1.00 29.88 331 SER A C 1
ATOM 2597 O O . SER A 1 331 ? 1.373 41.351 -18.148 1.00 29.88 331 SER A O 1
ATOM 2599 N N . ASN A 1 332 ? 1.317 39.095 -18.017 1.00 25.62 332 ASN A N 1
ATOM 2600 C CA . ASN A 1 332 ? 1.514 38.708 -19.427 1.00 25.62 332 ASN A CA 1
ATOM 2601 C C . ASN A 1 332 ? 1.734 37.198 -19.691 1.00 25.62 332 ASN A C 1
ATOM 2603 O O . ASN A 1 332 ? 2.687 36.578 -19.237 1.00 25.62 332 ASN A O 1
ATOM 2607 N N . ARG A 1 333 ? 0.807 36.692 -20.516 1.00 27.38 333 ARG A N 1
ATOM 2608 C CA . ARG A 1 333 ? 0.801 35.636 -21.552 1.00 27.38 333 ARG A CA 1
ATOM 2609 C C . ARG A 1 333 ? 2.060 34.799 -21.875 1.00 27.38 333 ARG A C 1
ATOM 2611 O O . ARG A 1 333 ? 3.075 35.316 -22.320 1.00 27.38 333 ARG A O 1
ATOM 2618 N N . TRP A 1 334 ? 1.817 33.481 -21.847 1.00 24.34 334 TRP A N 1
ATOM 2619 C CA . TRP A 1 334 ? 2.062 32.426 -22.857 1.00 24.34 334 TRP A CA 1
ATOM 2620 C C . TRP A 1 334 ? 3.089 32.637 -23.984 1.00 24.34 334 TRP A C 1
ATOM 2622 O O . TRP A 1 334 ? 2.846 33.440 -24.878 1.00 24.34 334 TRP A O 1
ATOM 2632 N N . THR A 1 335 ? 4.051 31.704 -24.068 1.00 25.50 335 THR A N 1
ATOM 2633 C CA . THR A 1 335 ? 4.226 30.750 -25.191 1.00 25.50 335 THR A CA 1
ATOM 2634 C C . THR A 1 335 ? 5.064 29.551 -24.717 1.00 25.50 335 THR A C 1
ATOM 2636 O O . THR A 1 335 ? 6.218 29.756 -24.361 1.00 25.50 335 THR A O 1
ATOM 2639 N N . ASN A 1 336 ? 4.536 28.320 -24.753 1.00 26.02 336 ASN A N 1
ATOM 2640 C CA . ASN A 1 336 ? 5.338 27.096 -24.598 1.00 26.02 336 ASN A CA 1
ATOM 2641 C C . ASN A 1 336 ? 5.154 26.188 -25.817 1.00 26.02 336 ASN A C 1
ATOM 2643 O O . ASN A 1 336 ? 4.039 25.811 -26.175 1.00 26.02 336 ASN A O 1
ATOM 2647 N N . SER A 1 337 ? 6.279 25.868 -26.453 1.00 24.20 337 SER A N 1
ATOM 2648 C CA . SER A 1 337 ? 6.421 24.899 -27.535 1.00 24.20 337 SER A CA 1
ATOM 2649 C C . SER A 1 337 ? 6.675 23.499 -26.974 1.00 24.20 337 SER A C 1
ATOM 2651 O O . SER A 1 337 ? 7.493 23.319 -26.076 1.00 24.20 337 SER A O 1
ATOM 2653 N N . PHE A 1 338 ? 5.988 22.519 -27.554 1.00 23.50 338 PHE A N 1
ATOM 2654 C CA . PHE A 1 338 ? 6.083 21.088 -27.282 1.00 23.50 338 PHE A CA 1
ATOM 2655 C C . PHE A 1 338 ? 7.449 20.480 -27.644 1.00 23.50 338 PHE A C 1
ATOM 2657 O O . PHE A 1 338 ? 7.999 20.784 -28.701 1.00 23.50 338 PHE A O 1
ATOM 2664 N N . SER A 1 339 ? 7.896 19.494 -26.858 1.00 23.58 339 SER A N 1
ATOM 2665 C CA . SER A 1 339 ? 8.500 18.266 -27.400 1.00 23.58 339 SER A CA 1
ATOM 2666 C C . SER A 1 339 ? 8.292 17.084 -26.437 1.00 23.58 339 SER A C 1
ATOM 2668 O O . SER A 1 339 ? 8.364 17.229 -25.221 1.00 23.58 339 SER A O 1
ATOM 2670 N N . LEU A 1 340 ? 7.916 15.953 -27.035 1.00 22.34 340 LEU A N 1
ATOM 2671 C CA . LEU A 1 340 ? 7.396 14.703 -26.471 1.00 22.34 340 LEU A CA 1
ATOM 2672 C C . LEU A 1 340 ? 8.502 13.682 -26.141 1.00 22.34 340 LEU A C 1
ATOM 2674 O O . LEU A 1 340 ? 9.559 13.727 -26.770 1.00 22.34 340 LEU A O 1
ATOM 2678 N N . SER A 1 341 ? 8.121 12.661 -25.345 1.00 24.62 341 SER A N 1
ATOM 2679 C CA . SER A 1 341 ? 8.626 11.257 -25.286 1.00 24.62 341 SER A CA 1
ATOM 2680 C C . SER A 1 341 ? 9.458 10.894 -24.044 1.00 24.62 341 SER A C 1
ATOM 2682 O O . SER A 1 341 ? 10.325 11.659 -23.650 1.00 24.62 341 SER A O 1
ATOM 2684 N N . LEU A 1 342 ? 9.361 9.717 -23.411 1.00 23.23 342 LEU A N 1
ATOM 2685 C CA . LEU A 1 342 ? 8.431 8.572 -23.431 1.00 23.23 342 LEU A CA 1
ATOM 2686 C C . LEU A 1 342 ? 8.861 7.681 -22.239 1.00 23.23 342 LEU A C 1
ATOM 2688 O O . LEU A 1 342 ? 9.954 7.127 -22.280 1.00 23.23 342 LEU A O 1
ATOM 2692 N N . ALA A 1 343 ? 8.045 7.585 -21.184 1.00 24.69 343 ALA A N 1
ATOM 2693 C CA . ALA A 1 343 ? 8.030 6.515 -20.168 1.00 24.69 343 ALA A CA 1
ATOM 2694 C C . ALA A 1 343 ? 6.838 6.770 -19.221 1.00 24.69 343 ALA A C 1
ATOM 2696 O O . ALA A 1 343 ? 6.955 7.507 -18.243 1.00 24.69 343 ALA A O 1
ATOM 2697 N N . GLY A 1 344 ? 5.669 6.227 -19.587 1.00 21.19 344 GLY A N 1
ATOM 2698 C CA . GLY A 1 344 ? 4.439 6.232 -18.781 1.00 21.19 344 GLY A CA 1
ATOM 2699 C C . GLY A 1 344 ? 4.546 5.315 -17.552 1.00 21.19 344 GLY A C 1
ATOM 2700 O O . GLY A 1 344 ? 5.572 4.684 -17.329 1.00 21.19 344 GLY A O 1
ATOM 2701 N N . SER A 1 345 ? 3.539 5.158 -16.703 1.00 23.17 345 SER A N 1
ATOM 2702 C CA . SER A 1 345 ? 2.117 5.484 -16.827 1.00 23.17 345 SER A CA 1
ATOM 2703 C C . SER A 1 345 ? 1.471 5.190 -15.467 1.00 23.17 345 SER A C 1
ATOM 2705 O O . SER A 1 345 ? 1.630 4.084 -14.950 1.00 23.17 345 SER A O 1
ATOM 2707 N N . SER A 1 346 ? 0.742 6.147 -14.893 1.00 26.67 346 SER A N 1
ATOM 2708 C CA . SER A 1 346 ? -0.150 5.923 -13.748 1.00 26.67 346 SER A CA 1
ATOM 2709 C C . SER A 1 346 ? -1.526 6.526 -14.026 1.00 26.67 346 SER A C 1
ATOM 2711 O O . SER A 1 346 ? -1.960 7.409 -13.304 1.00 26.67 346 SER A O 1
ATOM 2713 N N . GLU A 1 347 ? -2.178 6.083 -15.097 1.00 24.56 347 GLU A N 1
ATOM 2714 C CA . GLU A 1 347 ? -3.588 6.340 -15.443 1.00 24.56 347 GLU A CA 1
ATOM 2715 C C . GLU A 1 347 ? -3.986 5.101 -16.277 1.00 24.56 347 GLU A C 1
ATOM 2717 O O . GLU A 1 347 ? -3.217 4.718 -17.156 1.00 24.56 347 GLU A O 1
ATOM 2722 N N . TYR A 1 348 ? -5.006 4.295 -15.984 1.00 25.55 348 TYR A N 1
ATOM 2723 C CA . TYR A 1 348 ? -6.427 4.565 -15.757 1.00 25.55 348 TYR A CA 1
ATOM 2724 C C . TYR A 1 348 ? -7.045 3.412 -14.937 1.00 25.55 348 TYR A C 1
ATOM 2726 O O . TYR A 1 348 ? -6.678 2.261 -15.156 1.00 25.55 348 TYR A O 1
ATOM 2734 N N . ASP A 1 349 ? -8.019 3.710 -14.071 1.00 26.03 349 ASP A N 1
ATOM 2735 C CA . ASP A 1 349 ? -9.150 2.804 -13.810 1.00 26.03 349 ASP A CA 1
ATOM 2736 C C . ASP A 1 349 ? -10.363 3.639 -13.341 1.00 26.03 349 ASP A C 1
ATOM 2738 O O . ASP A 1 349 ? -10.427 4.116 -12.207 1.00 26.03 349 ASP A O 1
ATOM 2742 N N . ASP A 1 350 ? -11.293 3.838 -14.276 1.00 26.41 350 ASP A N 1
ATOM 2743 C CA . ASP A 1 350 ? -12.719 4.143 -14.097 1.00 26.41 350 ASP A CA 1
ATOM 2744 C C . ASP A 1 350 ? -13.442 2.786 -14.316 1.00 26.41 350 ASP A C 1
ATOM 2746 O O . ASP A 1 350 ? -13.095 2.077 -15.251 1.00 26.41 350 ASP A O 1
ATOM 2750 N N . SER A 1 351 ? -14.471 2.323 -13.595 1.00 30.50 351 SER A N 1
ATOM 2751 C CA . SER A 1 351 ? -15.422 3.023 -12.734 1.00 30.50 351 SER A CA 1
ATOM 2752 C C . SER A 1 351 ? -16.469 2.059 -12.086 1.00 30.50 351 SER A C 1
ATOM 2754 O O . SER A 1 351 ? -16.773 1.010 -12.643 1.00 30.50 351 SER A O 1
ATOM 2756 N N . HIS A 1 352 ? -17.059 2.492 -10.946 1.00 28.31 352 HIS A N 1
ATOM 2757 C CA . HIS A 1 352 ? -18.393 2.158 -10.351 1.00 28.31 352 HIS A CA 1
ATOM 2758 C C . HIS A 1 352 ? -18.565 0.857 -9.508 1.00 28.31 352 HIS A C 1
ATOM 2760 O O . HIS A 1 352 ? -18.242 -0.222 -9.968 1.00 28.31 352 HIS A O 1
ATOM 2766 N N . ALA A 1 353 ? -19.134 0.811 -8.286 1.00 29.25 353 ALA A N 1
ATOM 2767 C CA . ALA A 1 353 ? -19.774 1.774 -7.373 1.00 29.25 353 ALA A CA 1
ATOM 2768 C C . ALA A 1 353 ? -19.770 1.225 -5.912 1.00 29.25 353 ALA A C 1
ATOM 2770 O O . ALA A 1 353 ? -19.904 0.019 -5.724 1.00 29.25 353 ALA A O 1
ATOM 2771 N N . GLY A 1 354 ? -19.692 2.098 -4.893 1.00 26.52 354 GLY A N 1
ATOM 2772 C CA . GLY A 1 354 ? -19.993 1.781 -3.479 1.00 26.52 354 GLY A CA 1
ATOM 2773 C C . GLY A 1 354 ? -18.864 2.123 -2.495 1.00 26.52 354 GLY A C 1
ATOM 2774 O O . GLY A 1 354 ? -17.863 1.419 -2.450 1.00 26.52 354 GLY A O 1
ATOM 2775 N N . GLY A 1 355 ? -19.029 3.217 -1.743 1.00 35.66 355 GLY A N 1
ATOM 2776 C CA . GLY A 1 355 ? -18.005 3.913 -0.953 1.00 35.66 355 GLY A CA 1
ATOM 2777 C C . GLY A 1 355 ? -17.347 3.150 0.207 1.00 35.66 355 GLY A C 1
ATOM 2778 O O . GLY A 1 355 ? -17.872 2.178 0.746 1.00 35.66 355 GLY A O 1
ATOM 2779 N N . GLY A 1 356 ? -16.172 3.655 0.593 1.00 27.31 356 GLY A N 1
ATOM 2780 C CA . GLY A 1 356 ? -15.411 3.248 1.773 1.00 27.31 356 GLY A CA 1
ATOM 2781 C C . GLY A 1 356 ? -13.928 3.583 1.607 1.00 27.31 356 GLY A C 1
ATOM 2782 O O . GLY A 1 356 ? -13.244 2.941 0.816 1.00 27.31 356 GLY A O 1
ATOM 2783 N N . LEU A 1 357 ? -13.445 4.605 2.323 1.00 32.88 357 LEU A N 1
ATOM 2784 C CA . LEU A 1 357 ? -12.058 5.100 2.362 1.00 32.88 357 LEU A CA 1
ATOM 2785 C C . LEU A 1 357 ? -10.993 4.007 2.116 1.00 32.88 357 LEU A C 1
ATOM 2787 O O . LEU A 1 357 ? -10.597 3.280 3.028 1.00 32.88 357 LEU A O 1
ATOM 2791 N N . ASN A 1 358 ? -10.458 3.937 0.892 1.00 28.52 358 ASN A N 1
ATOM 2792 C CA . ASN A 1 358 ? -9.291 3.113 0.583 1.00 28.52 358 ASN A CA 1
ATOM 2793 C C . ASN A 1 358 ? -8.035 3.786 1.156 1.00 28.52 358 ASN A C 1
ATOM 2795 O O . ASN A 1 358 ? -7.316 4.506 0.460 1.00 28.52 358 ASN A O 1
ATOM 2799 N N . ARG A 1 359 ? -7.711 3.505 2.426 1.00 31.55 359 ARG A N 1
ATOM 2800 C CA . ARG A 1 359 ? -6.293 3.464 2.807 1.00 31.55 359 ARG A CA 1
ATOM 2801 C C . ARG A 1 359 ? -5.641 2.466 1.853 1.00 31.55 359 ARG A C 1
ATOM 2803 O O . ARG A 1 359 ? -6.099 1.330 1.758 1.00 31.55 359 ARG A O 1
ATOM 2810 N N . VAL A 1 360 ? -4.598 2.885 1.137 1.00 25.77 360 VAL A N 1
ATOM 2811 C CA . VAL A 1 360 ? -3.728 1.966 0.394 1.00 25.77 360 VAL A CA 1
ATOM 2812 C C . VAL A 1 360 ? -3.040 1.089 1.433 1.00 25.77 360 VAL A C 1
ATOM 2814 O O . VAL A 1 360 ? -1.956 1.400 1.921 1.00 25.77 360 VAL A O 1
ATOM 2817 N N . ILE A 1 361 ? -3.723 0.023 1.830 1.00 31.75 361 ILE A N 1
ATOM 2818 C CA . ILE A 1 361 ? -3.130 -1.065 2.576 1.00 31.75 361 ILE A CA 1
ATOM 2819 C C . ILE A 1 361 ? -2.329 -1.837 1.537 1.00 31.75 361 ILE A C 1
ATOM 2821 O O . ILE A 1 361 ? -2.887 -2.463 0.631 1.00 31.75 361 ILE A O 1
ATOM 2825 N N . SER A 1 362 ? -1.006 -1.692 1.593 1.00 33.28 362 SER A N 1
ATOM 2826 C CA . SER A 1 362 ? -0.107 -2.492 0.774 1.00 33.28 362 SER A CA 1
ATOM 2827 C C . SER A 1 362 ? -0.423 -3.959 1.040 1.00 33.28 362 SER A C 1
ATOM 2829 O O . SER A 1 362 ? -0.260 -4.396 2.175 1.00 33.28 362 SER A O 1
ATOM 2831 N N . ARG A 1 363 ? -0.859 -4.712 0.019 1.00 36.44 363 ARG A N 1
ATOM 2832 C CA . ARG A 1 363 ? -0.971 -6.177 0.113 1.00 36.44 363 ARG A CA 1
ATOM 2833 C C . ARG A 1 363 ? 0.298 -6.738 0.779 1.00 36.44 363 ARG A C 1
ATOM 2835 O O . ARG A 1 363 ? 1.381 -6.201 0.493 1.00 36.44 363 ARG A O 1
ATOM 2842 N N . PRO A 1 364 ? 0.202 -7.782 1.629 1.00 46.97 364 PRO A N 1
ATOM 2843 C CA . PRO A 1 364 ? 1.389 -8.459 2.137 1.00 46.97 364 PRO A CA 1
ATOM 2844 C C . PRO A 1 364 ? 2.265 -8.795 0.934 1.00 46.97 364 PRO A C 1
ATOM 2846 O O . PRO A 1 364 ? 1.815 -9.427 -0.015 1.00 46.97 364 PRO A O 1
ATOM 2849 N N . SER A 1 365 ? 3.466 -8.219 0.905 1.00 58.53 365 SER A N 1
ATOM 2850 C CA . SER A 1 365 ? 4.348 -8.380 -0.243 1.00 58.53 365 SER A CA 1
ATOM 2851 C C . SER A 1 365 ? 4.775 -9.835 -0.294 1.00 58.53 365 SER A C 1
ATOM 2853 O O . SER A 1 365 ? 5.354 -10.310 0.686 1.00 58.53 365 SER A O 1
ATOM 2855 N N . ASP A 1 366 ? 4.519 -10.498 -1.419 1.00 76.06 366 ASP A N 1
ATOM 2856 C CA . ASP A 1 366 ? 4.952 -11.872 -1.646 1.00 76.06 366 ASP A CA 1
ATOM 2857 C C . ASP A 1 366 ? 6.437 -12.017 -1.296 1.00 76.06 366 ASP A C 1
ATOM 2859 O O . ASP A 1 366 ? 7.263 -11.126 -1.568 1.00 76.06 366 ASP A O 1
ATOM 2863 N N . ILE A 1 367 ? 6.748 -13.118 -0.615 1.00 79.00 367 ILE A N 1
ATOM 2864 C CA . ILE A 1 367 ? 8.088 -13.446 -0.148 1.00 79.00 367 ILE A CA 1
ATOM 2865 C C . ILE A 1 367 ? 8.690 -14.456 -1.123 1.00 79.00 367 ILE A C 1
ATOM 2867 O O . ILE A 1 367 ? 8.143 -15.533 -1.329 1.00 79.00 367 ILE A O 1
ATOM 2871 N N . TYR A 1 368 ? 9.843 -14.118 -1.689 1.00 82.50 368 TYR A N 1
ATOM 2872 C CA . TYR A 1 368 ? 10.567 -14.938 -2.656 1.00 82.50 368 TYR A CA 1
ATOM 2873 C C . TYR A 1 368 ? 11.872 -15.428 -2.062 1.00 82.50 368 TYR A C 1
ATOM 2875 O O . TYR A 1 368 ? 12.603 -14.644 -1.461 1.00 82.50 368 TYR A O 1
ATOM 2883 N N . TYR A 1 369 ? 12.212 -16.691 -2.290 1.00 85.75 369 TYR A N 1
ATOM 2884 C CA . TYR A 1 369 ? 13.520 -17.231 -1.939 1.00 85.75 369 TYR A CA 1
ATOM 2885 C C . TYR A 1 369 ? 14.503 -16.978 -3.083 1.00 85.75 369 TYR A C 1
ATOM 2887 O O . TYR A 1 369 ? 14.323 -17.458 -4.199 1.00 85.75 369 TYR A O 1
ATOM 2895 N N . ILE A 1 370 ? 15.556 -16.216 -2.801 1.00 84.19 370 ILE A N 1
ATOM 2896 C CA . ILE A 1 370 ? 16.608 -15.882 -3.760 1.00 84.19 370 ILE A CA 1
ATOM 2897 C C . ILE A 1 370 ? 17.839 -16.727 -3.460 1.00 84.19 370 ILE A C 1
ATOM 2899 O O . ILE A 1 370 ? 18.362 -16.693 -2.344 1.00 84.19 370 ILE A O 1
ATOM 2903 N N . LYS A 1 371 ? 18.343 -17.429 -4.479 1.00 88.69 371 LYS A N 1
ATOM 2904 C CA . LYS A 1 371 ? 19.683 -18.026 -4.491 1.00 88.69 371 LYS A CA 1
ATOM 2905 C C . LYS A 1 371 ? 20.606 -17.155 -5.342 1.00 88.69 371 LYS A C 1
ATOM 2907 O O . LYS A 1 371 ? 20.642 -17.257 -6.564 1.00 88.69 371 LYS A O 1
ATOM 2912 N N . GLN A 1 372 ? 21.367 -16.286 -4.689 1.00 86.88 372 GLN A N 1
ATOM 2913 C CA . GLN A 1 372 ? 22.336 -15.424 -5.353 1.00 86.88 372 GLN A CA 1
ATOM 2914 C C . GLN A 1 372 ? 23.657 -16.177 -5.565 1.00 86.88 372 GLN A C 1
ATOM 2916 O O . GLN A 1 372 ? 24.318 -16.557 -4.596 1.00 86.88 372 GLN A O 1
ATOM 2921 N N . LEU A 1 373 ? 24.039 -16.377 -6.829 1.00 90.31 373 LEU A N 1
ATOM 2922 C CA . LEU A 1 373 ? 25.267 -17.080 -7.213 1.00 90.31 373 LEU A CA 1
ATOM 2923 C C . LEU A 1 373 ? 26.540 -16.262 -6.908 1.00 90.31 373 LEU A C 1
ATOM 2925 O O . LEU A 1 373 ? 26.481 -15.026 -6.877 1.00 90.31 373 LEU A O 1
ATOM 2929 N N . PRO A 1 374 ? 27.701 -16.929 -6.741 1.00 92.50 374 PRO A N 1
ATOM 2930 C CA . PRO A 1 374 ? 28.985 -16.261 -6.562 1.00 92.50 374 PRO A CA 1
ATOM 2931 C C . PRO A 1 374 ? 29.279 -15.241 -7.670 1.00 92.50 374 PRO A C 1
ATOM 2933 O O . PRO A 1 374 ? 29.104 -15.501 -8.861 1.00 92.50 374 PRO A O 1
ATOM 2936 N N . GLY A 1 375 ? 29.754 -14.065 -7.279 1.00 93.31 375 GLY A N 1
ATOM 2937 C CA . GLY A 1 375 ? 30.128 -12.967 -8.161 1.00 93.31 375 GLY A CA 1
ATOM 2938 C C . GLY A 1 375 ? 28.965 -12.073 -8.591 1.00 93.31 375 GLY A C 1
ATOM 2939 O O . GLY A 1 375 ? 29.225 -11.042 -9.212 1.00 93.31 375 GLY A O 1
ATOM 2940 N N . PHE A 1 376 ? 27.710 -12.417 -8.275 1.00 93.19 376 PHE A N 1
ATOM 2941 C CA . PHE A 1 376 ? 26.547 -11.618 -8.676 1.00 93.19 376 PHE A CA 1
ATOM 2942 C C . PHE A 1 376 ? 26.589 -10.197 -8.104 1.00 93.19 376 PHE A C 1
ATOM 2944 O O . PHE A 1 376 ? 26.312 -9.234 -8.819 1.00 93.19 376 PHE A O 1
ATOM 2951 N N . HIS A 1 377 ? 26.965 -10.026 -6.831 1.00 92.75 377 HIS A N 1
ATOM 2952 C CA . HIS A 1 377 ? 27.021 -8.685 -6.241 1.00 92.75 377 HIS A CA 1
ATOM 2953 C C . HIS A 1 377 ? 28.085 -7.843 -6.935 1.00 92.75 377 HIS A C 1
ATOM 2955 O O . HIS A 1 377 ? 27.816 -6.725 -7.361 1.00 92.75 377 HIS A O 1
ATOM 2961 N N . LYS A 1 378 ? 29.288 -8.395 -7.091 1.00 92.94 378 LYS A N 1
ATOM 2962 C CA . LYS A 1 378 ? 30.437 -7.670 -7.639 1.00 92.94 378 LYS A CA 1
ATOM 2963 C C . LYS A 1 378 ? 30.302 -7.375 -9.132 1.00 92.94 378 LYS A C 1
ATOM 2965 O O . LYS A 1 378 ? 30.691 -6.291 -9.559 1.00 92.94 378 LYS A O 1
ATOM 2970 N N . LYS A 1 379 ? 29.800 -8.333 -9.918 1.00 93.94 379 LYS A N 1
ATOM 2971 C CA . LYS A 1 379 ? 29.756 -8.250 -11.389 1.00 93.94 379 LYS A CA 1
ATOM 2972 C C . LYS A 1 379 ? 28.478 -7.615 -11.927 1.00 93.94 379 LYS A C 1
ATOM 2974 O O . LYS A 1 379 ? 28.532 -7.017 -12.993 1.00 93.94 379 LYS A O 1
ATOM 2979 N N . ILE A 1 380 ? 27.361 -7.752 -11.212 1.00 94.75 380 ILE A N 1
ATOM 2980 C CA . ILE A 1 380 ? 26.033 -7.363 -11.707 1.00 94.75 380 ILE A CA 1
ATOM 2981 C C . ILE A 1 380 ? 25.464 -6.246 -10.836 1.00 94.75 380 ILE A C 1
ATOM 2983 O O . ILE A 1 380 ? 25.296 -5.115 -11.291 1.00 94.75 380 ILE A O 1
ATOM 2987 N N . LEU A 1 381 ? 25.233 -6.529 -9.553 1.00 93.38 381 LEU A N 1
ATOM 2988 C CA . LEU A 1 381 ? 24.448 -5.637 -8.700 1.00 93.38 381 LEU A CA 1
ATOM 2989 C C . LEU A 1 381 ? 25.168 -4.322 -8.366 1.00 93.38 381 LEU A C 1
ATOM 2991 O O . LEU A 1 381 ? 24.568 -3.249 -8.415 1.00 93.38 381 LEU A O 1
ATOM 2995 N N . ARG A 1 382 ? 26.461 -4.383 -8.034 1.00 94.31 382 ARG A N 1
ATOM 2996 C CA . ARG A 1 382 ? 27.264 -3.206 -7.685 1.00 94.31 382 ARG A CA 1
ATOM 2997 C C . ARG A 1 382 ? 27.450 -2.261 -8.881 1.00 94.31 382 ARG A C 1
ATOM 2999 O O . ARG A 1 382 ? 27.204 -1.072 -8.682 1.00 94.31 382 ARG A O 1
ATOM 3006 N N . PRO A 1 383 ? 27.826 -2.715 -10.097 1.00 95.75 383 PRO A N 1
ATOM 3007 C CA . PRO A 1 383 ? 27.855 -1.851 -11.280 1.00 95.75 383 PRO A CA 1
ATOM 3008 C C . PRO A 1 383 ? 26.494 -1.231 -11.593 1.00 95.75 383 PRO A C 1
ATOM 3010 O O . PRO A 1 383 ? 26.410 -0.022 -11.801 1.00 95.75 383 PRO A O 1
ATOM 3013 N N . PHE A 1 384 ? 25.426 -2.031 -11.525 1.00 95.62 384 PHE A N 1
ATOM 3014 C CA . PHE A 1 384 ? 24.061 -1.552 -11.720 1.00 95.62 384 PHE A CA 1
ATOM 3015 C C . PHE A 1 384 ? 23.701 -0.430 -10.738 1.00 95.62 384 PHE A C 1
ATOM 3017 O O . PHE A 1 384 ? 23.179 0.604 -11.145 1.00 95.62 384 PHE A O 1
ATOM 3024 N N . TYR A 1 385 ? 24.026 -0.579 -9.450 1.00 95.69 385 TYR A N 1
ATOM 3025 C CA . TYR A 1 385 ? 23.804 0.479 -8.463 1.00 95.69 385 TYR A CA 1
ATOM 3026 C C . TYR A 1 385 ? 24.702 1.699 -8.659 1.00 95.69 385 TYR A C 1
ATOM 3028 O O . TYR A 1 385 ? 24.229 2.815 -8.427 1.00 95.69 385 TYR A O 1
ATOM 3036 N N . ALA A 1 386 ? 25.954 1.511 -9.075 1.00 95.75 386 ALA A N 1
ATOM 3037 C CA . ALA A 1 386 ? 26.893 2.600 -9.333 1.00 95.75 386 ALA A CA 1
ATOM 3038 C C . ALA A 1 386 ? 26.469 3.457 -10.537 1.00 95.75 386 ALA A C 1
ATOM 3040 O O . ALA A 1 386 ? 26.664 4.669 -10.519 1.00 95.75 386 ALA A O 1
ATOM 3041 N N . ALA A 1 387 ? 25.829 2.847 -11.540 1.00 95.44 387 ALA A N 1
ATOM 3042 C CA . ALA A 1 387 ? 25.274 3.544 -12.700 1.00 95.44 387 ALA A CA 1
ATOM 3043 C C . ALA A 1 387 ? 24.048 4.412 -12.361 1.00 95.44 387 ALA A C 1
ATOM 3045 O O . ALA A 1 387 ? 23.638 5.253 -13.161 1.00 95.44 387 ALA A O 1
ATOM 3046 N N . ARG A 1 388 ? 23.441 4.230 -11.180 1.00 95.31 388 ARG A N 1
ATOM 3047 C CA . ARG A 1 388 ? 22.318 5.061 -10.728 1.00 95.31 388 ARG A CA 1
ATOM 3048 C C . ARG A 1 388 ? 22.823 6.307 -10.002 1.00 95.31 388 ARG A C 1
ATOM 3050 O O . ARG A 1 388 ? 23.752 6.201 -9.202 1.00 95.31 388 ARG A O 1
ATOM 3057 N N . PRO A 1 389 ? 22.190 7.473 -10.196 1.00 95.75 389 PRO A N 1
ATOM 3058 C CA . PRO A 1 389 ? 22.549 8.682 -9.464 1.00 95.75 389 PRO A CA 1
ATOM 3059 C C . PRO A 1 389 ? 22.206 8.558 -7.972 1.00 95.75 389 PRO A C 1
ATOM 3061 O O . PRO A 1 389 ? 21.550 7.610 -7.521 1.00 95.75 389 PRO A O 1
ATOM 3064 N N . VAL A 1 390 ? 22.672 9.523 -7.182 1.00 94.25 390 VAL A N 1
ATOM 3065 C CA . VAL A 1 390 ? 22.373 9.625 -5.753 1.00 94.25 390 VAL A CA 1
ATOM 3066 C C . VAL A 1 390 ? 20.854 9.720 -5.562 1.00 94.25 390 VAL A C 1
ATOM 3068 O O . VAL A 1 390 ? 20.143 10.350 -6.345 1.00 94.25 390 VAL A O 1
ATOM 3071 N N . SER A 1 391 ? 20.337 9.074 -4.520 1.00 91.31 391 SER A N 1
ATOM 3072 C CA . SER A 1 391 ? 18.911 9.112 -4.185 1.00 91.31 391 SER A CA 1
ATOM 3073 C C . SER A 1 391 ? 18.419 10.539 -3.923 1.00 91.31 391 SER A C 1
ATOM 3075 O O . SER A 1 391 ? 19.090 11.277 -3.196 1.00 91.31 391 SER A O 1
ATOM 3077 N N . ASN A 1 392 ? 17.216 10.903 -4.390 1.00 90.12 392 ASN A N 1
ATOM 3078 C CA . ASN A 1 392 ? 16.568 12.153 -3.969 1.00 90.12 392 ASN A CA 1
ATOM 3079 C C . ASN A 1 392 ? 16.306 12.200 -2.463 1.00 90.12 392 ASN A C 1
ATOM 3081 O O . ASN A 1 392 ? 16.295 13.285 -1.892 1.00 90.12 392 ASN A O 1
ATOM 3085 N N . VAL A 1 393 ? 16.183 11.050 -1.792 1.00 88.81 393 VAL A N 1
ATOM 3086 C CA . VAL A 1 393 ? 16.105 11.014 -0.326 1.00 88.81 393 VAL A CA 1
ATOM 3087 C C . VAL A 1 393 ? 17.390 11.585 0.271 1.00 88.81 393 VAL A C 1
ATOM 3089 O O . VAL A 1 393 ? 17.345 12.530 1.049 1.00 88.81 393 VAL A O 1
ATOM 3092 N N . VAL A 1 394 ? 18.548 11.069 -0.145 1.00 93.25 394 VAL A N 1
ATOM 3093 C CA . VAL A 1 394 ? 19.861 11.503 0.357 1.00 93.25 394 VAL A CA 1
ATOM 3094 C C . VAL A 1 394 ? 20.164 12.938 -0.068 1.00 93.25 394 VAL A C 1
ATOM 3096 O O . VAL A 1 394 ? 20.607 13.736 0.756 1.00 93.25 394 VAL A O 1
ATOM 3099 N N . MET A 1 395 ? 19.868 13.305 -1.317 1.00 95.50 395 MET A N 1
ATOM 3100 C CA . MET A 1 395 ? 20.043 14.683 -1.781 1.00 95.50 395 MET A CA 1
ATOM 3101 C C . MET A 1 395 ? 19.104 15.654 -1.074 1.00 95.50 395 MET A C 1
ATOM 3103 O O . MET A 1 395 ? 19.523 16.766 -0.767 1.00 95.50 395 MET A O 1
ATOM 3107 N N . GLY A 1 396 ? 17.882 15.238 -0.745 1.00 92.25 396 GLY A N 1
ATOM 3108 C CA . GLY A 1 396 ? 16.947 16.041 0.033 1.00 92.25 396 GLY A CA 1
ATOM 3109 C C . GLY A 1 396 ? 17.397 16.252 1.478 1.00 92.25 396 GLY A C 1
ATOM 3110 O O . GLY A 1 396 ? 17.158 17.323 2.034 1.00 92.25 396 GLY A O 1
ATOM 3111 N N . LEU A 1 397 ? 18.114 15.285 2.067 1.00 93.38 397 LEU A N 1
ATOM 3112 C CA . LEU A 1 397 ? 18.806 15.469 3.350 1.00 93.38 397 LEU A CA 1
ATOM 3113 C C . LEU A 1 397 ? 19.979 16.451 3.216 1.00 93.38 397 LEU A C 1
ATOM 3115 O O . LEU A 1 397 ? 20.091 17.380 4.005 1.00 93.38 397 LEU A O 1
ATOM 3119 N N . ILE A 1 398 ? 20.835 16.279 2.203 1.00 93.50 398 ILE A N 1
ATOM 3120 C CA . ILE A 1 398 ? 22.034 17.114 1.998 1.00 93.50 398 ILE A CA 1
ATOM 3121 C C . ILE A 1 398 ? 21.668 18.570 1.682 1.00 93.50 398 ILE A C 1
ATOM 3123 O O . ILE A 1 398 ? 22.301 19.487 2.201 1.00 93.50 398 ILE A O 1
ATOM 3127 N N . ARG A 1 399 ? 20.669 18.780 0.817 1.00 92.81 399 ARG A N 1
ATOM 3128 C CA . ARG A 1 399 ? 20.199 20.104 0.373 1.00 92.81 399 ARG A CA 1
ATOM 3129 C C . ARG A 1 399 ? 19.195 20.728 1.349 1.00 92.81 399 ARG A C 1
ATOM 3131 O O . ARG A 1 399 ? 18.872 21.902 1.210 1.00 92.81 399 ARG A O 1
ATOM 3138 N N . GLY A 1 400 ? 18.692 19.962 2.319 1.00 92.00 400 GLY A N 1
ATOM 3139 C CA . GLY A 1 400 ? 17.743 20.462 3.308 1.00 92.00 400 GLY A CA 1
ATOM 3140 C C . GLY A 1 400 ? 16.312 20.643 2.819 1.00 92.00 400 GLY A C 1
ATOM 3141 O O . GLY A 1 400 ? 15.555 21.401 3.420 1.00 92.00 400 GLY A O 1
ATOM 3142 N N . THR A 1 401 ? 15.943 19.970 1.732 1.00 92.12 401 THR A N 1
ATOM 3143 C CA . THR A 1 401 ? 14.623 20.078 1.093 1.00 92.12 401 THR A CA 1
ATOM 3144 C C . THR A 1 401 ? 13.609 19.106 1.699 1.00 92.12 401 THR A C 1
ATOM 3146 O O . THR A 1 401 ? 12.404 19.250 1.510 1.00 92.12 401 THR A O 1
ATOM 3149 N N . SER A 1 402 ? 14.080 18.122 2.474 1.00 92.38 402 SER A N 1
ATOM 3150 C CA . SER A 1 402 ? 13.216 17.232 3.246 1.00 92.38 402 SER A CA 1
ATOM 3151 C C . SER A 1 402 ? 12.625 17.964 4.452 1.00 92.38 402 SER A C 1
ATOM 3153 O O . SER A 1 402 ? 13.304 18.175 5.462 1.00 92.38 402 SER A O 1
ATOM 3155 N N . LEU A 1 403 ? 11.336 18.311 4.363 1.00 90.06 403 LEU A N 1
ATOM 3156 C CA . LEU A 1 403 ? 10.590 18.955 5.450 1.00 90.06 403 LEU A CA 1
ATOM 3157 C C . LEU A 1 403 ? 10.666 18.142 6.752 1.00 90.06 403 LEU A C 1
ATOM 3159 O O . LEU A 1 403 ? 10.962 18.696 7.806 1.00 90.06 403 LEU A O 1
ATOM 3163 N N . TYR A 1 404 ? 10.481 16.823 6.664 1.00 91.81 404 TYR A N 1
ATOM 3164 C CA . TYR A 1 404 ? 10.529 15.927 7.820 1.00 91.81 404 TYR A CA 1
ATOM 3165 C C . TYR A 1 404 ? 11.913 15.909 8.488 1.00 91.81 404 TYR A C 1
ATOM 3167 O O . TYR A 1 404 ? 12.030 15.959 9.714 1.00 91.81 404 TYR A O 1
ATOM 3175 N N . ALA A 1 405 ? 12.986 15.886 7.688 1.00 94.50 405 ALA A N 1
ATOM 3176 C CA . ALA A 1 405 ? 14.344 15.940 8.221 1.00 94.50 405 ALA A CA 1
ATOM 3177 C C . ALA A 1 405 ? 14.622 17.292 8.885 1.00 94.50 405 ALA A C 1
ATOM 3179 O O . ALA A 1 405 ? 15.153 17.322 9.991 1.00 94.50 405 ALA A O 1
ATOM 3180 N N . ARG A 1 406 ? 14.198 18.400 8.260 1.00 94.31 406 ARG A N 1
ATOM 3181 C CA . ARG A 1 406 ? 14.295 19.745 8.844 1.00 94.31 406 ARG A CA 1
ATOM 3182 C C . ARG A 1 406 ? 13.584 19.815 10.197 1.00 94.31 406 ARG A C 1
ATOM 3184 O O . ARG A 1 406 ? 14.187 20.262 11.167 1.00 94.31 406 ARG A O 1
ATOM 3191 N N . GLN A 1 407 ? 12.345 19.328 10.276 1.00 91.81 407 GLN A N 1
ATOM 3192 C CA . GLN A 1 407 ? 11.578 19.266 11.525 1.00 91.81 407 GLN A CA 1
ATOM 3193 C C . GLN A 1 407 ? 12.281 18.412 12.588 1.00 91.81 407 GLN A C 1
ATOM 3195 O O . GLN A 1 407 ? 12.331 18.806 13.752 1.00 91.81 407 GLN A O 1
ATOM 3200 N N . SER A 1 408 ? 12.878 17.284 12.190 1.00 93.69 408 SER A N 1
ATOM 3201 C CA . SER A 1 408 ? 13.620 16.394 13.097 1.00 93.69 408 SER A CA 1
ATOM 3202 C C . SER A 1 408 ? 14.877 17.050 13.667 1.00 93.69 408 SER A C 1
ATOM 3204 O O . SER A 1 408 ? 15.163 16.884 14.852 1.00 93.69 408 SER A O 1
ATOM 3206 N N . VAL A 1 409 ? 15.597 17.834 12.856 1.00 94.81 409 VAL A N 1
ATOM 3207 C CA . VAL A 1 409 ? 16.760 18.617 13.310 1.00 94.81 409 VAL A CA 1
ATOM 3208 C C . VAL A 1 409 ? 16.331 19.720 14.274 1.00 94.81 409 VAL A C 1
ATOM 3210 O O . VAL A 1 409 ? 16.879 19.808 15.368 1.00 94.81 409 VAL A O 1
ATOM 3213 N N . VAL A 1 410 ? 15.313 20.509 13.912 1.00 92.56 410 VAL A N 1
ATOM 3214 C CA . VAL A 1 410 ? 14.782 21.593 14.764 1.00 92.56 410 VAL A CA 1
ATOM 3215 C C . VAL A 1 410 ? 14.235 21.051 16.089 1.00 92.56 410 VAL A C 1
ATOM 3217 O O . VAL A 1 410 ? 14.381 21.683 17.126 1.00 92.56 410 VAL A O 1
ATOM 3220 N N . SER A 1 411 ? 13.656 19.851 16.082 1.00 90.81 411 SER A N 1
ATOM 3221 C CA . SER A 1 411 ? 13.164 19.188 17.297 1.00 90.81 411 SER A CA 1
ATOM 3222 C C . SER A 1 411 ? 14.253 18.443 18.072 1.00 90.81 411 SER A C 1
ATOM 3224 O O . SER A 1 411 ? 13.949 17.811 19.079 1.00 90.81 411 SER A O 1
ATOM 3226 N N . LYS A 1 412 ? 15.514 18.487 17.614 1.00 93.88 412 LYS A N 1
ATOM 3227 C CA . LYS A 1 412 ? 16.674 17.799 18.214 1.00 93.88 412 LYS A CA 1
ATOM 3228 C C . LYS A 1 412 ? 16.510 16.282 18.338 1.00 93.88 412 LYS A C 1
ATOM 3230 O O . LYS A 1 412 ? 17.177 15.647 19.146 1.00 93.88 412 LYS A O 1
ATOM 3235 N N . ILE A 1 413 ? 15.673 15.694 17.486 1.00 94.19 413 ILE A N 1
ATOM 3236 C CA . ILE A 1 413 ? 15.480 14.242 17.366 1.00 94.19 413 ILE A CA 1
ATOM 3237 C C . ILE A 1 413 ? 16.166 13.672 16.119 1.00 94.19 413 ILE A C 1
ATOM 3239 O O . ILE A 1 413 ? 15.888 12.547 15.711 1.00 94.19 413 ILE A O 1
ATOM 3243 N N . ALA A 1 414 ? 17.080 14.432 15.516 1.00 96.44 414 ALA A N 1
ATOM 3244 C CA . ALA A 1 414 ? 18.000 13.977 14.482 1.00 96.44 414 ALA A CA 1
ATOM 3245 C C . ALA A 1 414 ? 19.426 14.449 14.781 1.00 96.44 414 ALA A C 1
ATOM 3247 O O . ALA A 1 414 ? 19.629 15.480 15.423 1.00 96.44 414 ALA A O 1
ATOM 3248 N N . THR A 1 415 ? 20.427 13.715 14.294 1.00 98.00 415 THR A N 1
ATOM 3249 C CA . THR A 1 415 ? 21.835 14.114 14.418 1.00 98.00 415 THR A CA 1
ATOM 3250 C C . THR A 1 415 ? 22.697 13.596 13.266 1.00 98.00 415 THR A C 1
ATOM 3252 O O . THR A 1 415 ? 22.274 12.750 12.475 1.00 98.00 415 THR A O 1
ATOM 3255 N N . ILE A 1 416 ? 23.929 14.103 13.178 1.00 98.38 416 ILE A N 1
ATOM 3256 C CA . ILE A 1 416 ? 24.959 13.621 12.257 1.00 98.38 416 ILE A CA 1
ATOM 3257 C C . ILE A 1 416 ? 26.019 12.863 13.057 1.00 98.38 416 ILE A C 1
ATOM 3259 O O . ILE A 1 416 ? 26.705 13.428 13.907 1.00 98.38 416 ILE A O 1
ATOM 3263 N N . ILE A 1 417 ? 26.200 11.584 12.739 1.00 98.50 417 ILE A N 1
ATOM 3264 C CA . ILE A 1 417 ? 27.253 10.742 13.306 1.00 98.50 417 ILE A CA 1
ATOM 3265 C C . ILE A 1 417 ? 28.436 10.738 12.341 1.00 98.50 417 ILE A C 1
ATOM 3267 O O . ILE A 1 417 ? 28.381 10.145 11.263 1.00 98.50 417 ILE A O 1
ATOM 3271 N N . HIS A 1 418 ? 29.516 11.415 12.720 1.00 98.06 418 HIS A N 1
ATOM 3272 C CA . HIS A 1 418 ? 30.748 11.436 11.937 1.00 98.06 418 HIS A CA 1
ATOM 3273 C C . HIS A 1 418 ? 31.524 10.127 12.091 1.00 98.06 418 HIS A C 1
ATOM 3275 O O . HIS A 1 418 ? 31.707 9.625 13.199 1.00 98.06 418 HIS A O 1
ATOM 3281 N N . THR A 1 419 ? 32.019 9.602 10.973 1.00 98.25 419 THR A N 1
ATOM 3282 C CA . THR A 1 419 ? 32.768 8.344 10.924 1.00 98.25 419 THR A CA 1
ATOM 3283 C C . THR A 1 419 ? 34.018 8.485 10.055 1.00 98.25 419 THR A C 1
ATOM 3285 O O . THR A 1 419 ? 34.195 9.471 9.339 1.00 98.25 419 THR A O 1
ATOM 3288 N N . LYS A 1 420 ? 34.886 7.472 10.076 1.00 96.88 420 LYS A N 1
ATOM 3289 C CA . LYS A 1 420 ? 36.111 7.423 9.273 1.00 96.88 420 LYS A CA 1
ATOM 3290 C C . LYS A 1 420 ? 35.843 7.485 7.763 1.00 96.88 420 LYS A C 1
ATOM 3292 O O . LYS A 1 420 ? 36.651 8.065 7.045 1.00 96.88 420 LYS A O 1
ATOM 3297 N N . CYS A 1 421 ? 34.721 6.927 7.302 1.00 96.31 421 CYS A N 1
ATOM 3298 C CA . CYS A 1 421 ? 34.395 6.773 5.878 1.00 96.31 421 CYS A CA 1
ATOM 3299 C C . CYS A 1 421 ? 33.197 7.630 5.435 1.00 96.31 421 CYS A C 1
ATOM 3301 O O . CYS A 1 421 ? 32.485 7.260 4.509 1.00 96.31 421 CYS A O 1
ATOM 3303 N N . GLY A 1 422 ? 32.926 8.750 6.107 1.00 97.31 422 GLY A N 1
ATOM 3304 C CA . GLY A 1 422 ? 31.784 9.617 5.800 1.00 97.31 422 GLY A CA 1
ATOM 3305 C C . GLY A 1 422 ? 30.998 9.978 7.050 1.00 97.31 422 GLY A C 1
ATOM 3306 O O . GLY A 1 422 ? 31.541 10.037 8.154 1.00 97.31 422 GLY A O 1
ATOM 3307 N N . SER A 1 423 ? 29.711 10.257 6.906 1.00 98.38 423 SER A N 1
ATOM 3308 C CA . SER A 1 423 ? 28.830 10.519 8.051 1.00 98.38 423 SER A CA 1
ATOM 3309 C C . SER A 1 423 ? 27.513 9.778 7.896 1.00 98.38 423 SER A C 1
ATOM 3311 O O . SER A 1 423 ? 27.153 9.403 6.791 1.00 98.38 423 SER A O 1
ATOM 3313 N N . PHE A 1 424 ? 26.787 9.573 8.987 1.00 98.50 424 PHE A N 1
ATOM 3314 C CA . PHE A 1 424 ? 25.417 9.074 8.952 1.00 98.50 424 PHE A CA 1
ATOM 3315 C C . PHE A 1 424 ? 24.474 10.151 9.465 1.00 98.50 424 PHE A C 1
ATOM 3317 O O . PHE A 1 424 ? 24.695 10.693 10.546 1.00 98.50 424 PHE A O 1
ATOM 3324 N N . PHE A 1 425 ? 23.428 10.457 8.703 1.00 98.31 425 PHE A N 1
ATOM 3325 C CA . PHE A 1 425 ? 22.324 11.287 9.175 1.00 98.31 425 PHE A CA 1
ATOM 3326 C C . PHE A 1 425 ? 21.253 10.368 9.763 1.00 98.31 425 PHE A C 1
ATOM 3328 O O . PHE A 1 425 ? 20.656 9.585 9.020 1.00 98.31 425 PHE A O 1
ATOM 3335 N N . ILE A 1 426 ? 21.045 10.431 11.080 1.00 98.12 426 ILE A N 1
ATOM 3336 C CA . ILE A 1 426 ? 20.062 9.613 11.801 1.00 98.12 426 ILE A CA 1
ATOM 3337 C C . ILE A 1 426 ? 18.866 10.466 12.221 1.00 98.12 426 ILE A C 1
ATOM 3339 O O . ILE A 1 426 ? 19.039 11.563 12.749 1.00 98.12 426 ILE A O 1
ATOM 3343 N N . MET A 1 427 ? 17.660 9.958 11.976 1.00 96.75 427 MET A N 1
ATOM 3344 C CA . MET A 1 427 ? 16.387 10.595 12.333 1.00 96.75 427 MET A CA 1
ATOM 3345 C C . MET A 1 427 ? 15.299 9.532 12.569 1.00 96.75 427 MET A C 1
ATOM 3347 O O . MET A 1 427 ? 15.511 8.365 12.206 1.00 96.75 427 MET A O 1
ATOM 3351 N N . PRO A 1 428 ? 14.135 9.879 13.148 1.00 95.31 428 PRO A N 1
ATOM 3352 C CA . PRO A 1 428 ? 13.022 8.949 13.268 1.00 95.31 428 PRO A CA 1
ATOM 3353 C C . PRO A 1 428 ? 12.576 8.511 11.873 1.00 95.31 428 PRO A C 1
ATOM 3355 O O . PRO A 1 428 ? 12.691 9.250 10.895 1.00 95.31 428 PRO A O 1
ATOM 3358 N N . ASN A 1 429 ? 12.126 7.269 11.743 1.00 93.62 429 ASN A N 1
ATOM 3359 C CA . ASN A 1 429 ? 11.749 6.738 10.445 1.00 93.62 429 ASN A CA 1
ATOM 3360 C C . ASN A 1 429 ? 10.356 7.273 10.052 1.00 93.62 429 ASN A C 1
ATOM 3362 O O . ASN A 1 429 ? 9.377 6.885 10.695 1.00 93.62 429 ASN A O 1
ATOM 3366 N N . PRO A 1 430 ? 10.233 8.078 8.978 1.00 89.94 430 PRO A N 1
ATOM 3367 C CA . PRO A 1 430 ? 8.972 8.722 8.603 1.00 89.94 430 PRO A CA 1
ATOM 3368 C C . PRO A 1 430 ? 7.870 7.728 8.214 1.00 89.94 430 PRO A C 1
ATOM 3370 O O . PRO A 1 430 ? 6.701 8.094 8.186 1.00 89.94 430 PRO A O 1
ATOM 3373 N N . LYS A 1 431 ? 8.217 6.460 7.939 1.00 86.88 431 LYS A N 1
ATOM 3374 C CA . LYS A 1 431 ? 7.231 5.390 7.732 1.00 86.88 431 LYS A CA 1
ATOM 3375 C C . LYS A 1 431 ? 6.433 5.075 9.004 1.00 86.88 431 LYS A C 1
ATOM 3377 O O . LYS A 1 431 ? 5.295 4.641 8.898 1.00 86.88 431 LYS A O 1
ATOM 3382 N N . TYR A 1 432 ? 7.040 5.246 10.177 1.00 85.69 432 TYR A N 1
ATOM 3383 C CA . TYR A 1 432 ? 6.457 4.854 11.467 1.00 85.69 432 TYR A CA 1
ATOM 3384 C C . TYR A 1 432 ? 6.151 6.049 12.371 1.00 85.69 432 TYR A C 1
ATOM 3386 O O . TYR A 1 432 ? 5.356 5.926 13.291 1.00 85.69 432 TYR A O 1
ATOM 3394 N N . HIS A 1 433 ? 6.773 7.198 12.107 1.00 86.31 433 HIS A N 1
ATOM 3395 C CA . HIS A 1 433 ? 6.640 8.408 12.912 1.00 86.31 433 HIS A CA 1
ATOM 3396 C C . HIS A 1 433 ? 6.14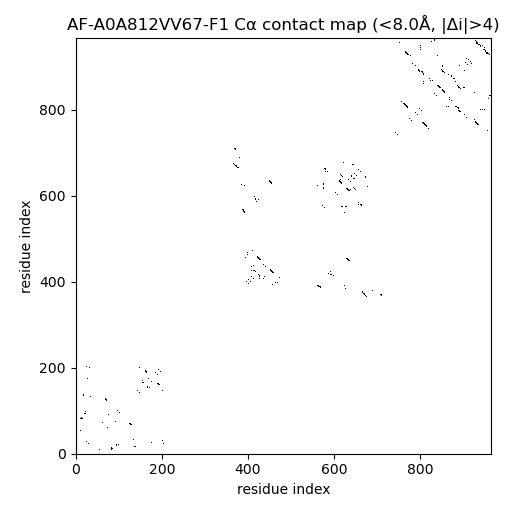3 9.528 12.007 1.00 86.31 433 HIS A C 1
ATOM 3398 O O . HIS A 1 433 ? 6.935 10.139 11.294 1.00 86.31 433 HIS A O 1
ATOM 3404 N N . THR A 1 434 ? 4.835 9.774 11.982 1.00 78.38 434 THR A N 1
ATOM 3405 C CA . THR A 1 434 ? 4.232 10.774 11.082 1.00 78.38 434 THR A CA 1
ATOM 3406 C C . THR A 1 434 ? 4.348 12.203 11.602 1.00 78.38 434 THR A C 1
ATOM 3408 O O . THR A 1 434 ? 4.288 13.141 10.812 1.00 78.38 434 THR A O 1
ATOM 3411 N N . GLU A 1 435 ? 4.518 12.379 12.912 1.00 79.94 435 GLU A N 1
ATOM 3412 C CA . GLU A 1 435 ? 4.632 13.683 13.564 1.00 79.94 435 GLU A CA 1
ATOM 3413 C C . GLU A 1 435 ? 5.999 13.814 14.252 1.00 79.94 435 GLU A C 1
ATOM 3415 O O . GLU A 1 435 ? 6.527 12.860 14.825 1.00 79.94 435 GLU A O 1
ATOM 3420 N N . VAL A 1 436 ? 6.577 15.011 14.167 1.00 79.81 436 VAL A N 1
ATOM 3421 C CA . VAL A 1 436 ? 7.835 15.389 14.811 1.00 79.81 436 VAL A CA 1
ATOM 3422 C C . VAL A 1 436 ? 7.510 16.523 15.775 1.00 79.81 436 VAL A C 1
ATOM 3424 O O . VAL A 1 436 ? 7.456 17.683 15.375 1.00 79.81 436 VAL A O 1
ATOM 3427 N N . ASP A 1 437 ? 7.215 16.184 17.028 1.00 73.12 437 ASP A N 1
ATOM 3428 C CA . ASP A 1 437 ? 6.857 17.160 18.059 1.00 73.12 437 ASP A CA 1
ATOM 3429 C C . ASP A 1 437 ? 7.799 17.030 19.264 1.00 73.12 437 ASP A C 1
ATOM 3431 O O . ASP A 1 437 ? 7.781 16.044 20.004 1.00 73.12 437 ASP A O 1
ATOM 3435 N N . ALA A 1 438 ? 8.628 18.057 19.470 1.00 59.88 438 ALA A N 1
ATOM 3436 C CA . ALA A 1 438 ? 9.575 18.134 20.580 1.00 59.88 438 ALA A CA 1
ATOM 3437 C C . ALA A 1 438 ? 8.903 18.167 21.968 1.00 59.88 438 ALA A C 1
ATOM 3439 O O . ALA A 1 438 ? 9.549 17.829 22.958 1.00 59.88 438 ALA A O 1
ATOM 3440 N N . ARG A 1 439 ? 7.636 18.600 22.066 1.00 53.09 439 ARG A N 1
ATOM 3441 C CA . ARG A 1 439 ? 6.902 18.744 23.340 1.00 53.09 439 ARG A CA 1
ATOM 3442 C C . ARG A 1 439 ? 5.999 17.565 23.641 1.00 53.09 439 ARG A C 1
ATOM 3444 O O . ARG A 1 439 ? 5.773 17.271 24.809 1.00 53.09 439 ARG A O 1
ATOM 3451 N N . LYS A 1 440 ? 5.482 16.907 22.605 1.00 52.50 440 LYS A N 1
ATOM 3452 C CA . LYS A 1 440 ? 4.689 15.690 22.779 1.00 52.50 440 LYS A CA 1
ATOM 3453 C C . LYS A 1 440 ? 5.569 14.448 22.919 1.00 52.50 440 LYS A C 1
ATOM 3455 O O . LYS A 1 440 ? 5.108 13.473 23.483 1.00 52.50 440 LYS A O 1
ATOM 3460 N N . GLY A 1 441 ? 6.849 14.511 22.545 1.00 54.47 441 GLY A N 1
ATOM 3461 C CA . GLY A 1 441 ? 7.745 13.355 22.531 1.00 54.47 441 GLY A CA 1
ATOM 3462 C C . GLY A 1 441 ? 7.582 12.583 21.224 1.00 54.47 441 GLY A C 1
ATOM 3463 O O . GLY A 1 441 ? 6.664 12.845 20.451 1.00 54.47 441 GLY A O 1
ATOM 3464 N N . LEU A 1 442 ? 8.477 11.633 20.950 1.00 62.72 442 LEU A N 1
ATOM 3465 C CA . LEU A 1 442 ? 8.329 10.665 19.857 1.00 62.72 442 LEU A CA 1
ATOM 3466 C C . LEU A 1 442 ? 7.090 9.753 20.100 1.00 62.72 442 LEU A C 1
ATOM 3468 O O . LEU A 1 442 ? 7.225 8.546 20.253 1.00 62.72 442 LEU A O 1
ATOM 3472 N N . LEU A 1 443 ? 5.873 10.298 20.209 1.00 49.84 443 LEU A N 1
ATOM 3473 C CA . LEU A 1 443 ? 4.649 9.544 20.496 1.00 49.84 443 LEU A CA 1
ATOM 3474 C C . LEU A 1 443 ? 4.248 8.694 19.290 1.00 49.84 443 LEU A C 1
ATOM 3476 O O . LEU A 1 443 ? 3.315 9.005 18.554 1.00 49.84 443 LEU A O 1
ATOM 3480 N N . SER A 1 444 ? 4.916 7.559 19.137 1.00 51.28 444 SER A N 1
ATOM 3481 C CA . SER A 1 444 ? 4.203 6.329 18.826 1.00 51.28 444 SER A CA 1
ATOM 3482 C C . SER A 1 444 ? 3.319 6.042 20.042 1.00 51.28 444 SER A C 1
ATOM 3484 O O . SER A 1 444 ? 3.845 5.689 21.098 1.00 51.28 444 SER A O 1
ATOM 3486 N N . LYS A 1 445 ? 2.007 6.269 19.910 1.00 46.78 445 LYS A N 1
ATOM 3487 C CA . LYS A 1 445 ? 1.051 6.382 21.020 1.00 46.78 445 LYS A CA 1
ATOM 3488 C C . LYS A 1 445 ? 0.964 5.179 21.973 1.00 46.78 445 LYS A C 1
ATOM 3490 O O . LYS A 1 445 ? 0.491 5.412 23.073 1.00 46.78 445 LYS A O 1
ATOM 3495 N N . ASP A 1 446 ? 1.495 3.986 21.665 1.00 49.34 446 ASP A N 1
ATOM 3496 C CA . ASP A 1 446 ? 1.083 2.795 22.437 1.00 49.34 446 ASP A CA 1
ATOM 3497 C C . ASP A 1 446 ? 2.149 1.833 23.022 1.00 49.34 446 ASP A C 1
ATOM 3499 O O . ASP A 1 446 ? 1.745 0.840 23.615 1.00 49.34 446 ASP A O 1
ATOM 3503 N N . ALA A 1 447 ? 3.482 2.041 22.966 1.00 62.06 447 ALA A N 1
ATOM 3504 C CA . ALA A 1 447 ? 4.380 0.985 23.518 1.00 62.06 447 ALA A CA 1
ATOM 3505 C C . ALA A 1 447 ? 5.843 1.321 23.890 1.00 62.06 447 ALA A C 1
ATOM 3507 O O . ALA A 1 447 ? 6.630 0.401 24.116 1.00 62.06 447 ALA A O 1
ATOM 3508 N N . GLY A 1 448 ? 6.288 2.586 23.897 1.00 80.50 448 GLY A N 1
ATOM 3509 C CA . GLY A 1 448 ? 7.724 2.875 24.093 1.00 80.50 448 GLY A CA 1
ATOM 3510 C C . GLY A 1 448 ? 8.618 2.261 22.998 1.00 80.50 448 GLY A C 1
ATOM 3511 O O . GLY A 1 448 ? 9.790 1.962 23.233 1.00 80.50 448 GLY A O 1
ATOM 3512 N N . LYS A 1 449 ? 8.044 2.045 21.807 1.00 90.31 449 LYS A N 1
ATOM 3513 C CA . LYS A 1 449 ? 8.685 1.484 20.616 1.00 90.31 449 LYS A CA 1
ATOM 3514 C C . LYS A 1 449 ? 9.120 2.609 19.688 1.00 90.31 449 LYS A C 1
ATOM 3516 O O . LYS A 1 449 ? 8.297 3.404 19.246 1.00 90.31 449 LYS A O 1
ATOM 3521 N N . PHE A 1 450 ? 10.404 2.658 19.340 1.00 91.75 450 PHE A N 1
ATOM 3522 C CA . PHE A 1 450 ? 10.944 3.694 18.458 1.00 91.75 450 PHE A CA 1
ATOM 3523 C C . PHE A 1 450 ? 11.684 3.079 17.278 1.00 91.75 450 PHE A C 1
ATOM 3525 O O . PHE A 1 450 ? 12.374 2.068 17.398 1.00 91.75 450 PHE A O 1
ATOM 3532 N N . ARG A 1 451 ? 11.549 3.707 16.109 1.00 93.81 451 ARG A N 1
ATOM 3533 C CA . ARG A 1 451 ? 12.191 3.259 14.868 1.00 93.81 451 ARG A CA 1
ATOM 3534 C C . ARG A 1 451 ? 12.893 4.446 14.230 1.00 93.81 451 ARG A C 1
ATOM 3536 O O . ARG A 1 451 ? 12.237 5.406 13.845 1.00 93.81 451 ARG A O 1
ATOM 3543 N N . PHE A 1 452 ? 14.206 4.360 14.087 1.00 96.25 452 PHE A N 1
ATOM 3544 C CA . PHE A 1 452 ? 15.034 5.353 13.413 1.00 96.25 452 PHE A CA 1
ATOM 3545 C C . PHE A 1 452 ? 15.609 4.770 12.124 1.00 96.25 452 PHE A C 1
ATOM 3547 O O . PHE A 1 452 ? 15.689 3.551 11.935 1.00 96.25 452 PHE A O 1
ATOM 3554 N N . VAL A 1 453 ? 16.010 5.662 11.228 1.00 96.50 453 VAL A N 1
ATOM 3555 C CA . VAL A 1 453 ? 16.772 5.335 10.025 1.00 96.50 453 VAL A CA 1
ATOM 3556 C C . VAL A 1 453 ? 18.011 6.219 9.980 1.00 96.50 453 VAL A C 1
ATOM 3558 O O . VAL A 1 453 ? 17.937 7.416 10.258 1.00 96.50 453 VAL A O 1
ATOM 3561 N N . ALA A 1 454 ? 19.152 5.624 9.648 1.00 97.81 454 ALA A N 1
ATOM 3562 C CA . ALA A 1 454 ? 20.422 6.309 9.483 1.00 97.81 454 ALA A CA 1
ATOM 3563 C C . ALA A 1 454 ? 20.924 6.128 8.049 1.00 97.81 454 ALA A C 1
ATOM 3565 O O . ALA A 1 454 ? 21.214 5.009 7.628 1.00 97.81 454 ALA A O 1
ATOM 3566 N N . TRP A 1 455 ? 21.036 7.226 7.304 1.00 97.56 455 TRP A N 1
ATOM 3567 C CA . TRP A 1 455 ? 21.498 7.231 5.913 1.00 97.56 455 TRP A CA 1
ATOM 3568 C C . TRP A 1 455 ? 22.971 7.611 5.837 1.00 97.56 455 TRP A C 1
ATOM 3570 O O . TRP A 1 455 ? 23.372 8.628 6.406 1.00 97.56 455 TRP A O 1
ATOM 3580 N N . TRP A 1 456 ? 23.771 6.821 5.119 1.00 98.00 456 TRP A N 1
ATOM 3581 C CA . TRP A 1 456 ? 25.173 7.148 4.881 1.00 98.00 456 TRP A CA 1
ATOM 3582 C C . TRP A 1 456 ? 25.314 8.317 3.900 1.00 98.00 456 TRP A C 1
ATOM 3584 O O . TRP A 1 456 ? 24.702 8.355 2.833 1.00 98.00 456 TRP A O 1
ATOM 3594 N N . ILE A 1 457 ? 26.169 9.263 4.268 1.00 98.00 457 ILE A N 1
ATOM 3595 C CA . ILE A 1 457 ? 26.518 10.465 3.525 1.00 98.00 457 ILE A CA 1
ATOM 3596 C C . ILE A 1 457 ? 27.986 10.353 3.121 1.00 98.00 457 ILE A C 1
ATOM 3598 O O . ILE A 1 457 ? 28.888 10.362 3.969 1.00 98.00 457 ILE A O 1
ATOM 3602 N N . HIS A 1 458 ? 28.211 10.268 1.811 1.00 97.94 458 HIS A N 1
ATOM 3603 C CA . HIS A 1 458 ? 29.541 10.197 1.214 1.00 97.94 458 HIS A CA 1
ATOM 3604 C C . HIS A 1 458 ? 30.419 11.388 1.666 1.00 97.94 458 HIS A C 1
ATOM 3606 O O . HIS A 1 458 ? 29.906 12.510 1.729 1.00 97.94 458 HIS A O 1
ATOM 3612 N N . PRO A 1 459 ? 31.734 11.202 1.928 1.00 97.94 459 PRO A N 1
ATOM 3613 C CA . PRO A 1 459 ? 32.648 12.262 2.376 1.00 97.94 459 PRO A CA 1
ATOM 3614 C C . PRO A 1 459 ? 32.559 13.580 1.595 1.00 97.94 459 PRO A C 1
ATOM 3616 O O . PRO A 1 459 ? 32.563 14.653 2.195 1.00 97.94 459 PRO A O 1
ATOM 3619 N N . GLY A 1 460 ? 32.396 13.501 0.271 1.00 97.44 460 GLY A N 1
ATOM 3620 C CA . GLY A 1 460 ? 32.236 14.668 -0.608 1.00 97.44 460 GLY A CA 1
ATOM 3621 C C . GLY A 1 460 ? 31.008 15.544 -0.314 1.00 97.44 460 GLY A C 1
ATOM 3622 O O . GLY A 1 460 ? 31.001 16.709 -0.686 1.00 97.44 460 GLY A O 1
ATOM 3623 N N . PHE A 1 461 ? 29.998 15.026 0.393 1.00 97.56 461 PHE A N 1
ATOM 3624 C CA . PHE A 1 461 ? 28.789 15.768 0.774 1.00 97.56 461 PHE A CA 1
ATOM 3625 C C . PHE A 1 461 ? 28.745 16.152 2.263 1.00 97.56 461 PHE A C 1
ATOM 3627 O O . PHE A 1 461 ? 27.821 16.843 2.695 1.00 97.56 461 PHE A O 1
ATOM 3634 N N . VAL A 1 462 ? 29.732 15.728 3.066 1.00 97.50 462 VAL A N 1
ATOM 3635 C CA . VAL A 1 462 ? 29.717 15.910 4.530 1.00 97.50 462 VAL A CA 1
ATOM 3636 C C . VAL A 1 462 ? 29.741 17.386 4.929 1.00 97.50 462 VAL A C 1
ATOM 3638 O O . VAL A 1 462 ? 29.038 17.774 5.860 1.00 97.50 462 VAL A O 1
ATOM 3641 N N . GLN A 1 463 ? 30.510 18.230 4.233 1.00 97.38 463 GLN A N 1
ATOM 3642 C CA . GLN A 1 463 ? 30.549 19.663 4.554 1.00 97.38 463 GLN A CA 1
ATOM 3643 C C . GLN A 1 463 ? 29.220 20.353 4.243 1.00 97.38 463 GLN A C 1
ATOM 3645 O O . GLN A 1 463 ? 28.753 21.162 5.041 1.00 97.38 463 GLN A O 1
ATOM 3650 N N . THR A 1 464 ? 28.577 19.982 3.134 1.00 96.69 464 THR A N 1
ATOM 3651 C CA . THR A 1 464 ? 27.279 20.529 2.728 1.00 96.69 464 THR A CA 1
ATOM 3652 C C . THR A 1 464 ? 26.197 20.211 3.755 1.00 96.69 464 THR A C 1
ATOM 3654 O O . THR A 1 464 ? 25.559 21.130 4.269 1.00 96.69 464 THR A O 1
ATOM 3657 N N . ILE A 1 465 ? 26.043 18.933 4.134 1.00 96.62 465 ILE A N 1
ATOM 3658 C CA . ILE A 1 465 ? 25.034 18.549 5.134 1.00 96.62 465 ILE A CA 1
ATOM 3659 C C . ILE A 1 465 ? 25.346 19.151 6.510 1.00 96.62 465 ILE A C 1
ATOM 3661 O O . ILE A 1 465 ? 24.433 19.563 7.217 1.00 96.62 465 ILE A O 1
ATOM 3665 N N . LYS A 1 466 ? 26.628 19.267 6.885 1.00 97.12 466 LYS A N 1
ATOM 3666 C CA . LYS A 1 466 ? 27.038 19.886 8.151 1.00 97.12 466 LYS A CA 1
ATOM 3667 C C . LYS A 1 466 ? 26.681 21.370 8.194 1.00 97.12 466 LYS A C 1
ATOM 3669 O O . LYS A 1 466 ? 26.146 21.826 9.200 1.00 97.12 466 LYS A O 1
ATOM 3674 N N . HIS A 1 467 ? 26.953 22.108 7.119 1.00 96.62 467 HIS A N 1
ATOM 3675 C CA . HIS A 1 467 ? 26.599 23.522 7.026 1.00 96.62 467 HIS A CA 1
ATOM 3676 C C . HIS A 1 467 ? 25.083 23.723 7.126 1.00 96.62 467 HIS A C 1
ATOM 3678 O O . HIS A 1 467 ? 24.621 24.553 7.908 1.00 96.62 467 HIS A O 1
ATOM 3684 N N . TRP A 1 468 ? 24.309 22.916 6.394 1.00 95.94 468 TRP A N 1
ATOM 3685 C CA . TRP A 1 468 ? 22.850 22.932 6.476 1.00 95.94 468 TRP A CA 1
ATOM 3686 C C . TRP A 1 468 ? 22.344 22.633 7.897 1.00 95.94 468 TRP A C 1
ATOM 3688 O O . TRP A 1 468 ? 21.530 23.384 8.433 1.00 95.94 468 TRP A O 1
ATOM 3698 N N . PHE A 1 469 ? 22.871 21.588 8.535 1.00 96.81 469 PHE A N 1
ATOM 3699 C CA . PHE A 1 469 ? 22.484 21.193 9.889 1.00 96.81 469 PHE A CA 1
ATOM 3700 C C . PHE A 1 469 ? 22.762 22.309 10.908 1.00 96.81 469 PHE A C 1
ATOM 3702 O O . PHE A 1 469 ? 21.880 22.694 11.671 1.00 96.81 469 PHE A O 1
ATOM 3709 N N . GLN A 1 470 ? 23.961 22.898 10.863 1.00 96.50 470 GLN A N 1
ATOM 3710 C CA . GLN A 1 470 ? 24.355 24.009 11.737 1.00 96.50 470 GLN A CA 1
ATOM 3711 C C . GLN A 1 470 ? 23.500 25.261 11.518 1.00 96.50 470 GLN A C 1
ATOM 3713 O O . GLN A 1 470 ? 23.181 25.969 12.476 1.00 96.50 470 GLN A O 1
ATOM 3718 N N . LYS A 1 471 ? 23.114 25.538 10.266 1.00 95.69 471 LYS A N 1
ATOM 3719 C CA . LYS A 1 471 ? 22.209 26.642 9.940 1.00 95.69 471 LYS A CA 1
ATOM 3720 C C . LYS A 1 471 ? 20.874 26.470 10.670 1.00 95.69 471 LYS A C 1
ATOM 3722 O O . LYS A 1 471 ? 20.465 27.399 11.363 1.00 95.69 471 LYS A O 1
ATOM 3727 N N . LEU A 1 472 ? 20.263 25.285 10.605 1.00 94.19 472 LEU A N 1
ATOM 3728 C CA . LEU A 1 472 ? 18.996 24.999 11.293 1.00 94.19 472 LEU A CA 1
ATOM 3729 C C . LEU A 1 472 ? 19.105 25.103 12.820 1.00 94.19 472 LEU A C 1
ATOM 3731 O O . LEU A 1 472 ? 18.257 25.737 13.446 1.00 94.19 472 LEU A O 1
ATOM 3735 N N . GLU A 1 473 ? 20.174 24.566 13.416 1.00 92.50 473 GLU A N 1
ATOM 3736 C CA . GLU A 1 473 ? 20.412 24.705 14.862 1.00 92.50 473 GLU A CA 1
ATOM 3737 C C . GLU A 1 473 ? 20.568 26.174 15.293 1.00 92.50 473 GLU A C 1
ATOM 3739 O O . GLU A 1 473 ? 20.234 26.543 16.421 1.00 92.50 473 GLU A O 1
ATOM 3744 N N . SER A 1 474 ? 21.105 27.027 14.413 1.00 93.31 474 SER A N 1
ATOM 3745 C CA . SER A 1 474 ? 21.270 28.457 14.687 1.00 93.31 474 SER A CA 1
ATOM 3746 C C . SER A 1 474 ? 19.970 29.251 14.522 1.00 93.31 474 SER A C 1
ATOM 3748 O O . SER A 1 474 ? 19.725 30.168 15.308 1.00 93.31 474 SER A O 1
ATOM 3750 N N . GLU A 1 475 ? 19.132 28.891 13.543 1.00 91.56 475 GLU A N 1
ATOM 3751 C CA . GLU A 1 475 ? 17.821 29.508 13.305 1.00 91.56 475 GLU A CA 1
ATOM 3752 C C . GLU A 1 475 ? 16.902 29.308 14.514 1.00 91.56 475 GLU A C 1
ATOM 3754 O O . GLU A 1 475 ? 16.344 30.279 15.022 1.00 91.56 475 GLU A O 1
ATOM 3759 N N . GLU A 1 476 ? 16.840 28.088 15.056 1.00 86.19 476 GLU A N 1
ATOM 3760 C CA . GLU A 1 476 ? 16.038 27.773 16.247 1.00 86.19 476 GLU A CA 1
ATOM 3761 C C . GLU A 1 476 ? 16.438 28.640 17.456 1.00 86.19 476 GLU A C 1
ATOM 3763 O O . GLU A 1 476 ? 15.579 29.197 18.145 1.00 86.19 476 GLU A O 1
ATOM 3768 N N . ARG A 1 477 ? 17.748 28.823 17.693 1.00 86.56 477 ARG A N 1
ATOM 3769 C CA . ARG A 1 477 ? 18.250 29.664 18.798 1.00 86.56 477 ARG A CA 1
ATOM 3770 C C . ARG A 1 477 ? 17.870 31.130 18.634 1.00 86.56 477 ARG A C 1
ATOM 3772 O O . ARG A 1 477 ? 17.608 31.790 19.637 1.00 86.56 477 ARG A O 1
ATOM 3779 N N . ARG A 1 478 ? 17.839 31.643 17.399 1.00 89.00 478 ARG A N 1
ATOM 3780 C CA . ARG A 1 478 ? 17.397 33.020 17.130 1.00 89.00 478 ARG A CA 1
ATOM 3781 C C . ARG A 1 478 ? 15.907 33.168 17.408 1.00 89.00 478 ARG A C 1
ATOM 3783 O O . ARG A 1 478 ? 15.534 34.075 18.142 1.00 89.00 478 ARG A O 1
ATOM 3790 N N . THR A 1 479 ? 15.083 32.245 16.916 1.00 85.19 479 THR A N 1
ATOM 3791 C CA . THR A 1 479 ? 13.629 32.285 17.132 1.00 85.19 479 THR A CA 1
ATOM 3792 C C . THR A 1 479 ? 13.265 32.166 18.616 1.00 85.19 479 THR A C 1
ATOM 3794 O O . THR A 1 479 ? 12.407 32.909 19.093 1.00 85.19 479 THR A O 1
ATOM 3797 N N . LEU A 1 480 ? 13.949 31.304 19.384 1.00 79.81 480 LEU A N 1
ATOM 3798 C CA . LEU A 1 480 ? 13.761 31.237 20.842 1.00 79.81 480 LEU A CA 1
ATOM 3799 C C . LEU A 1 480 ? 14.266 32.495 21.564 1.00 79.81 480 LEU A C 1
ATOM 3801 O O . LEU A 1 480 ? 13.598 32.982 22.476 1.00 79.81 480 LEU A O 1
ATOM 3805 N N . GLY A 1 481 ? 15.427 33.024 21.165 1.00 82.31 481 GLY A N 1
ATOM 3806 C CA . GLY A 1 481 ? 16.013 34.224 21.765 1.00 82.31 481 GLY A CA 1
ATOM 3807 C C . GLY A 1 481 ? 15.131 35.460 21.591 1.00 82.31 481 GLY A C 1
ATOM 3808 O O . GLY A 1 481 ? 14.886 36.175 22.561 1.00 82.31 481 GLY A O 1
ATOM 3809 N N . SER A 1 482 ? 14.578 35.663 20.392 1.00 84.44 482 SER A N 1
ATOM 3810 C CA . SER A 1 482 ? 13.645 36.761 20.112 1.00 84.44 482 SER A CA 1
ATOM 3811 C C . SER A 1 482 ? 12.344 36.640 20.909 1.00 84.44 482 SER A C 1
ATOM 3813 O O . SER A 1 482 ? 11.826 37.647 21.385 1.00 84.44 482 SER A O 1
ATOM 3815 N N . ARG A 1 483 ? 11.840 35.416 21.130 1.00 79.50 483 ARG A N 1
ATOM 3816 C CA . ARG A 1 483 ? 10.610 35.192 21.908 1.00 79.50 483 ARG A CA 1
ATOM 3817 C C . ARG A 1 483 ? 10.790 35.463 23.406 1.00 79.50 483 ARG A C 1
ATOM 3819 O O . ARG A 1 483 ? 9.849 35.904 24.052 1.00 79.50 483 ARG A O 1
ATOM 3826 N N . LEU A 1 484 ? 11.985 35.221 23.949 1.00 76.25 484 LEU A N 1
ATOM 3827 C CA . LEU A 1 484 ? 12.301 35.516 25.352 1.00 76.25 484 LEU A CA 1
ATOM 3828 C C . LEU A 1 484 ? 12.636 36.996 25.587 1.00 76.25 484 LEU A C 1
ATOM 3830 O O . LEU A 1 484 ? 12.324 37.513 26.654 1.00 76.25 484 LEU A O 1
ATOM 3834 N N . GLN A 1 485 ? 13.228 37.689 24.608 1.00 76.94 485 GLN A N 1
ATOM 3835 C CA . GLN A 1 485 ? 13.510 39.127 24.719 1.00 76.94 485 GLN A CA 1
ATOM 3836 C C . GLN A 1 485 ? 12.245 39.988 24.582 1.00 76.94 485 GLN A C 1
ATOM 3838 O O . GLN A 1 485 ? 12.112 40.971 25.302 1.00 76.94 485 GLN A O 1
ATOM 3843 N N . GLY A 1 486 ? 11.275 39.585 23.753 1.00 65.50 486 GLY A N 1
ATOM 3844 C CA . GLY A 1 486 ? 10.000 40.305 23.615 1.00 65.50 486 GLY A CA 1
ATOM 3845 C C . GLY A 1 486 ? 9.075 40.237 24.840 1.00 65.50 486 GLY A C 1
ATOM 3846 O O . GLY A 1 486 ? 8.143 41.023 24.932 1.00 65.50 486 GLY A O 1
ATOM 3847 N N . ALA A 1 487 ? 9.329 39.333 25.791 1.00 59.16 487 ALA A N 1
ATOM 3848 C CA . ALA A 1 487 ? 8.516 39.170 27.001 1.00 59.16 487 ALA A CA 1
ATOM 3849 C C . ALA A 1 487 ? 9.094 39.886 28.243 1.00 59.16 487 ALA A C 1
ATOM 3851 O O . ALA A 1 487 ? 8.523 39.772 29.325 1.00 59.16 487 ALA A O 1
ATOM 3852 N N . GLY A 1 488 ? 10.238 40.576 28.119 1.00 54.62 488 GLY A N 1
ATOM 3853 C CA . GLY A 1 488 ? 11.008 41.088 29.262 1.00 54.62 488 GLY A CA 1
ATOM 3854 C C . GLY A 1 488 ? 11.091 42.611 29.427 1.00 54.62 488 GLY A C 1
ATOM 3855 O O . GLY A 1 488 ? 11.710 43.049 30.393 1.00 54.62 488 GLY A O 1
ATOM 3856 N N . GLU A 1 489 ? 10.514 43.422 28.530 1.00 52.41 489 GLU A N 1
ATOM 3857 C CA . GLU A 1 489 ? 10.662 44.895 28.558 1.00 52.41 489 GLU A CA 1
ATOM 3858 C C . GLU A 1 489 ? 9.430 45.692 29.033 1.00 52.41 489 GLU A C 1
ATOM 3860 O O . GLU A 1 489 ? 9.477 46.919 29.066 1.00 52.41 489 GLU A O 1
ATOM 3865 N N . GLU A 1 490 ? 8.370 45.047 29.527 1.00 51.44 490 GLU A N 1
ATOM 3866 C CA . GLU A 1 490 ? 7.292 45.745 30.248 1.00 51.44 490 GLU A CA 1
ATOM 3867 C C . GLU A 1 490 ? 7.430 45.553 31.762 1.00 51.44 490 GLU A C 1
ATOM 3869 O O . GLU A 1 490 ? 6.865 44.637 32.357 1.00 51.44 490 GLU A O 1
ATOM 3874 N N . GLY A 1 491 ? 8.204 46.430 32.409 1.00 50.53 491 GLY A N 1
ATOM 3875 C CA . GLY A 1 491 ? 8.193 46.527 33.871 1.00 50.53 491 GLY A CA 1
ATOM 3876 C C . GLY A 1 491 ? 9.487 46.993 34.528 1.00 50.53 491 GLY A C 1
ATOM 3877 O O . GLY A 1 491 ? 10.011 46.296 35.394 1.00 50.53 491 GLY A O 1
ATOM 3878 N N . GLN A 1 492 ? 9.985 48.191 34.202 1.00 45.69 492 GLN A N 1
ATOM 3879 C CA . GLN A 1 492 ? 10.831 48.924 35.151 1.00 45.69 492 GLN A CA 1
ATOM 3880 C C . GLN A 1 492 ? 9.986 49.950 35.926 1.00 45.69 492 GLN A C 1
ATOM 3882 O O . GLN A 1 492 ? 9.434 50.866 35.314 1.00 45.69 492 GLN A O 1
ATOM 3887 N N . PRO A 1 493 ? 9.872 49.834 37.265 1.00 51.41 493 PRO A N 1
ATOM 3888 C CA . PRO A 1 493 ? 9.209 50.834 38.088 1.00 51.41 493 PRO A CA 1
ATOM 3889 C C . PRO A 1 493 ? 10.109 52.064 38.267 1.00 51.41 493 PRO A C 1
ATOM 3891 O O . PRO A 1 493 ? 11.325 51.960 38.427 1.00 51.41 493 PRO A O 1
ATOM 3894 N N . GLY A 1 494 ? 9.476 53.235 38.216 1.00 42.06 494 GLY A N 1
ATOM 3895 C CA . GLY A 1 494 ? 10.115 54.539 38.083 1.00 42.06 494 GLY A CA 1
ATOM 3896 C C . GLY A 1 494 ? 11.153 54.900 39.148 1.00 42.06 494 GLY A C 1
ATOM 3897 O O . GLY A 1 494 ? 10.967 54.688 40.346 1.00 42.06 494 GLY A O 1
ATOM 3898 N N . ALA A 1 495 ? 12.220 55.551 38.686 1.00 41.31 495 ALA A N 1
ATOM 3899 C CA . ALA A 1 495 ? 13.112 56.346 39.518 1.00 41.31 495 ALA A CA 1
ATOM 3900 C C . ALA A 1 495 ? 12.585 57.799 39.626 1.00 41.31 495 ALA A C 1
ATOM 3902 O O . ALA A 1 495 ? 12.077 58.337 38.638 1.00 41.31 495 ALA A O 1
ATOM 3903 N N . PRO A 1 496 ? 12.680 58.446 40.805 1.00 48.50 496 PRO A N 1
ATOM 3904 C CA . PRO A 1 496 ? 12.078 59.753 41.064 1.00 48.50 496 PRO A CA 1
ATOM 3905 C C . PRO A 1 496 ? 12.921 60.929 40.527 1.00 48.50 496 PRO A C 1
ATOM 3907 O O . PRO A 1 496 ? 14.126 60.787 40.306 1.00 48.50 496 PRO A O 1
ATOM 3910 N N . PRO A 1 497 ? 12.311 62.117 40.344 1.00 46.03 497 PRO A N 1
ATOM 3911 C CA . PRO A 1 497 ? 12.942 63.244 39.671 1.00 46.03 497 PRO A CA 1
ATOM 3912 C C . PRO A 1 497 ? 13.809 64.058 40.640 1.00 46.03 497 PRO A C 1
ATOM 3914 O O . PRO A 1 497 ? 13.328 64.531 41.669 1.00 46.03 497 PRO A O 1
ATOM 3917 N N . MET A 1 498 ? 15.073 64.302 40.285 1.00 37.53 498 MET A N 1
ATOM 3918 C CA . MET A 1 498 ? 15.895 65.330 40.934 1.00 37.53 498 MET A CA 1
ATOM 3919 C C . MET A 1 498 ? 16.385 66.368 39.920 1.00 37.53 498 MET A C 1
ATOM 3921 O O . MET A 1 498 ? 17.300 66.142 39.139 1.00 37.53 498 MET A O 1
ATOM 3925 N N . THR A 1 499 ? 15.713 67.519 39.971 1.00 33.81 499 THR A N 1
ATOM 3926 C CA . THR A 1 499 ? 16.278 68.878 40.039 1.00 33.81 499 THR A CA 1
ATOM 3927 C C . THR A 1 499 ? 17.592 69.168 39.299 1.00 33.81 499 THR A C 1
ATOM 3929 O O . THR A 1 499 ? 18.682 68.887 39.792 1.00 33.81 499 THR A O 1
ATOM 3932 N N . THR A 1 500 ? 17.489 69.934 38.212 1.00 37.66 500 THR A N 1
ATOM 3933 C CA . THR A 1 500 ? 18.501 70.930 37.809 1.00 37.66 500 THR A CA 1
ATOM 3934 C C . THR A 1 500 ? 18.657 72.000 38.900 1.00 37.66 500 THR A C 1
ATOM 3936 O O . THR A 1 500 ? 17.641 72.423 39.460 1.00 37.66 500 THR A O 1
ATOM 3939 N N . PRO A 1 501 ? 19.878 72.506 39.170 1.00 44.62 501 PRO A N 1
ATOM 3940 C CA . PRO A 1 501 ? 20.222 73.790 38.547 1.00 44.62 501 PRO A CA 1
ATOM 3941 C C . PRO A 1 501 ? 21.716 74.024 38.218 1.00 44.62 501 PRO A C 1
ATOM 3943 O O . PRO A 1 501 ? 22.618 73.550 38.892 1.00 44.62 501 PRO A O 1
ATOM 3946 N N . ALA A 1 502 ? 21.899 74.888 37.213 1.00 34.22 502 ALA A N 1
ATOM 3947 C CA . ALA A 1 502 ? 22.886 75.968 37.095 1.00 34.22 502 ALA A CA 1
ATOM 3948 C C . ALA A 1 502 ? 24.403 75.697 37.231 1.00 34.22 502 ALA A C 1
ATOM 3950 O O . ALA A 1 502 ? 24.921 75.433 38.307 1.00 34.22 502 ALA A O 1
ATOM 3951 N N . GLY A 1 503 ? 25.134 76.114 36.186 1.00 30.52 503 GLY A N 1
ATOM 3952 C CA . GLY A 1 503 ? 26.224 77.077 36.382 1.00 30.52 503 GLY A CA 1
ATOM 3953 C C . GLY A 1 503 ? 27.600 76.725 35.809 1.00 30.52 503 GLY A C 1
ATOM 3954 O O . GLY A 1 503 ? 28.284 75.863 36.329 1.00 30.52 503 GLY A O 1
ATOM 3955 N N . ARG A 1 504 ? 28.026 77.567 34.852 1.00 33.75 504 ARG A N 1
ATOM 3956 C CA . ARG A 1 504 ? 29.389 78.101 34.628 1.00 33.75 504 ARG A CA 1
ATOM 3957 C C . ARG A 1 504 ? 30.569 77.139 34.388 1.00 33.75 504 ARG A C 1
ATOM 3959 O O . ARG A 1 504 ? 30.987 76.417 35.275 1.00 33.75 504 ARG A O 1
ATOM 3966 N N . GLY A 1 505 ? 31.306 77.452 33.316 1.00 29.38 505 GLY A N 1
ATOM 3967 C CA . GLY A 1 505 ? 32.731 77.781 33.462 1.00 29.38 505 GLY A CA 1
ATOM 3968 C C . GLY A 1 505 ? 33.718 76.996 32.600 1.00 29.38 505 GLY A C 1
ATOM 3969 O O . GLY A 1 505 ? 34.066 75.879 32.935 1.00 29.38 505 GLY A O 1
ATOM 3970 N N . SER A 1 506 ? 34.201 77.666 31.547 1.00 33.72 506 SER A N 1
ATOM 3971 C CA . SER A 1 506 ? 35.608 77.790 31.115 1.00 33.72 506 SER A CA 1
ATOM 3972 C C . SER A 1 506 ? 36.571 76.590 31.153 1.00 33.72 506 SER A C 1
ATOM 3974 O O . SER A 1 506 ? 36.866 76.064 32.220 1.00 33.72 506 SER A O 1
ATOM 3976 N N . GLY A 1 507 ? 37.313 76.438 30.051 1.00 31.62 507 GLY A N 1
ATOM 3977 C CA . GLY A 1 507 ? 38.778 76.474 30.135 1.00 31.62 507 GLY A CA 1
ATOM 3978 C C . GLY A 1 507 ? 39.528 75.309 29.494 1.00 31.62 507 GLY A C 1
ATOM 3979 O O . GLY A 1 507 ? 39.475 74.188 29.981 1.00 31.62 507 GLY A O 1
ATOM 3980 N N . ASP A 1 508 ? 40.261 75.653 28.435 1.00 37.34 508 ASP A N 1
ATOM 3981 C CA . ASP A 1 508 ? 41.438 75.000 27.849 1.00 37.34 508 ASP A CA 1
ATOM 3982 C C . ASP A 1 508 ? 42.284 74.113 28.786 1.00 37.34 508 ASP A C 1
ATOM 3984 O O . ASP A 1 508 ? 42.535 74.486 29.929 1.00 37.34 508 ASP A O 1
ATOM 3988 N N . PHE A 1 509 ? 42.881 73.036 28.251 1.00 35.56 509 PHE A N 1
ATOM 3989 C CA . PHE A 1 509 ? 44.333 73.006 27.996 1.00 35.56 509 PHE A CA 1
ATOM 3990 C C . PHE A 1 509 ? 44.783 71.803 27.140 1.00 35.56 509 PHE A C 1
ATOM 3992 O O . PHE A 1 509 ? 44.243 70.703 27.178 1.00 35.56 509 PHE A O 1
ATOM 3999 N N . THR A 1 510 ? 45.814 72.099 26.358 1.00 37.00 510 THR A N 1
ATOM 4000 C CA . THR A 1 510 ? 46.525 71.382 25.293 1.00 37.00 510 THR A CA 1
ATOM 4001 C C . THR A 1 510 ? 47.508 70.292 25.739 1.00 37.00 510 THR A C 1
ATOM 4003 O O . THR A 1 510 ? 48.134 70.447 26.783 1.00 37.00 510 THR A O 1
ATOM 4006 N N . ALA A 1 511 ? 47.793 69.331 24.848 1.00 35.53 511 ALA A N 1
ATOM 4007 C CA . ALA A 1 511 ? 49.126 68.840 24.415 1.00 35.53 511 ALA A CA 1
ATOM 4008 C C . ALA A 1 511 ? 48.896 67.624 23.486 1.00 35.53 511 ALA A C 1
ATOM 4010 O O . ALA A 1 511 ? 47.974 66.861 23.729 1.00 35.53 511 ALA A O 1
ATOM 4011 N N . GLY A 1 512 ? 49.615 67.313 22.411 1.00 30.39 512 GLY A N 1
ATOM 4012 C CA . GLY A 1 512 ? 50.869 67.767 21.823 1.00 30.39 512 GLY A CA 1
ATOM 4013 C C . GLY A 1 512 ? 51.307 66.660 20.837 1.00 30.39 512 GLY A C 1
ATOM 4014 O O . GLY A 1 512 ? 51.256 65.482 21.167 1.00 30.39 512 GLY A O 1
ATOM 4015 N N . THR A 1 513 ? 51.646 67.065 19.616 1.00 37.47 513 THR A N 1
ATOM 4016 C CA . THR A 1 513 ? 52.228 66.361 18.443 1.00 37.47 513 THR A CA 1
ATOM 4017 C C . THR A 1 513 ? 53.540 65.586 18.751 1.00 37.47 513 THR A C 1
ATOM 4019 O O . THR A 1 513 ? 53.996 65.672 19.890 1.00 37.47 513 THR A O 1
ATOM 4022 N N . PRO A 1 514 ? 54.296 64.985 17.785 1.00 51.97 514 PRO A N 1
ATOM 4023 C CA . PRO A 1 514 ? 54.038 64.531 16.396 1.00 51.97 514 PRO A CA 1
ATOM 4024 C C . PRO A 1 514 ? 54.643 63.124 16.053 1.00 51.97 514 PRO A C 1
ATOM 4026 O O . PRO A 1 514 ? 55.264 62.477 16.890 1.00 51.97 514 PRO A O 1
ATOM 4029 N N . GLY A 1 515 ? 54.495 62.670 14.790 1.00 34.34 515 GLY A N 1
ATOM 4030 C CA . GLY A 1 515 ? 55.212 61.515 14.185 1.00 34.34 515 GLY A CA 1
ATOM 4031 C C . GLY A 1 515 ? 56.744 61.695 14.075 1.00 34.34 515 GLY A C 1
ATOM 4032 O O . GLY A 1 515 ? 57.241 62.720 14.548 1.00 34.34 515 GLY A O 1
ATOM 4033 N N . PRO A 1 516 ? 57.517 60.772 13.437 1.00 51.75 516 PRO A N 1
ATOM 4034 C CA . PRO A 1 516 ? 57.538 60.687 11.961 1.00 51.75 516 PRO A CA 1
ATOM 4035 C C . PRO A 1 516 ? 57.999 59.338 11.305 1.00 51.75 516 PRO A C 1
ATOM 4037 O O . PRO A 1 516 ? 58.517 58.440 11.955 1.00 51.75 516 PRO A O 1
ATOM 4040 N N . THR A 1 517 ? 57.805 59.258 9.977 1.00 38.47 517 THR A N 1
ATOM 4041 C CA . THR A 1 517 ? 58.639 58.678 8.880 1.00 38.47 517 THR A CA 1
ATOM 4042 C C . THR A 1 517 ? 59.529 57.430 9.065 1.00 38.47 517 THR A C 1
ATOM 4044 O O . THR A 1 517 ? 60.408 57.405 9.920 1.00 38.47 517 THR A O 1
ATOM 4047 N N . GLY A 1 518 ? 59.493 56.518 8.078 1.00 32.31 518 GLY A N 1
ATOM 4048 C CA . GLY A 1 518 ? 60.584 55.564 7.813 1.00 32.31 518 GLY A CA 1
ATOM 4049 C C . GLY A 1 518 ? 60.364 54.685 6.574 1.00 32.31 518 GLY A C 1
ATOM 4050 O O . GLY A 1 518 ? 59.408 53.929 6.506 1.00 32.31 518 GLY A O 1
ATOM 4051 N N . GLU A 1 519 ? 61.257 54.813 5.599 1.00 37.19 519 GLU A N 1
ATOM 4052 C CA . GLU A 1 519 ? 61.231 54.309 4.219 1.00 37.19 519 GLU A CA 1
ATOM 4053 C C . GLU A 1 519 ? 62.142 53.060 4.040 1.00 37.19 519 GLU A C 1
ATOM 4055 O O . GLU A 1 519 ? 63.064 52.871 4.829 1.00 37.19 519 GLU A O 1
ATOM 4060 N N . LYS A 1 520 ? 61.976 52.334 2.913 1.00 36.06 520 LYS A N 1
ATOM 4061 C CA . LYS A 1 520 ? 62.956 51.471 2.181 1.00 36.06 520 LYS A CA 1
ATOM 4062 C C . LYS A 1 520 ? 63.216 50.003 2.606 1.00 36.06 520 LYS A C 1
ATOM 4064 O O . LYS A 1 520 ? 64.003 49.721 3.496 1.00 36.06 520 LYS A O 1
ATOM 4069 N N . GLY A 1 521 ? 62.678 49.072 1.799 1.00 34.72 521 GLY A N 1
ATOM 4070 C CA . GLY A 1 521 ? 63.389 48.378 0.698 1.00 34.72 521 GLY A CA 1
ATOM 4071 C C . GLY A 1 521 ? 64.341 47.202 0.998 1.00 34.72 521 GLY A C 1
ATOM 4072 O O . GLY A 1 521 ? 65.353 47.398 1.661 1.00 34.72 521 GLY A O 1
ATOM 4073 N N . ARG A 1 522 ? 64.119 46.037 0.351 1.00 32.78 522 ARG A N 1
ATOM 4074 C CA . ARG A 1 522 ? 65.155 45.286 -0.405 1.00 32.78 522 ARG A CA 1
ATOM 4075 C C . ARG A 1 522 ? 64.618 44.059 -1.162 1.00 32.78 522 ARG A C 1
ATOM 4077 O O . ARG A 1 522 ? 63.851 43.269 -0.628 1.00 32.78 522 ARG A O 1
ATOM 4084 N N . GLU A 1 523 ? 65.098 43.932 -2.396 1.00 38.28 523 GLU A N 1
ATOM 4085 C CA . GLU A 1 523 ? 64.980 42.814 -3.339 1.00 38.28 523 GLU A CA 1
ATOM 4086 C C . GLU A 1 523 ? 65.899 41.627 -2.982 1.00 38.28 523 GLU A C 1
ATOM 4088 O O . GLU A 1 523 ? 66.911 41.815 -2.302 1.00 38.28 523 GLU A O 1
ATOM 4093 N N . GLY A 1 524 ? 65.634 40.452 -3.578 1.00 30.50 524 GLY A N 1
ATOM 4094 C CA . GLY A 1 524 ? 66.711 39.545 -4.000 1.00 30.50 524 GLY A CA 1
ATOM 4095 C C . GLY A 1 524 ? 66.380 38.049 -4.124 1.00 30.50 524 GLY A C 1
ATOM 4096 O O . GLY A 1 524 ? 66.403 37.366 -3.112 1.00 30.50 524 GLY A O 1
ATOM 4097 N N . ASN A 1 525 ? 66.259 37.582 -5.384 1.00 29.64 525 ASN A N 1
ATOM 4098 C CA . ASN A 1 525 ? 66.759 36.312 -5.971 1.00 29.64 525 ASN A CA 1
ATOM 4099 C C . ASN A 1 525 ? 66.338 34.948 -5.380 1.00 29.64 525 ASN A C 1
ATOM 4101 O O . ASN A 1 525 ? 66.108 34.805 -4.194 1.00 29.64 525 ASN A O 1
ATOM 4105 N N . ALA A 1 526 ? 66.376 33.816 -6.085 1.00 30.95 526 ALA A N 1
ATOM 4106 C CA . ALA A 1 526 ? 66.363 33.401 -7.491 1.00 30.95 526 ALA A CA 1
ATOM 4107 C C . ALA A 1 526 ? 66.308 31.851 -7.453 1.00 30.95 526 ALA A C 1
ATOM 4109 O O . ALA A 1 526 ? 66.806 31.237 -6.511 1.00 30.95 526 ALA A O 1
ATOM 4110 N N . ASN A 1 527 ? 65.710 31.243 -8.479 1.00 31.84 527 ASN A N 1
ATOM 4111 C CA . ASN A 1 527 ? 65.599 29.797 -8.732 1.00 31.84 527 ASN A CA 1
ATOM 4112 C C . ASN A 1 527 ? 66.910 28.995 -8.563 1.00 31.84 527 ASN A C 1
ATOM 4114 O O . ASN A 1 527 ? 67.999 29.515 -8.812 1.00 31.84 527 ASN A O 1
ATOM 4118 N N . PRO A 1 528 ? 66.792 27.674 -8.328 1.00 42.16 528 PRO A N 1
ATOM 4119 C CA . PRO A 1 528 ? 67.072 26.764 -9.442 1.00 42.16 528 PRO A CA 1
ATOM 4120 C C . PRO A 1 528 ? 65.990 25.688 -9.621 1.00 42.16 528 PRO A C 1
ATOM 4122 O O . PRO A 1 528 ? 65.471 25.125 -8.661 1.00 42.16 528 PRO A O 1
ATOM 4125 N N . GLY A 1 529 ? 65.666 25.404 -10.883 1.00 29.45 529 GLY A N 1
ATOM 4126 C CA . GLY A 1 529 ? 64.777 24.312 -11.267 1.00 29.45 529 GLY A CA 1
ATOM 4127 C C . GLY A 1 529 ? 65.460 22.946 -11.256 1.00 29.45 529 GLY A C 1
ATOM 4128 O O . GLY A 1 529 ? 66.683 22.869 -11.297 1.00 29.45 529 GLY A O 1
ATOM 4129 N N . ILE A 1 530 ? 64.636 21.895 -11.259 1.00 28.80 530 ILE A N 1
ATOM 4130 C CA . ILE A 1 530 ? 64.843 20.589 -11.904 1.00 28.80 530 ILE A CA 1
ATOM 4131 C C . ILE A 1 530 ? 63.455 19.945 -12.098 1.00 28.80 530 ILE A C 1
ATOM 4133 O O . ILE A 1 530 ? 62.527 20.172 -11.327 1.00 28.80 530 ILE A O 1
ATOM 4137 N N . LEU A 1 531 ? 63.343 19.223 -13.210 1.00 30.33 531 LEU A N 1
ATOM 4138 C CA . LEU A 1 531 ? 62.162 18.697 -13.889 1.00 30.33 531 LEU A CA 1
ATOM 4139 C C . LEU A 1 531 ? 61.375 17.597 -13.151 1.00 30.33 531 LEU A C 1
ATOM 4141 O O . LEU A 1 531 ? 61.969 16.693 -12.577 1.00 30.33 531 LEU A O 1
ATOM 4145 N N . ASN A 1 532 ? 60.052 17.670 -13.366 1.00 32.69 532 ASN A N 1
ATOM 4146 C CA . ASN A 1 532 ? 59.039 16.621 -13.570 1.00 32.69 532 ASN A CA 1
ATOM 4147 C C . ASN A 1 532 ? 58.979 15.421 -12.612 1.00 32.69 532 ASN A C 1
ATOM 4149 O O . ASN A 1 532 ? 59.875 14.585 -12.595 1.00 32.69 532 ASN A O 1
ATOM 4153 N N . VAL A 1 533 ? 57.814 15.237 -11.981 1.00 34.25 533 VAL A N 1
ATOM 4154 C CA . VAL A 1 533 ? 56.753 14.283 -12.381 1.00 34.25 533 VAL A CA 1
ATOM 4155 C C . VAL A 1 533 ? 55.562 14.451 -11.397 1.00 34.25 533 VAL A C 1
ATOM 4157 O O . VAL A 1 533 ? 55.776 14.674 -10.212 1.00 34.25 533 VAL A O 1
ATOM 4160 N N . ASP A 1 534 ? 54.335 14.370 -11.930 1.00 30.53 534 ASP A N 1
ATOM 4161 C CA . ASP A 1 534 ? 53.014 14.225 -11.273 1.00 30.53 534 ASP A CA 1
ATOM 4162 C C . ASP A 1 534 ? 52.191 15.440 -10.779 1.00 30.53 534 ASP A C 1
ATOM 4164 O O . ASP A 1 534 ? 52.575 16.207 -9.903 1.00 30.53 534 ASP A O 1
ATOM 4168 N N . GLY A 1 535 ? 50.946 15.492 -11.288 1.00 32.38 535 GLY A N 1
ATOM 4169 C CA . GLY A 1 535 ? 49.748 15.641 -10.451 1.00 32.38 535 GLY A CA 1
ATOM 4170 C C . GLY A 1 535 ? 49.231 17.050 -10.158 1.00 32.38 535 GLY A C 1
ATOM 4171 O O . GLY A 1 535 ? 49.248 17.473 -9.009 1.00 32.38 535 GLY A O 1
ATOM 4172 N N . ASN A 1 536 ? 48.659 17.735 -11.154 1.00 28.48 536 ASN A N 1
ATOM 4173 C CA . ASN A 1 536 ? 47.892 18.969 -10.941 1.00 28.48 536 ASN A CA 1
ATOM 4174 C C . ASN A 1 536 ? 46.399 18.749 -11.237 1.00 28.48 536 ASN A C 1
ATOM 4176 O O . ASN A 1 536 ? 45.992 18.762 -12.393 1.00 28.48 536 ASN A O 1
ATOM 4180 N N . PHE A 1 537 ? 45.589 18.600 -10.187 1.00 32.72 537 PHE A N 1
ATOM 4181 C CA . PHE A 1 537 ? 44.181 19.017 -10.163 1.00 32.72 537 PHE A CA 1
ATOM 4182 C C . PHE A 1 537 ? 43.784 19.322 -8.717 1.00 32.72 537 PHE A C 1
ATOM 4184 O O . PHE A 1 537 ? 43.150 18.513 -8.058 1.00 32.72 537 PHE A O 1
ATOM 4191 N N . LEU A 1 538 ? 44.190 20.486 -8.211 1.00 37.53 538 LEU A N 1
ATOM 4192 C CA . LEU A 1 538 ? 43.541 21.179 -7.094 1.00 37.53 538 LEU A CA 1
ATOM 4193 C C . LEU A 1 538 ? 44.006 22.638 -7.131 1.00 37.53 538 LEU A C 1
ATOM 4195 O O . LEU A 1 538 ? 45.145 22.926 -6.780 1.00 37.53 538 LEU A O 1
ATOM 4199 N N . ASN A 1 539 ? 43.142 23.518 -7.642 1.00 33.66 539 ASN A N 1
ATOM 4200 C CA . ASN A 1 539 ? 42.933 24.909 -7.218 1.00 33.66 539 ASN A CA 1
ATOM 4201 C C . ASN A 1 539 ? 42.069 25.619 -8.270 1.00 33.66 539 ASN A C 1
ATOM 4203 O O . ASN A 1 539 ? 42.576 26.111 -9.274 1.00 33.66 539 ASN A O 1
ATOM 4207 N N . ALA A 1 540 ? 40.763 25.690 -8.015 1.00 29.45 540 ALA A N 1
ATOM 4208 C CA . ALA A 1 540 ? 39.914 26.746 -8.555 1.00 29.45 540 ALA A CA 1
ATOM 4209 C C . ALA A 1 540 ? 39.381 27.571 -7.366 1.00 29.45 540 ALA A C 1
ATOM 4211 O O . ALA A 1 540 ? 39.090 26.974 -6.323 1.00 29.45 540 ALA A O 1
ATOM 4212 N N . PRO A 1 541 ? 39.313 28.911 -7.465 1.00 37.69 541 PRO A N 1
ATOM 4213 C CA . PRO A 1 541 ? 38.976 29.780 -6.345 1.00 37.69 541 PRO A CA 1
ATOM 4214 C C . PRO A 1 541 ? 37.467 29.780 -6.082 1.00 37.69 541 PRO A C 1
ATOM 4216 O O . PRO A 1 541 ? 36.661 29.656 -7.000 1.00 37.69 541 PRO A O 1
ATOM 4219 N N . TYR A 1 542 ? 37.104 29.938 -4.811 1.00 36.91 542 TYR A N 1
ATOM 4220 C CA . TYR A 1 542 ? 35.742 30.222 -4.375 1.00 36.91 542 TYR A CA 1
ATOM 4221 C C . TYR A 1 542 ? 35.355 31.644 -4.792 1.00 36.91 542 TYR A C 1
ATOM 4223 O O . TYR A 1 542 ? 35.911 32.599 -4.250 1.00 36.91 542 TYR A O 1
ATOM 4231 N N . ASP A 1 543 ? 34.384 31.760 -5.696 1.00 34.19 543 ASP A N 1
ATOM 4232 C CA . ASP A 1 543 ? 33.661 33.003 -5.949 1.00 34.19 543 ASP A CA 1
ATOM 4233 C C . ASP A 1 543 ? 32.321 33.036 -5.187 1.00 34.19 543 ASP A C 1
ATOM 4235 O O . ASP A 1 543 ? 31.644 32.028 -4.973 1.00 34.19 543 ASP A O 1
ATOM 4239 N N . ASP A 1 544 ? 32.024 34.255 -4.752 1.00 35.62 544 ASP A N 1
ATOM 4240 C CA . ASP A 1 544 ? 30.873 34.841 -4.063 1.00 35.62 544 ASP A CA 1
ATOM 4241 C C . ASP A 1 544 ? 29.479 34.196 -4.322 1.00 35.62 544 ASP A C 1
ATOM 4243 O O . ASP A 1 544 ? 29.046 34.098 -5.472 1.00 35.62 544 ASP A O 1
ATOM 4247 N N . PRO A 1 545 ? 28.704 33.813 -3.278 1.00 39.72 545 PRO A N 1
ATOM 4248 C CA . PRO A 1 545 ? 27.380 33.203 -3.433 1.00 39.72 545 PRO A CA 1
ATOM 4249 C C . PRO A 1 545 ? 26.226 34.203 -3.661 1.00 39.72 545 PRO A C 1
ATOM 4251 O O . PRO A 1 545 ? 25.061 33.814 -3.572 1.00 39.72 545 PRO A O 1
ATOM 4254 N N . SER A 1 546 ? 26.486 35.479 -3.957 1.00 34.59 546 SER A N 1
ATOM 4255 C CA . SER A 1 546 ? 25.416 36.477 -4.144 1.00 34.59 546 SER A CA 1
ATOM 4256 C C . SER A 1 546 ? 24.756 36.503 -5.539 1.00 34.59 546 SER A C 1
ATOM 4258 O O . SER A 1 546 ? 23.834 37.290 -5.759 1.00 34.59 546 SER A O 1
ATOM 4260 N N . ALA A 1 547 ? 25.130 35.610 -6.467 1.00 36.81 547 ALA A N 1
ATOM 4261 C CA . ALA A 1 547 ? 24.586 35.586 -7.832 1.00 36.81 547 ALA A CA 1
ATOM 4262 C C . ALA A 1 547 ? 24.191 34.179 -8.337 1.00 36.81 547 ALA A C 1
ATOM 4264 O O . ALA A 1 547 ? 24.765 33.663 -9.289 1.00 36.81 547 ALA A O 1
ATOM 4265 N N . GLN A 1 548 ? 23.157 33.567 -7.749 1.00 36.16 548 GLN A N 1
ATOM 4266 C CA . GLN A 1 548 ? 22.415 32.463 -8.383 1.00 36.16 548 GLN A CA 1
ATOM 4267 C C . GLN A 1 548 ? 20.899 32.680 -8.246 1.00 36.16 548 GLN A C 1
ATOM 4269 O O . GLN A 1 548 ? 20.228 32.070 -7.421 1.00 36.16 548 GLN A O 1
ATOM 4274 N N . LYS A 1 549 ? 20.345 33.561 -9.087 1.00 37.22 549 LYS A N 1
ATOM 4275 C CA . LYS A 1 549 ? 18.918 33.551 -9.446 1.00 37.22 549 LYS A CA 1
ATOM 4276 C C . LYS A 1 549 ? 18.776 32.748 -10.740 1.00 37.22 549 LYS A C 1
ATOM 4278 O O . LYS A 1 549 ? 18.937 33.305 -11.820 1.00 37.22 549 LYS A O 1
ATOM 4283 N N . GLY A 1 550 ? 18.566 31.439 -10.625 1.00 34.44 550 GLY A N 1
ATOM 4284 C CA . GLY A 1 550 ? 18.371 30.567 -11.791 1.00 34.44 550 GLY A CA 1
ATOM 4285 C C . GLY A 1 550 ? 18.349 29.060 -11.518 1.00 34.44 550 GLY A C 1
ATOM 4286 O O . GLY A 1 550 ? 18.628 28.297 -12.430 1.00 34.44 550 GLY A O 1
ATOM 4287 N N . GLY A 1 551 ? 18.073 28.615 -10.285 1.00 35.53 551 GLY A N 1
ATOM 4288 C CA . GLY A 1 551 ? 18.223 27.207 -9.884 1.00 35.53 551 GLY A CA 1
ATOM 4289 C C . GLY A 1 551 ? 16.989 26.545 -9.263 1.00 35.53 551 GLY A C 1
ATOM 4290 O O . GLY A 1 551 ? 17.157 25.570 -8.540 1.00 35.53 551 GLY A O 1
ATOM 4291 N N . GLU A 1 552 ? 15.775 27.057 -9.484 1.00 40.91 552 GLU A N 1
ATOM 4292 C CA . GLU A 1 552 ? 14.557 26.512 -8.846 1.00 40.91 552 GLU A CA 1
ATOM 4293 C C . GLU A 1 552 ? 13.882 25.359 -9.620 1.00 40.91 552 GLU A C 1
ATOM 4295 O O . GLU A 1 552 ? 12.991 24.708 -9.083 1.00 40.91 552 GLU A O 1
ATOM 4300 N N . GLU A 1 553 ? 14.320 25.018 -10.837 1.00 39.75 553 GLU A N 1
ATOM 4301 C CA . GLU A 1 553 ? 13.559 24.109 -11.720 1.00 39.75 553 GLU A CA 1
ATOM 4302 C C . GLU A 1 553 ? 13.745 22.591 -11.499 1.00 39.75 553 GLU A C 1
ATOM 4304 O O . GLU A 1 553 ? 13.082 21.799 -12.162 1.00 39.75 553 GLU A O 1
ATOM 4309 N N . PHE A 1 554 ? 14.579 22.133 -10.555 1.00 42.88 554 PHE A N 1
ATOM 4310 C CA . PHE A 1 554 ? 14.846 20.688 -10.372 1.00 42.88 554 PHE A CA 1
ATOM 4311 C C . PHE A 1 554 ? 14.797 20.204 -8.915 1.00 42.88 554 PHE A C 1
ATOM 4313 O O . PHE A 1 554 ? 15.592 19.361 -8.489 1.00 42.88 554 PHE A O 1
ATOM 4320 N N . MET A 1 555 ? 13.857 20.714 -8.116 1.00 45.09 555 MET A N 1
ATOM 4321 C CA . MET A 1 555 ? 13.641 20.219 -6.754 1.00 45.09 555 MET A CA 1
ATOM 4322 C C . MET A 1 555 ? 12.443 19.269 -6.678 1.00 45.09 555 MET A C 1
ATOM 4324 O O . MET A 1 555 ? 11.294 19.662 -6.844 1.00 45.09 555 MET A O 1
ATOM 4328 N N . GLY A 1 556 ? 12.728 17.995 -6.402 1.00 42.09 556 GLY A N 1
ATOM 4329 C CA . GLY A 1 556 ? 11.710 16.998 -6.090 1.00 42.09 556 GLY A CA 1
ATOM 4330 C C . GLY A 1 556 ? 10.886 17.379 -4.859 1.00 42.09 556 GLY A C 1
ATOM 4331 O O . GLY A 1 556 ? 11.437 17.826 -3.851 1.00 42.09 556 GLY A O 1
ATOM 4332 N N . SER A 1 557 ? 9.567 17.197 -4.929 1.00 38.09 557 SER A N 1
ATOM 4333 C CA . SER A 1 557 ? 8.645 17.430 -3.811 1.00 38.09 557 SER A CA 1
ATOM 4334 C C . SER A 1 557 ? 8.938 16.496 -2.623 1.00 38.09 557 SER A C 1
ATOM 4336 O O . SER A 1 557 ? 9.474 15.406 -2.819 1.00 38.09 557 SER A O 1
ATOM 4338 N N . PRO A 1 558 ? 8.554 16.831 -1.379 1.00 40.56 558 PRO A N 1
ATOM 4339 C CA . PRO A 1 558 ? 8.600 15.881 -0.266 1.00 40.56 558 PRO A CA 1
ATOM 4340 C C . PRO A 1 558 ? 7.902 14.557 -0.629 1.00 40.56 558 PRO A C 1
ATOM 4342 O O . PRO A 1 558 ? 6.752 14.557 -1.062 1.00 40.56 558 PRO A O 1
ATOM 4345 N N . GLY A 1 559 ? 8.612 13.432 -0.488 1.00 53.03 559 GLY A N 1
ATOM 4346 C CA . GLY A 1 559 ? 8.154 12.123 -0.976 1.00 53.03 559 GLY A CA 1
ATOM 4347 C C . GLY A 1 559 ? 8.539 11.805 -2.427 1.00 53.03 559 GLY A C 1
ATOM 4348 O O . GLY A 1 559 ? 8.100 10.789 -2.961 1.00 53.03 559 GLY A O 1
ATOM 4349 N N . ASP A 1 560 ? 9.365 12.632 -3.071 1.00 64.81 560 ASP A N 1
ATOM 4350 C CA . ASP A 1 560 ? 9.941 12.329 -4.379 1.00 64.81 560 ASP A CA 1
ATOM 4351 C C . ASP A 1 560 ? 10.982 11.207 -4.252 1.00 64.81 560 ASP A C 1
ATOM 4353 O O . ASP A 1 560 ? 12.138 11.413 -3.877 1.00 64.81 560 ASP A O 1
ATOM 4357 N N . PHE A 1 561 ? 10.541 9.990 -4.566 1.00 71.62 561 PHE A N 1
ATOM 4358 C CA . PHE A 1 561 ? 11.373 8.789 -4.603 1.00 71.62 561 PHE A CA 1
ATOM 4359 C C . PHE A 1 561 ? 12.075 8.584 -5.950 1.00 71.62 561 PHE A C 1
ATOM 4361 O O . PHE A 1 561 ? 12.537 7.475 -6.218 1.00 71.62 561 PHE A O 1
ATOM 4368 N N . ARG A 1 562 ? 12.144 9.602 -6.817 1.00 79.38 562 ARG A N 1
ATOM 4369 C CA . ARG A 1 562 ? 12.899 9.532 -8.072 1.00 79.38 562 ARG A CA 1
ATOM 4370 C C . ARG A 1 562 ? 14.405 9.624 -7.820 1.00 79.38 562 ARG A C 1
ATOM 4372 O O . ARG A 1 562 ? 14.899 9.822 -6.708 1.00 79.38 562 ARG A O 1
ATOM 4379 N N . PHE A 1 563 ? 15.145 9.425 -8.893 1.00 81.75 563 PHE A N 1
ATOM 4380 C CA . PHE A 1 563 ? 16.575 9.659 -8.943 1.00 81.75 563 PHE A CA 1
ATOM 4381 C C . PHE A 1 563 ? 16.884 11.160 -8.948 1.00 81.75 563 PHE A C 1
ATOM 4383 O O . PHE A 1 563 ? 16.133 11.935 -9.540 1.00 81.75 563 PHE A O 1
ATOM 4390 N N . SER A 1 564 ? 17.982 11.559 -8.297 1.00 89.94 564 SER A N 1
ATOM 4391 C CA . SER A 1 564 ? 18.522 12.911 -8.484 1.00 89.94 564 SER A CA 1
ATOM 4392 C C . SER A 1 564 ? 19.282 13.015 -9.805 1.00 89.94 564 SER A C 1
ATOM 4394 O O . SER A 1 564 ? 19.549 12.014 -10.468 1.00 89.94 564 SER A O 1
ATOM 4396 N N . ASP A 1 565 ? 19.668 14.231 -10.162 1.00 90.69 565 ASP A N 1
ATOM 4397 C CA . ASP A 1 565 ? 20.595 14.534 -11.251 1.00 90.69 565 ASP A CA 1
ATOM 4398 C C . ASP A 1 565 ? 22.073 14.336 -10.859 1.00 90.69 565 ASP A C 1
ATOM 4400 O O . ASP A 1 565 ? 22.966 14.442 -11.699 1.00 90.69 565 ASP A O 1
ATOM 4404 N N . VAL A 1 566 ? 22.356 14.039 -9.585 1.00 94.94 566 VAL A N 1
ATOM 4405 C CA . VAL A 1 566 ? 23.720 13.975 -9.052 1.00 94.94 566 VAL A CA 1
ATOM 4406 C C . VAL A 1 566 ? 24.298 12.569 -9.234 1.00 94.94 566 VAL A C 1
ATOM 4408 O O . VAL A 1 566 ? 23.808 11.632 -8.598 1.00 94.94 566 VAL A O 1
ATOM 4411 N N . PRO A 1 567 ? 25.364 12.377 -10.031 1.00 96.25 567 PRO A N 1
ATOM 4412 C CA . PRO A 1 567 ? 26.011 11.074 -10.156 1.00 96.25 567 PRO A CA 1
ATOM 4413 C C . PRO A 1 567 ? 26.642 10.643 -8.824 1.00 96.25 567 PRO A C 1
ATOM 4415 O O . PRO A 1 567 ? 27.092 11.474 -8.030 1.00 96.25 567 PRO A O 1
ATOM 4418 N N . LYS A 1 568 ? 26.688 9.330 -8.561 1.00 96.31 568 LYS A N 1
ATOM 4419 C CA . LYS A 1 568 ? 27.363 8.799 -7.369 1.00 96.31 568 LYS A CA 1
ATOM 4420 C C . LYS A 1 568 ? 28.879 9.020 -7.483 1.00 96.31 568 LYS A C 1
ATOM 4422 O O . LYS A 1 568 ? 29.460 8.615 -8.488 1.00 96.31 568 LYS A O 1
ATOM 4427 N N . PRO A 1 569 ? 29.530 9.632 -6.476 1.00 96.12 569 PRO A N 1
ATOM 4428 C CA . PRO A 1 569 ? 30.988 9.734 -6.434 1.00 96.12 569 PRO A CA 1
ATOM 4429 C C . PRO A 1 569 ? 31.683 8.365 -6.411 1.00 96.12 569 PRO A C 1
ATOM 4431 O O . PRO A 1 569 ? 31.079 7.350 -6.062 1.00 96.12 569 PRO A O 1
ATOM 4434 N N . GLU A 1 570 ? 32.982 8.337 -6.711 1.00 93.81 570 GLU A N 1
ATOM 4435 C CA . GLU A 1 570 ? 33.794 7.131 -6.523 1.00 93.81 570 GLU A CA 1
ATOM 4436 C C . GLU A 1 570 ? 33.751 6.642 -5.068 1.00 93.81 570 GLU A C 1
ATOM 4438 O O . GLU A 1 570 ? 33.671 7.432 -4.132 1.00 93.81 570 GLU A O 1
ATOM 4443 N N . ASN A 1 571 ? 33.843 5.324 -4.870 1.00 93.88 571 ASN A N 1
ATOM 4444 C CA . ASN A 1 571 ? 33.781 4.678 -3.550 1.00 93.88 571 ASN A CA 1
ATOM 4445 C C . ASN A 1 571 ? 32.451 4.872 -2.797 1.00 93.88 571 ASN A C 1
ATOM 4447 O O . ASN A 1 571 ? 32.396 4.719 -1.575 1.00 93.88 571 ASN A O 1
ATOM 4451 N N . TYR A 1 572 ? 31.360 5.162 -3.509 1.00 97.12 572 TYR A N 1
ATOM 4452 C CA . TYR A 1 572 ? 30.026 5.177 -2.918 1.00 97.12 572 TYR A CA 1
ATOM 4453 C C . TYR A 1 572 ? 29.640 3.797 -2.353 1.00 97.12 572 TYR A C 1
ATOM 4455 O O . TYR A 1 572 ? 29.800 2.769 -3.015 1.00 97.12 572 TYR A O 1
ATOM 4463 N N . LEU A 1 573 ? 29.120 3.774 -1.124 1.00 97.25 573 LEU A N 1
ATOM 4464 C CA . LEU A 1 573 ? 28.613 2.583 -0.450 1.00 97.25 573 LEU A CA 1
ATOM 4465 C C . LEU A 1 573 ? 27.107 2.456 -0.704 1.00 97.25 573 LEU A C 1
ATOM 4467 O O . LEU A 1 573 ? 26.313 3.289 -0.261 1.00 97.25 573 LEU A O 1
ATOM 4471 N N . HIS A 1 574 ? 26.707 1.403 -1.410 1.00 95.75 574 HIS A N 1
ATOM 4472 C CA . HIS A 1 574 ? 25.321 1.142 -1.807 1.00 95.75 574 HIS A CA 1
ATOM 4473 C C . HIS A 1 574 ? 24.614 0.232 -0.809 1.00 95.75 574 HIS A C 1
ATOM 4475 O O . HIS A 1 574 ? 23.435 0.416 -0.523 1.00 95.75 574 HIS A O 1
ATOM 4481 N N . THR A 1 575 ? 25.332 -0.766 -0.294 1.00 94.56 575 THR A N 1
ATOM 4482 C CA . THR A 1 575 ? 24.811 -1.786 0.628 1.00 94.56 575 THR A CA 1
ATOM 4483 C C . THR A 1 575 ? 25.893 -2.203 1.623 1.00 94.56 575 THR A C 1
ATOM 4485 O O . THR A 1 575 ? 27.069 -1.888 1.432 1.00 94.56 575 THR A O 1
ATOM 4488 N N . TYR A 1 576 ? 25.533 -2.966 2.659 1.00 94.69 576 TYR A N 1
ATOM 4489 C CA . TYR A 1 576 ? 26.515 -3.489 3.618 1.00 94.69 576 TYR A CA 1
ATOM 4490 C C . TYR A 1 576 ? 27.549 -4.434 2.978 1.00 94.69 576 TYR A C 1
ATOM 4492 O O . TYR A 1 576 ? 28.621 -4.639 3.538 1.00 94.69 576 TYR A O 1
ATOM 4500 N N . ARG A 1 577 ? 27.273 -4.978 1.785 1.00 93.31 577 ARG A N 1
ATOM 4501 C CA . ARG A 1 577 ? 28.221 -5.823 1.040 1.00 93.31 577 ARG A CA 1
ATOM 4502 C C . ARG A 1 577 ? 29.360 -5.054 0.388 1.00 93.31 577 ARG A C 1
ATOM 4504 O O . ARG A 1 577 ? 30.347 -5.651 -0.022 1.00 93.31 577 ARG A O 1
ATOM 4511 N N . ASP A 1 578 ? 29.251 -3.733 0.334 1.00 95.75 578 ASP A N 1
ATOM 4512 C CA . ASP A 1 578 ? 30.344 -2.871 -0.106 1.00 95.75 578 ASP A CA 1
ATOM 4513 C C . ASP A 1 578 ? 31.373 -2.634 1.011 1.00 95.75 578 ASP A C 1
ATOM 4515 O O . ASP A 1 578 ? 32.364 -1.930 0.807 1.00 95.75 578 ASP A O 1
ATOM 4519 N N . LEU A 1 579 ? 31.162 -3.219 2.195 1.00 96.38 579 LEU A N 1
ATOM 4520 C CA . LEU A 1 579 ? 32.048 -3.073 3.335 1.00 96.38 579 LEU A CA 1
ATOM 4521 C C . LEU A 1 579 ? 33.115 -4.172 3.345 1.00 96.38 579 LEU A C 1
ATOM 4523 O O . LEU A 1 579 ? 32.812 -5.310 3.672 1.00 96.38 579 LEU A O 1
ATOM 4527 N N . TYR A 1 580 ? 34.365 -3.828 3.018 1.00 95.25 580 TYR A N 1
ATOM 4528 C CA . TYR A 1 580 ? 35.472 -4.799 3.045 1.00 95.25 580 TYR A CA 1
ATOM 4529 C C . TYR A 1 580 ? 36.830 -4.272 3.558 1.00 95.25 580 TYR A C 1
ATOM 4531 O O . TYR A 1 580 ? 37.833 -4.987 3.578 1.00 95.25 580 TYR A O 1
ATOM 4539 N N . THR A 1 581 ? 36.910 -3.006 3.981 1.00 95.50 581 THR A N 1
ATOM 4540 C CA . THR A 1 581 ? 38.165 -2.382 4.428 1.00 95.50 581 THR A CA 1
ATOM 4541 C C . THR A 1 581 ? 38.259 -2.326 5.955 1.00 95.50 581 THR A C 1
ATOM 4543 O O . THR A 1 581 ? 37.258 -2.397 6.669 1.00 95.50 581 THR A O 1
ATOM 4546 N N . LYS A 1 582 ? 39.476 -2.134 6.483 1.00 95.75 582 LYS A N 1
ATOM 4547 C CA . LYS A 1 582 ? 39.687 -1.888 7.922 1.00 95.75 582 LYS A CA 1
ATOM 4548 C C . LYS A 1 582 ? 38.950 -0.628 8.392 1.00 95.75 582 LYS A C 1
ATOM 4550 O O . LYS A 1 582 ? 38.407 -0.605 9.494 1.00 95.75 582 LYS A O 1
ATOM 4555 N N . ASP A 1 583 ? 38.902 0.392 7.543 1.00 97.00 583 ASP A N 1
ATOM 4556 C CA . ASP A 1 583 ? 38.232 1.651 7.851 1.00 97.00 583 ASP A CA 1
ATOM 4557 C C . ASP A 1 583 ? 36.707 1.484 7.917 1.00 97.00 583 ASP A C 1
ATOM 4559 O O . ASP A 1 583 ? 36.059 2.185 8.694 1.00 97.00 583 ASP A O 1
ATOM 4563 N N . HIS A 1 584 ? 36.129 0.508 7.205 1.00 97.00 584 HIS A N 1
ATOM 4564 C CA . HIS A 1 584 ? 34.708 0.170 7.332 1.00 97.00 584 HIS A CA 1
ATOM 4565 C C . HIS A 1 584 ? 34.369 -0.462 8.689 1.00 97.00 584 HIS A C 1
ATOM 4567 O O . HIS A 1 584 ? 33.322 -0.157 9.254 1.00 97.00 584 HIS A O 1
ATOM 4573 N N . VAL A 1 585 ? 35.260 -1.274 9.265 1.00 96.94 585 VAL A N 1
ATOM 4574 C CA . VAL A 1 585 ? 35.073 -1.806 10.630 1.00 96.94 585 VAL A CA 1
ATOM 4575 C C . VAL A 1 585 ? 35.099 -0.671 11.657 1.00 96.94 585 VAL A C 1
ATOM 4577 O O . VAL A 1 585 ? 34.250 -0.615 12.545 1.00 96.94 585 VAL A O 1
ATOM 4580 N N . ILE A 1 586 ? 36.038 0.270 11.507 1.00 97.62 586 ILE A N 1
ATOM 4581 C CA . ILE A 1 586 ? 36.122 1.465 12.361 1.00 97.62 586 ILE A CA 1
ATOM 4582 C C . ILE A 1 586 ? 34.870 2.337 12.188 1.00 97.62 586 ILE A C 1
ATOM 4584 O O . ILE A 1 586 ? 34.324 2.826 13.174 1.00 97.62 586 ILE A O 1
ATOM 4588 N N . MET A 1 587 ? 34.387 2.499 10.952 1.00 97.75 587 MET A N 1
ATOM 4589 C CA . MET A 1 587 ? 33.151 3.221 10.648 1.00 97.75 587 MET A CA 1
ATOM 4590 C C . MET A 1 587 ? 31.944 2.612 11.370 1.00 97.75 587 MET A C 1
ATOM 4592 O O . MET A 1 587 ? 31.196 3.359 11.995 1.00 97.75 587 MET A O 1
ATOM 4596 N N . LEU A 1 588 ? 31.756 1.287 11.311 1.00 97.94 588 LEU A N 1
ATOM 4597 C CA . LEU A 1 588 ? 30.647 0.603 11.992 1.00 97.94 588 LEU A CA 1
ATOM 4598 C C . LEU A 1 588 ? 30.722 0.776 13.512 1.00 97.94 588 LEU A C 1
ATOM 4600 O O . LEU A 1 588 ? 29.713 1.081 14.144 1.00 97.94 588 LEU A O 1
ATOM 4604 N N . GLN A 1 589 ? 31.919 0.662 14.091 1.00 98.12 589 GLN A N 1
ATOM 4605 C CA . GLN A 1 589 ? 32.120 0.907 15.517 1.00 98.12 589 GLN A CA 1
ATOM 4606 C C . GLN A 1 589 ? 31.736 2.346 15.905 1.00 98.12 589 GLN A C 1
ATOM 4608 O O . GLN A 1 589 ? 30.951 2.549 16.830 1.00 98.12 589 GLN A O 1
ATOM 4613 N N . GLN A 1 590 ? 32.229 3.344 15.165 1.00 98.25 590 GLN A N 1
ATOM 4614 C CA . GLN A 1 590 ? 31.903 4.756 15.399 1.00 98.25 590 GLN A CA 1
ATOM 4615 C C . GLN A 1 590 ? 30.410 5.050 15.211 1.00 98.25 590 GLN A C 1
ATOM 4617 O O . GLN A 1 590 ? 29.843 5.851 15.954 1.00 98.25 590 GLN A O 1
ATOM 4622 N N . LEU A 1 591 ? 29.763 4.392 14.243 1.00 98.25 591 LEU A N 1
ATOM 4623 C CA . LEU A 1 591 ? 28.326 4.501 14.012 1.00 98.25 591 LEU A CA 1
ATOM 4624 C C . LEU A 1 591 ? 27.523 3.977 15.206 1.00 98.25 591 LEU A C 1
ATOM 4626 O O . LEU A 1 591 ? 26.606 4.661 15.662 1.00 98.25 591 LEU A O 1
ATOM 4630 N N . MET A 1 592 ? 27.874 2.803 15.736 1.00 97.94 592 MET A N 1
ATOM 4631 C CA . MET A 1 592 ? 27.189 2.220 16.895 1.00 97.94 592 MET A CA 1
ATOM 4632 C C . MET A 1 592 ? 27.400 3.060 18.160 1.00 97.94 592 MET A C 1
ATOM 4634 O O . MET A 1 592 ? 26.435 3.380 18.855 1.00 97.94 592 MET A O 1
ATOM 4638 N N . GLU A 1 593 ? 28.633 3.503 18.423 1.00 98.06 593 GLU A N 1
ATOM 4639 C CA . GLU A 1 593 ? 28.945 4.398 19.547 1.00 98.06 593 GLU A CA 1
ATOM 4640 C C . GLU A 1 593 ? 28.195 5.738 19.441 1.00 98.06 593 GLU A C 1
ATOM 4642 O O . GLU A 1 593 ? 27.635 6.227 20.427 1.00 98.06 593 GLU A O 1
ATOM 4647 N N . GLY A 1 594 ? 28.150 6.325 18.240 1.00 98.12 594 GLY A N 1
ATOM 4648 C CA . GLY A 1 594 ? 27.421 7.562 17.966 1.00 98.12 594 GLY A CA 1
ATOM 4649 C C . GLY A 1 594 ? 25.908 7.406 18.108 1.00 98.12 594 GLY A C 1
ATOM 4650 O O . GLY A 1 594 ? 25.266 8.267 18.706 1.00 98.12 594 GLY A O 1
ATOM 4651 N N . THR A 1 595 ? 25.354 6.286 17.636 1.00 97.62 595 THR A N 1
ATOM 4652 C CA . THR A 1 595 ? 23.924 5.962 17.760 1.00 97.62 595 THR A CA 1
ATOM 4653 C C . THR A 1 595 ? 23.536 5.820 19.226 1.00 97.62 595 THR A C 1
ATOM 4655 O O . THR A 1 595 ? 22.579 6.449 19.664 1.00 97.62 595 THR A O 1
ATOM 4658 N N . MET A 1 596 ? 24.323 5.086 20.020 1.00 96.81 596 MET A N 1
ATOM 4659 C CA . MET A 1 596 ? 24.095 4.955 21.462 1.00 96.81 596 MET A CA 1
ATOM 4660 C C . MET A 1 596 ? 24.137 6.303 22.178 1.00 96.81 596 MET A C 1
ATOM 4662 O O . MET A 1 596 ? 23.257 6.602 22.980 1.00 96.81 596 MET A O 1
ATOM 4666 N N . ARG A 1 597 ? 25.139 7.142 21.883 1.00 97.69 597 ARG A N 1
ATOM 4667 C CA . ARG A 1 597 ? 25.247 8.483 22.480 1.00 97.69 597 ARG A CA 1
ATOM 4668 C C . ARG A 1 597 ? 24.043 9.354 22.131 1.00 97.69 597 ARG A C 1
ATOM 4670 O O . ARG A 1 597 ? 23.525 10.041 23.003 1.00 97.69 597 ARG A O 1
ATOM 4677 N N . PHE A 1 598 ? 23.616 9.317 20.873 1.00 96.44 598 PHE A N 1
ATOM 4678 C CA . PHE A 1 598 ? 22.456 10.060 20.401 1.00 96.44 598 PHE A CA 1
ATOM 4679 C C . PHE A 1 598 ? 21.174 9.596 21.090 1.00 96.44 598 PHE A C 1
ATOM 4681 O O . PHE A 1 598 ? 20.476 10.410 21.683 1.00 96.44 598 PHE A O 1
ATOM 4688 N N . LEU A 1 599 ? 20.898 8.294 21.100 1.00 94.69 599 LEU A N 1
ATOM 4689 C CA . LEU A 1 599 ? 19.699 7.766 21.741 1.00 94.69 599 LEU A CA 1
ATOM 4690 C C . LEU A 1 599 ? 19.678 8.066 23.250 1.00 94.69 599 LEU A C 1
ATOM 4692 O O . LEU A 1 599 ? 18.649 8.481 23.770 1.00 94.69 599 LEU A O 1
ATOM 4696 N N . ARG A 1 600 ? 20.823 7.985 23.943 1.00 94.75 600 ARG A N 1
ATOM 4697 C CA . ARG A 1 600 ? 20.930 8.401 25.355 1.00 94.75 600 ARG A CA 1
ATOM 4698 C C . ARG A 1 600 ? 20.660 9.887 25.599 1.00 94.75 600 ARG A C 1
ATOM 4700 O O . ARG A 1 600 ? 20.377 10.267 26.724 1.00 94.75 600 ARG A O 1
ATOM 4707 N N . SER A 1 601 ? 20.776 10.733 24.575 1.00 94.25 601 SER A N 1
ATOM 4708 C CA . SER A 1 601 ? 20.400 12.148 24.683 1.00 94.25 601 SER A CA 1
ATOM 4709 C C . SER A 1 601 ? 18.898 12.391 24.512 1.00 94.25 601 SER A C 1
ATOM 4711 O O . SER A 1 601 ? 18.425 13.466 24.866 1.00 94.25 601 SER A O 1
ATOM 4713 N N . LEU A 1 602 ? 18.161 11.410 23.974 1.00 91.75 602 LEU A N 1
ATOM 4714 C CA . LEU A 1 602 ? 16.718 11.502 23.739 1.00 91.75 602 LEU A CA 1
ATOM 4715 C C . LEU A 1 602 ? 15.882 10.909 24.873 1.00 91.75 602 LEU A C 1
ATOM 4717 O O . LEU A 1 602 ? 14.759 11.353 25.091 1.00 91.75 602 LEU A O 1
ATOM 4721 N N . PHE A 1 603 ? 16.406 9.894 25.556 1.00 90.69 603 PHE A N 1
ATOM 4722 C CA . PHE A 1 603 ? 15.683 9.142 26.577 1.00 90.69 603 PHE A CA 1
ATOM 4723 C C . PHE A 1 603 ? 16.344 9.300 27.943 1.00 90.69 603 PHE A C 1
ATOM 4725 O O . PHE A 1 603 ? 17.546 9.538 28.039 1.00 90.69 603 PHE A O 1
ATOM 4732 N N . ASP A 1 604 ? 15.556 9.163 29.004 1.00 89.75 604 ASP A N 1
ATOM 4733 C CA . ASP A 1 604 ? 16.069 9.202 30.365 1.00 89.75 604 ASP A CA 1
ATOM 4734 C C . ASP A 1 604 ? 16.723 7.864 30.767 1.00 89.75 604 ASP A C 1
ATOM 4736 O O . ASP A 1 604 ? 16.530 6.817 30.143 1.00 89.75 604 ASP A O 1
ATOM 4740 N N . GLU A 1 605 ? 17.516 7.886 31.840 1.00 91.38 605 GLU A N 1
ATOM 4741 C CA . GLU A 1 605 ? 18.210 6.690 32.346 1.00 91.38 605 GLU A CA 1
ATOM 4742 C C . GLU A 1 605 ? 17.235 5.578 32.769 1.00 91.38 605 GLU A C 1
ATOM 4744 O O . GLU A 1 605 ? 17.581 4.396 32.725 1.00 91.38 605 GLU A O 1
ATOM 4749 N N . SER A 1 606 ? 16.007 5.942 33.161 1.00 90.44 606 SER A N 1
ATOM 4750 C CA . SER A 1 606 ? 14.981 4.977 33.558 1.00 90.44 606 SER A CA 1
ATOM 4751 C C . SER A 1 606 ? 14.506 4.142 32.366 1.00 90.44 606 SER A C 1
ATOM 4753 O O . SER A 1 606 ? 14.460 2.912 32.459 1.00 90.44 606 SER A O 1
ATOM 4755 N N . PHE A 1 607 ? 14.262 4.787 31.223 1.00 89.38 607 PHE A N 1
ATOM 4756 C CA . PHE A 1 607 ? 13.900 4.136 29.974 1.00 89.38 607 PHE A CA 1
ATOM 4757 C C . PHE A 1 607 ? 15.064 3.319 29.403 1.00 89.38 607 PHE A C 1
ATOM 4759 O O . PHE A 1 607 ? 14.889 2.153 29.044 1.00 89.38 607 PHE A O 1
ATOM 4766 N N . ILE A 1 608 ? 16.274 3.892 29.384 1.00 90.31 608 ILE A N 1
ATOM 4767 C CA . ILE A 1 608 ? 17.491 3.233 28.872 1.00 90.31 608 ILE A CA 1
ATOM 4768 C C . ILE A 1 608 ? 17.801 1.943 29.638 1.00 90.31 608 ILE A C 1
ATOM 4770 O O . ILE A 1 608 ? 18.321 0.990 29.062 1.00 90.31 608 ILE A O 1
ATOM 4774 N N . LYS A 1 609 ? 17.485 1.878 30.935 1.00 92.00 609 LYS A N 1
ATOM 4775 C CA . LYS A 1 609 ? 17.736 0.676 31.739 1.00 92.00 609 LYS A CA 1
ATOM 4776 C C . LYS A 1 609 ? 16.964 -0.550 31.236 1.00 92.00 609 LYS A C 1
ATOM 4778 O O . LYS A 1 609 ? 17.452 -1.665 31.403 1.00 92.00 609 LYS A O 1
ATOM 4783 N N . ASN A 1 610 ? 15.800 -0.339 30.623 1.00 91.62 610 ASN A N 1
ATOM 4784 C CA . ASN A 1 610 ? 14.885 -1.406 30.219 1.00 91.62 610 ASN A CA 1
ATOM 4785 C C . ASN A 1 610 ? 14.727 -1.526 28.698 1.00 91.62 610 ASN A C 1
ATOM 4787 O O . ASN A 1 610 ? 13.910 -2.321 28.242 1.00 91.62 610 ASN A O 1
ATOM 4791 N N . TRP A 1 611 ? 15.455 -0.733 27.908 1.00 93.88 611 TRP A N 1
ATOM 4792 C CA . TRP A 1 611 ? 15.284 -0.754 26.461 1.00 93.88 611 TRP A CA 1
ATOM 4793 C C . TRP A 1 611 ? 15.974 -1.953 25.791 1.00 93.88 611 TRP A C 1
ATOM 4795 O O . TRP A 1 611 ? 17.027 -2.433 26.213 1.00 93.88 611 TRP A O 1
ATOM 4805 N N . GLU A 1 612 ? 15.408 -2.402 24.682 1.00 94.19 612 GLU A N 1
ATOM 4806 C CA . GLU A 1 612 ? 16.022 -3.352 23.767 1.00 94.19 612 GLU A CA 1
ATOM 4807 C C . GLU A 1 612 ? 16.413 -2.609 22.488 1.00 94.19 612 GLU A C 1
ATOM 4809 O O . GLU A 1 612 ? 15.553 -2.081 21.777 1.00 94.19 612 GLU A O 1
ATOM 4814 N N . LEU A 1 613 ? 17.712 -2.547 22.189 1.00 94.94 613 LEU A N 1
ATOM 4815 C CA . LEU A 1 613 ? 18.223 -1.879 20.997 1.00 94.94 613 LEU A CA 1
ATOM 4816 C C . LEU A 1 613 ? 18.667 -2.897 19.949 1.00 94.94 613 LEU A C 1
ATOM 4818 O O . LEU A 1 613 ? 19.636 -3.622 20.152 1.00 94.94 613 LEU A O 1
ATOM 4822 N N . ASN A 1 614 ? 18.027 -2.851 18.786 1.00 95.50 614 ASN A N 1
ATOM 4823 C CA . ASN A 1 614 ? 18.390 -3.640 17.616 1.00 95.50 614 ASN A CA 1
ATOM 4824 C C . ASN A 1 614 ? 18.752 -2.713 16.454 1.00 95.50 614 ASN A C 1
ATOM 4826 O O . ASN A 1 614 ? 17.991 -1.803 16.120 1.00 95.50 614 ASN A O 1
ATOM 4830 N N . ALA A 1 615 ? 19.888 -2.944 15.800 1.00 96.56 615 ALA A N 1
ATOM 4831 C CA . ALA A 1 615 ? 20.312 -2.148 14.654 1.00 96.56 615 ALA A CA 1
ATOM 4832 C C . ALA A 1 615 ? 20.844 -3.041 13.537 1.00 96.56 615 ALA A C 1
ATOM 4834 O O . ALA A 1 615 ? 21.609 -3.967 13.783 1.00 96.56 615 ALA A O 1
ATOM 4835 N N . GLY A 1 616 ? 20.474 -2.757 12.292 1.00 95.94 616 GLY A N 1
ATOM 4836 C CA . GLY A 1 616 ? 20.970 -3.546 11.172 1.00 95.94 616 GLY A CA 1
ATOM 4837 C C . GLY A 1 616 ? 20.788 -2.894 9.814 1.00 95.94 616 GLY A C 1
ATOM 4838 O O . GLY A 1 616 ? 20.111 -1.877 9.654 1.00 95.94 616 GLY A O 1
ATOM 4839 N N . PHE A 1 617 ? 21.441 -3.500 8.833 1.00 95.25 617 PHE A N 1
ATOM 4840 C CA . PHE A 1 617 ? 21.462 -3.081 7.436 1.00 95.25 617 PHE A CA 1
ATOM 4841 C C . PHE A 1 617 ? 20.660 -4.068 6.601 1.00 95.25 617 PHE A C 1
ATOM 4843 O O . PHE A 1 617 ? 20.618 -5.248 6.929 1.00 95.25 617 PHE A O 1
ATOM 4850 N N . HIS A 1 618 ? 20.067 -3.629 5.498 1.00 89.81 618 HIS A N 1
ATOM 4851 C CA . HIS A 1 618 ? 19.382 -4.528 4.570 1.00 89.81 618 HIS A CA 1
ATOM 4852 C C . HIS A 1 618 ? 19.703 -4.189 3.121 1.00 89.81 618 HIS A C 1
ATOM 4854 O O . HIS A 1 618 ? 20.271 -3.135 2.820 1.00 89.81 618 HIS A O 1
ATOM 4860 N N . TYR A 1 619 ? 19.343 -5.098 2.215 1.00 84.88 619 TYR A N 1
ATOM 4861 C CA . TYR A 1 619 ? 19.373 -4.786 0.793 1.00 84.88 619 TYR A CA 1
ATOM 4862 C C . TYR A 1 619 ? 18.343 -3.704 0.460 1.00 84.88 619 TYR A C 1
ATOM 4864 O O . TYR A 1 619 ? 17.221 -3.732 0.980 1.00 84.88 619 TYR A O 1
ATOM 4872 N N . PRO A 1 620 ? 18.690 -2.753 -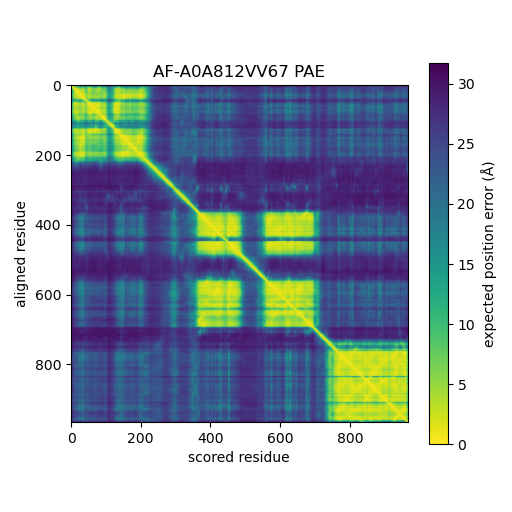0.418 1.00 84.75 620 PRO A N 1
ATOM 4873 C CA . PRO A 1 620 ? 17.770 -1.712 -0.819 1.00 84.75 620 PRO A CA 1
ATOM 4874 C C . PRO A 1 620 ? 16.588 -2.347 -1.551 1.00 84.75 620 PRO A C 1
ATOM 4876 O O . PRO A 1 620 ? 16.743 -3.044 -2.547 1.00 84.75 620 PRO A O 1
ATOM 4879 N N . VAL A 1 621 ? 15.387 -2.094 -1.033 1.00 81.06 621 VAL A N 1
ATOM 4880 C CA . VAL A 1 621 ? 14.130 -2.634 -1.579 1.00 81.06 621 VAL A CA 1
ATOM 4881 C C . VAL A 1 621 ? 13.819 -2.039 -2.956 1.00 81.06 621 VAL A C 1
ATOM 4883 O O . VAL A 1 621 ? 13.021 -2.588 -3.707 1.00 81.06 621 VAL A O 1
ATOM 4886 N N . ARG A 1 622 ? 14.439 -0.897 -3.277 1.00 86.31 622 ARG A N 1
ATOM 4887 C CA . ARG A 1 622 ? 14.334 -0.198 -4.555 1.00 86.31 622 ARG A CA 1
ATOM 4888 C C . ARG A 1 622 ? 15.687 0.359 -4.975 1.00 86.31 622 ARG A C 1
ATOM 4890 O O . ARG A 1 622 ? 16.485 0.743 -4.120 1.00 86.31 622 ARG A O 1
ATOM 4897 N N . THR A 1 623 ? 15.927 0.487 -6.275 1.00 85.81 623 THR A N 1
ATOM 4898 C CA . THR A 1 623 ? 17.186 1.020 -6.826 1.00 85.81 623 THR A CA 1
ATOM 4899 C C . THR A 1 623 ? 17.466 2.460 -6.395 1.00 85.81 623 THR A C 1
ATOM 4901 O O . THR A 1 623 ? 18.622 2.836 -6.200 1.00 85.81 623 THR A O 1
ATOM 4904 N N . GLN A 1 624 ? 16.420 3.251 -6.145 1.00 85.88 624 GLN A N 1
ATOM 4905 C CA . GLN A 1 624 ? 16.539 4.615 -5.621 1.00 85.88 624 GLN A CA 1
ATOM 4906 C C . GLN A 1 624 ? 17.008 4.652 -4.162 1.00 85.88 624 GLN A C 1
ATOM 4908 O O . GLN A 1 624 ? 17.413 5.708 -3.688 1.00 85.88 624 GLN A O 1
ATOM 4913 N N . TYR A 1 625 ? 16.998 3.521 -3.449 1.00 86.81 625 TYR A N 1
ATOM 4914 C CA . TYR A 1 625 ? 17.549 3.386 -2.098 1.00 86.81 625 TYR A CA 1
ATOM 4915 C C . TYR A 1 625 ? 18.934 2.741 -2.079 1.00 86.81 625 TYR A C 1
ATOM 4917 O O . TYR A 1 625 ? 19.393 2.360 -1.006 1.00 86.81 625 TYR A O 1
ATOM 4925 N N . ALA A 1 626 ? 19.605 2.610 -3.231 1.00 91.50 626 ALA A N 1
ATOM 4926 C CA . ALA A 1 626 ? 20.949 2.041 -3.344 1.00 91.50 626 ALA A CA 1
ATOM 4927 C C . ALA A 1 626 ? 22.041 2.972 -2.772 1.00 91.50 626 ALA A C 1
ATOM 4929 O O . ALA A 1 626 ? 22.946 3.422 -3.485 1.00 91.50 626 ALA A O 1
ATOM 4930 N N . THR A 1 627 ? 21.920 3.238 -1.476 1.00 95.06 627 THR A N 1
ATOM 4931 C CA . THR A 1 627 ? 22.820 3.944 -0.570 1.00 95.06 627 THR A CA 1
ATOM 4932 C C . THR A 1 627 ? 22.802 3.175 0.744 1.00 95.06 627 THR A C 1
ATOM 4934 O O . THR A 1 627 ? 21.728 2.818 1.226 1.00 95.06 627 THR A O 1
ATOM 4937 N N . LEU A 1 628 ? 23.966 2.947 1.351 1.00 96.88 628 LEU A N 1
ATOM 4938 C CA . LEU A 1 628 ? 24.067 2.271 2.640 1.00 96.88 628 LEU A CA 1
ATOM 4939 C C . LEU A 1 628 ? 23.191 2.977 3.691 1.00 96.88 628 LEU A C 1
ATOM 4941 O O . LEU A 1 628 ? 23.369 4.164 3.969 1.00 96.88 628 LEU A O 1
ATOM 4945 N N . HIS A 1 629 ? 22.255 2.246 4.291 1.00 96.12 629 HIS A N 1
ATOM 4946 C CA . HIS A 1 629 ? 21.409 2.750 5.368 1.00 96.12 629 HIS A CA 1
ATOM 4947 C C . HIS A 1 629 ? 21.183 1.683 6.435 1.00 96.12 629 HIS A C 1
ATOM 4949 O O . HIS A 1 629 ? 21.162 0.484 6.154 1.00 96.12 629 HIS A O 1
ATOM 4955 N N . MET A 1 630 ? 21.039 2.149 7.670 1.00 96.81 630 MET A N 1
ATOM 4956 C CA . MET A 1 630 ? 20.839 1.332 8.858 1.00 96.81 630 MET A CA 1
ATOM 4957 C C . MET A 1 630 ? 19.477 1.655 9.461 1.00 96.81 630 MET A C 1
ATOM 4959 O O . MET A 1 630 ? 19.104 2.820 9.600 1.00 96.81 630 MET A O 1
ATOM 4963 N N . HIS A 1 631 ? 18.745 0.625 9.851 1.00 96.00 631 HIS A N 1
ATOM 4964 C CA . HIS A 1 631 ? 17.550 0.762 10.668 1.00 96.00 631 HIS A CA 1
ATOM 4965 C C . HIS A 1 631 ? 17.915 0.536 12.126 1.00 96.00 631 HIS A C 1
ATOM 4967 O O . HIS A 1 631 ? 18.651 -0.396 12.442 1.00 96.00 631 HIS A O 1
ATOM 4973 N N . VAL A 1 632 ? 17.359 1.363 13.004 1.00 96.69 632 VAL A N 1
ATOM 4974 C CA . VAL A 1 632 ? 17.535 1.245 14.451 1.00 96.69 632 VAL A CA 1
ATOM 4975 C C . VAL A 1 632 ? 16.162 1.100 15.085 1.00 96.69 632 VAL A C 1
ATOM 4977 O O . VAL A 1 632 ? 15.250 1.873 14.796 1.00 96.69 632 VAL A O 1
ATOM 4980 N N . ARG A 1 633 ? 16.002 0.083 15.917 1.00 95.06 633 ARG A N 1
ATOM 4981 C CA . ARG A 1 633 ? 14.763 -0.307 16.579 1.00 95.06 633 ARG A CA 1
ATOM 4982 C C . ARG A 1 633 ? 14.998 -0.294 18.080 1.00 95.06 633 ARG A C 1
ATOM 4984 O O . ARG A 1 633 ? 15.899 -0.968 18.559 1.00 95.06 633 ARG A O 1
ATOM 4991 N N . VAL A 1 634 ? 14.175 0.454 18.799 1.00 94.31 634 VAL A N 1
ATOM 4992 C CA . VAL A 1 634 ? 14.131 0.489 20.261 1.00 94.31 634 VAL A CA 1
ATOM 4993 C C . VAL A 1 634 ? 12.823 -0.175 20.678 1.00 94.31 634 VAL A C 1
ATOM 4995 O O . VAL A 1 634 ? 11.763 0.235 20.196 1.00 94.31 634 VAL A O 1
ATOM 4998 N N . ASN A 1 635 ? 12.892 -1.240 21.479 1.00 93.12 635 ASN A N 1
ATOM 4999 C CA . ASN A 1 635 ? 11.760 -2.063 21.944 1.00 93.12 635 ASN A CA 1
ATOM 5000 C C . ASN A 1 635 ? 10.870 -2.642 20.823 1.00 93.12 635 ASN A C 1
ATOM 5002 O O . ASN A 1 635 ? 9.746 -3.073 21.057 1.00 93.12 635 ASN A O 1
ATOM 5006 N N . SER A 1 636 ? 11.342 -2.632 19.573 1.00 89.50 636 SER A N 1
ATOM 5007 C CA . SER A 1 636 ? 10.546 -2.995 18.386 1.00 89.50 636 SER A CA 1
ATOM 5008 C C . SER A 1 636 ? 10.945 -4.352 17.794 1.00 89.50 636 SER A C 1
ATOM 5010 O O . SER A 1 636 ? 10.833 -4.548 16.577 1.00 89.50 636 SER A O 1
ATOM 5012 N N . GLY A 1 637 ? 11.457 -5.246 18.645 1.00 89.00 637 GLY A N 1
ATOM 5013 C CA . GLY A 1 637 ? 11.973 -6.561 18.277 1.00 89.00 637 GLY A CA 1
ATOM 5014 C C . GLY A 1 637 ? 13.213 -6.524 17.370 1.00 89.00 637 GLY A C 1
ATOM 5015 O O . GLY A 1 637 ? 13.693 -5.445 16.980 1.00 89.00 637 GLY A O 1
ATOM 5016 N N . PRO A 1 638 ? 13.725 -7.707 16.989 1.00 87.94 638 PRO A N 1
ATOM 5017 C CA . PRO A 1 638 ? 14.918 -7.830 16.165 1.00 87.94 638 PRO A CA 1
ATOM 5018 C C . PRO A 1 638 ? 14.707 -7.228 14.774 1.00 87.94 638 PRO A C 1
ATOM 5020 O O . PRO A 1 638 ? 13.647 -7.347 14.151 1.00 87.94 638 PRO A O 1
ATOM 5023 N N . PHE A 1 639 ? 15.744 -6.555 14.267 1.00 82.12 639 PHE A N 1
ATOM 5024 C CA . PHE A 1 639 ? 15.732 -6.022 12.905 1.00 82.12 639 PHE A CA 1
ATOM 5025 C C . PHE A 1 639 ? 15.877 -7.140 11.864 1.00 82.12 639 PHE A C 1
ATOM 5027 O O . PHE A 1 639 ? 15.127 -7.170 10.886 1.00 82.12 639 PHE A O 1
ATOM 5034 N N . CYS A 1 640 ? 16.830 -8.050 12.083 1.00 78.69 640 CYS A N 1
ATOM 5035 C CA . CYS A 1 640 ? 17.066 -9.196 11.213 1.00 78.69 640 CYS A CA 1
ATOM 5036 C C . CYS A 1 640 ? 16.158 -10.336 11.645 1.00 78.69 640 CYS A C 1
ATOM 5038 O O . CYS A 1 640 ? 16.364 -10.915 12.709 1.00 78.69 640 CYS A O 1
ATOM 5040 N N . ARG A 1 641 ? 15.153 -10.640 10.827 1.00 70.44 641 ARG A N 1
ATOM 5041 C CA . ARG A 1 641 ? 14.330 -11.834 11.015 1.00 70.44 641 ARG A CA 1
ATOM 5042 C C . ARG A 1 641 ? 15.074 -13.043 10.437 1.00 70.44 641 ARG A C 1
ATOM 5044 O O . ARG A 1 641 ? 16.100 -12.901 9.769 1.00 70.44 641 ARG A O 1
ATOM 5051 N N . GLU A 1 642 ? 14.513 -14.228 10.634 1.00 70.44 642 GLU A N 1
ATOM 5052 C CA . GLU A 1 642 ? 14.999 -15.476 10.025 1.00 70.44 642 GLU A CA 1
ATOM 5053 C C . GLU A 1 642 ? 14.926 -15.475 8.484 1.00 70.44 642 GLU A C 1
ATOM 5055 O O . GLU A 1 642 ? 15.473 -16.352 7.825 1.00 70.44 642 GLU A O 1
ATOM 5060 N N . ASP A 1 643 ? 14.310 -14.447 7.895 1.00 66.56 643 ASP A N 1
ATOM 5061 C CA . ASP A 1 643 ? 14.198 -14.243 6.451 1.00 66.56 643 ASP A CA 1
ATOM 5062 C C . ASP A 1 643 ? 15.529 -13.886 5.753 1.00 66.56 643 ASP A C 1
ATOM 5064 O O . ASP A 1 643 ? 15.621 -13.923 4.526 1.00 66.56 643 ASP A O 1
ATOM 5068 N N . GLY A 1 644 ? 16.576 -13.534 6.508 1.00 71.06 644 GLY A N 1
ATOM 5069 C CA . GLY A 1 644 ? 17.897 -13.214 5.961 1.00 71.06 644 GLY A CA 1
ATOM 5070 C C . GLY A 1 644 ? 17.966 -11.921 5.135 1.00 71.06 644 GLY A C 1
ATOM 5071 O O . GLY A 1 644 ? 18.975 -11.686 4.468 1.00 71.06 644 GLY A O 1
ATOM 5072 N N . ARG A 1 645 ? 16.935 -11.057 5.171 1.00 70.62 645 ARG A N 1
ATOM 5073 C CA . ARG A 1 645 ? 16.889 -9.783 4.411 1.00 70.62 645 ARG A CA 1
ATOM 5074 C C . ARG A 1 645 ? 17.900 -8.745 4.883 1.00 70.62 645 ARG A C 1
ATOM 5076 O O . ARG A 1 645 ? 18.230 -7.811 4.144 1.00 70.62 645 ARG A O 1
ATOM 5083 N N . GLY A 1 646 ? 18.334 -8.873 6.130 1.00 84.56 646 GLY A N 1
ATOM 5084 C CA . GLY A 1 646 ? 19.207 -7.923 6.789 1.00 84.56 646 GLY A CA 1
ATOM 5085 C C . GLY A 1 646 ? 20.351 -8.586 7.535 1.00 84.56 646 GLY A C 1
ATOM 5086 O O . GLY A 1 646 ? 20.352 -9.789 7.791 1.00 84.56 646 GLY A O 1
ATOM 5087 N N . MET A 1 647 ? 21.331 -7.764 7.889 1.00 91.25 647 MET A N 1
ATOM 5088 C CA . MET A 1 647 ? 22.442 -8.139 8.739 1.00 91.25 647 MET A CA 1
ATOM 5089 C C . MET A 1 647 ? 22.509 -7.219 9.949 1.00 91.25 647 MET A C 1
ATOM 5091 O O . MET A 1 647 ? 22.523 -5.992 9.815 1.00 91.25 647 MET A O 1
ATOM 5095 N N . ASP A 1 648 ? 22.544 -7.833 11.127 1.00 94.75 648 ASP A N 1
ATOM 5096 C CA . ASP A 1 648 ? 22.682 -7.128 12.389 1.00 94.75 648 ASP A CA 1
ATOM 5097 C C . ASP A 1 648 ? 24.032 -6.403 12.407 1.00 94.75 648 ASP A C 1
ATOM 5099 O O . ASP A 1 648 ? 25.034 -6.935 11.922 1.00 94.75 648 ASP A O 1
ATOM 5103 N N . ALA A 1 649 ? 24.058 -5.170 12.910 1.00 95.88 649 ALA A N 1
ATOM 5104 C CA . ALA A 1 649 ? 25.239 -4.317 12.838 1.00 95.88 649 ALA A CA 1
ATOM 5105 C C . ALA A 1 649 ? 26.418 -4.883 13.648 1.00 95.88 649 ALA A C 1
ATOM 5107 O O . ALA A 1 649 ? 27.570 -4.780 13.212 1.00 95.88 649 ALA A O 1
ATOM 5108 N N . GLN A 1 650 ? 26.140 -5.513 14.793 1.00 94.38 650 GLN A N 1
ATOM 5109 C CA . GLN A 1 650 ? 27.153 -6.146 15.634 1.00 94.38 650 GLN A CA 1
ATOM 5110 C C . GLN A 1 650 ? 27.684 -7.416 14.960 1.00 94.38 650 GLN A C 1
ATOM 5112 O O . GLN A 1 650 ? 28.898 -7.563 14.794 1.00 94.38 650 GLN A O 1
ATOM 5117 N N . LYS A 1 651 ? 26.784 -8.275 14.464 1.00 94.75 651 LYS A N 1
ATOM 5118 C CA . LYS A 1 651 ? 27.153 -9.482 13.705 1.00 94.75 651 LYS A CA 1
ATOM 5119 C C . LYS A 1 651 ? 27.960 -9.151 12.446 1.00 94.75 651 LYS A C 1
ATOM 5121 O O . LYS A 1 651 ? 28.961 -9.805 12.162 1.00 94.75 651 LYS A O 1
ATOM 5126 N N . LEU A 1 652 ? 27.567 -8.115 11.705 1.00 95.25 652 LEU A N 1
ATOM 5127 C CA . LEU A 1 652 ? 28.293 -7.616 10.533 1.00 95.25 652 LEU A CA 1
ATOM 5128 C C . LEU A 1 652 ? 29.720 -7.199 10.901 1.00 95.25 652 LEU A C 1
ATOM 5130 O O . LEU A 1 652 ? 30.675 -7.551 10.211 1.00 95.25 652 LEU A O 1
ATOM 5134 N N . MET A 1 653 ? 29.875 -6.464 12.001 1.00 96.50 653 MET A N 1
ATOM 5135 C CA . MET A 1 653 ? 31.180 -6.030 12.489 1.00 96.50 653 MET A CA 1
ATOM 5136 C C . MET A 1 653 ? 32.059 -7.213 12.924 1.00 96.50 653 MET A C 1
ATOM 5138 O O . MET A 1 653 ? 33.259 -7.203 12.652 1.00 96.50 653 MET A O 1
ATOM 5142 N N . GLU A 1 654 ? 31.490 -8.236 13.563 1.00 96.19 654 GLU A N 1
ATOM 5143 C CA . GLU A 1 654 ? 32.199 -9.470 13.936 1.00 96.19 654 GLU A CA 1
ATOM 5144 C C . GLU A 1 654 ? 32.670 -10.254 12.709 1.00 96.19 654 GLU A C 1
ATOM 5146 O O . GLU A 1 654 ? 33.848 -10.610 12.627 1.00 96.19 654 GLU A O 1
ATOM 5151 N N . ILE A 1 655 ? 31.790 -10.428 11.718 1.00 94.81 655 ILE A N 1
ATOM 5152 C CA . ILE A 1 655 ? 32.115 -11.061 10.435 1.00 94.81 655 ILE A CA 1
ATOM 5153 C C . ILE A 1 655 ? 33.278 -10.329 9.755 1.00 94.81 655 ILE A C 1
ATOM 5155 O O . ILE A 1 655 ? 34.260 -10.960 9.373 1.00 94.81 655 ILE A O 1
ATOM 5159 N N . LEU A 1 656 ? 33.221 -8.996 9.665 1.00 95.44 656 LEU A N 1
ATOM 5160 C CA . LEU A 1 656 ? 34.271 -8.198 9.020 1.00 95.44 656 LEU A CA 1
ATOM 5161 C C . LEU A 1 656 ? 35.588 -8.157 9.807 1.00 95.44 656 LEU A C 1
ATOM 5163 O O . LEU A 1 656 ? 36.650 -7.943 9.220 1.00 95.44 656 LEU A O 1
ATOM 5167 N N . ARG A 1 657 ? 35.545 -8.339 11.131 1.00 96.25 657 ARG A N 1
ATOM 5168 C CA . ARG A 1 657 ? 36.754 -8.486 11.957 1.00 96.25 657 ARG A CA 1
ATOM 5169 C C . ARG A 1 657 ? 37.422 -9.838 11.734 1.00 96.25 657 ARG A C 1
ATOM 5171 O O . ARG A 1 657 ? 38.649 -9.886 11.704 1.00 96.25 657 ARG A O 1
ATOM 5178 N N . ALA A 1 658 ? 36.629 -10.898 11.587 1.00 96.38 658 ALA A N 1
ATOM 5179 C CA . ALA A 1 658 ? 37.128 -12.239 11.305 1.00 96.38 658 ALA A CA 1
ATOM 5180 C C . ALA A 1 658 ? 37.677 -12.342 9.875 1.00 96.38 658 ALA A C 1
ATOM 5182 O O . ALA A 1 658 ? 38.793 -12.814 9.667 1.00 96.38 658 ALA A O 1
ATOM 5183 N N . ASP A 1 659 ? 36.915 -11.846 8.901 1.00 95.75 659 ASP A N 1
ATOM 5184 C CA . ASP A 1 659 ? 37.279 -11.848 7.492 1.00 95.75 659 ASP A CA 1
ATOM 5185 C C . ASP A 1 659 ? 36.737 -10.601 6.788 1.00 95.75 659 ASP A C 1
ATOM 5187 O O . ASP A 1 659 ? 35.596 -10.536 6.328 1.00 95.75 659 ASP A O 1
ATOM 5191 N N . ARG A 1 660 ? 37.596 -9.588 6.673 1.00 93.25 660 ARG A N 1
ATOM 5192 C CA . ARG A 1 660 ? 37.234 -8.314 6.045 1.00 93.25 660 ARG A CA 1
ATOM 5193 C C . ARG A 1 660 ? 36.877 -8.451 4.567 1.00 93.25 660 ARG A C 1
ATOM 5195 O O . ARG A 1 660 ? 36.122 -7.629 4.072 1.00 93.25 660 ARG A O 1
ATOM 5202 N N . THR A 1 661 ? 37.417 -9.437 3.848 1.00 90.69 661 THR A N 1
ATOM 5203 C CA . THR A 1 661 ? 37.197 -9.547 2.396 1.00 90.69 661 THR A CA 1
ATOM 5204 C C . THR A 1 661 ? 36.032 -10.464 2.051 1.00 90.69 661 THR A C 1
ATOM 5206 O O . THR A 1 661 ? 35.731 -10.624 0.872 1.00 90.69 661 THR A O 1
ATOM 5209 N N . ILE A 1 662 ? 35.320 -11.015 3.042 1.00 90.62 662 ILE A N 1
ATOM 5210 C CA . ILE A 1 662 ? 34.233 -11.981 2.830 1.00 90.62 662 ILE A CA 1
ATOM 5211 C C . ILE A 1 662 ? 33.183 -11.508 1.813 1.00 90.62 662 ILE A C 1
ATOM 5213 O O . ILE A 1 662 ? 32.801 -12.268 0.926 1.00 90.62 662 ILE A O 1
ATOM 5217 N N . PHE A 1 663 ? 32.762 -10.239 1.865 1.00 87.81 663 PHE A N 1
ATOM 5218 C CA . PHE A 1 663 ? 31.794 -9.701 0.902 1.00 87.81 663 PHE A CA 1
ATOM 5219 C C . PHE A 1 663 ? 32.429 -9.246 -0.415 1.00 87.81 663 PHE A C 1
ATOM 5221 O O . PHE A 1 663 ? 31.742 -9.235 -1.434 1.00 87.81 663 PHE A O 1
ATOM 5228 N N . GLU A 1 664 ? 33.721 -8.903 -0.407 1.00 86.81 664 GLU A N 1
ATOM 5229 C CA . GLU A 1 664 ? 34.482 -8.518 -1.602 1.00 86.81 664 GLU A CA 1
ATOM 5230 C C . GLU A 1 664 ? 34.800 -9.720 -2.497 1.00 86.81 664 GLU A C 1
ATOM 5232 O O . GLU A 1 664 ? 34.790 -9.590 -3.728 1.00 86.81 664 GLU A O 1
ATOM 5237 N N . ARG A 1 665 ? 35.087 -10.880 -1.889 1.00 85.00 665 ARG A N 1
ATOM 5238 C CA . ARG A 1 665 ? 35.317 -12.130 -2.621 1.00 85.00 665 ARG A CA 1
ATOM 5239 C C . ARG A 1 665 ? 34.072 -12.536 -3.397 1.00 85.00 665 ARG A C 1
ATOM 5241 O O . ARG A 1 665 ? 34.213 -12.977 -4.533 1.00 85.00 665 ARG A O 1
ATOM 5248 N N . ASP A 1 666 ? 32.890 -12.329 -2.803 1.00 87.19 666 ASP A N 1
ATOM 5249 C CA . ASP A 1 666 ? 31.595 -12.697 -3.393 1.00 87.19 666 ASP A CA 1
ATOM 5250 C C . ASP A 1 666 ? 31.624 -14.145 -3.918 1.00 87.19 666 ASP A C 1
ATOM 5252 O O . ASP A 1 666 ? 31.102 -14.455 -4.978 1.00 87.19 666 ASP A O 1
ATOM 5256 N N . ASP A 1 667 ? 32.329 -15.027 -3.212 1.00 88.38 667 ASP A N 1
ATOM 5257 C CA . ASP A 1 667 ? 32.662 -16.390 -3.634 1.00 88.38 667 ASP A CA 1
ATOM 5258 C C . ASP A 1 667 ? 31.641 -17.425 -3.146 1.00 88.38 667 ASP A C 1
ATOM 5260 O O . ASP A 1 667 ? 31.626 -18.563 -3.613 1.00 88.38 667 ASP A O 1
ATOM 5264 N N . GLN A 1 668 ? 30.759 -17.026 -2.231 1.00 86.00 668 GLN A N 1
ATOM 5265 C CA . GLN A 1 668 ? 29.740 -17.885 -1.645 1.00 86.00 668 GLN A CA 1
ATOM 5266 C C . GLN A 1 668 ? 28.372 -17.647 -2.277 1.00 86.00 668 GLN A C 1
ATOM 5268 O O . GLN A 1 668 ? 27.966 -16.516 -2.542 1.00 86.00 668 GLN A O 1
ATOM 5273 N N . THR A 1 669 ? 27.626 -18.737 -2.456 1.00 85.69 669 THR A N 1
ATOM 5274 C CA . THR A 1 669 ? 26.203 -18.649 -2.788 1.00 85.69 669 THR A CA 1
ATOM 5275 C C . THR A 1 669 ? 25.446 -18.148 -1.565 1.00 85.69 669 THR A C 1
ATOM 5277 O O . THR A 1 669 ? 25.543 -18.745 -0.493 1.00 85.69 669 THR A O 1
ATOM 5280 N N . MET A 1 670 ? 24.657 -17.088 -1.724 1.00 82.81 670 MET A N 1
ATOM 5281 C CA . MET A 1 670 ? 23.784 -16.591 -0.663 1.00 82.81 670 MET A CA 1
ATOM 5282 C C . MET A 1 670 ? 22.349 -17.040 -0.904 1.00 82.81 670 MET A C 1
ATOM 5284 O O . MET A 1 670 ? 21.853 -16.975 -2.026 1.00 82.81 670 MET A O 1
ATOM 5288 N N . LYS A 1 671 ? 21.674 -17.461 0.165 1.00 84.19 671 LYS A N 1
ATOM 5289 C CA . LYS A 1 671 ? 20.239 -17.744 0.162 1.00 84.19 671 LYS A CA 1
ATOM 5290 C C . LYS A 1 671 ? 19.557 -16.791 1.130 1.00 84.19 671 LYS A C 1
ATOM 5292 O O . LYS A 1 671 ? 19.978 -16.707 2.281 1.00 84.19 671 LYS A O 1
ATOM 5297 N N . TYR A 1 672 ? 18.558 -16.060 0.662 1.00 84.12 672 TYR A N 1
ATOM 5298 C CA . TYR A 1 672 ? 17.784 -15.141 1.496 1.00 84.12 672 TYR A CA 1
ATOM 5299 C C . TYR A 1 672 ? 16.394 -14.936 0.906 1.00 84.12 672 TYR A C 1
ATOM 5301 O O . TYR A 1 672 ? 16.184 -15.104 -0.294 1.00 84.12 672 TYR A O 1
ATOM 5309 N N . GLN A 1 673 ? 15.436 -14.587 1.754 1.00 82.56 673 GLN A N 1
ATOM 5310 C CA . GLN A 1 673 ? 14.096 -14.231 1.317 1.00 82.56 673 GLN A CA 1
ATOM 5311 C C . GLN A 1 673 ? 14.048 -12.749 0.939 1.00 82.56 673 GLN A C 1
ATOM 5313 O O . GLN A 1 673 ? 14.745 -11.933 1.533 1.00 82.56 673 GLN A O 1
ATOM 5318 N N . VAL A 1 674 ? 13.219 -12.358 -0.024 1.00 82.06 674 VAL A N 1
ATOM 5319 C CA . VAL A 1 674 ? 13.007 -10.955 -0.410 1.00 82.06 674 VAL A CA 1
ATOM 5320 C C . VAL A 1 674 ? 11.536 -10.670 -0.663 1.00 82.06 674 VAL A C 1
ATOM 5322 O O . VAL A 1 674 ? 10.772 -11.562 -0.991 1.00 82.06 674 VAL A O 1
ATOM 5325 N N . THR A 1 675 ? 11.133 -9.406 -0.547 1.00 83.00 675 THR A N 1
ATOM 5326 C CA . THR A 1 675 ? 9.822 -8.954 -1.049 1.00 83.00 675 THR A CA 1
ATOM 5327 C C . THR A 1 675 ? 9.835 -8.798 -2.569 1.00 83.00 675 THR A C 1
ATOM 5329 O O . THR A 1 675 ? 10.897 -8.496 -3.120 1.00 83.00 675 THR A O 1
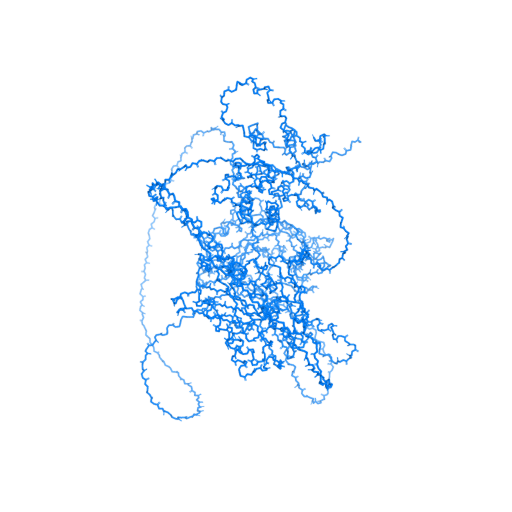ATOM 5332 N N . GLU A 1 676 ? 8.661 -8.793 -3.204 1.00 84.00 676 GLU A N 1
ATOM 5333 C CA . GLU A 1 676 ? 8.479 -8.460 -4.632 1.00 84.00 676 GLU A CA 1
ATOM 5334 C C . GLU A 1 676 ? 9.323 -7.266 -5.113 1.00 84.00 676 GLU A C 1
ATOM 5336 O O . GLU A 1 676 ? 10.064 -7.368 -6.084 1.00 84.00 676 GLU A O 1
ATOM 5341 N N . ASN A 1 677 ? 9.301 -6.141 -4.392 1.00 79.12 677 ASN A N 1
ATOM 5342 C CA . ASN A 1 677 ? 10.044 -4.937 -4.792 1.00 79.12 677 ASN A CA 1
ATOM 5343 C C . ASN A 1 677 ? 11.563 -5.178 -4.940 1.00 79.12 677 ASN A C 1
ATOM 5345 O O . ASN A 1 677 ? 12.201 -4.676 -5.865 1.00 79.12 677 ASN A O 1
ATOM 5349 N N . ALA A 1 678 ? 12.138 -5.972 -4.035 1.00 84.19 678 ALA A N 1
ATOM 5350 C CA . ALA A 1 678 ? 13.551 -6.323 -4.075 1.00 84.19 678 ALA A CA 1
ATOM 5351 C C . ALA A 1 678 ? 13.834 -7.347 -5.186 1.00 84.19 678 ALA A C 1
ATOM 5353 O O . ALA A 1 678 ? 14.839 -7.203 -5.880 1.00 84.19 678 ALA A O 1
ATOM 5354 N N . LYS A 1 679 ? 12.923 -8.306 -5.425 1.00 87.88 679 LYS A N 1
ATOM 5355 C CA . LYS A 1 679 ? 12.984 -9.221 -6.580 1.00 87.88 679 LYS A CA 1
ATOM 5356 C C . LYS A 1 679 ? 13.064 -8.439 -7.892 1.00 87.88 679 LYS A C 1
ATOM 5358 O O . LYS A 1 679 ? 13.975 -8.670 -8.679 1.00 87.88 679 LYS A O 1
ATOM 5363 N N . VAL A 1 680 ? 12.175 -7.461 -8.087 1.00 85.62 680 VAL A N 1
ATOM 5364 C CA . VAL A 1 680 ? 12.148 -6.603 -9.285 1.00 85.62 680 VAL A CA 1
ATOM 5365 C C . VAL A 1 680 ? 13.485 -5.886 -9.493 1.00 85.62 680 VAL A C 1
ATOM 5367 O O . VAL A 1 680 ? 13.988 -5.834 -10.611 1.00 85.62 680 VAL A O 1
ATOM 5370 N N . CYS A 1 681 ? 14.111 -5.383 -8.425 1.00 86.31 681 CYS A N 1
ATOM 5371 C CA . CYS A 1 681 ? 15.415 -4.722 -8.532 1.00 86.31 681 CYS A CA 1
ATOM 5372 C C . CYS A 1 681 ? 16.546 -5.679 -8.921 1.00 86.31 681 CYS A C 1
ATOM 5374 O O . CYS A 1 681 ? 17.410 -5.307 -9.713 1.00 86.31 681 CYS A O 1
ATOM 5376 N N . LEU A 1 682 ? 16.545 -6.894 -8.368 1.00 89.50 682 LEU A N 1
ATOM 5377 C CA . LEU A 1 682 ? 17.533 -7.922 -8.698 1.00 89.50 682 LEU A CA 1
ATOM 5378 C C . LEU A 1 682 ? 17.385 -8.389 -10.152 1.00 89.50 682 LEU A C 1
ATOM 5380 O O . LEU A 1 682 ? 18.388 -8.505 -10.854 1.00 89.50 682 LEU A O 1
ATOM 5384 N N . LEU A 1 683 ? 16.147 -8.592 -10.612 1.00 88.25 683 LEU A N 1
ATOM 5385 C CA . LEU A 1 683 ? 15.847 -8.968 -11.996 1.00 88.25 683 LEU A CA 1
ATOM 5386 C C . LEU A 1 683 ? 16.237 -7.863 -12.981 1.00 88.25 683 LEU A C 1
ATOM 5388 O O . LEU A 1 683 ? 16.884 -8.152 -13.981 1.00 88.25 683 LEU A O 1
ATOM 5392 N N . ALA A 1 684 ? 15.931 -6.600 -12.671 1.00 88.38 684 ALA A N 1
ATOM 5393 C CA . ALA A 1 684 ? 16.342 -5.470 -13.503 1.00 88.38 684 ALA A CA 1
ATOM 5394 C C . ALA A 1 684 ? 17.872 -5.379 -13.639 1.00 88.38 684 ALA A C 1
ATOM 5396 O O . ALA A 1 684 ? 18.381 -5.127 -14.729 1.00 88.38 684 ALA A O 1
ATOM 5397 N N . ALA A 1 685 ? 18.613 -5.630 -12.552 1.00 91.31 685 ALA A N 1
ATOM 5398 C CA . ALA A 1 685 ? 20.073 -5.660 -12.590 1.00 91.31 685 ALA A CA 1
ATOM 5399 C C . ALA A 1 685 ? 20.609 -6.800 -13.473 1.00 91.31 685 ALA A C 1
ATOM 5401 O O . ALA A 1 685 ? 21.549 -6.591 -14.238 1.00 91.31 685 ALA A O 1
ATOM 5402 N N . ALA A 1 686 ? 20.006 -7.989 -13.382 1.00 89.38 686 ALA A N 1
ATOM 5403 C CA . ALA A 1 686 ? 20.379 -9.138 -14.204 1.00 89.38 686 ALA A CA 1
ATOM 5404 C C . ALA A 1 686 ? 20.109 -8.888 -15.698 1.00 89.38 686 ALA A C 1
ATOM 5406 O O . ALA A 1 686 ? 21.003 -9.093 -16.514 1.00 89.38 686 ALA A O 1
ATOM 5407 N N . GLN A 1 687 ? 18.927 -8.370 -16.038 1.00 89.31 687 GLN A N 1
ATOM 5408 C CA . GLN A 1 687 ? 18.534 -8.064 -17.419 1.00 89.31 687 GLN A CA 1
ATOM 5409 C C . GLN A 1 687 ? 19.427 -6.996 -18.062 1.00 89.31 687 GLN A C 1
ATOM 5411 O O . GLN A 1 687 ? 19.830 -7.131 -19.214 1.00 89.31 687 GLN A O 1
ATOM 5416 N N . GLU A 1 688 ? 19.775 -5.934 -17.328 1.00 91.06 688 GLU A N 1
ATOM 5417 C CA . GLU A 1 688 ? 20.680 -4.899 -17.846 1.00 91.06 688 GLU A CA 1
ATOM 5418 C C . GLU A 1 688 ? 22.089 -5.450 -18.090 1.00 91.06 688 GLU A C 1
ATOM 5420 O O . GLU A 1 688 ? 22.733 -5.107 -19.082 1.00 91.06 688 GLU A O 1
ATOM 5425 N N . TYR A 1 689 ? 22.559 -6.340 -17.213 1.00 91.19 689 TYR A N 1
ATOM 5426 C CA . TYR A 1 689 ? 23.837 -7.015 -17.403 1.00 91.19 689 TYR A CA 1
ATOM 5427 C C . TYR A 1 689 ? 23.823 -7.954 -18.614 1.00 91.19 689 TYR A C 1
ATOM 5429 O O . TYR A 1 689 ? 24.802 -7.979 -19.358 1.00 91.19 689 TYR A O 1
ATOM 5437 N N . GLU A 1 690 ? 22.739 -8.700 -18.834 1.00 88.38 690 GLU A N 1
ATOM 5438 C CA . GLU A 1 690 ? 22.554 -9.512 -20.044 1.00 88.38 690 GLU A CA 1
ATOM 5439 C C . GLU A 1 690 ? 22.621 -8.641 -21.300 1.00 88.38 690 GLU A C 1
ATOM 5441 O O . GLU A 1 690 ? 23.469 -8.875 -22.159 1.00 88.38 690 GLU A O 1
ATOM 5446 N N . ALA A 1 691 ? 21.824 -7.570 -21.355 1.00 88.06 691 ALA A N 1
ATOM 5447 C CA . ALA A 1 691 ? 21.779 -6.661 -22.498 1.00 88.06 691 ALA A CA 1
ATOM 5448 C C . ALA A 1 691 ? 23.136 -5.996 -22.801 1.00 88.06 691 ALA A C 1
ATOM 5450 O O . ALA A 1 691 ? 23.472 -5.768 -23.961 1.00 88.06 691 ALA A O 1
ATOM 5451 N N . ALA A 1 692 ? 23.935 -5.694 -21.772 1.00 88.62 692 ALA A N 1
ATOM 5452 C CA . ALA A 1 692 ? 25.259 -5.095 -21.940 1.00 88.62 692 ALA A CA 1
ATOM 5453 C C . ALA A 1 692 ? 26.334 -6.088 -22.422 1.00 88.62 692 ALA A C 1
ATOM 5455 O O . ALA A 1 692 ? 27.343 -5.658 -22.984 1.00 88.62 692 ALA A O 1
ATOM 5456 N N . ASN A 1 693 ? 26.148 -7.393 -22.191 1.00 87.44 693 ASN A N 1
ATOM 5457 C CA . ASN A 1 693 ? 27.138 -8.433 -22.499 1.00 87.44 693 ASN A CA 1
ATOM 5458 C C . ASN A 1 693 ? 26.746 -9.341 -23.672 1.00 87.44 693 ASN A C 1
ATOM 5460 O O . ASN A 1 693 ? 27.495 -10.275 -23.969 1.00 87.44 693 ASN A O 1
ATOM 5464 N N . ASP A 1 694 ? 25.632 -9.060 -24.354 1.00 72.25 694 ASP A N 1
ATOM 5465 C CA . ASP A 1 694 ? 25.126 -9.807 -25.513 1.00 72.25 694 ASP A CA 1
ATOM 5466 C C . ASP A 1 694 ? 25.973 -9.543 -26.783 1.00 72.25 694 ASP A C 1
ATOM 5468 O O . ASP A 1 694 ? 25.539 -9.011 -27.806 1.00 72.25 694 ASP A O 1
ATOM 5472 N N . SER A 1 695 ? 27.260 -9.882 -26.685 1.00 50.28 695 SER A N 1
ATOM 5473 C CA . SER A 1 695 ? 28.198 -9.991 -27.798 1.00 50.28 695 SER A CA 1
ATOM 5474 C C . SER A 1 695 ? 27.990 -11.351 -28.485 1.00 50.28 695 SER A C 1
ATOM 5476 O O . SER A 1 695 ? 27.820 -12.352 -27.787 1.00 50.28 695 SER A O 1
ATOM 5478 N N . PRO A 1 696 ? 28.032 -11.447 -29.829 1.00 47.59 696 PRO A N 1
ATOM 5479 C CA . PRO A 1 696 ? 27.668 -12.646 -30.592 1.00 47.59 696 PRO A CA 1
ATOM 5480 C C . PRO A 1 696 ? 28.770 -13.719 -30.559 1.00 47.59 696 PRO A C 1
ATOM 5482 O O . PRO A 1 696 ? 29.301 -14.140 -31.591 1.00 47.59 696 PRO A O 1
ATOM 5485 N N . HIS A 1 697 ? 29.163 -14.162 -29.368 1.00 41.00 697 HIS A N 1
ATOM 5486 C CA . HIS A 1 697 ? 30.045 -15.304 -29.194 1.00 41.00 697 HIS A CA 1
ATOM 5487 C C . HIS A 1 697 ? 29.246 -16.527 -28.745 1.00 41.00 697 HIS A C 1
ATOM 5489 O O . HIS A 1 697 ? 28.511 -16.441 -27.763 1.00 41.00 697 HIS A O 1
ATOM 5495 N N . PRO A 1 698 ? 29.405 -17.682 -29.425 1.00 40.88 698 PRO A N 1
ATOM 5496 C CA . PRO A 1 698 ? 28.816 -18.944 -29.008 1.00 40.88 698 PRO A CA 1
ATOM 5497 C C . PRO A 1 698 ? 29.609 -19.469 -27.806 1.00 40.88 698 PRO A C 1
ATOM 5499 O O . PRO A 1 698 ? 30.389 -20.412 -27.904 1.00 40.88 698 PRO A O 1
ATOM 5502 N N . CYS A 1 699 ? 29.471 -18.798 -26.666 1.00 35.75 699 CYS A N 1
ATOM 5503 C CA . CYS A 1 699 ? 29.863 -19.358 -25.389 1.00 35.75 699 CYS A CA 1
ATOM 5504 C C . CYS A 1 699 ? 28.734 -20.297 -24.967 1.00 35.75 699 CYS A C 1
ATOM 5506 O O . CYS A 1 699 ? 27.569 -19.897 -24.947 1.00 35.75 699 CYS A O 1
ATOM 5508 N N . HIS A 1 700 ? 29.074 -21.554 -24.686 1.00 34.94 700 HIS A N 1
ATOM 5509 C CA . HIS A 1 700 ? 28.141 -22.532 -24.148 1.00 34.94 700 HIS A CA 1
ATOM 5510 C C . HIS A 1 700 ? 27.342 -21.917 -22.992 1.00 34.94 700 HIS A C 1
ATOM 5512 O O . HIS A 1 700 ? 27.905 -21.391 -22.034 1.00 34.94 700 HIS A O 1
ATOM 5518 N N . GLN A 1 701 ? 26.023 -21.953 -23.165 1.00 40.88 701 GLN A N 1
ATOM 5519 C CA . GLN A 1 701 ? 25.003 -21.361 -22.315 1.00 40.88 701 GLN A CA 1
ATOM 5520 C C . GLN A 1 701 ? 25.271 -21.599 -20.826 1.00 40.88 701 GLN A C 1
ATOM 5522 O O . GLN A 1 701 ? 25.075 -22.692 -20.305 1.00 40.88 701 GLN A O 1
ATOM 5527 N N . ILE A 1 702 ? 25.597 -20.523 -20.120 1.00 36.47 702 ILE A N 1
ATOM 5528 C CA . ILE A 1 702 ? 25.065 -20.302 -18.779 1.00 36.47 702 ILE A CA 1
ATOM 5529 C C . ILE A 1 702 ? 24.159 -19.090 -18.945 1.00 36.47 702 ILE A C 1
ATOM 5531 O O . ILE A 1 702 ? 24.590 -17.950 -18.792 1.00 36.47 702 ILE A O 1
ATOM 5535 N N . SER A 1 703 ? 22.923 -19.342 -19.385 1.00 34.62 703 SER A N 1
ATOM 5536 C CA . SER A 1 703 ? 21.884 -18.316 -19.370 1.00 34.62 703 SER A CA 1
ATOM 5537 C C . SER A 1 703 ? 21.755 -17.817 -17.928 1.00 34.62 703 SER A C 1
ATOM 5539 O O . SER A 1 703 ? 21.595 -18.647 -17.030 1.00 34.62 703 SER A O 1
ATOM 5541 N N . PRO A 1 704 ? 21.817 -16.506 -17.662 1.00 41.62 704 PRO A N 1
ATOM 5542 C CA . PRO A 1 704 ? 21.541 -15.992 -16.327 1.00 41.62 704 PRO A CA 1
ATOM 5543 C C . PRO A 1 704 ? 20.081 -16.228 -15.908 1.00 41.62 704 PRO A C 1
ATOM 5545 O O . PRO A 1 704 ? 19.796 -16.227 -14.720 1.00 41.62 704 PRO A O 1
ATOM 5548 N N . ASN A 1 705 ? 19.179 -16.641 -16.807 1.00 40.91 705 ASN A N 1
ATOM 5549 C CA . ASN A 1 705 ? 17.886 -17.231 -16.419 1.00 40.91 705 ASN A CA 1
ATOM 5550 C C . ASN A 1 705 ? 18.008 -18.571 -15.659 1.00 40.91 705 ASN A C 1
ATOM 5552 O O . ASN A 1 705 ? 17.006 -19.113 -15.206 1.00 40.91 705 ASN A O 1
ATOM 5556 N N . MET A 1 706 ? 19.226 -19.086 -15.468 1.00 36.41 706 MET A N 1
ATOM 5557 C CA . MET A 1 706 ? 19.559 -20.172 -14.546 1.00 36.41 706 MET A CA 1
ATOM 5558 C C . MET A 1 706 ? 20.051 -19.646 -13.177 1.00 36.41 706 MET A C 1
ATOM 5560 O O . MET A 1 706 ? 20.789 -20.323 -12.458 1.00 36.41 706 MET A O 1
ATOM 5564 N N . PHE A 1 707 ? 19.652 -18.436 -12.769 1.00 40.94 707 PHE A N 1
ATOM 5565 C CA . PHE A 1 707 ? 19.472 -18.172 -11.343 1.00 40.94 707 PHE A CA 1
ATOM 5566 C C . PHE A 1 707 ? 18.328 -19.078 -10.885 1.00 40.94 707 PHE A C 1
ATOM 5568 O O . PHE A 1 707 ? 17.186 -18.853 -11.268 1.00 40.94 707 PHE A O 1
ATOM 5575 N N . GLU A 1 708 ? 18.623 -20.116 -10.097 1.00 37.22 708 GLU A N 1
ATOM 5576 C CA . GLU A 1 708 ? 17.608 -20.897 -9.376 1.00 37.22 708 GLU A CA 1
ATOM 5577 C C . GLU A 1 708 ? 16.853 -19.971 -8.403 1.00 37.22 708 GLU A C 1
ATOM 5579 O O . GLU A 1 708 ? 17.087 -19.940 -7.193 1.00 37.22 708 GLU A O 1
ATOM 5584 N N . LEU A 1 709 ? 15.923 -19.192 -8.944 1.00 39.25 709 LEU A N 1
ATOM 5585 C CA . LEU A 1 709 ? 14.755 -18.681 -8.255 1.00 39.25 709 LEU A CA 1
ATOM 5586 C C . LEU A 1 709 ? 13.820 -19.879 -8.081 1.00 39.25 709 LEU A C 1
ATOM 5588 O O . LEU A 1 709 ? 12.865 -20.036 -8.825 1.00 39.25 709 LEU A O 1
ATOM 5592 N N . GLY A 1 710 ? 14.188 -20.786 -7.173 1.00 30.45 710 GLY A N 1
ATOM 5593 C CA . GLY A 1 710 ? 13.333 -21.869 -6.690 1.00 30.45 710 GLY A CA 1
ATOM 5594 C C . GLY A 1 710 ? 12.563 -22.661 -7.753 1.00 30.45 710 GLY A C 1
ATOM 5595 O O . GLY A 1 710 ? 11.373 -22.871 -7.578 1.00 30.45 710 GLY A O 1
ATOM 5596 N N . HIS A 1 711 ? 13.218 -23.141 -8.813 1.00 28.61 711 HIS A N 1
ATOM 5597 C CA . HIS A 1 711 ? 12.732 -24.332 -9.509 1.00 28.61 711 HIS A CA 1
ATOM 5598 C C . HIS A 1 711 ? 13.399 -25.547 -8.863 1.00 28.61 711 HIS A C 1
ATOM 5600 O O . HIS A 1 711 ? 14.606 -25.741 -8.999 1.00 28.61 711 HIS A O 1
ATOM 5606 N N . HIS A 1 712 ? 12.634 -26.360 -8.136 1.00 29.84 712 HIS A N 1
ATOM 5607 C CA . HIS A 1 712 ? 13.091 -27.687 -7.745 1.00 29.84 712 HIS A CA 1
ATOM 5608 C C . HIS A 1 712 ? 13.021 -28.617 -8.963 1.00 29.84 712 HIS A C 1
ATOM 5610 O O . HIS A 1 712 ? 11.968 -29.151 -9.290 1.00 29.84 712 HIS A O 1
ATOM 5616 N N . ALA A 1 713 ? 14.162 -28.835 -9.615 1.00 29.03 713 ALA A N 1
ATOM 5617 C CA . ALA A 1 713 ? 14.435 -30.086 -10.310 1.00 29.03 713 ALA A CA 1
ATOM 5618 C C . ALA A 1 713 ? 15.429 -30.883 -9.450 1.00 29.03 713 ALA A C 1
ATOM 5620 O O . ALA A 1 713 ? 16.524 -30.414 -9.140 1.00 29.03 713 ALA A O 1
ATOM 5621 N N . MET A 1 714 ? 14.999 -32.060 -8.995 1.00 27.02 714 MET A N 1
ATOM 5622 C CA . MET A 1 714 ? 15.806 -33.031 -8.249 1.00 27.02 714 MET A CA 1
ATOM 5623 C C . MET A 1 714 ? 16.831 -33.732 -9.169 1.00 27.02 714 MET A C 1
ATOM 5625 O O . MET A 1 714 ? 16.643 -33.755 -10.385 1.00 27.02 714 MET A O 1
ATOM 5629 N N . PRO A 1 715 ? 17.922 -34.287 -8.604 1.00 28.86 715 PRO A N 1
ATOM 5630 C CA . PRO A 1 715 ? 19.103 -34.722 -9.340 1.00 28.86 715 PRO A CA 1
ATOM 5631 C C . PRO A 1 715 ? 18.854 -35.992 -10.155 1.00 28.86 715 PRO A C 1
ATOM 5633 O O . PRO A 1 715 ? 18.349 -36.991 -9.644 1.00 28.86 715 PRO A O 1
ATOM 5636 N N . THR A 1 716 ? 19.282 -35.959 -11.413 1.00 27.72 716 THR A N 1
ATOM 5637 C CA . THR A 1 716 ? 19.406 -37.134 -12.271 1.00 27.72 716 THR A CA 1
ATOM 5638 C C . THR A 1 716 ? 20.464 -38.068 -11.682 1.00 27.72 716 THR A C 1
ATOM 5640 O O . THR A 1 716 ? 21.622 -37.682 -11.516 1.00 27.72 716 THR A O 1
ATOM 5643 N N . ILE A 1 717 ? 20.052 -39.287 -11.339 1.00 26.30 717 ILE A N 1
ATOM 5644 C CA . ILE A 1 717 ? 20.946 -40.399 -11.015 1.00 26.30 717 ILE A CA 1
ATOM 5645 C C . ILE A 1 717 ? 21.717 -40.739 -12.297 1.00 26.30 717 ILE A C 1
ATOM 5647 O O . ILE A 1 717 ? 21.112 -40.980 -13.340 1.00 26.30 717 ILE A O 1
ATOM 5651 N N . HIS A 1 718 ? 23.046 -40.694 -12.224 1.00 32.34 718 HIS A N 1
ATOM 5652 C CA . HIS A 1 718 ? 23.914 -41.358 -13.188 1.00 32.34 718 HIS A CA 1
ATOM 5653 C C . HIS A 1 718 ? 23.932 -42.840 -12.820 1.00 32.34 718 HIS A C 1
ATOM 5655 O O . HIS A 1 718 ? 24.507 -43.186 -11.791 1.00 32.34 718 HIS A O 1
ATOM 5661 N N . ASP A 1 719 ? 23.292 -43.668 -13.643 1.00 29.78 719 ASP A N 1
ATOM 5662 C CA . ASP A 1 719 ? 23.539 -45.106 -13.672 1.00 29.78 719 ASP A CA 1
ATOM 5663 C C . ASP A 1 719 ? 24.459 -45.407 -14.858 1.00 29.78 719 ASP A C 1
ATOM 5665 O O . ASP A 1 719 ? 24.297 -44.863 -15.956 1.00 29.78 719 ASP A O 1
ATOM 5669 N N . ASP A 1 720 ? 25.473 -46.206 -14.551 1.00 31.39 720 ASP A N 1
ATOM 5670 C CA . ASP A 1 720 ? 26.595 -46.582 -15.392 1.00 31.39 720 ASP A CA 1
ATOM 5671 C C . ASP A 1 720 ? 26.171 -47.380 -16.636 1.00 31.39 720 ASP A C 1
ATOM 5673 O O . ASP A 1 720 ? 25.176 -48.105 -16.653 1.00 31.39 720 ASP A O 1
ATOM 5677 N N . GLU A 1 721 ? 26.975 -47.218 -17.684 1.00 36.38 721 GLU A N 1
ATOM 5678 C CA . GLU A 1 721 ? 26.982 -48.037 -18.890 1.00 36.38 721 GLU A CA 1
ATOM 5679 C C . GLU A 1 721 ? 27.203 -49.512 -18.522 1.00 36.38 721 GLU A C 1
ATOM 5681 O O . GLU A 1 721 ? 28.216 -49.827 -17.910 1.00 36.38 721 GLU A O 1
ATOM 5686 N N . ASP A 1 722 ? 26.299 -50.401 -18.935 1.00 32.97 722 ASP A N 1
ATOM 5687 C CA . ASP A 1 722 ? 26.620 -51.789 -19.271 1.00 32.97 722 ASP A CA 1
ATOM 5688 C C . ASP A 1 722 ? 25.576 -52.344 -20.258 1.00 32.97 722 ASP A C 1
ATOM 5690 O O . ASP A 1 722 ? 24.420 -51.920 -20.311 1.00 32.97 722 ASP A O 1
ATOM 5694 N N . GLU A 1 723 ? 26.070 -53.233 -21.107 1.00 40.12 723 GLU A N 1
ATOM 5695 C CA . GLU A 1 723 ? 25.599 -53.601 -22.438 1.00 40.12 723 GLU A CA 1
ATOM 5696 C C . GLU A 1 723 ? 24.317 -54.472 -22.478 1.00 40.12 723 GLU A C 1
ATOM 5698 O O . GLU A 1 723 ? 23.953 -55.147 -21.518 1.00 40.12 723 GLU A O 1
ATOM 5703 N N . ASP A 1 724 ? 23.718 -54.493 -23.677 1.00 34.91 724 ASP A N 1
ATOM 5704 C CA . ASP A 1 724 ? 22.966 -55.594 -24.305 1.00 34.91 724 ASP A CA 1
ATOM 5705 C C . ASP A 1 724 ? 21.415 -55.598 -24.388 1.00 34.91 724 ASP A C 1
ATOM 5707 O O . ASP A 1 724 ? 20.662 -55.656 -23.421 1.00 34.91 724 ASP A O 1
ATOM 5711 N N . GLU A 1 725 ? 21.005 -55.688 -25.663 1.00 36.16 725 GLU A N 1
ATOM 5712 C CA . GLU A 1 725 ? 19.863 -56.400 -26.259 1.00 36.16 725 GLU A CA 1
ATOM 5713 C C . GLU A 1 725 ? 18.445 -55.777 -26.328 1.00 36.16 725 GLU A C 1
ATOM 5715 O O . GLU A 1 725 ? 17.680 -55.654 -25.377 1.00 36.16 725 GLU A O 1
ATOM 5720 N N . GLU A 1 726 ? 18.097 -55.478 -27.587 1.00 44.22 726 GLU A N 1
ATOM 5721 C CA . GLU A 1 726 ? 16.788 -55.408 -28.246 1.00 44.22 726 GLU A CA 1
ATOM 5722 C C . GLU A 1 726 ? 15.552 -55.926 -27.478 1.00 44.22 726 GLU A C 1
ATOM 5724 O O . GLU A 1 726 ? 15.409 -57.124 -27.234 1.00 44.22 726 GLU A O 1
ATOM 5729 N N . GLN A 1 727 ? 14.536 -55.059 -27.336 1.00 33.50 727 GLN A N 1
ATOM 5730 C CA . GLN A 1 727 ? 13.150 -55.364 -27.734 1.00 33.50 727 GLN A CA 1
ATOM 5731 C C . GLN A 1 727 ? 12.268 -54.100 -27.811 1.00 33.50 727 GLN A C 1
ATOM 5733 O O . GLN A 1 727 ? 12.444 -53.145 -27.065 1.00 33.50 727 GLN A O 1
ATOM 5738 N N . GLY A 1 728 ? 11.366 -54.089 -28.801 1.00 33.44 728 GLY A N 1
ATOM 5739 C CA . GLY A 1 728 ? 10.672 -52.916 -29.350 1.00 33.44 728 GLY A CA 1
ATOM 5740 C C . GLY A 1 728 ? 9.562 -52.260 -28.503 1.00 33.44 728 GLY A C 1
ATOM 5741 O O . GLY A 1 728 ? 9.335 -52.619 -27.350 1.00 33.44 728 GLY A O 1
ATOM 5742 N N . PRO A 1 729 ? 8.861 -51.263 -29.082 1.00 42.06 729 PRO A N 1
ATOM 5743 C CA . PRO A 1 729 ? 8.123 -50.255 -28.329 1.00 42.06 729 PRO A CA 1
ATOM 5744 C C . PRO A 1 729 ? 6.716 -50.723 -27.944 1.00 42.06 729 PRO A C 1
ATOM 5746 O O . PRO A 1 729 ? 5.948 -51.190 -28.786 1.00 42.06 729 PRO A O 1
ATOM 5749 N N . GLN A 1 730 ? 6.353 -50.515 -26.679 1.00 33.56 730 GLN A N 1
ATOM 5750 C CA . GLN A 1 730 ? 4.969 -50.539 -26.214 1.00 33.56 730 GLN A CA 1
ATOM 5751 C C . GLN A 1 730 ? 4.551 -49.111 -25.856 1.00 33.56 730 GLN A C 1
ATOM 5753 O O . GLN A 1 730 ? 5.115 -48.487 -24.959 1.00 33.56 730 GLN A O 1
ATOM 5758 N N . GLU A 1 731 ? 3.566 -48.594 -26.588 1.00 45.56 731 GLU A N 1
ATOM 5759 C CA . GLU A 1 731 ? 2.882 -47.337 -26.297 1.00 45.56 731 GLU A CA 1
ATOM 5760 C C . GLU A 1 731 ? 2.302 -47.360 -24.873 1.00 45.56 731 GLU A C 1
ATOM 5762 O O . GLU A 1 731 ? 1.485 -48.217 -24.531 1.00 45.56 731 GLU A O 1
ATOM 5767 N N . ARG A 1 732 ? 2.692 -46.388 -24.042 1.00 32.97 732 ARG A N 1
ATOM 5768 C CA . ARG A 1 732 ? 1.951 -45.993 -22.838 1.00 32.97 732 ARG A CA 1
ATOM 5769 C C . ARG A 1 732 ? 1.705 -44.492 -22.880 1.00 32.97 732 ARG A C 1
ATOM 5771 O O . ARG A 1 732 ? 2.535 -43.696 -22.455 1.00 32.97 732 ARG A O 1
ATOM 5778 N N . SER A 1 733 ? 0.543 -44.126 -23.408 1.00 37.44 733 SER A N 1
ATOM 5779 C CA . SER A 1 733 ? -0.078 -42.819 -23.232 1.00 37.44 733 SER A CA 1
ATOM 5780 C C . SER A 1 733 ? -1.041 -42.885 -22.043 1.00 37.44 733 SER A C 1
ATOM 5782 O O . SER A 1 733 ? -2.229 -43.139 -22.219 1.00 37.44 733 SER A O 1
ATOM 5784 N N . GLU A 1 734 ? -0.546 -42.665 -20.830 1.00 34.75 734 GLU A N 1
ATOM 5785 C CA . GLU A 1 734 ? -1.404 -42.315 -19.694 1.00 34.75 734 GLU A CA 1
ATOM 5786 C C . GLU A 1 734 ? -0.794 -41.094 -19.009 1.00 34.75 734 GLU A C 1
ATOM 5788 O O . GLU A 1 734 ? 0.173 -41.181 -18.256 1.00 34.75 734 GLU A O 1
ATOM 5793 N N . SER A 1 735 ? -1.335 -39.924 -19.343 1.00 31.69 735 SER A N 1
ATOM 5794 C CA . SER A 1 735 ? -1.142 -38.704 -18.570 1.00 31.69 735 SER A CA 1
ATOM 5795 C C . SER A 1 735 ? -1.832 -38.858 -17.204 1.00 31.69 735 SER A C 1
ATOM 5797 O O . SER A 1 735 ? -2.907 -39.460 -17.123 1.00 31.69 735 SER A O 1
ATOM 5799 N N . PRO A 1 736 ? -1.249 -38.332 -16.114 1.00 34.41 736 PRO A N 1
ATOM 5800 C CA . PRO A 1 736 ? -1.816 -38.473 -14.778 1.00 34.41 736 PRO A CA 1
ATOM 5801 C C . PRO A 1 736 ? -3.175 -37.763 -14.692 1.00 34.41 736 PRO A C 1
ATOM 5803 O O . PRO A 1 736 ? -3.280 -36.548 -14.862 1.00 34.41 736 PRO A O 1
ATOM 5806 N N . SER A 1 737 ? -4.240 -38.525 -14.434 1.00 37.34 737 SER A N 1
ATOM 5807 C CA . SER A 1 737 ? -5.583 -37.982 -14.228 1.00 37.34 737 SER A CA 1
ATOM 5808 C C . SER A 1 737 ? -5.652 -37.222 -12.898 1.00 37.34 737 SER A C 1
ATOM 5810 O O . SER A 1 737 ? -5.504 -37.820 -11.832 1.00 37.34 737 SER A O 1
ATOM 5812 N N . LEU A 1 738 ? -5.897 -35.913 -12.962 1.00 42.09 738 LEU A N 1
ATOM 5813 C CA . LEU A 1 738 ? -6.087 -35.033 -11.803 1.00 42.09 738 LEU A CA 1
ATOM 5814 C C . LEU A 1 738 ? -7.396 -35.337 -11.037 1.00 42.09 738 LEU A C 1
ATOM 5816 O O . LEU A 1 738 ? -8.356 -35.837 -11.630 1.00 42.09 738 LEU A O 1
ATOM 5820 N N . PRO A 1 739 ? -7.463 -35.022 -9.727 1.00 43.56 739 PRO A N 1
ATOM 5821 C CA . PRO A 1 739 ? -8.592 -35.368 -8.872 1.00 43.56 739 PRO A CA 1
ATOM 5822 C C . PRO A 1 739 ? -9.878 -34.634 -9.271 1.00 43.56 739 PRO A C 1
ATOM 5824 O O . PRO A 1 739 ? -9.909 -33.423 -9.487 1.00 43.56 739 PRO A O 1
ATOM 5827 N N . ASP A 1 740 ? -10.958 -35.406 -9.338 1.00 55.34 740 ASP A N 1
ATOM 5828 C CA . ASP A 1 740 ? -12.326 -34.934 -9.510 1.00 55.34 740 ASP A CA 1
ATOM 5829 C C . ASP A 1 740 ? -12.724 -34.044 -8.318 1.00 55.34 740 ASP A C 1
ATOM 5831 O O . ASP A 1 740 ? -12.678 -34.484 -7.167 1.00 55.34 740 ASP A O 1
ATOM 5835 N N . PHE A 1 741 ? -13.106 -32.786 -8.567 1.00 54.50 741 PHE A N 1
ATOM 5836 C CA . PHE A 1 741 ? -13.499 -31.836 -7.515 1.00 54.50 741 PHE A CA 1
ATOM 5837 C C . PHE A 1 741 ? -14.677 -32.354 -6.677 1.00 54.50 741 PHE A C 1
ATOM 5839 O O . PHE A 1 741 ? -14.765 -32.041 -5.490 1.00 54.50 741 PHE A O 1
ATOM 5846 N N . GLN A 1 742 ? -15.527 -33.211 -7.250 1.00 54.03 742 GLN A N 1
ATOM 5847 C CA . GLN A 1 742 ? -16.620 -33.863 -6.529 1.00 54.03 742 GLN A CA 1
ATOM 5848 C C . GLN A 1 742 ? -16.111 -34.876 -5.483 1.00 54.03 742 GLN A C 1
ATOM 5850 O O . GLN A 1 742 ? -16.783 -35.132 -4.487 1.00 54.03 742 GLN A O 1
ATOM 5855 N N . LYS A 1 743 ? -14.897 -35.418 -5.671 1.00 60.16 743 LYS A N 1
ATOM 5856 C CA . LYS A 1 743 ? -14.204 -36.281 -4.697 1.00 60.16 743 LYS A CA 1
ATOM 5857 C C . LYS A 1 743 ? -13.406 -35.494 -3.658 1.00 60.16 743 LYS A C 1
ATOM 5859 O O . LYS A 1 743 ? -13.201 -36.005 -2.562 1.00 60.16 743 LYS A O 1
ATOM 5864 N N . LEU A 1 744 ? -12.942 -34.285 -3.988 1.00 49.97 744 LEU A N 1
ATOM 5865 C CA . LEU A 1 744 ? -12.200 -33.425 -3.053 1.00 49.97 744 LEU A CA 1
ATOM 5866 C C . LEU A 1 744 ? -13.108 -32.775 -2.000 1.00 49.97 744 LEU A C 1
ATOM 5868 O O . LEU A 1 744 ? -12.652 -32.515 -0.887 1.00 49.97 744 LEU A O 1
ATOM 5872 N N . TYR A 1 745 ? -14.384 -32.570 -2.332 1.00 54.03 745 TYR A N 1
ATOM 5873 C CA . TYR A 1 745 ? -15.412 -32.073 -1.419 1.00 54.03 745 TYR A CA 1
ATOM 5874 C C . TYR A 1 745 ? -16.584 -33.063 -1.400 1.00 54.03 745 TYR A C 1
ATOM 5876 O O . TYR A 1 745 ? -17.608 -32.808 -2.038 1.00 54.03 745 TYR A O 1
ATOM 5884 N N . PRO A 1 746 ? -16.440 -34.230 -0.739 1.00 47.91 746 PRO A N 1
ATOM 5885 C CA . PRO A 1 746 ? -17.537 -35.177 -0.637 1.00 47.91 746 PRO A CA 1
ATOM 5886 C C . PRO A 1 746 ? -18.734 -34.469 -0.004 1.00 47.91 746 PRO A C 1
ATOM 5888 O O . PRO A 1 746 ? -18.624 -33.899 1.082 1.00 47.91 746 PRO A O 1
ATOM 5891 N N . SER A 1 747 ? -19.871 -34.502 -0.701 1.00 41.72 747 SER A N 1
ATOM 5892 C CA . SER A 1 747 ? -21.157 -33.980 -0.246 1.00 41.72 747 SER A CA 1
ATOM 5893 C C . SER A 1 747 ? -21.704 -34.849 0.888 1.00 41.72 747 SER A C 1
ATOM 5895 O O . SER A 1 747 ? -22.735 -35.510 0.757 1.00 41.72 747 SER A O 1
ATOM 5897 N N . HIS A 1 748 ? -20.994 -34.906 2.009 1.00 42.72 748 HIS A N 1
ATOM 5898 C CA . HIS A 1 748 ? -21.625 -35.235 3.267 1.00 42.72 748 HIS A CA 1
ATOM 5899 C C . HIS A 1 748 ? -22.461 -34.011 3.608 1.00 42.72 748 HIS A C 1
ATOM 5901 O O . HIS A 1 748 ? -21.939 -33.018 4.102 1.00 42.72 748 HIS A O 1
ATOM 5907 N N . VAL A 1 749 ? -23.747 -34.060 3.251 1.00 44.62 749 VAL A N 1
ATOM 5908 C CA . VAL A 1 749 ? -24.750 -33.175 3.841 1.00 44.62 749 VAL A CA 1
ATOM 5909 C C . VAL A 1 749 ? -24.630 -33.404 5.341 1.00 44.62 749 VAL A C 1
ATOM 5911 O O . VAL A 1 749 ? -25.050 -34.443 5.852 1.00 44.62 749 VAL A O 1
ATOM 5914 N N . PHE A 1 750 ? -23.913 -32.507 6.011 1.00 45.88 750 PHE A N 1
ATOM 5915 C CA . PHE A 1 750 ? -23.723 -32.572 7.445 1.00 45.88 750 PHE A CA 1
ATOM 5916 C C . PHE A 1 750 ? -25.085 -32.308 8.068 1.00 45.88 750 PHE A C 1
ATOM 5918 O O . PHE A 1 750 ? -25.700 -31.268 7.837 1.00 45.88 750 PHE A O 1
ATOM 5925 N N . ASP A 1 751 ? -25.566 -33.277 8.838 1.00 50.91 751 ASP A N 1
ATOM 5926 C CA . ASP A 1 751 ? -26.687 -33.066 9.737 1.00 50.91 751 ASP A CA 1
ATOM 5927 C C . ASP A 1 751 ? -26.244 -31.951 10.697 1.00 50.91 751 ASP A C 1
ATOM 5929 O O . ASP A 1 751 ? -25.370 -32.176 11.534 1.00 50.91 751 ASP A O 1
ATOM 5933 N N . ALA A 1 752 ? -26.759 -30.726 10.531 1.00 49.00 752 ALA A N 1
ATOM 5934 C CA . ALA A 1 752 ? -26.251 -29.514 11.196 1.00 49.00 752 ALA A CA 1
ATOM 5935 C C . ALA A 1 752 ? -26.239 -29.606 12.739 1.00 49.00 752 ALA A C 1
ATOM 5937 O O . ALA A 1 752 ? -25.576 -28.826 13.421 1.00 49.00 752 ALA A O 1
ATOM 5938 N N . ASN A 1 753 ? -26.942 -30.597 13.294 1.00 47.22 753 ASN A N 1
ATOM 5939 C CA . ASN A 1 753 ? -26.989 -30.895 14.721 1.00 47.22 753 ASN A CA 1
ATOM 5940 C C . ASN A 1 753 ? -25.879 -31.840 15.211 1.00 47.22 753 ASN A C 1
ATOM 5942 O O . ASN A 1 753 ? -25.647 -31.939 16.417 1.00 47.22 753 ASN A O 1
ATOM 5946 N N . ILE A 1 754 ? -25.170 -32.534 14.321 1.00 45.09 754 ILE A N 1
ATOM 5947 C CA . ILE A 1 754 ? -24.180 -33.543 14.695 1.00 45.09 754 ILE A CA 1
ATOM 5948 C C . ILE A 1 754 ? -22.777 -32.934 14.545 1.00 45.09 754 ILE A C 1
ATOM 5950 O O . ILE A 1 754 ? -22.156 -32.988 13.492 1.00 45.09 754 ILE A O 1
ATOM 5954 N N . GLN A 1 755 ? -22.291 -32.400 15.677 1.00 59.47 755 GLN A N 1
ATOM 5955 C CA . GLN A 1 755 ? -20.885 -32.123 16.032 1.00 59.47 755 GLN A CA 1
ATOM 5956 C C . GLN A 1 755 ? -20.278 -30.723 15.789 1.00 59.47 755 GLN A C 1
ATOM 5958 O O . GLN A 1 755 ? -19.058 -30.584 15.816 1.00 59.47 755 GLN A O 1
ATOM 5963 N N . LEU A 1 756 ? -21.069 -29.638 15.803 1.00 69.88 756 LEU A N 1
ATOM 5964 C CA . LEU A 1 756 ? -20.524 -28.310 16.188 1.00 69.88 756 LEU A CA 1
ATOM 5965 C C . LEU A 1 756 ? -19.860 -28.336 17.586 1.00 69.88 756 LEU A C 1
ATOM 5967 O O . LEU A 1 756 ? -19.064 -27.468 17.920 1.00 69.88 756 LEU A O 1
ATOM 5971 N N . SER A 1 757 ? -20.185 -29.333 18.416 1.00 67.88 757 SER A N 1
ATOM 5972 C CA . SER A 1 757 ? -19.582 -29.573 19.731 1.00 67.88 757 SER A CA 1
ATOM 5973 C C . SER A 1 757 ? -18.197 -30.235 19.700 1.00 67.88 757 SER A C 1
ATOM 5975 O O . SER A 1 757 ? -17.609 -30.385 20.763 1.00 67.88 757 SER A O 1
ATOM 5977 N N . GLN A 1 758 ? -17.705 -30.690 18.540 1.00 71.44 758 GLN A N 1
ATOM 5978 C CA . GLN A 1 758 ? -16.364 -31.290 18.403 1.00 71.44 758 GLN A CA 1
ATOM 5979 C C . GLN A 1 758 ? -15.335 -30.346 17.777 1.00 71.44 758 GLN A C 1
ATOM 5981 O O . GLN A 1 758 ? -14.195 -30.739 17.548 1.00 71.44 758 GLN A O 1
ATOM 5986 N N . LEU A 1 759 ? -15.729 -29.114 17.466 1.00 78.06 759 LEU A N 1
ATOM 5987 C CA . LEU A 1 759 ? -14.784 -28.107 17.016 1.00 78.06 759 LEU A CA 1
ATOM 5988 C C . LEU A 1 759 ? -14.008 -27.613 18.236 1.00 78.06 759 LEU A C 1
ATOM 5990 O O . LEU A 1 759 ? -14.624 -27.136 19.187 1.00 78.06 759 LEU A O 1
ATOM 5994 N N . ASP A 1 760 ? -12.683 -27.769 18.202 1.00 75.06 760 ASP A N 1
ATOM 5995 C CA . ASP A 1 760 ? -11.782 -27.255 19.234 1.00 75.06 760 ASP A CA 1
ATOM 5996 C C . ASP A 1 760 ? -12.068 -25.776 19.536 1.00 75.06 760 ASP A C 1
ATOM 5998 O O . ASP A 1 760 ? -12.390 -24.994 18.637 1.00 75.06 760 ASP A O 1
ATOM 6002 N N . ASP A 1 761 ? -11.871 -25.379 20.795 1.00 79.06 761 ASP A N 1
ATOM 6003 C CA . ASP A 1 761 ? -12.014 -23.987 21.249 1.00 79.06 761 ASP A CA 1
ATOM 6004 C C . ASP A 1 761 ? -10.956 -23.037 20.647 1.00 79.06 761 ASP A C 1
ATOM 6006 O O . ASP A 1 761 ? -11.024 -21.824 20.846 1.00 79.06 761 ASP A O 1
ATOM 6010 N N . ALA A 1 762 ? -9.994 -23.564 19.883 1.00 83.94 762 ALA A N 1
ATOM 6011 C CA . ALA A 1 762 ? -9.002 -22.769 19.175 1.00 83.94 762 ALA A CA 1
ATOM 6012 C C . ALA A 1 762 ? -9.650 -21.842 18.130 1.00 83.94 762 ALA A C 1
ATOM 6014 O O . ALA A 1 762 ? -10.573 -22.226 17.400 1.00 83.94 762 ALA A O 1
ATOM 6015 N N . SER A 1 763 ? -9.113 -20.624 18.021 1.00 88.12 763 SER A N 1
ATOM 6016 C CA . SER A 1 763 ? -9.448 -19.707 16.931 1.00 88.12 763 SER A CA 1
ATOM 6017 C C . SER A 1 763 ? -9.105 -20.355 15.590 1.00 88.12 763 SER A C 1
ATOM 6019 O O . SER A 1 763 ? -8.026 -20.918 15.408 1.00 88.12 763 SER A O 1
ATOM 6021 N N . ASN A 1 764 ? -10.044 -20.316 14.650 1.00 94.94 764 ASN A N 1
ATOM 6022 C CA . ASN A 1 764 ? -9.865 -20.842 13.302 1.00 94.94 764 ASN A CA 1
ATOM 6023 C C . ASN A 1 764 ? -10.313 -19.811 12.270 1.00 94.94 764 ASN A C 1
ATOM 6025 O O . ASN A 1 764 ? -11.127 -18.945 12.576 1.00 94.94 764 ASN A O 1
ATOM 6029 N N . GLN A 1 765 ? -9.823 -19.927 11.034 1.00 96.56 765 GLN A N 1
ATOM 6030 C CA . GLN A 1 765 ? -10.214 -19.031 9.945 1.00 96.56 765 GLN A CA 1
ATOM 6031 C C . GLN A 1 765 ? -11.458 -19.534 9.214 1.00 96.56 765 GLN A C 1
ATOM 6033 O O . GLN A 1 765 ? -11.518 -20.689 8.780 1.00 96.56 765 GLN A O 1
ATOM 6038 N N . TYR A 1 766 ? -12.415 -18.634 9.012 1.00 97.88 766 TYR A N 1
ATOM 6039 C CA . TYR A 1 766 ? -13.677 -18.902 8.338 1.00 97.88 766 TYR A CA 1
ATOM 6040 C C . TYR A 1 766 ? -13.951 -17.908 7.213 1.00 97.88 766 TYR A C 1
ATOM 6042 O O . TYR A 1 766 ? -13.392 -16.813 7.169 1.00 97.88 766 TYR A O 1
ATOM 6050 N N . LEU A 1 767 ? -14.828 -18.309 6.295 1.00 97.88 767 LEU A N 1
ATOM 6051 C CA . LEU A 1 767 ? -15.281 -17.516 5.159 1.00 97.88 767 LEU A CA 1
ATOM 6052 C C . LEU A 1 767 ? -16.773 -17.763 4.923 1.00 97.88 767 LEU A C 1
ATOM 6054 O O . LEU A 1 767 ? -17.225 -18.910 4.948 1.00 97.88 767 LEU A O 1
ATOM 6058 N N . VAL A 1 768 ? -17.516 -16.696 4.628 1.00 98.31 768 VAL A N 1
ATOM 6059 C CA . VAL A 1 768 ? -18.881 -16.778 4.097 1.00 98.31 768 VAL A CA 1
ATOM 6060 C C . VAL A 1 768 ? -18.854 -16.420 2.613 1.00 98.31 768 VAL A C 1
ATOM 6062 O O . VAL A 1 768 ? -18.312 -15.384 2.208 1.00 98.31 768 VAL A O 1
ATOM 6065 N N . ASN A 1 769 ? -19.443 -17.275 1.784 1.00 98.25 769 ASN A N 1
ATOM 6066 C CA . ASN A 1 769 ? -19.592 -17.042 0.352 1.00 98.25 769 ASN A CA 1
ATOM 6067 C C . ASN A 1 769 ? -20.954 -17.523 -0.163 1.00 98.25 769 ASN A C 1
ATOM 6069 O O . ASN A 1 769 ? -21.657 -18.260 0.516 1.00 98.25 769 ASN A O 1
ATOM 6073 N N . VAL A 1 770 ? -21.339 -17.078 -1.356 1.00 97.94 770 VAL A N 1
ATOM 6074 C CA . VAL A 1 770 ? -22.484 -17.619 -2.095 1.00 97.94 770 VAL A CA 1
ATOM 6075 C C . VAL A 1 770 ? -21.964 -18.565 -3.167 1.00 97.94 770 VAL A C 1
ATOM 6077 O O . VAL A 1 770 ? -21.063 -18.197 -3.920 1.00 97.94 770 VAL A O 1
ATOM 6080 N N . GLN A 1 771 ? -22.529 -19.765 -3.253 1.00 97.88 771 GLN A N 1
ATOM 6081 C CA . GLN A 1 771 ? -22.182 -20.771 -4.263 1.00 97.88 771 GLN A CA 1
ATOM 6082 C C . GLN A 1 771 ? -23.430 -21.189 -5.044 1.00 97.88 771 GLN A C 1
ATOM 6084 O O . GLN A 1 771 ? -24.521 -21.177 -4.472 1.00 97.88 771 GLN A O 1
ATOM 6089 N N . PRO A 1 772 ? -23.306 -21.598 -6.321 1.00 97.56 772 PRO A N 1
ATOM 6090 C CA . PRO A 1 772 ? -24.397 -22.271 -7.021 1.00 97.56 772 PRO A CA 1
ATOM 6091 C C . PRO A 1 772 ? -24.886 -23.479 -6.213 1.00 97.56 772 PRO A C 1
ATOM 6093 O O . PRO A 1 772 ? -24.062 -24.257 -5.721 1.00 97.56 772 PRO A O 1
ATOM 6096 N N . THR A 1 773 ? -26.205 -23.651 -6.081 1.00 96.94 773 THR A N 1
ATOM 6097 C CA . THR A 1 773 ? -26.775 -24.766 -5.312 1.00 96.94 773 THR A CA 1
ATOM 6098 C C . THR A 1 773 ? -26.282 -26.089 -5.880 1.00 96.94 773 THR A C 1
ATOM 6100 O O . THR A 1 773 ? -26.367 -26.325 -7.094 1.00 96.94 773 THR A O 1
ATOM 6103 N N . LEU A 1 774 ? -25.775 -26.959 -5.006 1.00 95.56 774 LEU A N 1
ATOM 6104 C CA . LEU A 1 774 ? -25.200 -28.241 -5.406 1.00 95.56 774 LEU A CA 1
ATOM 6105 C C . LEU A 1 774 ? -26.214 -29.069 -6.203 1.00 95.56 774 LEU A C 1
ATOM 6107 O O . LEU A 1 774 ? -27.354 -29.264 -5.790 1.00 95.56 774 LEU A O 1
ATOM 6111 N N . GLY A 1 775 ? -25.787 -29.555 -7.368 1.00 95.19 775 GLY A N 1
ATOM 6112 C CA . GLY A 1 775 ? -26.617 -30.381 -8.246 1.00 95.19 775 GLY A CA 1
ATOM 6113 C C . GLY A 1 775 ? -27.630 -29.620 -9.108 1.00 95.19 775 GLY A C 1
ATOM 6114 O O . GLY A 1 775 ? -28.211 -30.245 -9.994 1.00 95.19 775 GLY A O 1
ATOM 6115 N N . SER A 1 776 ? -27.803 -28.304 -8.925 1.00 96.31 776 SER A N 1
ATOM 6116 C CA . SER A 1 776 ? -28.631 -27.478 -9.819 1.00 96.31 776 SER A CA 1
ATOM 6117 C C . SER A 1 776 ? -28.124 -27.522 -11.268 1.00 96.31 776 SER A C 1
ATOM 6119 O O . SER A 1 776 ? -26.940 -27.768 -11.521 1.00 96.31 776 SER A O 1
ATOM 6121 N N . ALA A 1 777 ? -29.007 -27.249 -12.235 1.00 96.31 777 ALA A N 1
ATOM 6122 C CA . ALA A 1 777 ? -28.623 -27.176 -13.648 1.00 96.31 777 ALA A CA 1
ATOM 6123 C C . ALA A 1 777 ? -27.491 -26.156 -13.868 1.00 96.31 777 ALA A C 1
ATOM 6125 O O . ALA A 1 777 ? -26.515 -26.448 -14.556 1.00 96.31 777 ALA A O 1
ATOM 6126 N N . PHE A 1 778 ? -27.575 -25.000 -13.200 1.00 96.19 778 PHE A N 1
ATOM 6127 C CA . PHE A 1 778 ? -26.540 -23.970 -13.234 1.00 96.19 778 PHE A CA 1
ATOM 6128 C C . PHE A 1 778 ? -25.199 -24.459 -12.680 1.00 96.19 778 PHE A C 1
ATOM 6130 O O . PHE A 1 778 ? -24.178 -24.294 -13.343 1.00 96.19 778 PHE A O 1
ATOM 6137 N N . TYR A 1 779 ? -25.190 -25.139 -11.527 1.00 97.00 779 TYR A N 1
ATOM 6138 C CA . TYR A 1 779 ? -23.976 -25.740 -10.965 1.00 97.00 779 TYR A CA 1
ATOM 6139 C C . TYR A 1 779 ? -23.306 -26.712 -11.950 1.00 97.00 779 TYR A C 1
ATOM 6141 O O . TYR A 1 779 ? -22.105 -26.607 -12.207 1.00 97.00 779 TYR A O 1
ATOM 6149 N N . GLN A 1 780 ? -24.075 -27.637 -12.533 1.00 96.69 780 GLN A N 1
ATOM 6150 C CA . GLN A 1 780 ? -23.534 -28.658 -13.437 1.00 96.69 780 GLN A CA 1
ATOM 6151 C C . GLN A 1 780 ? -22.931 -28.041 -14.703 1.00 96.69 780 GLN A C 1
ATOM 6153 O O . GLN A 1 780 ? -21.808 -28.382 -15.085 1.00 96.69 780 GLN A O 1
ATOM 6158 N N . VAL A 1 781 ? -23.656 -27.108 -15.327 1.00 96.12 781 VAL A N 1
ATOM 6159 C CA . VAL A 1 781 ? -23.191 -26.402 -16.524 1.00 96.12 781 VAL A CA 1
ATOM 6160 C C . VAL A 1 781 ? -21.935 -25.592 -16.209 1.00 96.12 781 VAL A C 1
ATOM 6162 O O . VAL A 1 781 ? -20.927 -25.741 -16.897 1.00 96.12 781 VAL A O 1
ATOM 6165 N N . LEU A 1 782 ? -21.937 -24.806 -15.131 1.00 96.00 782 LEU A N 1
ATOM 6166 C CA . LEU A 1 782 ? -20.820 -23.923 -14.797 1.00 96.00 782 LEU A CA 1
ATOM 6167 C C . LEU A 1 782 ? -19.518 -24.697 -14.531 1.00 96.00 782 LEU A C 1
ATOM 6169 O O . LEU A 1 782 ? -18.452 -24.303 -15.006 1.00 96.00 782 LEU A O 1
ATOM 6173 N N . TYR A 1 783 ? -19.588 -25.835 -13.831 1.00 97.19 783 TYR A N 1
ATOM 6174 C CA . TYR A 1 783 ? -18.414 -26.682 -13.592 1.00 97.19 783 TYR A CA 1
ATOM 6175 C C . TYR A 1 783 ? -17.960 -27.455 -14.841 1.00 97.19 783 TYR A C 1
ATOM 6177 O O . TYR A 1 783 ? -16.753 -27.648 -15.018 1.00 97.19 783 TYR A O 1
ATOM 6185 N N . LYS A 1 784 ? -18.880 -27.840 -15.741 1.00 96.31 784 LYS A N 1
ATOM 6186 C CA . LYS A 1 784 ? -18.525 -28.383 -17.066 1.00 96.31 784 LYS A CA 1
ATOM 6187 C C . LYS A 1 784 ? -17.724 -27.354 -17.870 1.00 96.31 784 LYS A C 1
ATOM 6189 O O . LYS A 1 784 ? -16.646 -27.679 -18.366 1.00 96.31 784 LYS A O 1
ATOM 6194 N N . LEU A 1 785 ? -18.207 -26.114 -17.943 1.00 96.12 785 LEU A N 1
ATOM 6195 C CA . LEU A 1 785 ? -17.539 -25.021 -18.659 1.00 96.12 785 LEU A CA 1
ATOM 6196 C C . LEU A 1 785 ? -16.194 -24.647 -1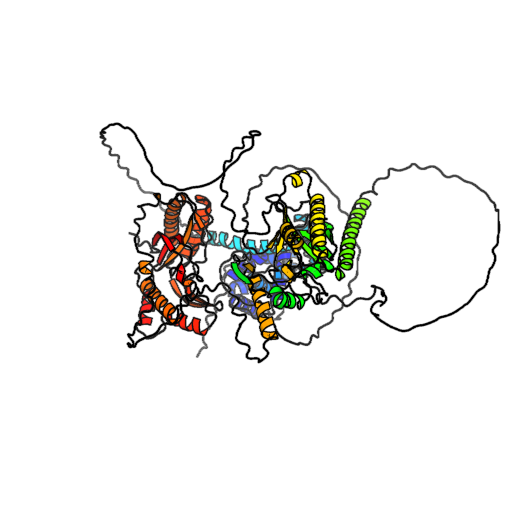8.023 1.00 96.12 785 LEU A C 1
ATOM 6198 O O . LEU A 1 785 ? -15.201 -24.457 -18.723 1.00 96.12 785 LEU A O 1
ATOM 6202 N N . ARG A 1 786 ? -16.113 -24.636 -16.686 1.00 96.94 786 ARG A N 1
ATOM 6203 C CA . ARG A 1 786 ? -14.844 -24.445 -15.967 1.00 96.94 786 ARG A CA 1
ATOM 6204 C C . ARG A 1 786 ? -13.815 -25.512 -16.330 1.00 96.94 786 ARG A C 1
ATOM 6206 O O . ARG A 1 786 ? -12.652 -25.182 -16.554 1.00 96.94 786 ARG A O 1
ATOM 6213 N N . LYS A 1 787 ? -14.233 -26.779 -16.414 1.00 96.44 787 LYS A N 1
ATOM 6214 C CA . LYS A 1 787 ? -13.363 -27.881 -16.843 1.00 96.44 787 LYS A CA 1
ATOM 6215 C C . LYS A 1 787 ? -12.862 -27.669 -18.277 1.00 96.44 787 LYS A C 1
ATOM 6217 O O . LYS A 1 787 ? -11.661 -27.776 -18.495 1.00 96.44 787 LYS A O 1
ATOM 6222 N N . GLN A 1 788 ? -13.741 -27.291 -19.207 1.00 96.06 788 GLN A N 1
ATOM 6223 C CA . GLN A 1 788 ? -13.356 -26.969 -20.590 1.00 96.06 788 GLN A CA 1
ATOM 6224 C C . GLN A 1 788 ? -12.354 -25.803 -20.659 1.00 96.06 788 GLN A C 1
ATOM 6226 O O . GLN A 1 788 ? -11.351 -25.885 -21.368 1.00 96.06 788 GLN A O 1
ATOM 6231 N N . SER A 1 789 ? -12.586 -24.735 -19.887 1.00 96.75 789 SER A N 1
ATOM 6232 C CA . SER A 1 789 ? -11.664 -23.596 -19.794 1.00 96.75 789 SER A CA 1
ATOM 6233 C C . SER A 1 789 ? -10.290 -24.029 -19.268 1.00 96.75 789 SER A C 1
ATOM 6235 O O . SER A 1 789 ? -9.269 -23.727 -19.886 1.00 96.75 789 SER A O 1
ATOM 6237 N N . ARG A 1 790 ? -10.252 -24.826 -18.191 1.00 95.56 790 ARG A N 1
ATOM 6238 C CA . ARG A 1 790 ? -9.008 -25.383 -17.635 1.00 95.56 790 ARG A CA 1
ATOM 6239 C C . ARG A 1 790 ? -8.254 -26.252 -18.640 1.00 95.56 790 ARG A C 1
ATOM 6241 O O . ARG A 1 790 ? -7.037 -26.145 -18.730 1.00 95.56 790 ARG A O 1
ATOM 6248 N N . GLU A 1 791 ? -8.948 -27.120 -19.371 1.00 96.69 791 GLU A N 1
ATOM 6249 C CA . GLU A 1 791 ? -8.332 -27.997 -20.378 1.00 96.69 791 GLU A CA 1
ATOM 6250 C C . GLU A 1 791 ? -7.692 -27.194 -21.517 1.00 96.69 791 GLU A C 1
ATOM 6252 O O . GLU A 1 791 ? -6.641 -27.578 -22.026 1.00 96.69 791 GLU A O 1
ATOM 6257 N N . ARG A 1 792 ? -8.293 -26.057 -21.889 1.00 97.19 792 ARG A N 1
ATOM 6258 C CA . ARG A 1 792 ? -7.820 -25.222 -22.998 1.00 97.19 792 ARG A CA 1
ATOM 6259 C C . ARG A 1 792 ? -6.763 -24.192 -22.598 1.00 97.19 792 ARG A C 1
ATOM 6261 O O . ARG A 1 792 ? -5.864 -23.921 -23.389 1.00 97.19 792 ARG A O 1
ATOM 6268 N N . TYR A 1 793 ? -6.870 -23.614 -21.404 1.00 96.44 793 TYR A N 1
ATOM 6269 C CA . TYR A 1 793 ? -6.047 -22.479 -20.960 1.00 96.44 793 TYR A CA 1
ATOM 6270 C C . TYR A 1 793 ? -5.168 -22.786 -19.744 1.00 96.44 793 TYR A C 1
ATOM 6272 O O . TYR A 1 793 ? -4.463 -21.897 -19.258 1.00 96.44 793 TYR A O 1
ATOM 6280 N N . GLY A 1 794 ? -5.204 -24.018 -19.237 1.00 96.00 794 GLY A N 1
ATOM 6281 C CA . GLY A 1 794 ? -4.561 -24.401 -17.985 1.00 96.00 794 GLY A CA 1
ATOM 6282 C C . GLY A 1 794 ? -5.300 -23.869 -16.749 1.00 96.00 794 GLY A C 1
ATOM 6283 O O . GLY A 1 794 ? -6.193 -23.019 -16.862 1.00 96.00 794 GLY A O 1
ATOM 6284 N N . PRO A 1 795 ? -4.950 -24.367 -15.549 1.00 96.50 795 PRO A N 1
ATOM 6285 C CA . PRO A 1 795 ? -5.456 -23.806 -14.304 1.00 96.50 795 PRO A CA 1
ATOM 6286 C C . PRO A 1 795 ? -4.953 -22.365 -14.117 1.00 96.50 795 PRO A C 1
ATOM 6288 O O . PRO A 1 795 ? -3.962 -21.943 -14.707 1.00 96.50 795 PRO A O 1
ATOM 6291 N N . ASP A 1 796 ? -5.650 -21.609 -13.281 1.00 97.06 796 ASP A N 1
ATOM 6292 C CA . ASP A 1 796 ? -5.281 -20.252 -12.866 1.00 97.06 796 ASP A CA 1
ATOM 6293 C C . ASP A 1 796 ? -5.715 -20.027 -11.406 1.00 97.06 796 ASP A C 1
ATOM 6295 O O . ASP A 1 796 ? -6.412 -20.891 -10.859 1.00 97.06 796 ASP A O 1
ATOM 6299 N N . PRO A 1 797 ? -5.360 -18.903 -10.752 1.00 96.94 797 PRO A N 1
ATOM 6300 C CA . PRO A 1 797 ? -5.639 -18.697 -9.329 1.00 96.94 797 PRO A CA 1
ATOM 6301 C C . PRO A 1 797 ? -7.109 -18.835 -8.913 1.00 96.94 797 PRO A C 1
ATOM 6303 O O . PRO A 1 797 ? -7.383 -19.127 -7.749 1.00 96.94 797 PRO A O 1
ATOM 6306 N N . THR A 1 798 ? -8.075 -18.703 -9.833 1.00 97.38 798 THR A N 1
ATOM 6307 C CA . THR A 1 798 ? -9.485 -18.962 -9.493 1.00 97.38 798 THR A CA 1
ATOM 6308 C C . THR A 1 798 ? -9.701 -20.413 -9.051 1.00 97.38 798 THR A C 1
ATOM 6310 O O . THR A 1 798 ? -10.582 -20.675 -8.232 1.00 97.38 798 THR A O 1
ATOM 6313 N N . HIS A 1 799 ? -8.885 -21.358 -9.538 1.00 97.38 799 HIS A N 1
ATOM 6314 C CA . HIS A 1 799 ? -8.941 -22.797 -9.241 1.00 97.38 799 HIS A CA 1
ATOM 6315 C C . HIS A 1 799 ? -8.595 -23.152 -7.798 1.00 97.38 799 HIS A C 1
ATOM 6317 O O . HIS A 1 799 ? -8.900 -24.265 -7.377 1.00 97.38 799 HIS A O 1
ATOM 6323 N N . LEU A 1 800 ? -8.049 -22.209 -7.025 1.00 96.69 800 LEU A N 1
ATOM 6324 C CA . LEU A 1 800 ? -7.856 -22.365 -5.584 1.00 96.69 800 LEU A CA 1
ATOM 6325 C C . LEU A 1 800 ? -9.174 -22.416 -4.801 1.00 96.69 800 LEU A C 1
ATOM 6327 O O . LEU A 1 800 ? -9.181 -22.881 -3.663 1.00 96.69 800 LEU A O 1
ATOM 6331 N N . TYR A 1 801 ? -10.278 -21.956 -5.398 1.00 97.25 801 TYR A N 1
ATOM 6332 C CA . TYR A 1 801 ? -11.586 -21.876 -4.757 1.00 97.25 801 TYR A CA 1
ATOM 6333 C C . TYR A 1 801 ? -12.675 -22.595 -5.574 1.00 97.25 801 TYR A C 1
ATOM 6335 O O . TYR A 1 801 ? -12.595 -22.680 -6.811 1.00 97.25 801 TYR A O 1
ATOM 6343 N N . PRO A 1 802 ? -13.759 -23.061 -4.922 1.00 96.94 802 PRO A N 1
ATOM 6344 C CA . PRO A 1 802 ? -15.004 -23.358 -5.626 1.00 96.94 802 PRO A CA 1
ATOM 6345 C C . PRO A 1 802 ? -15.523 -22.103 -6.346 1.00 96.94 802 PRO A C 1
ATOM 6347 O O . PRO A 1 802 ? -15.149 -20.980 -6.003 1.00 96.94 802 PRO A O 1
ATOM 6350 N N . LEU A 1 803 ? -16.375 -22.280 -7.357 1.00 97.62 803 LEU A N 1
ATOM 6351 C CA . LEU A 1 803 ? -17.023 -21.146 -8.022 1.00 97.62 803 LEU A CA 1
ATOM 6352 C C . LEU A 1 803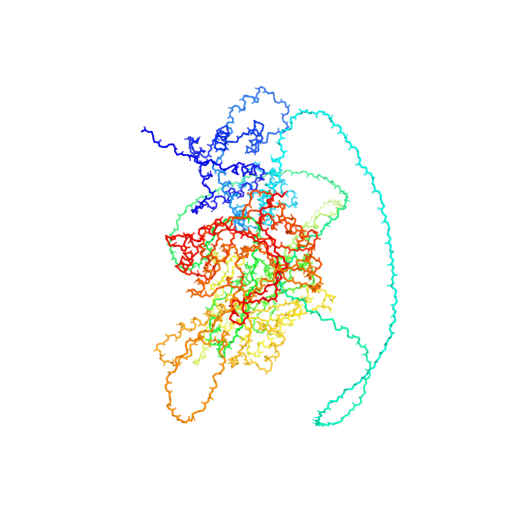 ? -17.973 -20.486 -7.024 1.00 97.62 803 LEU A C 1
ATOM 6354 O O . LEU A 1 803 ? -18.940 -21.107 -6.584 1.00 97.62 803 LEU A O 1
ATOM 6358 N N . HIS A 1 804 ? -17.655 -19.259 -6.623 1.00 97.69 804 HIS A N 1
ATOM 6359 C CA . HIS A 1 804 ? -18.356 -18.572 -5.549 1.00 97.69 804 HIS A CA 1
ATOM 6360 C C . HIS A 1 804 ? -18.319 -17.053 -5.733 1.00 97.69 804 HIS A C 1
ATOM 6362 O O . HIS A 1 804 ? -17.468 -16.521 -6.447 1.00 97.69 804 HIS A O 1
ATOM 6368 N N . VAL A 1 805 ? -19.211 -16.372 -5.020 1.00 97.56 805 VAL A N 1
ATOM 6369 C CA . VAL A 1 805 ? -19.165 -14.931 -4.764 1.00 97.56 805 VAL A CA 1
ATOM 6370 C C . VAL A 1 805 ? -18.775 -14.737 -3.303 1.00 97.56 805 VAL A C 1
ATOM 6372 O O . VAL A 1 805 ? -19.469 -15.222 -2.407 1.00 97.56 805 VAL A O 1
ATOM 6375 N N . SER A 1 806 ? -17.658 -14.067 -3.015 1.00 96.50 806 SER A N 1
ATOM 6376 C CA . SER A 1 806 ? -17.268 -13.823 -1.620 1.00 96.50 806 SER A CA 1
ATOM 6377 C C . SER A 1 806 ? -18.249 -12.847 -0.960 1.00 96.50 806 SER A C 1
ATOM 6379 O O . SER A 1 806 ? -18.474 -11.754 -1.482 1.00 96.50 806 SER A O 1
ATOM 6381 N N . VAL A 1 807 ? -18.798 -13.221 0.198 1.00 97.81 807 VAL A N 1
ATOM 6382 C CA . VAL A 1 807 ? -19.686 -12.360 1.004 1.00 97.81 807 VAL A CA 1
ATOM 6383 C C . VAL A 1 807 ? -18.897 -11.656 2.097 1.00 97.81 807 VAL A C 1
ATOM 6385 O O . VAL A 1 807 ? -19.160 -10.494 2.397 1.00 97.81 807 VAL A O 1
ATOM 6388 N N . THR A 1 808 ? -17.892 -12.328 2.654 1.00 98.19 808 THR A N 1
ATOM 6389 C CA . THR A 1 808 ? -16.979 -11.758 3.648 1.00 98.19 808 THR A CA 1
ATOM 6390 C C . THR A 1 808 ? -15.522 -11.905 3.207 1.00 98.19 808 THR A C 1
ATOM 6392 O O . THR A 1 808 ? -15.199 -12.622 2.258 1.00 98.19 808 THR A O 1
ATOM 6395 N N . GLY A 1 809 ? -14.608 -11.204 3.881 1.00 96.75 809 GLY A N 1
ATOM 6396 C CA . GLY A 1 809 ? -13.214 -11.647 3.972 1.00 96.75 809 GLY A CA 1
ATOM 6397 C C . GLY A 1 809 ? -13.075 -12.876 4.878 1.00 96.75 809 GLY A C 1
ATOM 6398 O O . GLY A 1 809 ? -14.054 -13.310 5.487 1.00 96.75 809 GLY A O 1
ATOM 6399 N N . PHE A 1 810 ? -11.857 -13.412 4.985 1.00 97.38 810 PHE A N 1
ATOM 6400 C CA . PHE A 1 810 ? -11.543 -14.345 6.065 1.00 97.38 810 PHE A CA 1
ATOM 6401 C C . PHE A 1 810 ? -11.642 -13.627 7.412 1.00 97.38 810 PHE A C 1
ATOM 6403 O O . PHE A 1 810 ? -11.218 -12.475 7.523 1.00 97.38 810 PHE A O 1
ATOM 6410 N N . PHE A 1 811 ? -12.188 -14.307 8.412 1.00 97.75 811 PHE A N 1
ATOM 6411 C CA . PHE A 1 811 ? -12.240 -13.842 9.796 1.00 97.75 811 PHE A CA 1
ATOM 6412 C C . PHE A 1 811 ? -12.016 -15.017 10.743 1.00 97.75 811 PHE A C 1
ATOM 6414 O O . PHE A 1 811 ? -12.097 -16.178 10.339 1.00 97.75 811 PHE A O 1
ATOM 6421 N N . GLU A 1 812 ? -11.712 -14.705 11.992 1.00 96.75 812 GLU A N 1
ATOM 6422 C CA . GLU A 1 812 ? -11.441 -15.689 13.028 1.00 96.75 812 GLU A CA 1
ATOM 6423 C C . GLU A 1 812 ? -12.628 -15.838 13.972 1.00 96.75 812 GLU A C 1
ATOM 6425 O O . GLU A 1 812 ? -13.277 -14.849 14.298 1.00 96.75 812 GLU A O 1
ATOM 6430 N N . ALA A 1 813 ? -12.933 -17.069 14.380 1.00 96.25 813 ALA A N 1
ATOM 6431 C CA . ALA A 1 813 ? -13.988 -17.358 15.348 1.00 96.25 813 ALA A CA 1
ATOM 6432 C C . ALA A 1 813 ? -13.666 -18.622 16.160 1.00 96.25 813 ALA A C 1
ATOM 6434 O O . ALA A 1 813 ? -13.033 -19.556 15.657 1.00 96.25 813 ALA A O 1
ATOM 6435 N N . CYS A 1 814 ? -14.127 -18.678 17.408 1.00 94.31 814 CYS A N 1
ATOM 6436 C CA . CYS A 1 814 ? -14.035 -19.866 18.259 1.00 94.31 814 CYS A CA 1
ATOM 6437 C C . CYS A 1 814 ? -15.322 -20.708 18.197 1.00 94.31 814 CYS A C 1
ATOM 6439 O O . CYS A 1 814 ? -16.375 -20.243 17.752 1.00 94.31 814 CYS A O 1
ATOM 6441 N N . GLY A 1 815 ? -15.259 -21.958 18.667 1.00 90.19 815 GLY A N 1
ATOM 6442 C CA . GLY A 1 815 ? -16.365 -22.920 18.567 1.00 90.19 815 GLY A CA 1
ATOM 6443 C C . GLY A 1 815 ? -17.698 -22.448 19.172 1.00 90.19 815 GLY A C 1
ATOM 6444 O O . GLY A 1 815 ? -18.767 -22.775 18.646 1.00 90.19 815 GLY A O 1
ATOM 6445 N N . THR A 1 816 ? -17.670 -21.643 20.240 1.00 89.44 816 THR A N 1
ATOM 6446 C CA . THR A 1 816 ? -18.887 -21.093 20.866 1.00 89.44 816 THR A CA 1
ATOM 6447 C C . THR A 1 816 ? -19.571 -20.044 19.989 1.00 89.44 816 THR A C 1
ATOM 6449 O O . THR A 1 816 ? -20.800 -20.070 19.871 1.00 89.44 816 THR A O 1
ATOM 6452 N N . GLN A 1 817 ? -18.793 -19.194 19.314 1.00 95.44 817 GLN A N 1
ATOM 6453 C CA . GLN A 1 817 ? -19.298 -18.165 18.403 1.00 95.44 817 GLN A CA 1
ATOM 6454 C C . GLN A 1 817 ? -19.945 -18.774 17.152 1.00 95.44 817 GLN A C 1
ATOM 6456 O O . GLN A 1 817 ? -20.922 -18.226 16.652 1.00 95.44 817 GLN A O 1
ATOM 6461 N N . LEU A 1 818 ? -19.472 -19.930 16.664 1.00 95.06 818 LEU A N 1
ATOM 6462 C CA . LEU A 1 818 ? -19.988 -20.544 15.428 1.00 95.06 818 LEU A CA 1
ATOM 6463 C C . LEU A 1 818 ? -21.475 -20.884 15.494 1.00 95.06 818 LEU A C 1
ATOM 6465 O O . LEU A 1 818 ? -22.191 -20.669 14.521 1.00 95.06 818 LEU A O 1
ATOM 6469 N N . ARG A 1 819 ? -21.949 -21.402 16.635 1.00 91.69 819 ARG A N 1
ATOM 6470 C CA . ARG A 1 819 ? -23.374 -21.729 16.810 1.00 91.69 819 ARG A CA 1
ATOM 6471 C C . ARG A 1 819 ? -24.238 -20.479 16.706 1.00 91.69 819 ARG A C 1
ATOM 6473 O O . ARG A 1 819 ? -25.229 -20.482 15.986 1.00 91.69 819 ARG A O 1
ATOM 6480 N N . GLN A 1 820 ? -23.840 -19.419 17.404 1.00 95.38 820 GLN A N 1
ATOM 6481 C CA . GLN A 1 820 ? -24.557 -18.148 17.378 1.00 95.38 820 GLN A CA 1
ATOM 6482 C C . GLN A 1 820 ? -24.501 -17.527 15.981 1.00 95.38 820 GLN A C 1
ATOM 6484 O O . GLN A 1 820 ? -25.524 -17.072 15.482 1.00 95.38 820 GLN A O 1
ATOM 6489 N N . LEU A 1 821 ? -23.340 -17.586 15.324 1.00 96.81 821 LEU A N 1
ATOM 6490 C CA . LEU A 1 821 ? -23.137 -17.065 13.978 1.00 96.81 821 LEU A CA 1
ATOM 6491 C C . LEU A 1 821 ? -24.019 -17.778 12.946 1.00 96.81 821 LEU A C 1
ATOM 6493 O O . LEU A 1 821 ? -24.661 -17.101 12.157 1.00 96.81 821 LEU A O 1
ATOM 6497 N N . VAL A 1 822 ? -24.126 -19.111 12.970 1.00 96.81 822 VAL A N 1
ATOM 6498 C CA . VAL A 1 822 ? -25.007 -19.853 12.044 1.00 96.81 822 VAL A CA 1
ATOM 6499 C C . VAL A 1 822 ? -26.479 -19.477 12.244 1.00 96.81 822 VAL A C 1
ATOM 6501 O O . VAL A 1 822 ? -27.186 -19.233 11.261 1.00 96.81 822 VAL A O 1
ATOM 6504 N N . THR A 1 823 ? -26.939 -19.381 13.496 1.00 96.06 823 THR A N 1
ATOM 6505 C CA . THR A 1 823 ? -28.312 -18.948 13.807 1.00 96.06 823 THR A CA 1
ATOM 6506 C C . THR A 1 823 ? -28.559 -17.516 13.332 1.00 96.06 823 THR A C 1
ATOM 6508 O O . THR A 1 823 ? -29.480 -17.287 12.550 1.00 96.06 823 THR A O 1
ATOM 6511 N N . GLY A 1 824 ? -27.688 -16.574 13.709 1.00 97.00 824 GLY A N 1
ATOM 6512 C CA . GLY A 1 824 ? -27.804 -15.168 13.317 1.00 97.00 824 GLY A CA 1
ATOM 6513 C C . GLY A 1 824 ? -27.721 -14.967 11.805 1.00 97.00 824 GLY A C 1
ATOM 6514 O O . GLY A 1 824 ? -28.507 -14.214 11.239 1.00 97.00 824 GLY A O 1
ATOM 6515 N N . MET A 1 825 ? -26.845 -15.701 11.112 1.00 97.62 825 MET A N 1
ATOM 6516 C CA . MET A 1 825 ? -26.777 -15.689 9.648 1.00 97.62 825 MET A CA 1
ATOM 6517 C C . MET A 1 825 ? -28.082 -16.175 9.012 1.00 97.62 825 MET A C 1
ATOM 6519 O O . MET A 1 825 ? -28.525 -15.593 8.026 1.00 97.62 825 MET A O 1
ATOM 6523 N N . THR A 1 826 ? -28.705 -17.218 9.562 1.00 96.38 826 THR A N 1
ATOM 6524 C CA . THR A 1 826 ? -29.972 -17.754 9.041 1.00 96.38 826 THR A CA 1
ATOM 6525 C C . THR A 1 826 ? -31.104 -16.741 9.202 1.00 96.38 826 THR A C 1
ATOM 6527 O O . THR A 1 826 ? -31.825 -16.471 8.242 1.00 96.38 826 THR A O 1
ATOM 6530 N N . GLU A 1 827 ? -31.229 -16.138 10.385 1.00 96.25 827 GLU A N 1
ATOM 6531 C CA . GLU A 1 827 ? -32.257 -15.135 10.685 1.00 96.25 827 GLU A CA 1
ATOM 6532 C C . GLU A 1 827 ? -32.075 -13.863 9.849 1.00 96.25 827 GLU A C 1
ATOM 6534 O O . GLU A 1 827 ? -33.020 -13.407 9.202 1.00 96.25 827 GLU A O 1
ATOM 6539 N N . LEU A 1 828 ? -30.853 -13.320 9.795 1.00 96.44 828 LEU A N 1
ATOM 6540 C CA . LEU A 1 828 ? -30.537 -12.135 8.994 1.00 96.44 828 LEU A CA 1
ATOM 6541 C C . LEU A 1 828 ? -30.771 -12.384 7.503 1.00 96.44 828 LEU A C 1
ATOM 6543 O O . LEU A 1 828 ? -31.310 -11.520 6.814 1.00 96.44 828 LEU A O 1
ATOM 6547 N N . LEU A 1 829 ? -30.396 -13.562 6.992 1.00 95.88 829 LEU A N 1
ATOM 6548 C CA . LEU A 1 829 ? -30.626 -13.896 5.589 1.00 95.88 829 LEU A CA 1
ATOM 6549 C C . LEU A 1 829 ? -32.127 -13.984 5.283 1.00 95.88 829 LEU A C 1
ATOM 6551 O O . LEU A 1 829 ? -32.569 -13.430 4.280 1.00 95.88 829 LEU A O 1
ATOM 6555 N N . GLN A 1 830 ? -32.924 -14.623 6.146 1.00 94.19 830 GLN A N 1
ATOM 6556 C CA . GLN A 1 830 ? -34.381 -14.691 5.974 1.00 94.19 830 GLN A CA 1
ATOM 6557 C C . GLN A 1 830 ? -35.032 -13.303 5.982 1.00 94.19 830 GLN A C 1
ATOM 6559 O O . GLN A 1 830 ? -35.918 -13.047 5.167 1.00 94.19 830 GLN A O 1
ATOM 6564 N N . GLN A 1 831 ? -34.571 -12.397 6.850 1.00 94.31 831 GLN A N 1
ATOM 6565 C CA . GLN A 1 831 ? -35.043 -11.009 6.882 1.00 94.31 831 GLN A CA 1
ATOM 6566 C C . GLN A 1 831 ? -34.743 -10.273 5.570 1.00 94.31 831 GLN A C 1
ATOM 6568 O O . GLN A 1 831 ? -35.622 -9.611 5.022 1.00 94.31 831 GLN A O 1
ATOM 6573 N N . GLU A 1 832 ? -33.529 -10.411 5.030 1.00 94.69 832 GLU A N 1
ATOM 6574 C CA . GLU A 1 832 ? -33.146 -9.742 3.778 1.00 94.69 832 GLU A CA 1
ATOM 6575 C C . GLU A 1 832 ? -33.816 -10.342 2.535 1.00 94.69 832 GLU A C 1
ATOM 6577 O O . GLU A 1 832 ? -34.061 -9.631 1.554 1.00 94.69 832 GLU A O 1
ATOM 6582 N N . LEU A 1 833 ? -34.145 -11.637 2.582 1.00 92.69 833 LEU A N 1
ATOM 6583 C CA . LEU A 1 833 ? -34.873 -12.347 1.528 1.00 92.69 833 LEU A CA 1
ATOM 6584 C C . LEU A 1 833 ? -36.393 -12.152 1.583 1.00 92.69 833 LEU A C 1
ATOM 6586 O O . LEU A 1 833 ? -37.081 -12.597 0.666 1.00 92.69 833 LEU A O 1
ATOM 6590 N N . ALA A 1 834 ? -36.931 -11.483 2.609 1.00 91.25 834 ALA A N 1
ATOM 6591 C CA . ALA A 1 834 ? -38.358 -11.169 2.681 1.00 91.25 834 ALA A CA 1
ATOM 6592 C C . ALA A 1 834 ? -38.813 -10.195 1.569 1.00 91.25 834 ALA A C 1
ATOM 6594 O O . ALA A 1 834 ? -39.998 -10.138 1.250 1.00 91.25 834 ALA A O 1
ATOM 6595 N N . GLY A 1 835 ? -37.884 -9.448 0.956 1.00 80.81 835 GLY A N 1
ATOM 6596 C CA . GLY A 1 835 ? -38.149 -8.612 -0.221 1.00 80.81 835 GLY A CA 1
ATOM 6597 C C . GLY A 1 835 ? -38.011 -9.359 -1.557 1.00 80.81 835 GLY A C 1
ATOM 6598 O O . GLY A 1 835 ? -37.342 -10.385 -1.648 1.00 80.81 835 GLY A O 1
ATOM 6599 N N . ASP A 1 836 ? -38.587 -8.807 -2.632 1.00 69.50 836 ASP A N 1
ATOM 6600 C CA . ASP A 1 836 ? -38.547 -9.362 -4.001 1.00 69.50 836 ASP A CA 1
ATOM 6601 C C . ASP A 1 836 ? -37.169 -9.185 -4.681 1.00 69.50 836 ASP A C 1
ATOM 6603 O O . ASP A 1 836 ? -37.029 -8.501 -5.688 1.00 69.50 836 ASP A O 1
ATOM 6607 N N . ASN A 1 837 ? -36.114 -9.765 -4.100 1.00 75.56 837 ASN A N 1
ATOM 6608 C CA . ASN A 1 837 ? -34.721 -9.539 -4.502 1.00 75.56 837 ASN A CA 1
ATOM 6609 C C . ASN A 1 837 ? -33.993 -10.863 -4.771 1.00 75.56 837 ASN A C 1
ATOM 6611 O O . ASN A 1 837 ? -33.149 -11.297 -3.985 1.00 75.56 837 ASN A O 1
ATOM 6615 N N . ALA A 1 838 ? -34.338 -11.523 -5.879 1.00 83.75 838 ALA A N 1
ATOM 6616 C CA . ALA A 1 838 ? -33.623 -12.722 -6.317 1.00 83.75 838 ALA A CA 1
ATOM 6617 C C . ALA A 1 838 ? -32.169 -12.397 -6.707 1.00 83.75 838 ALA A C 1
ATOM 6619 O O . ALA A 1 838 ? -31.868 -11.286 -7.139 1.00 83.75 838 ALA A O 1
ATOM 6620 N N . ILE A 1 839 ? -31.280 -13.386 -6.574 1.00 94.50 839 ILE A N 1
ATOM 6621 C CA . ILE A 1 839 ? -29.945 -13.316 -7.172 1.00 94.50 839 ILE A CA 1
ATOM 6622 C C . ILE A 1 839 ? -30.100 -13.498 -8.682 1.00 94.50 839 ILE A C 1
ATOM 6624 O O . ILE A 1 839 ? -30.593 -14.530 -9.133 1.00 94.50 839 ILE A O 1
ATOM 6628 N N . GLU A 1 840 ? -29.660 -12.508 -9.449 1.00 95.56 840 GLU A N 1
ATOM 6629 C CA . GLU A 1 840 ? -29.653 -12.538 -10.908 1.00 95.56 840 GLU A CA 1
ATOM 6630 C C . GLU A 1 840 ? -28.210 -12.677 -11.412 1.00 95.56 840 GLU A C 1
ATOM 6632 O O . GLU A 1 840 ? -27.330 -11.894 -11.048 1.00 95.56 840 GLU A O 1
ATOM 6637 N N . VAL A 1 841 ? -27.972 -13.683 -12.256 1.00 96.25 841 VAL A N 1
ATOM 6638 C CA . VAL A 1 841 ? -26.719 -13.831 -13.008 1.00 96.25 841 VAL A CA 1
ATOM 6639 C C . VAL A 1 841 ? -26.860 -13.041 -14.303 1.00 96.25 841 VAL A C 1
ATOM 6641 O O . VAL A 1 841 ? -27.801 -13.273 -15.064 1.00 96.25 841 VAL A O 1
ATOM 6644 N N . ARG A 1 842 ? -25.937 -12.114 -14.548 1.00 95.56 842 ARG A N 1
ATOM 6645 C CA . ARG A 1 842 ? -25.942 -11.231 -15.718 1.00 95.56 842 ARG A CA 1
ATOM 6646 C C . ARG A 1 842 ? -24.923 -11.707 -16.756 1.00 95.56 842 ARG A C 1
ATOM 6648 O O . ARG A 1 842 ? -24.694 -12.905 -16.917 1.00 95.56 842 ARG A O 1
ATOM 6655 N N . GLU A 1 843 ? -24.369 -10.778 -17.523 1.00 96.12 843 GLU A N 1
ATOM 6656 C CA . GLU A 1 843 ? -23.424 -11.070 -18.594 1.00 96.12 843 GLU A CA 1
ATOM 6657 C C . GLU A 1 843 ? -22.030 -11.459 -18.080 1.00 96.12 843 GLU A C 1
ATOM 6659 O O . GLU A 1 843 ? -21.676 -11.261 -16.913 1.00 96.12 843 GLU A O 1
ATOM 6664 N N . VAL A 1 844 ? -21.226 -12.025 -18.982 1.00 97.25 844 VAL A N 1
ATOM 6665 C CA . VAL A 1 844 ? -19.816 -12.317 -18.723 1.00 97.25 844 VAL A CA 1
ATOM 6666 C C . VAL A 1 844 ? -18.981 -11.092 -19.098 1.00 97.25 844 VAL A C 1
ATOM 6668 O O . VAL A 1 844 ? -18.976 -10.641 -20.247 1.00 97.25 844 VAL A O 1
ATOM 6671 N N . VAL A 1 845 ? -18.232 -10.567 -18.133 1.00 97.44 845 VAL A N 1
ATOM 6672 C CA . VAL A 1 845 ? -17.417 -9.357 -18.279 1.00 97.44 845 VAL A CA 1
ATOM 6673 C C . VAL A 1 845 ? -15.933 -9.719 -18.268 1.00 97.44 845 VAL A C 1
ATOM 6675 O O . VAL A 1 845 ? -15.473 -10.511 -17.442 1.00 97.44 845 VAL A O 1
ATOM 6678 N N . CYS A 1 846 ? -15.166 -9.115 -19.175 1.00 97.81 846 CYS A N 1
ATOM 6679 C CA . CYS A 1 846 ? -13.707 -9.172 -19.173 1.00 97.81 846 CYS A CA 1
ATOM 6680 C C . CYS A 1 846 ? -13.147 -7.860 -18.631 1.00 97.81 846 CYS A C 1
ATOM 6682 O O . CYS A 1 846 ? -13.562 -6.787 -19.062 1.00 97.81 846 CYS A O 1
ATOM 6684 N N . THR A 1 847 ? -12.182 -7.935 -17.718 1.00 96.00 847 THR A N 1
ATOM 6685 C CA . THR A 1 847 ? -11.517 -6.739 -17.191 1.00 96.00 847 THR A CA 1
ATOM 6686 C C . THR A 1 847 ? -10.152 -6.533 -17.858 1.00 96.00 847 THR A C 1
ATOM 6688 O O . THR A 1 847 ? -9.462 -7.515 -18.164 1.00 96.00 847 THR A O 1
ATOM 6691 N N . PRO A 1 848 ? -9.688 -5.278 -18.017 1.00 93.00 848 PRO A N 1
ATOM 6692 C CA . PRO A 1 848 ? -8.324 -4.990 -18.475 1.00 93.00 848 PRO A CA 1
ATOM 6693 C C . PRO A 1 848 ? -7.244 -5.591 -17.561 1.00 93.00 848 PRO A C 1
ATOM 6695 O O . PRO A 1 848 ? -6.142 -5.901 -18.003 1.00 93.00 848 PRO A O 1
ATOM 6698 N N . THR A 1 849 ? -7.574 -5.814 -16.286 1.00 91.81 849 THR A N 1
ATOM 6699 C CA . THR A 1 849 ? -6.692 -6.396 -15.261 1.00 91.81 849 THR A CA 1
ATOM 6700 C C . THR A 1 849 ? -6.517 -7.913 -15.366 1.00 91.81 849 THR A C 1
ATOM 6702 O O . THR A 1 849 ? -5.850 -8.516 -14.524 1.00 91.81 849 THR A O 1
ATOM 6705 N N . GLY A 1 850 ? -7.092 -8.548 -16.388 1.00 96.12 850 GLY A N 1
ATOM 6706 C CA . GLY A 1 850 ? -6.855 -9.956 -16.674 1.00 96.12 850 GLY A CA 1
ATOM 6707 C C . GLY A 1 850 ? -7.885 -10.924 -16.092 1.00 96.12 850 GLY A C 1
ATOM 6708 O O . GLY A 1 850 ? -7.558 -12.103 -15.936 1.00 96.12 850 GLY A O 1
ATOM 6709 N N . TYR A 1 851 ? -9.090 -10.457 -15.744 1.00 97.88 851 TYR A N 1
ATOM 6710 C CA . TYR A 1 851 ? -10.164 -11.298 -15.205 1.00 97.88 851 TYR A CA 1
ATOM 6711 C C . TYR A 1 851 ? -11.265 -11.561 -16.231 1.00 97.88 851 TYR A C 1
ATOM 6713 O O . TYR A 1 851 ? -11.537 -10.735 -17.104 1.00 97.88 851 TYR A O 1
ATOM 6721 N N . VAL A 1 852 ? -11.921 -12.711 -16.074 1.00 98.25 852 VAL A N 1
ATOM 6722 C CA . VAL A 1 852 ? -13.200 -13.041 -16.713 1.00 98.25 852 VAL A CA 1
ATOM 6723 C C . VAL A 1 852 ? -14.185 -13.392 -15.606 1.00 98.25 852 VAL A C 1
ATOM 6725 O O . VAL A 1 852 ? -13.892 -14.259 -14.777 1.00 98.25 852 VAL A O 1
ATOM 6728 N N . LEU A 1 853 ? -15.314 -12.693 -15.559 1.00 97.94 853 LEU A N 1
ATOM 6729 C CA . LEU A 1 853 ? -16.250 -12.695 -14.437 1.00 97.94 853 LEU A CA 1
ATOM 6730 C C . LEU A 1 853 ? -17.682 -12.914 -14.940 1.00 97.94 853 LEU A C 1
ATOM 6732 O O . LEU A 1 853 ? -18.034 -12.362 -15.976 1.00 97.94 853 LEU A O 1
ATOM 6736 N N . TYR A 1 854 ? -18.525 -13.634 -14.197 1.00 97.44 854 TYR A N 1
ATOM 6737 C CA . TYR A 1 854 ? -19.976 -13.409 -14.295 1.00 97.44 854 TYR A CA 1
ATOM 6738 C C . TYR A 1 854 ? -20.336 -12.208 -13.437 1.00 97.44 854 TYR A C 1
ATOM 6740 O O . TYR A 1 854 ? -20.034 -12.228 -12.240 1.00 97.44 854 TYR A O 1
ATOM 6748 N N . ASP A 1 855 ? -21.001 -11.213 -14.021 1.00 97.25 855 ASP A N 1
ATOM 6749 C CA . ASP A 1 855 ? -21.644 -10.154 -13.247 1.00 97.25 855 ASP A CA 1
ATOM 6750 C C . ASP A 1 855 ? -22.849 -10.726 -12.483 1.00 97.25 855 ASP A C 1
ATOM 6752 O O . ASP A 1 855 ? -23.609 -11.554 -12.996 1.00 97.25 855 ASP A O 1
ATOM 6756 N N . MET A 1 856 ? -22.994 -10.320 -11.226 1.00 96.31 856 MET A N 1
ATOM 6757 C CA . MET A 1 856 ? -24.005 -10.829 -10.303 1.00 96.31 856 MET A CA 1
ATOM 6758 C C . MET A 1 856 ? -24.742 -9.663 -9.658 1.00 96.31 856 MET A C 1
ATOM 6760 O O . MET A 1 856 ? -24.137 -8.796 -9.027 1.00 96.31 856 MET A O 1
ATOM 6764 N N . HIS A 1 857 ? -26.070 -9.689 -9.724 1.00 96.12 857 HIS A N 1
ATOM 6765 C CA . HIS A 1 857 ? -26.915 -8.755 -8.995 1.00 96.12 857 HIS A CA 1
ATOM 6766 C C . HIS A 1 857 ? -27.589 -9.464 -7.818 1.00 96.12 857 HIS A C 1
ATOM 6768 O O . HIS A 1 857 ? -28.484 -10.285 -7.998 1.00 96.12 857 HIS A O 1
ATOM 6774 N N . ALA A 1 858 ? -27.130 -9.165 -6.600 1.00 96.19 858 ALA A N 1
ATOM 6775 C CA . ALA A 1 858 ? -27.578 -9.827 -5.373 1.00 96.19 858 ALA A CA 1
ATOM 6776 C C . ALA A 1 858 ? -27.830 -8.825 -4.222 1.00 96.19 858 ALA A C 1
ATOM 6778 O O . ALA A 1 858 ? -27.198 -8.933 -3.167 1.00 96.19 858 ALA A O 1
ATOM 6779 N N . PRO A 1 859 ? -28.751 -7.850 -4.374 1.00 95.38 859 PRO A N 1
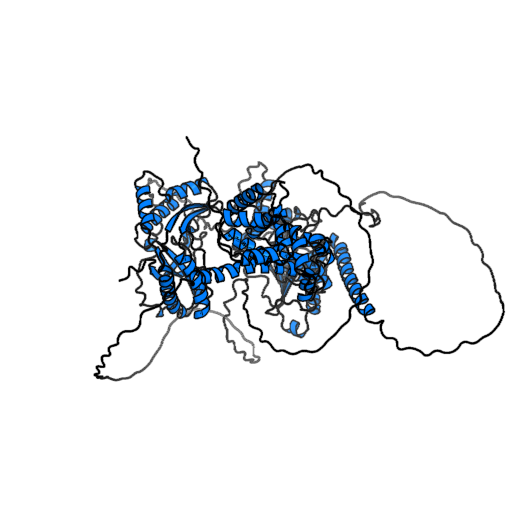ATOM 6780 C CA . PRO A 1 859 ? -28.911 -6.753 -3.414 1.00 95.38 859 PRO A CA 1
ATOM 6781 C C . PRO A 1 859 ? -29.262 -7.225 -1.994 1.00 95.38 859 PRO A C 1
ATOM 6783 O O . PRO A 1 859 ? -28.771 -6.649 -1.023 1.00 95.38 859 PRO A O 1
ATOM 6786 N N . ALA A 1 860 ? -30.047 -8.301 -1.855 1.00 95.25 860 ALA A N 1
ATOM 6787 C CA . ALA A 1 860 ? -30.341 -8.905 -0.553 1.00 95.25 860 ALA A CA 1
ATOM 6788 C C . ALA A 1 860 ? -29.077 -9.453 0.133 1.00 95.25 860 ALA A C 1
ATOM 6790 O O . ALA A 1 860 ? -28.896 -9.262 1.332 1.00 95.25 860 ALA A O 1
ATOM 6791 N N . ILE A 1 861 ? -28.160 -10.070 -0.621 1.00 96.88 861 ILE A N 1
ATOM 6792 C CA . ILE A 1 861 ? -26.913 -10.604 -0.058 1.00 96.88 861 ILE A CA 1
ATOM 6793 C C . ILE A 1 861 ? -25.934 -9.479 0.296 1.00 96.88 861 ILE A C 1
ATOM 6795 O O . ILE A 1 861 ? -25.248 -9.563 1.316 1.00 96.88 861 ILE A O 1
ATOM 6799 N N . SER A 1 862 ? -25.879 -8.405 -0.497 1.00 95.81 862 SER A N 1
ATOM 6800 C CA . SER A 1 862 ? -25.062 -7.230 -0.166 1.00 95.81 862 SER A CA 1
ATOM 6801 C C . SER A 1 862 ? -25.524 -6.577 1.145 1.00 95.81 862 SER A C 1
ATOM 6803 O O . SER A 1 862 ? -24.691 -6.302 2.010 1.00 95.81 862 SER A O 1
ATOM 6805 N N . ARG A 1 863 ? -26.842 -6.401 1.346 1.00 95.94 863 ARG A N 1
ATOM 6806 C CA . ARG A 1 863 ? -27.401 -5.907 2.622 1.00 95.94 863 ARG A CA 1
ATOM 6807 C C . ARG A 1 863 ? -27.164 -6.884 3.772 1.00 95.94 863 ARG A C 1
ATOM 6809 O O . ARG A 1 863 ? -26.732 -6.464 4.845 1.00 95.94 863 ARG A O 1
ATOM 6816 N N . PHE A 1 864 ? -27.356 -8.182 3.529 1.00 96.69 864 PHE A N 1
ATOM 6817 C CA . PHE A 1 864 ? -27.033 -9.238 4.488 1.00 96.69 864 PHE A CA 1
ATOM 6818 C C . PHE A 1 864 ? -25.574 -9.152 4.952 1.00 96.69 864 PHE A C 1
ATOM 6820 O O . PHE A 1 864 ? -25.323 -9.190 6.149 1.00 96.69 864 PHE A O 1
ATOM 6827 N N . SER A 1 865 ? -24.614 -8.975 4.039 1.00 97.44 865 SER A N 1
ATOM 6828 C CA . SER A 1 865 ? -23.188 -8.859 4.378 1.00 97.44 865 SER A CA 1
ATOM 6829 C C . SER A 1 865 ? -22.905 -7.670 5.304 1.00 97.44 865 SER A C 1
ATOM 6831 O O . SER A 1 865 ? -22.184 -7.803 6.295 1.00 97.44 865 SER A O 1
ATOM 6833 N N . GLN A 1 866 ? -23.508 -6.513 5.013 1.00 96.19 866 GLN A N 1
ATOM 6834 C CA . GLN A 1 866 ? -23.368 -5.307 5.833 1.00 96.19 866 GLN A CA 1
ATOM 6835 C C . GLN A 1 866 ? -23.963 -5.504 7.234 1.00 96.19 866 GLN A C 1
ATOM 6837 O O . GLN A 1 866 ? -23.313 -5.174 8.228 1.00 96.19 866 GLN A O 1
ATOM 6842 N N . ARG A 1 867 ? -25.166 -6.089 7.321 1.00 97.19 867 ARG A N 1
ATOM 6843 C CA . ARG A 1 867 ? -25.821 -6.380 8.605 1.00 97.19 867 ARG A CA 1
ATOM 6844 C C . ARG A 1 867 ? -25.106 -7.464 9.396 1.00 97.19 867 ARG A C 1
ATOM 6846 O O . ARG A 1 867 ? -24.984 -7.321 10.606 1.00 97.19 867 ARG A O 1
ATOM 6853 N N . LEU A 1 868 ? -24.586 -8.495 8.731 1.00 97.81 868 LEU A N 1
ATOM 6854 C CA . LEU A 1 868 ? -23.799 -9.550 9.365 1.00 97.81 868 LEU A CA 1
ATOM 6855 C C . LEU A 1 868 ? -22.566 -8.970 10.058 1.00 97.81 868 LEU A C 1
ATOM 6857 O O . LEU A 1 868 ? -22.283 -9.366 11.179 1.00 97.81 868 LEU A O 1
ATOM 6861 N N . ASN A 1 869 ? -21.864 -8.020 9.431 1.00 97.56 869 ASN A N 1
ATOM 6862 C CA . ASN A 1 869 ? -20.736 -7.338 10.069 1.00 97.56 869 ASN A CA 1
ATOM 6863 C C . ASN A 1 869 ? -21.165 -6.585 11.338 1.00 97.56 869 ASN A C 1
ATOM 6865 O O . ASN A 1 869 ? -20.596 -6.810 12.402 1.00 97.56 869 ASN A O 1
ATOM 6869 N N . ALA A 1 870 ? -22.187 -5.727 11.236 1.00 96.69 870 ALA A N 1
ATOM 6870 C CA . ALA A 1 870 ? -22.670 -4.949 12.379 1.00 96.69 870 ALA A CA 1
ATOM 6871 C C . ALA A 1 870 ? -23.134 -5.855 13.533 1.00 96.69 870 ALA A C 1
ATOM 6873 O O . ALA A 1 870 ? -22.730 -5.663 14.678 1.00 96.69 870 ALA A O 1
ATOM 6874 N N . TRP A 1 871 ? -23.920 -6.883 13.209 1.00 98.19 871 TRP A N 1
ATOM 6875 C CA . TRP A 1 871 ? -24.427 -7.856 14.170 1.00 98.19 871 TRP A CA 1
ATOM 6876 C C . TRP A 1 871 ? -23.304 -8.695 14.795 1.00 98.19 871 TRP A C 1
ATOM 6878 O O . TRP A 1 871 ? -23.250 -8.822 16.013 1.00 98.19 871 TRP A O 1
ATOM 6888 N N . ALA A 1 872 ? -22.366 -9.224 14.001 1.00 97.81 872 ALA A N 1
ATOM 6889 C CA . ALA A 1 872 ? -21.272 -10.053 14.512 1.00 97.81 872 ALA A CA 1
ATOM 6890 C C . ALA A 1 872 ? -20.317 -9.250 15.411 1.00 97.81 872 ALA A C 1
ATOM 6892 O O . ALA A 1 872 ? -19.855 -9.765 16.430 1.00 97.81 872 ALA A O 1
ATOM 6893 N N . GLN A 1 873 ? -20.068 -7.980 15.081 1.00 96.38 873 GLN A N 1
ATOM 6894 C CA . GLN A 1 873 ? -19.260 -7.090 15.912 1.00 96.38 873 GLN A CA 1
ATOM 6895 C C . GLN A 1 873 ? -19.952 -6.786 17.246 1.00 96.38 873 GLN A C 1
ATOM 6897 O O . GLN A 1 873 ? -19.294 -6.800 18.285 1.00 96.38 873 GLN A O 1
ATOM 6902 N N . GLN A 1 874 ? -21.262 -6.524 17.223 1.00 96.88 874 GLN A N 1
ATOM 6903 C CA . GLN A 1 874 ? -22.042 -6.179 18.412 1.00 96.88 874 GLN A CA 1
ATOM 6904 C C . GLN A 1 874 ? -22.265 -7.383 19.337 1.00 96.88 874 GLN A C 1
ATOM 6906 O O . GLN A 1 874 ? -22.019 -7.290 20.536 1.00 96.88 874 GLN A O 1
ATOM 6911 N N . GLU A 1 875 ? -22.728 -8.506 18.789 1.00 97.62 875 GLU A N 1
ATOM 6912 C CA . GLU A 1 875 ? -23.189 -9.649 19.584 1.00 97.62 875 GLU A CA 1
ATOM 6913 C C . GLU A 1 875 ? -22.061 -10.630 19.917 1.00 97.62 875 GLU A C 1
ATOM 6915 O O . GLU A 1 875 ? -22.096 -11.288 20.957 1.00 97.62 875 GLU A O 1
ATOM 6920 N N . LEU A 1 876 ? -21.053 -10.743 19.044 1.00 96.88 876 LEU A N 1
ATOM 6921 C CA . LEU A 1 876 ? -19.994 -11.754 19.162 1.00 96.88 876 LEU A CA 1
ATOM 6922 C C . LEU A 1 876 ? -18.594 -11.161 19.349 1.00 96.88 876 LEU A C 1
ATOM 6924 O O . LEU A 1 876 ? -17.650 -11.922 19.577 1.00 96.88 876 LEU A O 1
ATOM 6928 N N . GLY A 1 877 ? -18.437 -9.838 19.221 1.00 96.38 877 GLY A N 1
ATOM 6929 C CA . GLY A 1 877 ? -17.127 -9.181 19.195 1.00 96.38 877 GLY A CA 1
ATOM 6930 C C . GLY A 1 877 ? -16.281 -9.558 17.973 1.00 96.38 877 GLY A C 1
ATOM 6931 O O . GLY A 1 877 ? -15.057 -9.463 18.025 1.00 96.38 877 GLY A O 1
ATOM 6932 N N . LEU A 1 878 ? -16.912 -10.030 16.890 1.00 96.62 878 LEU A N 1
ATOM 6933 C CA . LEU A 1 878 ? -16.232 -10.498 15.684 1.00 96.62 878 LEU A CA 1
ATOM 6934 C C . LEU A 1 878 ? -16.149 -9.406 14.617 1.00 96.62 878 LEU A C 1
ATOM 6936 O O . LEU A 1 878 ? -17.167 -8.889 14.166 1.00 96.62 878 LEU A O 1
ATOM 6940 N N . CYS A 1 879 ? -14.937 -9.142 14.129 1.00 95.62 879 CYS A N 1
ATOM 6941 C CA . CYS A 1 879 ? -14.716 -8.229 13.010 1.00 95.62 879 CYS A CA 1
ATOM 6942 C C . CYS A 1 879 ? -14.844 -8.980 11.676 1.00 95.62 879 CYS A C 1
ATOM 6944 O O . CYS A 1 879 ? -13.930 -9.693 11.249 1.00 95.62 879 CYS A O 1
ATOM 6946 N N . VAL A 1 880 ? -15.984 -8.820 11.001 1.00 96.62 880 VAL A N 1
ATOM 6947 C CA . VAL A 1 880 ? -16.274 -9.485 9.724 1.00 96.62 880 VAL A CA 1
ATOM 6948 C C . VAL A 1 880 ? -16.238 -8.462 8.596 1.00 96.62 880 VAL A C 1
ATOM 6950 O O . VAL A 1 880 ? -17.141 -7.653 8.440 1.00 96.62 880 VAL A O 1
ATOM 6953 N N . ARG A 1 881 ? -15.221 -8.508 7.731 1.00 96.62 881 ARG A N 1
ATOM 6954 C CA . ARG A 1 881 ? -15.136 -7.572 6.598 1.00 96.62 881 ARG A CA 1
ATOM 6955 C C . ARG A 1 881 ? -16.195 -7.893 5.525 1.00 96.62 881 ARG A C 1
ATOM 6957 O O . ARG A 1 881 ? -16.034 -8.926 4.866 1.00 96.62 881 ARG A O 1
ATOM 6964 N N . PRO A 1 882 ? -17.184 -7.018 5.253 1.00 97.00 882 PRO A N 1
ATOM 6965 C CA . PRO A 1 882 ? -18.154 -7.242 4.184 1.00 97.00 882 PRO A CA 1
ATOM 6966 C C . PRO A 1 882 ? -17.515 -7.101 2.789 1.00 97.00 882 PRO A C 1
ATOM 6968 O O . PRO A 1 882 ? -16.478 -6.447 2.611 1.00 97.00 882 PRO A O 1
ATOM 6971 N N . LYS A 1 883 ? -18.130 -7.730 1.783 1.00 96.31 883 LYS A N 1
ATOM 6972 C CA . LYS A 1 883 ? -17.746 -7.655 0.360 1.00 96.31 883 LYS A CA 1
ATOM 6973 C C . LYS A 1 883 ? -18.927 -7.159 -0.478 1.00 96.31 883 LYS A C 1
ATOM 6975 O O . LYS A 1 883 ? -20.065 -7.220 -0.039 1.00 96.31 883 LYS A O 1
ATOM 6980 N N . ALA A 1 884 ? -18.655 -6.676 -1.692 1.00 88.44 884 ALA A N 1
ATOM 6981 C CA . ALA A 1 884 ? -19.678 -6.087 -2.566 1.00 88.44 884 ALA A CA 1
ATOM 6982 C C . ALA A 1 884 ? -20.707 -7.105 -3.100 1.00 88.44 884 ALA A C 1
ATOM 6984 O O . ALA A 1 884 ? -21.841 -6.732 -3.386 1.00 88.44 884 ALA A O 1
ATOM 6985 N N . VAL A 1 885 ? -20.328 -8.387 -3.184 1.00 92.50 885 VAL A N 1
ATOM 6986 C CA . VAL A 1 885 ? -21.170 -9.498 -3.668 1.00 92.50 885 VAL A CA 1
ATOM 6987 C C . VAL A 1 885 ? -21.684 -9.288 -5.100 1.00 92.50 885 VAL A C 1
ATOM 6989 O O . VAL A 1 885 ? -22.878 -9.368 -5.365 1.00 92.50 885 VAL A O 1
ATOM 6992 N N . ASN A 1 886 ? -20.778 -8.996 -6.034 1.00 94.38 886 ASN A N 1
ATOM 6993 C CA . ASN A 1 886 ? -21.145 -8.580 -7.391 1.00 94.38 886 ASN A CA 1
ATOM 6994 C C . ASN A 1 886 ? -20.594 -9.458 -8.522 1.00 94.38 886 ASN A C 1
ATOM 6996 O O . ASN A 1 886 ? -20.887 -9.176 -9.674 1.00 94.38 886 ASN A O 1
ATOM 7000 N N . HIS A 1 887 ? -19.806 -10.505 -8.252 1.00 97.06 887 HIS A N 1
ATOM 7001 C CA . HIS A 1 887 ? -19.301 -11.353 -9.336 1.00 97.06 887 HIS A CA 1
ATOM 7002 C C . HIS A 1 887 ? -18.867 -12.757 -8.911 1.00 97.06 887 HIS A C 1
ATOM 7004 O O . HIS A 1 887 ? -18.447 -12.972 -7.773 1.00 97.06 887 HIS A O 1
ATOM 7010 N N . ILE A 1 888 ? -18.889 -13.690 -9.870 1.00 97.81 888 ILE A N 1
ATOM 7011 C CA . ILE A 1 888 ? -18.176 -14.976 -9.795 1.00 97.81 888 ILE A CA 1
ATOM 7012 C C . ILE A 1 888 ? -16.938 -14.888 -10.687 1.00 97.81 888 ILE A C 1
ATOM 7014 O O . ILE A 1 888 ? -17.055 -14.646 -11.887 1.00 97.81 888 ILE A O 1
ATOM 7018 N N . SER A 1 889 ? -15.756 -15.130 -10.125 1.00 97.88 889 SER A N 1
ATOM 7019 C CA . SER A 1 889 ? -14.511 -15.181 -10.900 1.00 97.88 889 SER A CA 1
ATOM 7020 C C . SER A 1 889 ? -14.378 -16.502 -11.655 1.00 97.88 889 SER A C 1
ATOM 7022 O O . SER A 1 889 ? -14.308 -17.567 -11.039 1.00 97.88 889 SER A O 1
ATOM 7024 N N . LEU A 1 890 ? -14.312 -16.429 -12.985 1.00 98.06 890 LEU A N 1
ATOM 7025 C CA . LEU A 1 890 ? -14.226 -17.587 -13.885 1.00 98.06 890 LEU A CA 1
ATOM 7026 C C . LEU A 1 890 ? -12.792 -17.874 -14.326 1.00 98.06 890 LEU A C 1
ATOM 7028 O O . LEU A 1 890 ? -12.410 -19.035 -14.457 1.00 98.06 890 LEU A O 1
ATOM 7032 N N . ALA A 1 891 ? -12.011 -16.815 -14.538 1.00 98.12 891 ALA A N 1
ATOM 7033 C CA . ALA A 1 891 ? -10.583 -16.874 -14.817 1.00 98.12 891 ALA A CA 1
ATOM 7034 C C . ALA A 1 891 ? -9.887 -15.615 -14.285 1.00 98.12 891 ALA A C 1
ATOM 7036 O O . ALA A 1 891 ? -10.502 -14.555 -14.137 1.00 98.12 891 ALA A O 1
ATOM 7037 N N . SER A 1 892 ? -8.591 -15.730 -14.010 1.00 97.75 892 SER A N 1
ATOM 7038 C CA . SER A 1 892 ? -7.746 -14.614 -13.568 1.00 97.75 892 SER A CA 1
ATOM 7039 C C . SER A 1 892 ? -6.339 -14.742 -14.144 1.00 97.75 892 SER A C 1
ATOM 7041 O O . SER A 1 892 ? -5.979 -15.796 -14.668 1.00 97.75 892 SER A O 1
ATOM 7043 N N . ASN A 1 893 ? -5.546 -13.672 -14.039 1.00 95.94 893 ASN A N 1
ATOM 7044 C CA . ASN A 1 893 ? -4.179 -13.618 -14.560 1.00 95.94 893 ASN A CA 1
ATOM 7045 C C . ASN A 1 893 ? -4.098 -13.920 -16.073 1.00 95.94 893 ASN A C 1
ATOM 7047 O O . ASN A 1 893 ? -3.213 -14.633 -16.544 1.00 95.94 893 ASN A O 1
ATOM 7051 N N . ARG A 1 894 ? -5.060 -13.392 -16.843 1.00 97.00 894 ARG A N 1
ATOM 7052 C CA . ARG A 1 894 ? -5.132 -13.512 -18.307 1.00 97.00 894 ARG A CA 1
ATOM 7053 C C . ARG A 1 894 ? -4.846 -12.152 -18.957 1.00 97.00 894 ARG A C 1
ATOM 7055 O O . ARG A 1 894 ? -5.794 -11.460 -19.317 1.00 97.00 894 ARG A O 1
ATOM 7062 N N . PRO A 1 895 ? -3.576 -11.716 -19.074 1.00 92.12 895 PRO A N 1
ATOM 7063 C CA . PRO A 1 895 ? -3.243 -10.381 -19.584 1.00 92.12 895 PRO A CA 1
ATOM 7064 C C . PRO A 1 895 ? -3.576 -10.204 -21.073 1.00 92.12 895 PRO A C 1
ATOM 7066 O O . PRO A 1 895 ? -3.889 -9.096 -21.502 1.00 92.12 895 PRO A O 1
ATOM 7069 N N . ASP A 1 896 ? -3.574 -11.293 -21.841 1.00 96.69 896 ASP A N 1
ATOM 7070 C CA . ASP A 1 896 ? -3.945 -11.304 -23.255 1.00 96.69 896 ASP A CA 1
ATOM 7071 C C . ASP A 1 896 ? -5.467 -11.166 -23.447 1.00 96.69 896 ASP A C 1
ATOM 7073 O O . ASP A 1 896 ? -6.249 -11.947 -22.900 1.00 96.69 896 ASP A O 1
ATOM 7077 N N . GLU A 1 897 ? -5.884 -10.164 -24.224 1.00 96.94 897 GLU A N 1
ATOM 7078 C CA . GLU A 1 897 ? -7.295 -9.850 -24.489 1.00 96.94 897 GLU A CA 1
ATOM 7079 C C . GLU A 1 897 ? -7.994 -10.961 -25.271 1.00 96.94 897 GLU A C 1
ATOM 7081 O O . GLU A 1 897 ? -9.060 -11.413 -24.862 1.00 96.94 897 GLU A O 1
ATOM 7086 N N . ALA A 1 898 ? -7.341 -11.504 -26.302 1.00 97.25 898 ALA A N 1
ATOM 7087 C CA . ALA A 1 898 ? -7.900 -12.594 -27.094 1.00 97.25 898 ALA A CA 1
ATOM 7088 C C . ALA A 1 898 ? -8.164 -13.845 -26.238 1.00 97.25 898 ALA A C 1
ATOM 7090 O O . ALA A 1 898 ? -9.178 -14.525 -26.401 1.00 97.25 898 ALA A O 1
ATOM 7091 N N . SER A 1 899 ? -7.275 -14.161 -25.296 1.00 97.12 899 SER A N 1
ATOM 7092 C CA . SER A 1 899 ? -7.478 -15.250 -24.338 1.00 97.12 899 SER A CA 1
ATOM 7093 C C . SER A 1 899 ? -8.692 -14.997 -23.446 1.00 97.12 899 SER A C 1
ATOM 7095 O O . SER A 1 899 ? -9.486 -15.916 -23.248 1.00 97.12 899 SER A O 1
ATOM 7097 N N . ARG A 1 900 ? -8.878 -13.766 -22.946 1.00 97.88 900 ARG A N 1
ATOM 7098 C CA . ARG A 1 900 ? -10.068 -13.400 -22.158 1.00 97.88 900 ARG A CA 1
ATOM 7099 C C . ARG A 1 900 ? -11.350 -13.523 -22.970 1.00 97.88 900 ARG A C 1
ATOM 7101 O O . ARG A 1 900 ? -12.289 -14.136 -22.474 1.00 97.88 900 ARG A O 1
ATOM 7108 N N . ASP A 1 901 ? -11.366 -13.028 -24.204 1.00 97.00 901 ASP A N 1
ATOM 7109 C CA . ASP A 1 901 ? -12.536 -13.093 -25.086 1.00 97.00 901 ASP A CA 1
ATOM 7110 C C . ASP A 1 901 ? -12.918 -14.533 -25.422 1.00 97.00 901 ASP A C 1
ATOM 7112 O O . ASP A 1 901 ? -14.090 -14.903 -25.385 1.00 97.00 901 ASP A O 1
ATOM 7116 N N . ASN A 1 902 ? -11.930 -15.390 -25.686 1.00 96.50 902 ASN A N 1
ATOM 7117 C CA . ASN A 1 902 ? -12.204 -16.798 -25.941 1.00 96.50 902 ASN A CA 1
ATOM 7118 C C . ASN A 1 902 ? -12.700 -17.530 -24.683 1.00 96.50 902 ASN A C 1
ATOM 7120 O O . ASN A 1 902 ? -13.574 -18.387 -24.788 1.00 96.50 902 ASN A O 1
ATOM 7124 N N . ILE A 1 903 ? -12.167 -17.211 -23.495 1.00 97.12 903 ILE A N 1
ATOM 7125 C CA . ILE A 1 903 ? -12.697 -17.749 -22.233 1.00 97.12 903 ILE A CA 1
ATOM 7126 C C . ILE A 1 903 ? -14.127 -17.245 -22.023 1.00 97.12 903 ILE A C 1
ATOM 7128 O O . ILE A 1 903 ? -15.002 -18.038 -21.692 1.00 97.12 903 ILE A O 1
ATOM 7132 N N . LYS A 1 904 ? -14.394 -15.960 -22.266 1.00 96.88 904 LYS A N 1
ATOM 7133 C CA . LYS A 1 904 ? -15.732 -15.366 -22.199 1.00 96.88 904 LYS A CA 1
ATOM 7134 C C . LYS A 1 904 ? -16.725 -16.108 -23.098 1.00 96.88 904 LYS A C 1
ATOM 7136 O O . LYS A 1 904 ? -17.776 -16.507 -22.610 1.00 96.88 904 LYS A O 1
ATOM 7141 N N . GLN A 1 905 ? -16.353 -16.419 -24.340 1.00 95.44 905 GLN A N 1
ATOM 7142 C CA . GLN A 1 905 ? -17.184 -17.204 -25.265 1.00 95.44 905 GLN A CA 1
ATOM 7143 C C . GLN A 1 905 ? -17.520 -18.620 -24.768 1.00 95.44 905 GLN A C 1
ATOM 7145 O O . GLN A 1 905 ? -18.545 -19.163 -25.167 1.00 95.44 905 GLN A O 1
ATOM 7150 N N . ILE A 1 906 ? -16.696 -19.228 -23.902 1.00 95.50 906 ILE A N 1
ATOM 7151 C CA . ILE A 1 906 ? -17.022 -20.524 -23.275 1.00 95.50 906 ILE A CA 1
ATOM 7152 C C . ILE A 1 906 ? -18.203 -20.372 -22.306 1.00 95.50 906 ILE A C 1
ATOM 7154 O O . ILE A 1 906 ? -19.009 -21.288 -22.177 1.00 95.50 906 ILE A O 1
ATOM 7158 N N . PHE A 1 907 ? -18.307 -19.232 -21.618 1.00 95.94 907 PHE A N 1
ATOM 7159 C CA . PHE A 1 907 ? -19.327 -18.984 -20.596 1.00 95.94 907 PHE A CA 1
ATOM 7160 C C . PHE A 1 907 ? -20.543 -18.197 -21.102 1.00 95.94 907 PHE A C 1
ATOM 7162 O O . PHE A 1 907 ? -21.589 -18.197 -20.452 1.00 95.94 907 PHE A O 1
ATOM 7169 N N . GLU A 1 908 ? -20.456 -17.529 -22.249 1.00 94.44 908 GLU A N 1
ATOM 7170 C CA . GLU A 1 908 ? -21.592 -16.793 -22.797 1.00 94.44 908 GLU A CA 1
ATOM 7171 C C . GLU A 1 908 ? -22.630 -17.707 -23.469 1.00 94.44 908 GLU A C 1
ATOM 7173 O O . GLU A 1 908 ? -22.276 -18.633 -24.198 1.00 94.44 908 GLU A O 1
ATOM 7178 N N . PRO A 1 909 ? -23.934 -17.407 -23.327 1.00 85.38 909 PRO A N 1
ATOM 7179 C CA . PRO A 1 909 ? -25.018 -18.153 -23.977 1.00 85.38 909 PRO A CA 1
ATOM 7180 C C . PRO A 1 909 ? -25.115 -17.943 -25.512 1.00 85.38 909 PRO A C 1
ATOM 7182 O O . PRO A 1 909 ? -26.173 -18.139 -26.101 1.00 85.38 909 PRO A O 1
ATOM 7185 N N . GLY A 1 910 ? -24.040 -17.515 -26.180 1.00 67.50 910 GLY A N 1
ATOM 7186 C CA . GLY A 1 910 ? -24.083 -16.806 -27.468 1.00 67.50 910 GLY A CA 1
ATOM 7187 C C . GLY A 1 910 ? -24.002 -17.632 -28.757 1.00 67.50 910 GLY A C 1
ATOM 7188 O O . GLY A 1 910 ? -23.804 -17.050 -29.820 1.00 67.50 910 GLY A O 1
ATOM 7189 N N . GLY A 1 911 ? -24.129 -18.958 -28.714 1.00 68.94 911 GLY A N 1
ATOM 7190 C CA . GLY A 1 911 ? -24.106 -19.793 -29.920 1.00 68.94 911 GLY A CA 1
ATOM 7191 C C . GLY A 1 911 ? -25.460 -20.429 -30.219 1.00 68.94 911 GLY A C 1
ATOM 7192 O O . GLY A 1 911 ? -26.104 -20.934 -29.307 1.00 68.94 911 GLY A O 1
ATOM 7193 N N . ASP A 1 912 ? -25.824 -20.552 -31.501 1.00 76.06 912 ASP A N 1
ATOM 7194 C CA . ASP A 1 912 ? -26.904 -21.451 -31.969 1.00 76.06 912 ASP A CA 1
ATOM 7195 C C . ASP A 1 912 ? -26.600 -22.945 -31.691 1.00 76.06 912 ASP A C 1
ATOM 7197 O O . ASP A 1 912 ? -27.324 -23.847 -32.118 1.00 76.06 912 ASP A O 1
ATOM 7201 N N . SER A 1 913 ? -25.495 -23.241 -31.001 1.00 80.38 913 SER A N 1
ATOM 7202 C CA . SER A 1 913 ? -25.165 -24.577 -30.538 1.00 80.38 913 SER A CA 1
ATOM 7203 C C . SER A 1 913 ? -26.111 -24.994 -29.410 1.00 80.38 913 SER A C 1
ATOM 7205 O O . SER A 1 913 ? -26.507 -24.198 -28.559 1.00 80.38 913 SER A O 1
ATOM 7207 N N . GLN A 1 914 ? -26.430 -26.288 -29.361 1.00 82.75 914 GLN A N 1
ATOM 7208 C CA . GLN A 1 914 ? -27.214 -26.871 -28.270 1.00 82.75 914 GLN A CA 1
ATOM 7209 C C . GLN A 1 914 ? -26.612 -26.541 -26.889 1.00 82.75 914 GLN A C 1
ATOM 7211 O O . GLN A 1 914 ? -27.351 -26.309 -25.939 1.00 82.75 914 GLN A O 1
ATOM 7216 N N . GLU A 1 915 ? -25.279 -26.449 -26.792 1.00 82.94 915 GLU A N 1
ATOM 7217 C CA . GLU A 1 915 ? -24.592 -26.079 -25.551 1.00 82.94 915 GLU A CA 1
ATOM 7218 C C . GLU A 1 915 ? -24.899 -24.640 -25.103 1.00 82.94 915 GLU A C 1
ATOM 7220 O O . GLU A 1 915 ? -25.075 -24.414 -23.910 1.00 82.94 915 GLU A O 1
ATOM 7225 N N . GLY A 1 916 ? -25.035 -23.679 -26.027 1.00 80.75 916 GLY A N 1
ATOM 7226 C CA . GLY A 1 916 ? -25.404 -22.297 -25.693 1.00 80.75 916 GLY A CA 1
ATOM 7227 C C . GLY A 1 916 ? -26.830 -22.177 -25.141 1.00 80.75 916 GLY A C 1
ATOM 7228 O O . GLY A 1 916 ? -27.067 -21.455 -24.168 1.00 80.75 916 GLY A O 1
ATOM 7229 N N . LEU A 1 917 ? -27.770 -22.951 -25.701 1.00 82.94 917 LEU A N 1
ATOM 7230 C CA . LEU A 1 917 ? -29.153 -23.028 -25.211 1.00 82.94 917 LEU A CA 1
ATOM 7231 C C . LEU A 1 917 ? -29.232 -23.606 -23.790 1.00 82.94 917 LEU A C 1
ATOM 7233 O O . LEU A 1 917 ? -29.996 -23.096 -22.964 1.00 82.94 917 LEU A O 1
ATOM 7237 N N . ASP A 1 918 ? -28.416 -24.619 -23.489 1.00 89.81 918 ASP A N 1
ATOM 7238 C CA . ASP A 1 918 ? -28.349 -25.224 -22.156 1.00 89.81 918 ASP A CA 1
ATOM 7239 C C . ASP A 1 918 ? -27.821 -24.220 -21.111 1.00 89.81 918 ASP A C 1
ATOM 7241 O O . ASP A 1 918 ? -28.362 -24.142 -20.005 1.00 89.81 918 ASP A O 1
ATOM 7245 N N . VAL A 1 919 ? -26.828 -23.390 -21.467 1.00 92.19 919 VAL A N 1
ATOM 7246 C CA . VAL A 1 919 ? -26.293 -22.322 -20.594 1.00 92.19 919 VAL A CA 1
ATOM 7247 C C . VAL A 1 919 ? -27.347 -21.258 -20.305 1.00 92.19 919 VAL A C 1
ATOM 7249 O O . VAL A 1 919 ? -27.575 -20.918 -19.143 1.00 92.19 919 VAL A O 1
ATOM 7252 N N . ALA A 1 920 ? -28.035 -20.764 -21.338 1.00 93.50 920 ALA A N 1
ATOM 7253 C CA . ALA A 1 920 ? -29.085 -19.757 -21.182 1.00 93.50 920 ALA A CA 1
ATOM 7254 C C . ALA A 1 920 ? -30.243 -20.257 -20.302 1.00 93.50 920 ALA A C 1
ATOM 7256 O O . ALA A 1 920 ? -30.762 -19.515 -19.464 1.00 93.50 920 ALA A O 1
ATOM 7257 N N . GLY A 1 921 ? -30.649 -21.519 -20.485 1.00 94.69 921 GLY A N 1
ATOM 7258 C CA . GLY A 1 921 ? -31.659 -22.167 -19.649 1.00 94.69 921 GLY A CA 1
ATOM 7259 C C . GLY A 1 921 ? -31.202 -22.293 -18.196 1.00 94.69 921 GLY A C 1
ATOM 7260 O O . GLY A 1 921 ? -31.942 -21.918 -17.287 1.00 94.69 921 GLY A O 1
ATOM 7261 N N . ALA A 1 922 ? -29.963 -22.743 -17.986 1.00 95.69 922 ALA A N 1
ATOM 7262 C CA . ALA A 1 922 ? -29.389 -22.924 -16.659 1.00 95.69 922 ALA A CA 1
ATOM 7263 C C . ALA A 1 922 ? -29.238 -21.600 -15.887 1.00 95.69 922 ALA A C 1
ATOM 7265 O O . ALA A 1 922 ? -29.554 -21.570 -14.700 1.00 95.69 922 ALA A O 1
ATOM 7266 N N . ILE A 1 923 ? -28.830 -20.511 -16.554 1.00 95.25 923 ILE A N 1
ATOM 7267 C CA . ILE A 1 923 ? -28.743 -19.156 -15.976 1.00 95.25 923 ILE A CA 1
ATOM 7268 C C . ILE A 1 923 ? -30.115 -18.675 -15.480 1.00 95.25 923 ILE A C 1
ATOM 7270 O O . ILE A 1 923 ? -30.228 -18.186 -14.359 1.00 95.25 923 ILE A O 1
ATOM 7274 N N . LYS A 1 924 ? -31.178 -18.864 -16.275 1.00 94.19 924 LYS A N 1
ATOM 7275 C CA . LYS A 1 924 ? -32.545 -18.444 -15.903 1.00 94.19 924 LYS A CA 1
ATOM 7276 C C . LYS A 1 924 ? -33.093 -19.176 -14.681 1.00 94.19 924 LYS A C 1
ATOM 7278 O O . LYS A 1 924 ? -33.933 -18.635 -13.971 1.00 94.19 924 LYS A O 1
ATOM 7283 N N . THR A 1 925 ? -32.646 -20.409 -14.458 1.00 94.81 925 THR A N 1
ATOM 7284 C CA . THR A 1 925 ? -33.041 -21.238 -13.313 1.00 94.81 925 THR A CA 1
ATOM 7285 C C . THR A 1 925 ? -31.930 -21.340 -12.268 1.00 94.81 925 THR A C 1
ATOM 7287 O O . THR A 1 925 ? -31.895 -22.313 -11.515 1.00 94.81 925 THR A O 1
ATOM 7290 N N . ALA A 1 926 ? -30.977 -20.403 -12.261 1.00 96.00 926 ALA A N 1
ATOM 7291 C CA . ALA A 1 926 ? -29.857 -20.444 -11.336 1.00 96.00 926 ALA A CA 1
ATOM 7292 C C . ALA A 1 926 ? -30.354 -20.306 -9.893 1.00 96.00 926 ALA A C 1
ATOM 7294 O O . ALA A 1 926 ? -31.084 -19.379 -9.549 1.00 96.00 926 ALA A O 1
ATOM 7295 N N . THR A 1 927 ? -29.942 -21.242 -9.043 1.00 96.12 927 THR A N 1
ATOM 7296 C CA . THR A 1 927 ? -30.189 -21.201 -7.602 1.00 96.12 927 THR A CA 1
ATOM 7297 C C . THR A 1 927 ? -28.859 -21.159 -6.867 1.00 96.12 927 THR A C 1
ATOM 7299 O O . THR A 1 927 ? -27.840 -21.653 -7.363 1.00 96.12 927 THR A O 1
ATOM 7302 N N . PHE A 1 928 ? -28.868 -20.557 -5.683 1.00 97.19 928 PHE A N 1
ATOM 7303 C CA . PHE A 1 928 ? -27.672 -20.305 -4.896 1.00 97.19 928 PHE A CA 1
ATOM 7304 C C . PHE A 1 928 ? -27.893 -20.649 -3.427 1.00 97.19 928 PHE A C 1
ATOM 7306 O O . PHE A 1 928 ? -29.004 -20.525 -2.914 1.00 97.19 928 PHE A O 1
ATOM 7313 N N . ASP A 1 929 ? -26.807 -21.001 -2.746 1.00 97.69 929 ASP A N 1
ATOM 7314 C CA . ASP A 1 929 ? -26.774 -21.190 -1.300 1.00 97.69 929 ASP A CA 1
ATOM 7315 C C . ASP A 1 929 ? -25.719 -20.268 -0.684 1.00 97.69 929 ASP A C 1
ATOM 7317 O O . ASP A 1 929 ? -24.648 -20.048 -1.260 1.00 97.69 929 ASP A O 1
ATOM 7321 N N . LEU A 1 930 ? -26.001 -19.765 0.514 1.00 97.75 930 LEU A N 1
ATOM 7322 C CA . LEU A 1 930 ? -25.016 -19.121 1.367 1.00 97.75 930 LEU A CA 1
ATOM 7323 C C . LEU A 1 930 ? -24.241 -20.213 2.113 1.00 97.75 930 LEU A C 1
ATOM 7325 O O . LEU A 1 930 ? -24.824 -20.995 2.862 1.00 97.75 930 LEU A O 1
ATOM 7329 N N . VAL A 1 931 ? -22.930 -20.274 1.911 1.00 98.06 931 VAL A N 1
ATOM 7330 C CA . VAL A 1 931 ? -22.054 -21.306 2.466 1.00 98.06 931 VAL A CA 1
ATOM 7331 C C . VAL A 1 931 ? -21.088 -20.675 3.459 1.00 98.06 931 VAL A C 1
ATOM 7333 O O . VAL A 1 931 ? -20.312 -19.775 3.126 1.00 98.06 931 VAL A O 1
ATOM 7336 N N . PHE A 1 932 ? -21.123 -21.176 4.689 1.00 97.94 932 PHE A N 1
ATOM 7337 C CA . PHE A 1 932 ? -20.191 -20.839 5.754 1.00 97.94 932 PHE A CA 1
ATOM 7338 C C . PHE A 1 932 ? -19.165 -21.962 5.887 1.00 97.94 932 PHE A C 1
ATOM 7340 O O . PHE A 1 932 ? -19.532 -23.119 6.088 1.00 97.94 932 PHE A O 1
ATOM 7347 N N . SER A 1 933 ? -17.881 -21.650 5.725 1.00 97.44 933 SER A N 1
ATOM 7348 C CA . SER A 1 933 ? -16.809 -22.650 5.650 1.00 97.44 933 SER A CA 1
ATOM 7349 C C . SER A 1 933 ? -15.632 -22.313 6.559 1.00 97.44 933 SER A C 1
ATOM 7351 O O . SER A 1 933 ? -15.224 -21.156 6.637 1.00 97.44 933 SER A O 1
ATOM 7353 N N . ARG A 1 934 ? -15.035 -23.336 7.179 1.00 96.81 934 ARG A N 1
ATOM 7354 C CA . ARG A 1 934 ? -13.731 -23.280 7.859 1.00 96.81 934 ARG A CA 1
ATOM 7355 C C . ARG A 1 934 ? -12.620 -23.590 6.863 1.00 96.81 934 ARG A C 1
ATOM 7357 O O . ARG A 1 934 ? -12.730 -24.550 6.100 1.00 96.81 934 ARG A O 1
ATOM 7364 N N . LEU A 1 935 ? -11.533 -22.830 6.889 1.00 96.81 935 LEU A N 1
ATOM 7365 C CA . LEU A 1 935 ? -10.324 -23.144 6.130 1.00 96.81 935 LEU A CA 1
ATOM 7366 C C . LEU A 1 935 ? -9.536 -24.247 6.856 1.00 96.81 935 LEU A C 1
ATOM 7368 O O . LEU A 1 935 ? -9.099 -24.048 7.986 1.00 96.81 935 LEU A O 1
ATOM 7372 N N . LEU A 1 936 ? -9.366 -25.408 6.217 1.00 95.75 936 LEU A N 1
ATOM 7373 C CA . LEU A 1 936 ? -8.563 -26.524 6.741 1.00 95.75 936 LEU A CA 1
ATOM 7374 C C . LEU A 1 936 ? -7.111 -26.453 6.271 1.00 95.75 936 LEU A C 1
ATOM 7376 O O . LEU A 1 936 ? -6.190 -26.717 7.035 1.00 95.75 936 LEU A O 1
ATOM 7380 N N . GLN A 1 937 ? -6.916 -26.125 4.995 1.00 95.44 937 GLN A N 1
ATOM 7381 C CA . GLN A 1 937 ? -5.601 -26.027 4.374 1.00 95.44 937 GLN A CA 1
ATOM 7382 C C . GLN A 1 937 ? -5.613 -24.877 3.378 1.00 95.44 937 GLN A C 1
ATOM 7384 O O . GLN A 1 937 ? -6.476 -24.807 2.497 1.00 95.44 937 GLN A O 1
ATOM 7389 N N . ARG A 1 938 ? -4.630 -23.988 3.497 1.00 95.25 938 ARG A N 1
ATOM 7390 C CA . ARG A 1 938 ? -4.415 -22.905 2.546 1.00 95.25 938 ARG A CA 1
ATOM 7391 C C . ARG A 1 938 ? -3.408 -23.362 1.487 1.00 95.25 938 ARG A C 1
ATOM 7393 O O . ARG A 1 938 ? -2.220 -23.296 1.744 1.00 95.25 938 ARG A O 1
ATOM 7400 N N . GLY A 1 939 ? -3.885 -23.811 0.325 1.00 93.19 939 GLY A N 1
ATOM 7401 C CA . GLY A 1 939 ? -3.021 -23.994 -0.851 1.00 93.19 939 GLY A CA 1
ATOM 7402 C C . GLY A 1 939 ? -2.550 -22.664 -1.456 1.00 93.19 939 GLY A C 1
ATOM 7403 O O . GLY A 1 939 ? -3.100 -21.604 -1.140 1.00 93.19 939 GLY A O 1
ATOM 7404 N N . SER A 1 940 ? -1.566 -22.719 -2.346 1.00 92.69 940 SER A N 1
ATOM 7405 C CA . SER A 1 940 ? -1.110 -21.599 -3.177 1.00 92.69 940 SER A CA 1
ATOM 7406 C C . SER A 1 940 ? -1.175 -22.004 -4.652 1.00 92.69 940 SER A C 1
ATOM 7408 O O . SER A 1 940 ? -1.222 -23.187 -4.985 1.00 92.69 940 SER A O 1
ATOM 7410 N N . PHE A 1 941 ? -1.272 -21.027 -5.560 1.00 92.75 941 PHE A N 1
ATOM 7411 C CA . PHE A 1 941 ? -1.318 -21.349 -6.988 1.00 92.75 941 PHE A CA 1
ATOM 7412 C C . PHE A 1 941 ? 0.052 -21.827 -7.491 1.00 92.75 941 PHE A C 1
ATOM 7414 O O . PHE A 1 941 ? 0.134 -22.682 -8.367 1.00 92.75 941 PHE A O 1
ATOM 7421 N N . GLU A 1 942 ? 1.124 -21.314 -6.893 1.00 89.25 942 GLU A N 1
ATOM 7422 C CA . GLU A 1 942 ? 2.508 -21.700 -7.155 1.00 89.25 942 GLU A CA 1
ATOM 7423 C C . GLU A 1 942 ? 2.781 -23.159 -6.761 1.00 89.25 942 GLU A C 1
ATOM 7425 O O . GLU A 1 942 ? 3.549 -23.841 -7.433 1.00 89.25 942 GLU A O 1
ATOM 7430 N N . THR A 1 943 ? 2.118 -23.646 -5.709 1.00 89.00 943 THR A N 1
ATOM 7431 C CA . THR A 1 943 ? 2.195 -25.031 -5.213 1.00 89.00 943 THR A CA 1
ATOM 7432 C C . THR A 1 943 ? 0.963 -25.860 -5.587 1.00 89.00 943 THR A C 1
ATOM 7434 O O . THR A 1 943 ? 0.723 -26.912 -4.996 1.00 89.00 943 THR A O 1
ATOM 7437 N N . PHE A 1 944 ? 0.164 -25.424 -6.572 1.00 89.56 944 PHE A N 1
ATOM 7438 C CA . PHE A 1 944 ? -1.141 -26.026 -6.880 1.00 89.56 944 PHE A CA 1
ATOM 7439 C C . PHE A 1 944 ? -1.060 -27.519 -7.223 1.00 89.56 944 PHE A C 1
ATOM 7441 O O . PHE A 1 944 ? -1.958 -28.279 -6.862 1.00 89.56 944 PHE A O 1
ATOM 7448 N N . ASP A 1 945 ? 0.008 -27.946 -7.899 1.00 89.56 945 ASP A N 1
ATOM 7449 C CA . ASP A 1 945 ? 0.209 -29.349 -8.275 1.00 89.56 945 ASP A CA 1
ATOM 7450 C C . ASP A 1 945 ? 0.609 -30.236 -7.079 1.00 89.56 945 ASP A C 1
ATOM 7452 O O . ASP A 1 945 ? 0.334 -31.436 -7.089 1.00 89.56 945 ASP A O 1
ATOM 7456 N N . GLU A 1 946 ? 1.215 -29.656 -6.038 1.00 90.56 946 GLU A N 1
ATOM 7457 C CA . GLU A 1 946 ? 1.681 -30.367 -4.839 1.00 90.56 946 GLU A CA 1
ATOM 7458 C C . GLU A 1 946 ? 0.625 -30.366 -3.726 1.00 90.56 946 GLU A C 1
ATOM 7460 O O . GLU A 1 946 ? 0.283 -31.407 -3.164 1.00 90.56 946 GLU A O 1
ATOM 7465 N N . GLU A 1 947 ? 0.097 -29.185 -3.405 1.00 90.50 947 GLU A N 1
ATOM 7466 C CA . GLU A 1 947 ? -0.798 -28.963 -2.267 1.00 90.50 947 GLU A CA 1
ATOM 7467 C C . GLU A 1 947 ? -2.278 -29.000 -2.658 1.00 90.50 947 GLU A C 1
ATOM 7469 O O . GLU A 1 947 ? -3.141 -29.232 -1.804 1.00 90.50 947 GLU A O 1
ATOM 7474 N N . GLY A 1 948 ? -2.581 -28.793 -3.942 1.00 94.00 948 GLY A N 1
ATOM 7475 C CA . GLY A 1 948 ? -3.943 -28.654 -4.439 1.00 94.00 948 GLY A CA 1
ATOM 7476 C C . GLY A 1 948 ? -4.582 -27.292 -4.121 1.00 94.00 948 GLY A C 1
ATOM 7477 O O . GLY A 1 948 ? -3.916 -26.339 -3.710 1.00 94.00 948 GLY A O 1
ATOM 7478 N N . PRO A 1 949 ? -5.906 -27.166 -4.330 1.00 96.38 949 PRO A N 1
ATOM 7479 C CA . PRO A 1 949 ? -6.653 -25.959 -3.987 1.00 96.38 949 PRO A CA 1
ATOM 7480 C C . PRO A 1 949 ? -6.778 -25.774 -2.469 1.00 96.38 949 PRO A C 1
ATOM 7482 O O . PRO A 1 949 ? -6.458 -26.661 -1.676 1.00 96.38 949 PRO A O 1
ATOM 7485 N N . HIS A 1 950 ? -7.331 -24.638 -2.038 1.00 95.75 950 HIS A N 1
ATOM 7486 C CA . HIS A 1 950 ? -7.707 -24.479 -0.638 1.00 95.75 950 HIS A CA 1
ATOM 7487 C C . HIS A 1 950 ? -8.718 -25.556 -0.227 1.00 95.75 950 HIS A C 1
ATOM 7489 O O . HIS A 1 950 ? -9.727 -25.787 -0.900 1.00 95.75 950 HIS A O 1
ATOM 7495 N N . ARG A 1 951 ? -8.485 -26.191 0.920 1.00 96.44 951 ARG A N 1
ATOM 7496 C CA . ARG A 1 951 ? -9.417 -27.175 1.475 1.00 96.44 951 ARG A CA 1
ATOM 7497 C C . ARG A 1 951 ? -10.276 -26.500 2.520 1.00 96.44 951 ARG A C 1
ATOM 7499 O O . ARG A 1 951 ? -9.769 -25.912 3.474 1.00 96.44 951 ARG A O 1
ATOM 7506 N N . PHE A 1 952 ? -11.579 -26.620 2.331 1.00 96.31 952 PHE A N 1
ATOM 7507 C CA . PHE A 1 952 ? -12.589 -26.055 3.204 1.00 96.31 952 PHE A CA 1
ATOM 7508 C C . PHE A 1 952 ? -13.406 -27.176 3.831 1.00 96.31 952 PHE A C 1
ATOM 7510 O O . PHE A 1 952 ? -13.678 -28.187 3.185 1.00 96.31 952 PHE A O 1
ATOM 7517 N N . MET A 1 953 ? -13.814 -26.968 5.075 1.00 95.50 953 MET A N 1
ATOM 7518 C CA . MET A 1 953 ? -14.857 -27.744 5.726 1.00 95.50 953 MET A CA 1
ATOM 7519 C C . MET A 1 953 ? -16.111 -26.886 5.782 1.00 95.50 953 MET A C 1
ATOM 7521 O O . MET A 1 953 ? -16.097 -25.808 6.376 1.00 95.50 953 MET A O 1
ATOM 7525 N N . GLU A 1 954 ? -17.181 -27.349 5.147 1.00 95.94 954 GLU A N 1
ATOM 7526 C CA . GLU A 1 954 ? -18.479 -26.688 5.220 1.00 95.94 954 GLU A CA 1
ATOM 7527 C C . GLU A 1 954 ? -19.021 -26.792 6.651 1.00 95.94 954 GLU A C 1
ATOM 7529 O O . GLU A 1 954 ? -19.118 -27.882 7.209 1.00 95.94 954 GLU A O 1
ATOM 7534 N N . VAL A 1 955 ? -19.325 -25.644 7.254 1.00 96.06 955 VAL A N 1
ATOM 7535 C CA . VAL A 1 955 ? -19.918 -25.538 8.595 1.00 96.06 955 VAL A CA 1
ATOM 7536 C C . VAL A 1 955 ? -21.437 -25.464 8.484 1.00 96.06 955 VAL A C 1
ATOM 7538 O O . VAL A 1 955 ? -22.145 -26.119 9.242 1.00 96.06 955 VAL A O 1
ATOM 7541 N N . ALA A 1 956 ? -21.937 -24.667 7.538 1.00 96.62 956 ALA A N 1
ATOM 7542 C CA . ALA A 1 956 ? -23.358 -24.551 7.244 1.00 96.62 956 ALA A CA 1
ATOM 7543 C C . ALA A 1 956 ? -23.582 -24.160 5.780 1.00 96.62 956 ALA A C 1
ATOM 7545 O O . ALA A 1 956 ? -22.789 -23.420 5.191 1.00 96.62 956 ALA A O 1
ATOM 7546 N N . ARG A 1 957 ? -24.707 -24.610 5.223 1.00 96.69 957 ARG A N 1
ATOM 7547 C CA . ARG A 1 957 ? -25.213 -24.218 3.907 1.00 96.69 957 ARG A CA 1
ATOM 7548 C C . ARG A 1 957 ? -26.680 -23.851 4.034 1.00 96.69 957 ARG A C 1
ATOM 7550 O O . ARG A 1 957 ? -27.501 -24.682 4.409 1.00 96.69 957 ARG A O 1
ATOM 7557 N N . ILE A 1 958 ? -26.987 -22.592 3.748 1.00 96.38 958 ILE A N 1
ATOM 7558 C CA . ILE A 1 958 ? -28.309 -21.997 3.925 1.00 96.38 958 ILE A CA 1
ATOM 7559 C C . ILE A 1 958 ? -28.838 -21.647 2.528 1.00 96.38 958 ILE A C 1
ATOM 7561 O O . ILE A 1 958 ? -28.251 -20.785 1.868 1.00 96.38 958 ILE A O 1
ATOM 7565 N N . PRO A 1 959 ? -29.902 -22.307 2.037 1.00 95.81 959 PRO A N 1
ATOM 7566 C CA . PRO A 1 959 ? -30.457 -22.018 0.718 1.00 95.81 959 PRO A CA 1
ATOM 7567 C C . PRO A 1 959 ? -30.872 -20.550 0.583 1.00 95.81 959 PRO A C 1
ATOM 7569 O O . PRO A 1 959 ? -31.589 -20.022 1.435 1.00 95.81 959 PRO A O 1
ATOM 7572 N N . VAL A 1 960 ? -30.480 -19.900 -0.515 1.00 94.62 960 VAL A N 1
ATOM 7573 C CA . VAL A 1 960 ? -30.955 -18.551 -0.871 1.00 94.62 960 VAL A CA 1
ATOM 7574 C C . VAL A 1 960 ? -32.238 -18.687 -1.690 1.00 94.62 960 VAL A C 1
ATOM 7576 O O . VAL A 1 960 ? -32.337 -18.277 -2.846 1.00 94.62 960 VAL A O 1
ATOM 7579 N N . THR A 1 961 ? -33.231 -19.348 -1.103 1.00 87.25 961 THR A N 1
ATOM 7580 C CA . THR A 1 961 ? -34.550 -19.533 -1.710 1.00 87.25 961 THR A CA 1
ATOM 7581 C C . THR A 1 961 ? -35.547 -18.599 -1.054 1.00 87.25 961 THR A C 1
ATOM 7583 O O . THR A 1 961 ? -35.505 -18.392 0.158 1.00 87.25 961 THR A O 1
ATOM 7586 N N . ARG A 1 962 ? -36.497 -18.080 -1.839 1.00 73.62 962 ARG A N 1
ATOM 7587 C CA . ARG A 1 962 ? -37.674 -17.427 -1.261 1.00 73.62 962 ARG A CA 1
ATOM 7588 C C . ARG A 1 962 ? -38.355 -18.430 -0.342 1.00 73.62 962 ARG A C 1
ATOM 7590 O O . ARG A 1 962 ? -38.585 -19.568 -0.754 1.00 73.62 962 ARG A O 1
ATOM 7597 N N . SER A 1 963 ? -38.689 -18.006 0.872 1.00 62.69 963 SER A N 1
ATOM 7598 C CA . SER A 1 963 ? -39.657 -18.744 1.670 1.00 62.69 963 SER A CA 1
ATOM 7599 C C . SER A 1 963 ? -40.965 -18.707 0.887 1.00 62.69 963 SER A C 1
ATOM 7601 O O . SER A 1 963 ? -41.648 -17.684 0.845 1.00 62.69 963 SER A O 1
ATOM 7603 N N . THR A 1 964 ? -41.276 -19.781 0.160 1.00 53.28 964 THR A N 1
ATOM 7604 C CA . THR A 1 964 ? -42.636 -20.002 -0.317 1.00 53.28 964 THR A CA 1
ATOM 7605 C C . THR A 1 964 ? -43.437 -20.195 0.955 1.00 53.28 964 THR A C 1
ATOM 7607 O O . THR A 1 964 ? -43.317 -21.254 1.568 1.00 53.28 964 THR A O 1
ATOM 7610 N N . SER A 1 965 ? -44.124 -19.145 1.413 1.00 45.66 965 SER A N 1
ATOM 7611 C CA . SER A 1 965 ? -44.934 -19.173 2.630 1.00 45.66 965 SER A CA 1
ATOM 7612 C C . SER A 1 965 ? -45.740 -20.472 2.662 1.00 45.66 965 SER A C 1
ATOM 7614 O O . SER A 1 965 ? -46.570 -20.690 1.774 1.00 45.66 965 SER A O 1
ATOM 7616 N N . ALA A 1 966 ? -45.404 -21.339 3.616 1.00 33.53 966 ALA A N 1
ATOM 7617 C CA . ALA A 1 966 ? -46.106 -22.583 3.891 1.00 33.53 966 ALA A CA 1
ATOM 7618 C C . ALA A 1 966 ? -47.457 -22.305 4.553 1.00 33.53 966 ALA A C 1
ATOM 7620 O O . ALA A 1 966 ? -47.518 -21.349 5.363 1.00 33.53 966 ALA A O 1
#

Nearest PDB structures (foldseek):
  3j4r-assembly1_A  TM=5.903E-01  e=1.233E-03  Homo sapiens
  2vfy-assembly1_A  TM=5.725E-01  e=2.282E-03  Homo sapiens
  2ct9-assembly3_B  TM=2.945E-01  e=1.219E-01  Rattus norvegicus